Protein AF-0000000066933422 (afdb_homodimer)

Organism: NCBI:txid1442368

Foldseek 3Di:
DDPCPDDCPDDDPDDPDDDDDDDPDDDPPPPPPPPPQAPFAFPVCVVVVHRFPYDDDPTPVCVVVVHDGHTDPVPCCVVVVVCCCVVCVVVVVVVVLVVLLVCQLVPPDVVLNVVLVVCVVVVPDSVVSVVSSVVRVVVVCVVPVPPDPVVPVVVPVLPPLVPCVVHDRDALPLNPPCPPLNPDFQQPAQFAPPPQDPLDRDRRLLSQLLSQCVQFPCLQLNLADVVQARVCRRVVPCPDLRYHSLLSLLSLLLSLLQDLDCSQAPHNRDLLRGSVSSLVRSVVVLVVCVLDQGSSNLNSLVSNLVSCVLQQNNVVSVVSLVSSVVSCVVVPLLEDDDDDPPDDPVCRLVSSLSSLSNNLSSLLVQLLVLLQLLHARPDDHGPDDHSDDPVLQPDWDWRDNPPHPPDTDIDRSSVLSVLSSVVSNLSNQLSVCFADDPPPDLCSLVVSLVVLVVSLVPRDPRLDDDLQDRNSSLLSVLSSLLSNLSSLLRSLQVLPDDPDCPDPPPDPVVSVVSNVVSLVVLVVSLVVSLVSVVSVCVNPNLQDDHPSNLSSLLSSLLSLLLQQLDVVSVDPVSLVSNVSSLSSLLNSLQSGVNSLLSLVLSVVLCVVSVGDHDPVSVVVSVVCVVHRDDPCSLVSRDWSRFRSSPDHRVPDDDSCGGSSNSVVVVVVVVVVPPDPPPPVD/DPPPPDPPPDPDDDDDPDDDDPPPPPPDPPPPDDPPQAPFAFPVCVVVVHRFCYDDDPTPVCVVVVHDGHGDPVPCCVVVVVCCCVVCVVVVVVVVLVVLLVCCLVPPPVVLNVVLVVCVVVVPPSVVSVVSSVVRVVVCCVVPVPPDPVVPVVVVVLPPQVVCPVHDRDDPPLRPPCPPQNPDFQQPAQFAPPPQDPLDRDRRLLSQLLSQCVQFPCLQLNLADVVQARVCRRVVPCPDLRYHSLLSLLSLLLSLLQDLDCSQAPHNSDLLRGSVSSLVRSVVVLVVCVLDQGSSNLNSLVSNLVSCVLQQNNVVSVVSLVSSVVSCVVVPLLEDDDDDPPDDPVCRLVSSLSSLSNNLSSLLVQLLVLLQLLHARPDDHGPDDHSDDPVLQPDWDWRDNPPPPPDTDIDRSSVLSVLSSVVSNLSNQLSVQFDADPPPDLCSLVVSLVVLVVSLVPRDPRLDDDLQDRNSSLLSVLSSLLSNLSSLLRSLQVLPDDPDPPDPPPDPVVSVVSNVVSLVVNVVSLVVSLVSVVSVCVNPNLQRDHPSNLSSLLSSLLSLLLQQLDVVSVDPVSLVSNVSSLSSLLNSLQSGVNSLLSLVLSVVLCVVSVGDHDPVVVVVVVVCVVRRDDPPSLVSRDWSRFRSSPDHRPPDDDSCGGSSNSVVVVVVVVVVPPDPPPPVD

Secondary structure (DSSP, 8-state):
--------------------------------------SS--HHHHHTT-----SSSSPHHHHHTT------STT-THHHHHHHHHHHHHHHHHHHHHHHHHHHHHHS-HHHHHHHHHHHHTT--HHHHHHHHHHHHHHHHHH-S-TTTTTHHHHHHHHHTTTTTSS---------S--HHHHHPPPSS----TTT-SS---HHHHHHHHHHHHHHTTTTT--S-HHHHHHHHHHT-TT-TT--HHHHHHHHHHHGGG--SGGGBSSTT-GGGBTHHHHHHHHHHHHHHTT---HHHHHHHHHHHHHHHHTT-HHHHHHHHHHHHHHHHHTTTTT-----TTS-GGGHHHHHHHHHHHHHHHHHHHHHHHHHHT---S-PPP-SPPSS-TTGGG--EEE--TT--S--EEE-HHHHHHHHHHHHHHHHHHHHHSTTS--S-TTHHHHHHHHHHHHHHT--GGGS--TT--HHHHHHHHHHHHHHHHHHHHHHHTTS--SS---TTS-HHHHHHHHHHHHHHHHHHHHHHHHHHHHHHHHH-SS---HHHHHHHHHHHHHHHHHTTSGGG--HHHHHHHHHHHHHHHHHHHH-HHHHHHHHTHHHHHHHHTPPPPHHHHHHHHHHHHHTPPTTHHHH-----B-TTT--TT-SS-GGGBHHHHHHHHHHHHHHTS----TT-/--------------------------------------S---HHHHHTT-----SSSSPHHHHHTT------STT-HHHHHHHHHHHHHHHHHHHHHHHHHHHHHHHS-HHHHHHHHHHHHTT--HHHHHHHHHHHHHHHHHH-S-SSSTTHHHHHHHHHTTT-SSS---S-----S--HHHHHPPPSS----TTT-SS---HHHHHHHHHHHHHHTTTTT--S-HHHHHHHHHHT-TT-TT--HHHHHHHHHHHGGG--SGGGBSSTT-GGGBTHHHHHHHHHHHHHHTT---HHHHHHHHHHHHHHHHTT-HHHHHHHHHHHHHHHHHTTTTT-----TTS-GGGHHHHHHHHHHHHHHHHHHHHHHHHHHT---S-PPP-SPPSS-TTGGG--EEE--TT--S--EEE-HHHHHHHHHHHHHHHHHHHHHSSSS--S-TTHHHHHHHHHHHHHHT--GGGS--TT--HHHHHHHHHHHHHHHHHHHHHHHTTS--SS---TTS-HHHHHHHHHHHHHHHHHHHHHHHHHHHHHHHHH-SS---HHHHHHHHHHHHHHHHHTTSGGG--HHHHHHHHHHHHHHHHHHHH-HHHHHHHHTHHHHHHHHTPPPPHHHHHHHHHHHHHTPPTTHHHH-----B-TTT--TT-SS-GGGBHHHHHHHHHHHHHHSS----TT-

Solvent-accessible surface area (backbone atoms only — not comparable to full-atom values): 75648 Å² total; per-residue (Å²): 138,80,86,72,87,73,82,82,77,82,80,81,81,77,81,86,76,87,83,84,86,83,83,82,81,86,76,82,72,81,76,74,74,75,80,75,72,50,90,49,59,25,58,51,30,61,76,67,74,44,80,38,67,17,76,72,58,64,20,65,46,27,59,76,64,72,43,77,43,48,65,73,70,84,73,57,49,52,57,60,44,41,50,45,39,52,49,32,47,56,34,37,37,32,36,46,46,37,52,43,49,48,45,38,41,44,70,39,58,69,62,56,19,49,51,51,51,47,42,43,47,65,67,50,54,69,69,55,54,48,51,49,43,53,50,54,50,46,52,52,45,71,77,40,71,59,67,75,64,62,62,59,58,63,62,55,60,67,62,56,66,72,60,28,76,88,67,84,66,83,76,90,68,80,72,81,66,69,48,74,61,65,75,66,48,74,50,83,45,86,40,58,22,67,84,42,43,88,87,52,82,50,29,64,58,47,12,41,29,53,33,40,26,61,55,64,48,38,54,63,57,36,57,65,50,62,72,63,32,52,52,29,52,62,67,56,39,72,79,42,72,68,32,36,39,40,27,49,21,18,47,44,18,44,18,16,60,82,46,85,51,56,86,27,22,65,41,68,89,37,82,86,29,44,15,46,54,35,38,52,50,18,50,54,46,47,60,72,52,51,53,60,77,43,65,30,51,37,50,18,41,51,37,42,20,53,40,30,33,41,51,13,23,35,36,29,15,53,50,38,45,42,52,31,52,46,38,40,57,74,65,35,41,41,69,40,85,81,76,62,86,85,54,53,78,88,45,46,65,57,50,51,38,37,51,30,26,31,38,51,18,54,46,31,50,42,16,51,49,13,49,67,48,69,36,70,50,89,68,70,84,61,72,45,70,72,58,64,57,80,74,49,42,70,45,66,43,80,39,50,63,66,66,51,77,84,53,73,38,81,35,42,60,56,35,52,49,52,51,43,53,55,48,25,58,53,35,37,54,49,21,62,60,36,88,84,48,84,67,88,62,88,58,52,60,60,54,48,52,48,50,50,50,50,53,64,71,64,50,53,79,88,72,52,85,58,86,73,50,46,69,54,61,49,35,56,53,27,45,50,49,32,52,52,43,50,50,32,56,55,55,27,52,70,37,56,88,57,84,67,82,60,68,82,79,74,50,81,66,58,26,53,49,48,30,49,49,22,51,51,48,39,52,50,50,48,62,62,48,48,58,56,55,53,41,46,36,69,68,64,32,73,82,64,71,49,71,57,37,43,51,23,39,49,52,50,44,33,53,50,54,51,46,42,56,41,73,90,48,62,38,74,64,53,51,49,50,48,44,53,38,48,56,56,36,48,44,43,24,70,59,24,48,33,44,37,50,55,59,62,44,44,59,62,48,30,60,74,64,69,37,82,74,55,68,70,50,52,53,52,52,51,50,37,56,68,69,62,53,56,91,65,50,63,76,62,33,43,29,57,43,57,38,74,62,65,68,60,84,85,55,76,82,72,75,66,46,17,47,30,50,42,45,53,54,49,54,53,53,55,59,67,68,50,74,75,78,65,64,89,109,137,79,83,72,83,73,82,80,70,80,78,77,78,78,77,82,77,80,83,75,82,79,77,78,78,82,80,79,80,82,78,78,80,79,80,80,75,62,89,51,61,26,59,50,31,60,75,67,76,42,80,37,69,18,76,72,57,64,19,64,46,26,59,75,65,73,42,78,42,48,64,70,70,83,71,52,45,52,55,58,43,40,49,43,38,51,45,32,45,54,32,40,38,31,36,47,44,37,50,42,47,49,45,38,42,43,71,38,58,68,62,57,20,47,49,52,49,47,41,42,46,64,66,52,53,70,68,56,53,47,53,49,41,52,50,54,50,48,52,50,45,72,75,38,71,60,67,74,66,62,62,59,58,62,59,54,60,60,62,55,59,70,56,34,60,110,52,84,69,81,74,96,66,80,70,83,62,69,46,73,60,69,70,68,44,77,50,84,44,85,41,58,22,66,83,40,44,87,87,53,81,50,29,65,60,47,11,41,28,54,34,39,25,62,56,64,48,38,54,63,57,35,54,64,49,63,71,63,33,51,51,29,52,62,68,56,40,71,78,42,72,64,32,36,41,40,26,49,21,16,48,44,17,45,17,16,62,80,46,86,53,57,86,27,22,64,41,66,87,38,82,86,29,45,13,46,54,33,40,53,51,18,50,55,46,47,60,70,51,50,53,60,78,45,66,30,51,38,50,18,40,50,37,42,21,52,42,30,33,39,52,14,24,34,36,29,16,53,48,38,46,44,52,33,51,46,37,41,57,72,66,35,40,41,68,40,86,82,75,62,87,86,54,52,78,88,45,44,66,59,50,49,37,37,51,31,27,32,36,51,19,54,46,30,50,43,16,50,49,14,49,67,49,55,36,70,50,89,69,70,85,58,72,45,71,72,59,65,56,80,76,47,40,70,44,65,43,81,42,50,62,67,64,53,76,84,53,73,37,81,36,42,60,55,36,51,50,53,51,44,53,56,48,25,58,53,37,38,53,49,18,68,60,46,64,81,62,83,69,85,61,87,59,53,61,60,53,50,51,48,49,52,50,50,52,64,71,64,50,52,80,87,72,52,83,60,85,72,50,49,66,54,61,48,34,54,54,27,44,51,50,33,54,52,42,51,49,32,57,50,55,28,52,70,38,58,86,57,84,66,82,59,67,82,80,74,50,80,66,58,28,54,51,47,29,50,49,22,50,50,48,37,53,50,50,48,62,62,48,49,58,55,54,52,43,44,34,70,68,65,32,70,82,65,73,48,70,56,36,44,50,23,39,49,54,50,41,35,52,50,54,50,45,41,56,39,72,89,49,62,39,73,66,53,52,49,48,49,44,52,38,47,55,56,37,48,46,43,24,70,60,24,48,33,45,36,49,56,59,62,45,46,59,62,50,30,58,74,65,69,35,83,74,56,67,71,50,52,52,52,50,51,49,38,55,70,73,62,53,54,90,66,50,62,76,61,34,43,28,58,43,57,39,75,62,65,67,58,84,84,53,76,82,71,74,67,45,18,46,29,50,41,45,54,52,50,54,53,52,56,60,67,67,51,74,76,78,67,63,91,110

Radius of gyration: 41.12 Å; Cα contacts (8 Å, |Δi|>4): 1715; chains: 2; bounding box: 133×99×138 Å

InterPro domains:
  IPR001138 Zn(2)Cys(6) fungal-type DNA-binding domain [PF00172] (41-74)
  IPR001138 Zn(2)Cys(6) fungal-type DNA-binding domain [PS00463] (41-69)
  IPR001138 Zn(2)Cys(6) fungal-type DNA-binding domain [PS50048] (41-71)
  IPR001138 Zn(2)Cys(6) fungal-type DNA-binding domain [SM00066] (36-80)
  IPR001138 Zn(2)Cys(6) fungal-type DNA-binding domain [cd00067] (41-71)
  IPR007219 Xylanolytic transcriptional activator, regulatory domain [PF04082] (211-339)
  IPR036864 Zn(2)-C6 fungal-type DNA-binding domain superfamily [G3DSA:4.10.240.10] (40-124)
  IPR036864 Zn(2)-C6 fungal-type DNA-binding domain superfamily [SSF57701] (32-78)
  IPR053187 Notoamide biosynthesis regulator [PTHR47256] (3-669)

Sequence (1362 aa):
MSQRLRPITPANPPPDEPGGSSIPTRGRSITRNSRSNATAACLSCKAKRRKCSGPPGPCNACITFETECIFREDLDGRRKEAIKRKMEEGTEHHRDLLTGLLRSIRSSDENDAQRLFRLIRDDAPVATINAFIDESVRKLRDSSPKTDATIDGLLKLRAEAASLAEQVPTSRARRKTMSVEQMTDEPLFQLRARPWTTVTNDDYLVSHLVSLYFTWWNTFMHPLHEPALIEAMVAGDAMSPLCSPFLVNALLALSCSYSDLPGAFSDPDDLDTWGEHFYDEARRLWDREEGRSSMTNLQGLYLLMLYQNMRGKDQLGWSTMSQVVHMYRDMDLGNQVKIPRDCPAESVGRMRTAMLNVSWSVFACNAIFAIFLLKSPALLPPTVPRPFNDEDLHNSVEWKPYPRADRTELLYGEAVVDAYCDLAEIAYEVALSVPFTEQRDRNTPLLLMERLRSWYDTLSATLQTDTATPGPLFELHAIYYACSLTLSEVSARDGSPGRTPVPASFTAQSKSTAAITARSTSLLLIGRMLPLYRQFRSTYGLVRVMAGSCQAAAIAYFILLKALRDPSLQSGENEEALVDLTMYLMVGARRWLVFAGMLRMLRPTAQSMGVQLPPRLVEILDDFDKTVWTTGAHKRIRSVYPNLALVKRDAGDSEDYTMGELLARWEVVLTDDQPENLEDNMSQRLRPITPANPPPDEPGGSSIPTRGRSITRNSRSNATAACLSCKAKRRKCSGPPGPCNACITFETECIFREDLDGRRKEAIKRKMEEGTEHHRDLLTGLLRSIRSSDENDAQRLFRLIRDDAPVATINAFIDESVRKLRDSSPKTDATIDGLLKLRAEAASLAEQVPTSRARRKTMSVEQMTDEPLFQLRARPWTTVTNDDYLVSHLVSLYFTWWNTFMHPLHEPALIEAMVAGDAMSPLCSPFLVNALLALSCSYSDLPGAFSDPDDLDTWGEHFYDEARRLWDREEGRSSMTNLQGLYLLMLYQNMRGKDQLGWSTMSQVVHMYRDMDLGNQVKIPRDCPAESVGRMRTAMLNVSWSVFACNAIFAIFLLKSPALLPPTVPRPFNDEDLHNSVEWKPYPRADRTELLYGEAVVDAYCDLAEIAYEVALSVPFTEQRDRNTPLLLMERLRSWYDTLSATLQTDTATPGPLFELHAIYYACSLTLSEVSARDGSPGRTPVPASFTAQSKSTAAITARSTSLLLIGRMLPLYRQFRSTYGLVRVMAGSCQAAAIAYFILLKALRDPSLQSGENEEALVDLTMYLMVGARRWLVFAGMLRMLRPTAQSMGVQLPPRLVEILDDFDKTVWTTGAHKRIRSVYPNLALVKRDAGDSEDYTMGELLARWEVVLTDDQPENLEDN

Nearest PDB structures (foldseek):
  8qai-assembly2_B  TM=3.081E-01  e=1.760E-01  synthetic construct
  4kxk-assembly1_D  TM=2.957E-01  e=5.788E+00  Homo sapiens
  5yqz-assembly1_R  TM=1.728E-01  e=6.278E+00  Homo sapiens
  7cm3-assembly1_A  TM=1.313E-01  e=5.788E+00  Homo sapiens
  8qai-assembly2_B  TM=3.331E-01  e=1.982E-01  synthetic construct

Structure (mmCIF, N/CA/C/O backbone):
data_AF-0000000066933422-model_v1
#
loop_
_entity.id
_entity.type
_entity.pdbx_description
1 polymer 'Unplaced genomic scaffold supercont1.1, whole genome shotgun sequence'
#
loop_
_atom_site.group_PDB
_atom_site.id
_atom_site.type_symbol
_atom_site.label_atom_id
_atom_site.label_alt_id
_atom_site.label_comp_id
_atom_site.label_asym_id
_atom_site.label_entity_id
_atom_site.label_seq_id
_atom_site.pdbx_PDB_ins_code
_atom_site.Cartn_x
_atom_site.Cartn_y
_atom_site.Cartn_z
_atom_site.occupancy
_atom_site.B_iso_or_equiv
_atom_site.auth_seq_id
_atom_site.auth_comp_id
_atom_site.auth_asym_id
_atom_site.auth_atom_id
_atom_site.pdbx_PDB_model_num
ATOM 1 N N . MET A 1 1 ? 53.781 -39.25 -41.312 1 18.73 1 MET A N 1
ATOM 2 C CA . MET A 1 1 ? 54.156 -38.719 -42.625 1 18.73 1 MET A CA 1
ATOM 3 C C . MET A 1 1 ? 54.188 -37.188 -42.656 1 18.73 1 MET A C 1
ATOM 5 O O . MET A 1 1 ? 53.281 -36.562 -42.094 1 18.73 1 MET A O 1
ATOM 9 N N . SER A 1 2 ? 55.312 -36.438 -42.969 1 19.38 2 SER A N 1
ATOM 10 C CA . SER A 1 2 ? 56.094 -35.25 -42.781 1 19.38 2 SER A CA 1
ATOM 11 C C . SER A 1 2 ? 55.562 -34.062 -43.594 1 19.38 2 SER A C 1
ATOM 13 O O . SER A 1 2 ? 56.219 -33.031 -43.719 1 19.38 2 SER A O 1
ATOM 15 N N . GLN A 1 3 ? 54.344 -34.031 -44.188 1 20.11 3 GLN A N 1
ATOM 16 C CA . GLN A 1 3 ? 54.375 -33.312 -45.438 1 20.11 3 GLN A CA 1
ATOM 17 C C . GLN A 1 3 ? 54.5 -31.797 -45.219 1 20.11 3 GLN A C 1
ATOM 19 O O . GLN A 1 3 ? 53.688 -31.219 -44.469 1 20.11 3 GLN A O 1
ATOM 24 N N . ARG A 1 4 ? 55.562 -30.984 -45.656 1 20.16 4 ARG A N 1
ATOM 25 C CA . ARG A 1 4 ? 56.438 -29.844 -45.562 1 20.16 4 ARG A CA 1
ATOM 26 C C . ARG A 1 4 ? 55.875 -28.625 -46.281 1 20.16 4 ARG A C 1
ATOM 28 O O . ARG A 1 4 ? 56.562 -27.875 -46.938 1 20.16 4 ARG A O 1
ATOM 35 N N . LEU A 1 5 ? 54.5 -28.438 -46.344 1 22.72 5 LEU A N 1
ATOM 36 C CA . LEU A 1 5 ? 54.125 -27.719 -47.562 1 22.72 5 LEU A CA 1
ATOM 37 C C . LEU A 1 5 ? 54.594 -26.266 -47.469 1 22.72 5 LEU A C 1
ATOM 39 O O . LEU A 1 5 ? 54.312 -25.562 -46.531 1 22.72 5 LEU A O 1
ATOM 43 N N . ARG A 1 6 ? 55.594 -25.766 -48.188 1 21.28 6 ARG A N 1
ATOM 44 C CA . ARG A 1 6 ? 56.594 -24.703 -48.219 1 21.28 6 ARG A CA 1
ATOM 45 C C . ARG A 1 6 ? 55.969 -23.375 -48.562 1 21.28 6 ARG A C 1
ATOM 47 O O . ARG A 1 6 ? 55.094 -23.297 -49.438 1 21.28 6 ARG A O 1
ATOM 54 N N . PRO A 1 7 ? 55.969 -22.375 -47.719 1 24.09 7 PRO A N 1
ATOM 55 C CA . PRO A 1 7 ? 55.375 -21.047 -47.656 1 24.09 7 PRO A CA 1
ATOM 56 C C . PRO A 1 7 ? 55.781 -20.141 -48.812 1 24.09 7 PRO A C 1
ATOM 58 O O . PRO A 1 7 ? 56.969 -19.953 -49.031 1 24.09 7 PRO A O 1
ATOM 61 N N . ILE A 1 8 ? 55.094 -20.141 -50 1 22.08 8 ILE A N 1
ATOM 62 C CA . ILE A 1 8 ? 55.469 -19.594 -51.281 1 22.08 8 ILE A CA 1
ATOM 63 C C . ILE A 1 8 ? 55.719 -18.094 -51.156 1 22.08 8 ILE A C 1
ATOM 65 O O . ILE A 1 8 ? 54.812 -17.344 -50.75 1 22.08 8 ILE A O 1
ATOM 69 N N . THR A 1 9 ? 56.938 -17.484 -51.062 1 22.69 9 THR A N 1
ATOM 70 C CA . THR A 1 9 ? 57.656 -16.266 -50.75 1 22.69 9 THR A CA 1
ATOM 71 C C . THR A 1 9 ? 57.375 -15.172 -51.781 1 22.69 9 THR A C 1
ATOM 73 O O . THR A 1 9 ? 57.906 -14.07 -51.688 1 22.69 9 THR A O 1
ATOM 76 N N . PRO A 1 10 ? 56.219 -15.289 -52.719 1 19.81 10 PRO A N 1
ATOM 77 C CA . PRO A 1 10 ? 56.812 -14.828 -53.969 1 19.81 10 PRO A CA 1
ATOM 78 C C . PRO A 1 10 ? 57.312 -13.391 -53.906 1 19.81 10 PRO A C 1
ATOM 80 O O . PRO A 1 10 ? 57.031 -12.68 -52.938 1 19.81 10 PRO A O 1
ATOM 83 N N . ALA A 1 11 ? 57.188 -12.469 -55.094 1 21.27 11 ALA A N 1
ATOM 84 C CA . ALA A 1 11 ? 58.031 -11.859 -56.125 1 21.27 11 ALA A CA 1
ATOM 85 C C . ALA A 1 11 ? 58.062 -10.344 -55.969 1 21.27 11 ALA A C 1
ATOM 87 O O . ALA A 1 11 ? 57.062 -9.719 -55.625 1 21.27 11 ALA A O 1
ATOM 88 N N . ASN A 1 12 ? 59.125 -9.656 -55.781 1 22.27 12 ASN A N 1
ATOM 89 C CA . ASN A 1 12 ? 59.656 -8.328 -55.5 1 22.27 12 ASN A CA 1
ATOM 90 C C . ASN A 1 12 ? 59.156 -7.277 -56.469 1 22.27 12 ASN A C 1
ATOM 92 O O . ASN A 1 12 ? 59.375 -7.383 -57.656 1 22.27 12 ASN A O 1
ATOM 96 N N . PRO A 1 13 ? 57.844 -6.773 -56.281 1 22.16 13 PRO A N 1
ATOM 97 C CA . PRO A 1 13 ? 57.281 -6.039 -57.438 1 22.16 13 PRO A CA 1
ATOM 98 C C . PRO A 1 13 ? 58.219 -4.969 -57.969 1 22.16 13 PRO A C 1
ATOM 100 O O . PRO A 1 13 ? 59.062 -4.449 -57.25 1 22.16 13 PRO A O 1
ATOM 103 N N . PRO A 1 14 ? 58.25 -4.77 -59.312 1 23.31 14 PRO A N 1
ATOM 104 C CA . PRO A 1 14 ? 59.25 -4.168 -60.188 1 23.31 14 PRO A CA 1
ATOM 105 C C . PRO A 1 14 ? 59.344 -2.65 -60.031 1 23.31 14 PRO A C 1
ATOM 107 O O . PRO A 1 14 ? 58.375 -2.014 -59.594 1 23.31 14 PRO A O 1
ATOM 110 N N . PRO A 1 15 ? 60.438 -2.045 -60.094 1 22.83 15 PRO A N 1
ATOM 111 C CA . PRO A 1 15 ? 60.969 -0.713 -59.781 1 22.83 15 PRO A CA 1
ATOM 112 C C . PRO A 1 15 ? 60.344 0.384 -60.625 1 22.83 15 PRO A C 1
ATOM 114 O O . PRO A 1 15 ? 60.344 0.283 -61.875 1 22.83 15 PRO A O 1
ATOM 117 N N . ASP A 1 16 ? 59.156 0.976 -60.188 1 20.89 16 ASP A N 1
ATOM 118 C CA . ASP A 1 16 ? 58.406 2.029 -60.875 1 20.89 16 ASP A CA 1
ATOM 119 C C . ASP A 1 16 ? 59.375 3.061 -61.469 1 20.89 16 ASP A C 1
ATOM 121 O O . ASP A 1 16 ? 60.219 3.607 -60.75 1 20.89 16 ASP A O 1
ATOM 125 N N . GLU A 1 17 ? 59.406 3.098 -62.781 1 19.58 17 GLU A N 1
ATOM 126 C CA . GLU A 1 17 ? 60.25 3.807 -63.75 1 19.58 17 GLU A CA 1
ATOM 127 C C . GLU A 1 17 ? 59.938 5.301 -63.75 1 19.58 17 GLU A C 1
ATOM 129 O O . GLU A 1 17 ? 58.812 5.711 -63.5 1 19.58 17 GLU A O 1
ATOM 134 N N . PRO A 1 18 ? 60.844 6.285 -64.062 1 21.94 18 PRO A N 1
ATOM 135 C CA . PRO A 1 18 ? 61.188 7.688 -63.781 1 21.94 18 PRO A CA 1
ATOM 136 C C . PRO A 1 18 ? 60.406 8.656 -64.688 1 21.94 18 PRO A C 1
ATOM 138 O O . PRO A 1 18 ? 60.625 9.867 -64.625 1 21.94 18 PRO A O 1
ATOM 141 N N . GLY A 1 19 ? 59.312 8.094 -65.625 1 17.33 19 GLY A N 1
ATOM 142 C CA . GLY A 1 19 ? 59.438 8.906 -66.875 1 17.33 19 GLY A CA 1
ATOM 143 C C . GLY A 1 19 ? 59.094 10.367 -66.625 1 17.33 19 GLY A C 1
ATOM 144 O O . GLY A 1 19 ? 58.688 10.742 -65.562 1 17.33 19 GLY A O 1
ATOM 145 N N . GLY A 1 20 ? 58.281 11.094 -67.812 1 18.55 20 GLY A N 1
ATOM 146 C CA . GLY A 1 20 ? 58.406 12.023 -68.938 1 18.55 20 GLY A CA 1
ATOM 147 C C . GLY A 1 20 ? 57.625 13.312 -68.75 1 18.55 20 GLY A C 1
ATOM 148 O O . GLY A 1 20 ? 56.719 13.359 -67.938 1 18.55 20 GLY A O 1
ATOM 149 N N . SER A 1 21 ? 57.969 14.43 -69.438 1 20.03 21 SER A N 1
ATOM 150 C CA . SER A 1 21 ? 57.906 15.883 -69.312 1 20.03 21 SER A CA 1
ATOM 151 C C . SER A 1 21 ? 56.5 16.406 -69.5 1 20.03 21 SER A C 1
ATOM 153 O O . SER A 1 21 ? 55.656 15.688 -70.062 1 20.03 21 SER A O 1
ATOM 155 N N . SER A 1 22 ? 56.219 17.75 -69.875 1 20.95 22 SER A N 1
ATOM 156 C CA . SER A 1 22 ? 55.469 18.922 -69.5 1 20.95 22 SER A CA 1
ATOM 157 C C . SER A 1 22 ? 54.281 19.156 -70.375 1 20.95 22 SER A C 1
ATOM 159 O O . SER A 1 22 ? 53.469 20.047 -70.125 1 20.95 22 SER A O 1
ATOM 161 N N . ILE A 1 23 ? 53.719 18.344 -71.375 1 21.83 23 ILE A N 1
ATOM 162 C CA . ILE A 1 23 ? 53.281 19.141 -72.562 1 21.83 23 ILE A CA 1
ATOM 163 C C . ILE A 1 23 ? 51.969 19.844 -72.188 1 21.83 23 ILE A C 1
ATOM 165 O O . ILE A 1 23 ? 51.031 19.219 -71.688 1 21.83 23 ILE A O 1
ATOM 169 N N . PRO A 1 24 ? 51.656 21.25 -72.625 1 23.73 24 PRO A N 1
ATOM 170 C CA . PRO A 1 24 ? 50.75 22.344 -72.25 1 23.73 24 PRO A CA 1
ATOM 171 C C . PRO A 1 24 ? 49.344 22.203 -72.812 1 23.73 24 PRO A C 1
ATOM 173 O O . PRO A 1 24 ? 48.562 23.125 -72.75 1 23.73 24 PRO A O 1
ATOM 176 N N . THR A 1 25 ? 48.688 21.016 -72.812 1 21.23 25 THR A N 1
ATOM 177 C CA . THR A 1 25 ? 47.656 20.922 -73.812 1 21.23 25 THR A CA 1
ATOM 178 C C . THR A 1 25 ? 46.594 22 -73.625 1 21.23 25 THR A C 1
ATOM 180 O O . THR A 1 25 ? 46.344 22.406 -72.5 1 21.23 25 THR A O 1
ATOM 183 N N . ARG A 1 26 ? 45.906 22.547 -74.812 1 21.31 26 ARG A N 1
ATOM 184 C CA . ARG A 1 26 ? 45.031 23.516 -75.5 1 21.31 26 ARG A CA 1
ATOM 185 C C . ARG A 1 26 ? 43.594 23.406 -74.938 1 21.31 26 ARG A C 1
ATOM 187 O O . ARG A 1 26 ? 43 22.312 -75 1 21.31 26 ARG A O 1
ATOM 194 N N . GLY A 1 27 ? 43.031 24.312 -74.125 1 21.58 27 GLY A N 1
ATOM 195 C CA . GLY A 1 27 ? 41.906 24.578 -73.312 1 21.58 27 GLY A CA 1
ATOM 196 C C . GLY A 1 27 ? 40.594 24.781 -74.062 1 21.58 27 GLY A C 1
ATOM 197 O O . GLY A 1 27 ? 39.625 25.328 -73.5 1 21.58 27 GLY A O 1
ATOM 198 N N . ARG A 1 28 ? 40.375 24.203 -75.312 1 22.25 28 ARG A N 1
ATOM 199 C CA . ARG A 1 28 ? 39.25 24.766 -76.062 1 22.25 28 ARG A CA 1
ATOM 200 C C . ARG A 1 28 ? 37.938 24.594 -75.312 1 22.25 28 ARG A C 1
ATOM 202 O O . ARG A 1 28 ? 37.594 23.484 -74.938 1 22.25 28 ARG A O 1
ATOM 209 N N . SER A 1 29 ? 37.344 25.703 -74.875 1 22.98 29 SER A N 1
ATOM 210 C CA . SER A 1 29 ? 36.188 26 -74.062 1 22.98 29 SER A CA 1
ATOM 211 C C . SER A 1 29 ? 34.875 25.719 -74.812 1 22.98 29 SER A C 1
ATOM 213 O O . SER A 1 29 ? 33.906 26.469 -74.688 1 22.98 29 SER A O 1
ATOM 215 N N . ILE A 1 30 ? 34.719 24.703 -75.75 1 25 30 ILE A N 1
ATOM 216 C CA . ILE A 1 30 ? 33.531 24.688 -76.625 1 25 30 ILE A CA 1
ATOM 217 C C . ILE A 1 30 ? 32.281 24.781 -75.75 1 25 30 ILE A C 1
ATOM 219 O O . ILE A 1 30 ? 32.062 23.953 -74.875 1 25 30 ILE A O 1
ATOM 223 N N . THR A 1 31 ? 31.688 26.047 -75.75 1 23.95 31 THR A N 1
ATOM 224 C CA . THR A 1 31 ? 30.438 26.516 -75.188 1 23.95 31 THR A CA 1
ATOM 225 C C . THR A 1 31 ? 29.266 25.656 -75.688 1 23.95 31 THR A C 1
ATOM 227 O O . THR A 1 31 ? 28.922 25.656 -76.875 1 23.95 31 THR A O 1
ATOM 230 N N . ARG A 1 32 ? 29.125 24.422 -75.312 1 27.48 32 ARG A N 1
ATOM 231 C CA . ARG A 1 32 ? 28.031 23.547 -75.688 1 27.48 32 ARG A CA 1
ATOM 232 C C . ARG A 1 32 ? 26.688 24.25 -75.562 1 27.48 32 ARG A C 1
ATOM 234 O O . ARG A 1 32 ? 26.344 24.75 -74.5 1 27.48 32 ARG A O 1
ATOM 241 N N . ASN A 1 33 ? 26.25 24.969 -76.688 1 25.23 33 ASN A N 1
ATOM 242 C CA . ASN A 1 33 ? 24.938 25.578 -76.938 1 25.23 33 ASN A CA 1
ATOM 243 C C . ASN A 1 33 ? 23.828 24.766 -76.312 1 25.23 33 ASN A C 1
ATOM 245 O O . ASN A 1 33 ? 23.734 23.562 -76.5 1 25.23 33 ASN A O 1
ATOM 249 N N . SER A 1 34 ? 23.297 25.297 -75.312 1 28.11 34 SER A N 1
ATOM 250 C CA . SER A 1 34 ? 22.25 24.734 -74.438 1 28.11 34 SER A CA 1
ATOM 251 C C . SER A 1 34 ? 21 24.375 -75.25 1 28.11 34 SER A C 1
ATOM 253 O O . SER A 1 34 ? 20.453 25.219 -76 1 28.11 34 SER A O 1
ATOM 255 N N . ARG A 1 35 ? 20.938 23.203 -75.938 1 34.78 35 ARG A N 1
ATOM 256 C CA . ARG A 1 35 ? 19.859 22.609 -76.75 1 34.78 35 ARG A CA 1
ATOM 257 C C . ARG A 1 35 ? 18.484 22.953 -76.125 1 34.78 35 ARG A C 1
ATOM 259 O O . ARG A 1 35 ? 18.234 22.688 -74.938 1 34.78 35 ARG A O 1
ATOM 266 N N . SER A 1 36 ? 17.891 24.109 -76.688 1 32.94 36 SER A N 1
ATOM 267 C CA . SER A 1 36 ? 16.562 24.578 -76.375 1 32.94 36 SER A CA 1
ATOM 268 C C . SER A 1 36 ? 15.516 23.5 -76.562 1 32.94 36 SER A C 1
ATOM 270 O O . SER A 1 36 ? 15.359 22.969 -77.625 1 32.94 36 SER A O 1
ATOM 272 N N . ASN A 1 37 ? 15.258 22.609 -75.688 1 39 37 ASN A N 1
ATOM 273 C CA . ASN A 1 37 ? 14.25 21.562 -75.75 1 39 37 ASN A CA 1
ATOM 274 C C . ASN A 1 37 ? 12.875 22.125 -76.125 1 39 37 ASN A C 1
ATOM 276 O O . ASN A 1 37 ? 12.477 23.188 -75.625 1 39 37 ASN A O 1
ATOM 280 N N . ALA A 1 38 ? 12.477 21.922 -77.375 1 47.38 38 ALA A N 1
ATOM 281 C CA . ALA A 1 38 ? 11.203 22.359 -77.938 1 47.38 38 ALA A CA 1
ATOM 282 C C . ALA A 1 38 ? 10.078 22.281 -76.938 1 47.38 38 ALA A C 1
ATOM 284 O O . ALA A 1 38 ? 9.984 21.312 -76.125 1 47.38 38 ALA A O 1
ATOM 285 N N . THR A 1 39 ? 9.406 23.312 -76.688 1 53.59 39 THR A N 1
ATOM 286 C CA . THR A 1 39 ? 8.43 23.547 -75.625 1 53.59 39 THR A CA 1
ATOM 287 C C . THR A 1 39 ? 7.219 22.625 -75.812 1 53.59 39 THR A C 1
ATOM 289 O O . THR A 1 39 ? 6.586 22.234 -74.812 1 53.59 39 THR A O 1
ATOM 292 N N . ALA A 1 40 ? 6.727 22.375 -77.188 1 60.88 40 ALA A N 1
ATOM 293 C CA . ALA A 1 40 ? 5.578 21.484 -77.438 1 60.88 40 ALA A CA 1
ATOM 294 C C . ALA A 1 40 ? 5.793 20.562 -78.625 1 60.88 40 ALA A C 1
ATOM 296 O O . ALA A 1 40 ? 6.16 21.016 -79.688 1 60.88 40 ALA A O 1
ATOM 297 N N . ALA A 1 41 ? 5.844 19.25 -78.5 1 71.75 41 ALA A N 1
ATOM 298 C CA . ALA A 1 41 ? 6.059 18.281 -79.562 1 71.75 41 ALA A CA 1
ATOM 299 C C . ALA A 1 41 ? 4.766 18 -80.312 1 71.75 41 ALA A C 1
ATOM 301 O O . ALA A 1 41 ? 3.674 18.094 -79.75 1 71.75 41 ALA A O 1
ATOM 302 N N . CYS A 1 42 ? 4.66 17.859 -81.562 1 74.44 42 CYS A N 1
ATOM 303 C CA . CYS A 1 42 ? 3.506 17.547 -82.375 1 74.44 42 CYS A CA 1
ATOM 304 C C . CYS A 1 42 ? 2.943 16.172 -82.062 1 74.44 42 CYS A C 1
ATOM 306 O O . CYS A 1 42 ? 3.646 15.32 -81.5 1 74.44 42 CYS A O 1
ATOM 308 N N . LEU A 1 43 ? 1.709 15.75 -82.25 1 74.69 43 LEU A N 1
ATOM 309 C CA . LEU A 1 43 ? 1.008 14.523 -81.875 1 74.69 43 LEU A CA 1
ATOM 310 C C . LEU A 1 43 ? 1.735 13.297 -82.438 1 74.69 43 LEU A C 1
ATOM 312 O O . LEU A 1 43 ? 1.822 12.273 -81.75 1 74.69 43 LEU A O 1
ATOM 316 N N . SER A 1 44 ? 2.395 13.352 -83.562 1 78.06 44 SER A N 1
ATOM 317 C CA . SER A 1 44 ? 3.064 12.203 -84.188 1 78.06 44 SER A CA 1
ATOM 318 C C . SER A 1 44 ? 4.43 11.961 -83.5 1 78.06 44 SER A C 1
ATOM 320 O O . SER A 1 44 ? 4.805 10.82 -83.25 1 78.06 44 SER A O 1
ATOM 322 N N . CYS A 1 45 ? 5.168 13.031 -83.188 1 75.38 45 CYS A N 1
ATOM 323 C CA . CYS A 1 45 ? 6.465 12.898 -82.562 1 75.38 45 CYS A CA 1
ATOM 324 C C . CYS A 1 45 ? 6.301 12.484 -81.062 1 75.38 45 CYS A C 1
ATOM 326 O O . CYS A 1 45 ? 7.105 11.719 -80.562 1 75.38 45 CYS A O 1
ATOM 328 N N . LYS A 1 46 ? 5.148 12.828 -80.375 1 71.94 46 LYS A N 1
ATOM 329 C CA . LYS A 1 46 ? 4.789 12.422 -79.062 1 71.94 46 LYS A CA 1
ATOM 330 C C . LYS A 1 46 ? 4.43 10.938 -79 1 71.94 46 LYS A C 1
ATOM 332 O O . LYS A 1 46 ? 4.848 10.219 -78.062 1 71.94 46 LYS A O 1
ATOM 337 N N . ALA A 1 47 ? 3.768 10.461 -79.938 1 73.75 47 ALA A N 1
ATOM 338 C CA . ALA A 1 47 ? 3.324 9.062 -80 1 73.75 47 ALA A CA 1
ATOM 339 C C . ALA A 1 47 ? 4.488 8.133 -80.312 1 73.75 47 ALA A C 1
ATOM 341 O O . ALA A 1 47 ? 4.543 7.004 -79.812 1 73.75 47 ALA A O 1
ATOM 342 N N . LYS A 1 48 ? 5.504 8.625 -81 1 74.31 48 LYS A N 1
ATOM 343 C CA . LYS A 1 48 ? 6.574 7.746 -81.438 1 74.31 48 LYS A CA 1
ATOM 344 C C . LYS A 1 48 ? 7.898 8.086 -80.75 1 74.31 48 LYS A C 1
ATOM 346 O O . LYS A 1 48 ? 8.953 7.582 -81.188 1 74.31 48 LYS A O 1
ATOM 351 N N . ARG A 1 49 ? 7.824 8.977 -79.625 1 72.12 49 ARG A N 1
ATOM 352 C CA . ARG A 1 49 ? 8.906 9.453 -78.812 1 72.12 49 ARG A CA 1
ATOM 353 C C . ARG A 1 49 ? 10.109 9.883 -79.625 1 72.12 49 ARG A C 1
ATOM 355 O O . ARG A 1 49 ? 11.25 9.508 -79.312 1 72.12 49 ARG A O 1
ATOM 362 N N . ARG A 1 50 ? 9.789 10.586 -80.688 1 75.62 50 ARG A N 1
ATOM 363 C CA . ARG A 1 50 ? 10.852 11.117 -81.562 1 75.62 50 ARG A CA 1
ATOM 364 C C . ARG A 1 50 ? 11.156 12.57 -81.188 1 75.62 50 ARG A C 1
ATOM 366 O O . ARG A 1 50 ? 10.297 13.281 -80.688 1 75.62 50 ARG A O 1
ATOM 373 N N . LYS A 1 51 ? 12.352 12.945 -81.438 1 73.56 51 LYS A N 1
ATOM 374 C CA . LYS A 1 51 ? 12.797 14.312 -81.125 1 73.56 51 LYS A CA 1
ATOM 375 C C . LYS A 1 51 ? 12.125 15.312 -82.062 1 73.56 51 LYS A C 1
ATOM 377 O O . LYS A 1 51 ? 12.414 15.328 -83.25 1 73.56 51 LYS A O 1
ATOM 382 N N . CYS A 1 52 ? 11.016 16 -81.5 1 72.38 52 CYS A N 1
ATOM 383 C CA . CYS A 1 52 ? 10.242 16.969 -82.312 1 72.38 52 CYS A CA 1
ATOM 384 C C . CYS A 1 52 ? 10.922 18.328 -82.312 1 72.38 52 CYS A C 1
ATOM 386 O O . CYS A 1 52 ? 11.484 18.766 -81.312 1 72.38 52 CYS A O 1
ATOM 388 N N . SER A 1 53 ? 11.102 19 -83.312 1 75.88 53 SER A N 1
ATOM 389 C CA . SER A 1 53 ? 11.773 20.281 -83.438 1 75.88 53 SER A CA 1
ATOM 390 C C . SER A 1 53 ? 10.852 21.438 -83 1 75.88 53 SER A C 1
ATOM 392 O O . SER A 1 53 ? 11.258 22.594 -83.062 1 75.88 53 SER A O 1
ATOM 394 N N . GLY A 1 54 ? 9.539 21.172 -82.562 1 72.31 54 GLY A N 1
ATOM 395 C CA . GLY A 1 54 ? 8.633 22.125 -81.938 1 72.31 54 GLY A CA 1
ATOM 396 C C . GLY A 1 54 ? 7.781 22.891 -82.938 1 72.31 54 GLY A C 1
ATOM 397 O O . GLY A 1 54 ? 7.957 22.734 -84.125 1 72.31 54 GLY A O 1
ATOM 398 N N . PRO A 1 55 ? 6.688 23.578 -82.375 1 71.19 55 PRO A N 1
ATOM 399 C CA . PRO A 1 55 ? 5.887 24.391 -83.312 1 71.19 55 PRO A CA 1
ATOM 400 C C . PRO A 1 55 ? 6.672 25.562 -83.875 1 71.19 55 PRO A C 1
ATOM 402 O O . PRO A 1 55 ? 7.672 25.984 -83.312 1 71.19 55 PRO A O 1
ATOM 405 N N . PRO A 1 56 ? 6.059 25.812 -85.062 1 69.44 56 PRO A N 1
ATOM 406 C CA . PRO A 1 56 ? 4.902 25.5 -85.875 1 69.44 56 PRO A CA 1
ATOM 407 C C . PRO A 1 56 ? 5.141 24.297 -86.812 1 69.44 56 PRO A C 1
ATOM 409 O O . PRO A 1 56 ? 6.273 24.047 -87.25 1 69.44 56 PRO A O 1
ATOM 412 N N . GLY A 1 57 ? 4.152 23.25 -86.688 1 66.31 57 GLY A N 1
ATOM 413 C CA . GLY A 1 57 ? 4.277 22.047 -87.562 1 66.31 57 GLY A CA 1
ATOM 414 C C . GLY A 1 57 ? 4.461 22.359 -89 1 66.31 57 GLY A C 1
ATOM 415 O O . GLY A 1 57 ? 4.312 23.5 -89.438 1 66.31 57 GLY A O 1
ATOM 416 N N . PRO A 1 58 ? 5.055 21.625 -89.938 1 73.81 58 PRO A N 1
ATOM 417 C CA . PRO A 1 58 ? 5.457 20.25 -89.688 1 73.81 58 PRO A CA 1
ATOM 418 C C . PRO A 1 58 ? 6.867 20.156 -89.062 1 73.81 58 PRO A C 1
ATOM 420 O O . PRO A 1 58 ? 7.762 20.891 -89.5 1 73.81 58 PRO A O 1
ATOM 423 N N . CYS A 1 59 ? 7.086 19.422 -88 1 74.88 59 CYS A N 1
ATOM 424 C CA . CYS A 1 59 ? 8.398 19.312 -87.375 1 74.88 59 CYS A CA 1
ATOM 425 C C . CYS A 1 59 ? 9.352 18.5 -88.25 1 74.88 59 CYS A C 1
ATOM 427 O O . CYS A 1 59 ? 8.914 17.75 -89.125 1 74.88 59 CYS A O 1
ATOM 429 N N . ASN A 1 60 ? 10.672 18.781 -88.062 1 80.06 60 ASN A N 1
ATOM 430 C CA . ASN A 1 60 ? 11.68 18.172 -88.938 1 80.06 60 ASN A CA 1
ATOM 431 C C . ASN A 1 60 ? 11.539 16.656 -88.938 1 80.06 60 ASN A C 1
ATOM 433 O O . ASN A 1 60 ? 11.766 16.031 -90 1 80.06 60 ASN A O 1
ATOM 437 N N . ALA A 1 61 ? 11.148 16.109 -87.875 1 79.12 61 ALA A N 1
ATOM 438 C CA . ALA A 1 61 ? 10.953 14.672 -87.812 1 79.12 61 ALA A CA 1
ATOM 439 C C . ALA A 1 61 ? 9.758 14.227 -88.625 1 79.12 61 ALA A C 1
ATOM 441 O O . ALA A 1 61 ? 9.844 13.242 -89.375 1 79.12 61 ALA A O 1
ATOM 442 N N . CYS A 1 62 ? 8.797 14.922 -88.5 1 79.12 62 CYS A N 1
ATOM 443 C CA . CYS A 1 62 ? 7.605 14.555 -89.25 1 79.12 62 CYS A CA 1
ATOM 444 C C . CYS A 1 62 ? 7.82 14.758 -90.75 1 79.12 62 CYS A C 1
ATOM 446 O O . CYS A 1 62 ? 7.258 14.031 -91.562 1 79.12 62 CYS A O 1
ATOM 448 N N . ILE A 1 63 ? 8.641 15.742 -91.125 1 82.38 63 ILE A N 1
ATOM 449 C CA . ILE A 1 63 ? 9.016 15.938 -92.5 1 82.38 63 ILE A CA 1
ATOM 450 C C . ILE A 1 63 ? 9.82 14.734 -93 1 82.38 63 ILE A C 1
ATOM 452 O O . ILE A 1 63 ? 9.57 14.211 -94.125 1 82.38 63 ILE A O 1
ATOM 456 N N . THR A 1 64 ? 10.836 14.305 -92.25 1 79.06 64 THR A N 1
ATOM 457 C CA . THR A 1 64 ? 11.727 13.219 -92.625 1 79.06 64 THR A CA 1
ATOM 458 C C . THR A 1 64 ? 10.953 11.906 -92.75 1 79.06 64 THR A C 1
ATOM 460 O O . THR A 1 64 ? 11.203 11.125 -93.688 1 79.06 64 THR A O 1
ATOM 463 N N . PHE A 1 65 ? 10.055 11.805 -91.938 1 78.62 65 PHE A N 1
ATOM 464 C CA . PHE A 1 65 ? 9.359 10.523 -91.938 1 78.62 65 PHE A CA 1
ATOM 465 C C . PHE A 1 65 ? 7.992 10.641 -92.625 1 78.62 65 PHE A C 1
ATOM 467 O O . PHE A 1 65 ? 7.195 9.703 -92.562 1 78.62 65 PHE A O 1
ATOM 474 N N . GLU A 1 66 ? 7.707 11.742 -93.25 1 79 66 GLU A N 1
ATOM 475 C CA . GLU A 1 66 ? 6.52 12.039 -94.062 1 79 66 GLU A CA 1
ATOM 476 C C . GLU A 1 66 ? 5.242 11.727 -93.312 1 79 66 GLU A C 1
ATOM 478 O O . GLU A 1 66 ? 4.363 11.023 -93.812 1 79 66 GLU A O 1
ATOM 483 N N . THR A 1 67 ? 5.289 11.891 -92 1 77.19 67 THR A N 1
ATOM 484 C CA . THR A 1 67 ? 4.105 11.719 -91.188 1 77.19 67 THR A CA 1
ATOM 485 C C . THR A 1 67 ? 3.393 13.055 -91 1 77.19 67 THR A C 1
ATOM 487 O O . THR A 1 67 ? 4.008 14.117 -91.062 1 77.19 67 THR A O 1
ATOM 490 N N . GLU A 1 68 ? 2.111 12.992 -90.75 1 79.06 68 GLU A N 1
ATOM 491 C CA . GLU A 1 68 ? 1.316 14.203 -90.562 1 79.06 68 GLU A CA 1
ATOM 492 C C . GLU A 1 68 ? 1.659 14.898 -89.25 1 79.06 68 GLU A C 1
ATOM 494 O O . GLU A 1 68 ? 1.628 14.281 -88.188 1 79.06 68 GLU A O 1
ATOM 499 N N . CYS A 1 69 ? 2.188 16.203 -89.188 1 71.19 69 CYS A N 1
ATOM 500 C CA . CYS A 1 69 ? 2.643 16.984 -88 1 71.19 69 CYS A CA 1
ATOM 501 C C . CYS A 1 69 ? 1.529 17.875 -87.5 1 71.19 69 CYS A C 1
ATOM 503 O O . CYS A 1 69 ? 1.124 18.828 -88.188 1 71.19 69 CYS A O 1
ATOM 505 N N . ILE A 1 70 ? 0.662 17.422 -86.562 1 76 70 ILE A N 1
ATOM 506 C CA . ILE A 1 70 ? -0.417 18.203 -86 1 76 70 ILE A CA 1
ATOM 507 C C . ILE A 1 70 ? -0 18.688 -84.625 1 76 70 ILE A C 1
ATOM 509 O O . ILE A 1 70 ? 0.333 17.891 -83.75 1 76 70 ILE A O 1
ATOM 513 N N . PHE A 1 71 ? 0.227 20.031 -84.375 1 65.5 71 PHE A N 1
ATOM 514 C CA . PHE A 1 71 ? 0.469 20.641 -83.062 1 65.5 71 PHE A CA 1
ATOM 515 C C . PHE A 1 71 ? -0.844 21.016 -82.375 1 65.5 71 PHE A C 1
ATOM 517 O O . PHE A 1 71 ? -1.679 21.703 -83 1 65.5 71 PHE A O 1
ATOM 524 N N . ARG A 1 72 ? -1.456 20.297 -81.438 1 57.03 72 ARG A N 1
ATOM 525 C CA . ARG A 1 72 ? -2.635 20.719 -80.688 1 57.03 72 ARG A CA 1
ATOM 526 C C . ARG A 1 72 ? -2.246 21.609 -79.5 1 57.03 72 ARG A C 1
ATOM 528 O O . ARG A 1 72 ? -1.524 21.156 -78.625 1 57.03 72 ARG A O 1
ATOM 535 N N . GLU A 1 73 ? -2.371 22.844 -79.562 1 48.66 73 GLU A N 1
ATOM 536 C CA . GLU A 1 73 ? -2.105 23.844 -78.5 1 48.66 73 GLU A CA 1
ATOM 537 C C . GLU A 1 73 ? -2.998 23.625 -77.312 1 48.66 73 GLU A C 1
ATOM 539 O O . GLU A 1 73 ? -2.635 24 -76.188 1 48.66 73 GLU A O 1
ATOM 544 N N . ASP A 1 74 ? -4.352 23.344 -77.438 1 45.25 74 ASP A N 1
ATOM 545 C CA . ASP A 1 74 ? -5.34 23.281 -76.375 1 45.25 74 ASP A CA 1
ATOM 546 C C . ASP A 1 74 ? -4.945 22.266 -75.312 1 45.25 74 ASP A C 1
ATOM 548 O O . ASP A 1 74 ? -5.504 22.234 -74.25 1 45.25 74 ASP A O 1
ATOM 552 N N . LEU A 1 75 ? -4.262 21.328 -75.625 1 38.75 75 LEU A N 1
ATOM 553 C CA . LEU A 1 75 ? -3.908 20.25 -74.75 1 38.75 75 LEU A CA 1
ATOM 554 C C . LEU A 1 75 ? -2.758 20.672 -73.812 1 38.75 75 LEU A C 1
ATOM 556 O O . LEU A 1 75 ? -2.182 19.828 -73.125 1 38.75 75 LEU A O 1
ATOM 560 N N . ASP A 1 76 ? -2.352 21.922 -74.125 1 35.03 76 ASP A N 1
ATOM 561 C CA . ASP A 1 76 ? -1.257 22.344 -73.25 1 35.03 76 ASP A CA 1
ATOM 562 C C . ASP A 1 76 ? -1.753 22.594 -71.812 1 35.03 76 ASP A C 1
ATOM 564 O O . ASP A 1 76 ? -2.156 23.719 -71.5 1 35.03 76 ASP A O 1
ATOM 568 N N . GLY A 1 77 ? -2.572 21.766 -71.438 1 36.09 77 GLY A N 1
ATOM 569 C CA . GLY A 1 77 ? -3.07 21.75 -70.062 1 36.09 77 GLY A CA 1
ATOM 570 C C . GLY A 1 77 ? -1.968 21.828 -69.062 1 36.09 77 GLY A C 1
ATOM 571 O O . GLY A 1 77 ? -2.229 21.719 -67.875 1 36.09 77 GLY A O 1
ATOM 572 N N . ARG A 1 78 ? -0.805 22.109 -69.625 1 40.12 78 ARG A N 1
ATOM 573 C CA . ARG A 1 78 ? 0.315 22.094 -68.688 1 40.12 78 ARG A CA 1
ATOM 574 C C . ARG A 1 78 ? 0.352 23.375 -67.812 1 40.12 78 ARG A C 1
ATOM 576 O O . ARG A 1 78 ? 0.813 23.375 -66.688 1 40.12 78 ARG A O 1
ATOM 583 N N . ARG A 1 79 ? 0.024 24.469 -68.5 1 36.19 79 ARG A N 1
ATOM 584 C CA . ARG A 1 79 ? 0.067 25.688 -67.688 1 36.19 79 ARG A CA 1
ATOM 585 C C . ARG A 1 79 ? -1.026 25.672 -66.625 1 36.19 79 ARG A C 1
ATOM 587 O O . ARG A 1 79 ? -0.813 26.141 -65.5 1 36.19 79 ARG A O 1
ATOM 594 N N . LYS A 1 80 ? -2.246 25.344 -67.062 1 36.22 80 LYS A N 1
ATOM 595 C CA . LYS A 1 80 ? -3.277 25.156 -66.062 1 36.22 80 LYS A CA 1
ATOM 596 C C . LYS A 1 80 ? -2.873 24.062 -65.062 1 36.22 80 LYS A C 1
ATOM 598 O O . LYS A 1 80 ? -3.115 24.188 -63.875 1 36.22 80 LYS A O 1
ATOM 603 N N . GLU A 1 81 ? -2.252 23.047 -65.562 1 38.16 81 GLU A N 1
ATOM 604 C CA . GLU A 1 81 ? -1.692 22.031 -64.688 1 38.16 81 GLU A CA 1
ATOM 605 C C . GLU A 1 81 ? -0.495 22.562 -63.906 1 38.16 81 GLU A C 1
ATOM 607 O O . GLU A 1 81 ? -0.301 22.203 -62.75 1 38.16 81 GLU A O 1
ATOM 612 N N . ALA A 1 82 ? 0.289 23.516 -64.438 1 41.22 82 ALA A N 1
ATOM 613 C CA . ALA A 1 82 ? 1.384 24.141 -63.719 1 41.22 82 ALA A CA 1
ATOM 614 C C . ALA A 1 82 ? 0.854 25.125 -62.688 1 41.22 82 ALA A C 1
ATOM 616 O O . ALA A 1 82 ? 1.379 25.219 -61.562 1 41.22 82 ALA A O 1
ATOM 617 N N . ILE A 1 83 ? -0.057 26.031 -63.031 1 38.25 83 ILE A N 1
ATOM 618 C CA . ILE A 1 83 ? -0.729 26.844 -62.031 1 38.25 83 ILE A CA 1
ATOM 619 C C . ILE A 1 83 ? -1.543 25.953 -61.094 1 38.25 83 ILE A C 1
ATOM 621 O O . ILE A 1 83 ? -1.525 26.156 -59.875 1 38.25 83 ILE A O 1
ATOM 625 N N . LYS A 1 84 ? -2.293 25 -61.594 1 39.44 84 LYS A N 1
ATOM 626 C CA . LYS A 1 84 ? -2.881 23.969 -60.75 1 39.44 84 LYS A CA 1
ATOM 627 C C . LYS A 1 84 ? -1.806 23.234 -59.969 1 39.44 84 LYS A C 1
ATOM 629 O O . LYS A 1 84 ? -1.993 22.938 -58.781 1 39.44 84 LYS A O 1
ATOM 634 N N . ARG A 1 85 ? -0.661 22.938 -60.562 1 41.19 85 ARG A N 1
ATOM 635 C CA . ARG A 1 85 ? 0.459 22.312 -59.875 1 41.19 85 ARG A CA 1
ATOM 636 C C . ARG A 1 85 ? 1.097 23.266 -58.875 1 41.19 85 ARG A C 1
ATOM 638 O O . ARG A 1 85 ? 1.473 22.875 -57.781 1 41.19 85 ARG A O 1
ATOM 645 N N . LYS A 1 86 ? 1.387 24.516 -59.25 1 41 86 LYS A N 1
ATOM 646 C CA . LYS A 1 86 ? 1.936 25.484 -58.312 1 41 86 LYS A CA 1
ATOM 647 C C . LYS A 1 86 ? 0.927 25.812 -57.219 1 41 86 LYS A C 1
ATOM 649 O O . LYS A 1 86 ? 1.299 25.984 -56.062 1 41 86 LYS A O 1
ATOM 654 N N . MET A 1 87 ? -0.249 26.156 -57.594 1 38.22 87 MET A N 1
ATOM 655 C CA . MET A 1 87 ? -1.333 26.328 -56.656 1 38.22 87 MET A CA 1
ATOM 656 C C . MET A 1 87 ? -1.688 25 -55.969 1 38.22 87 MET A C 1
ATOM 658 O O . MET A 1 87 ? -2.008 24.969 -54.781 1 38.22 87 MET A O 1
ATOM 662 N N . GLU A 1 88 ? -1.748 23.953 -56.688 1 40.5 88 GLU A N 1
ATOM 663 C CA . GLU A 1 88 ? -1.795 22.578 -56.188 1 40.5 88 GLU A CA 1
ATOM 664 C C . GLU A 1 88 ? -0.541 22.25 -55.406 1 40.5 88 GLU A C 1
ATOM 666 O O . GLU A 1 88 ? -0.604 21.5 -54.406 1 40.5 88 GLU A O 1
ATOM 671 N N . GLU A 1 89 ? 0.646 22.75 -55.844 1 41.59 89 GLU A N 1
ATOM 672 C CA . GLU A 1 89 ? 1.845 22.578 -55.031 1 41.59 89 GLU A CA 1
ATOM 673 C C . GLU A 1 89 ? 1.7 23.266 -53.688 1 41.59 89 GLU A C 1
ATOM 675 O O . GLU A 1 89 ? 2.162 22.75 -52.656 1 41.59 89 GLU A O 1
ATOM 680 N N . GLY A 1 90 ? 1.274 24.562 -53.719 1 42.09 90 GLY A N 1
ATOM 681 C CA . GLY A 1 90 ? 0.942 25.203 -52.438 1 42.09 90 GLY A CA 1
ATOM 682 C C . GLY A 1 90 ? -0.247 24.562 -51.75 1 42.09 90 GLY A C 1
ATOM 683 O O . GLY A 1 90 ? -0.237 24.375 -50.531 1 42.09 90 GLY A O 1
ATOM 684 N N . THR A 1 91 ? -1.38 24.516 -52.531 1 44.09 91 THR A N 1
ATOM 685 C CA . THR A 1 91 ? -2.619 23.875 -52.094 1 44.09 91 THR A CA 1
ATOM 686 C C . THR A 1 91 ? -2.398 22.375 -51.844 1 44.09 91 THR A C 1
ATOM 688 O O . THR A 1 91 ? -2.953 21.812 -50.906 1 44.09 91 THR A O 1
ATOM 691 N N . GLU A 1 92 ? -1.851 21.734 -52.812 1 47.06 92 GLU A N 1
ATOM 692 C CA . GLU A 1 92 ? -1.424 20.359 -52.656 1 47.06 92 GLU A CA 1
ATOM 693 C C . GLU A 1 92 ? -0.466 20.203 -51.469 1 47.06 92 GLU A C 1
ATOM 695 O O . GLU A 1 92 ? -0.474 19.188 -50.781 1 47.06 92 GLU A O 1
ATOM 700 N N . HIS A 1 93 ? 0.235 21.25 -51.344 1 50.78 93 HIS A N 1
ATOM 701 C CA . HIS A 1 93 ? 1.119 21.219 -50.188 1 50.78 93 HIS A CA 1
ATOM 702 C C . HIS A 1 93 ? 0.322 21.172 -48.875 1 50.78 93 HIS A C 1
ATOM 704 O O . HIS A 1 93 ? 0.63 20.391 -47.969 1 50.78 93 HIS A O 1
ATOM 710 N N . HIS A 1 94 ? -0.703 22.078 -48.812 1 56.41 94 HIS A N 1
ATOM 711 C CA . HIS A 1 94 ? -1.529 22.031 -47.594 1 56.41 94 HIS A CA 1
ATOM 712 C C . HIS A 1 94 ? -2.379 20.766 -47.562 1 56.41 94 HIS A C 1
ATOM 714 O O . HIS A 1 94 ? -2.594 20.188 -46.5 1 56.41 94 HIS A O 1
ATOM 720 N N . ARG A 1 95 ? -2.926 20.422 -48.625 1 59.28 95 ARG A N 1
ATOM 721 C CA . ARG A 1 95 ? -3.594 19.125 -48.688 1 59.28 95 ARG A CA 1
ATOM 722 C C . ARG A 1 95 ? -2.625 17.984 -48.375 1 59.28 95 ARG A C 1
ATOM 724 O O . ARG A 1 95 ? -2.945 17.078 -47.625 1 59.28 95 ARG A O 1
ATOM 731 N N . ASP A 1 96 ? -1.522 17.906 -49.094 1 60 96 ASP A N 1
ATOM 732 C CA . ASP A 1 96 ? -0.508 16.891 -48.812 1 60 96 ASP A CA 1
ATOM 733 C C . ASP A 1 96 ? -0.018 16.969 -47.375 1 60 96 ASP A C 1
ATOM 735 O O . ASP A 1 96 ? 0.191 15.938 -46.719 1 60 96 ASP A O 1
ATOM 739 N N . LEU A 1 97 ? 0.197 18.188 -46.906 1 62.78 97 LEU A N 1
ATOM 740 C CA . LEU A 1 97 ? 0.546 18.344 -45.5 1 62.78 97 LEU A CA 1
ATOM 741 C C . LEU A 1 97 ? -0.604 17.891 -44.594 1 62.78 97 LEU A C 1
ATOM 743 O O . LEU A 1 97 ? -0.382 17.219 -43.594 1 62.78 97 LEU A O 1
ATOM 747 N N . LEU A 1 98 ? -1.823 18.328 -44.969 1 65.75 98 LEU A N 1
ATOM 748 C CA . LEU A 1 98 ? -2.963 17.828 -44.219 1 65.75 98 LEU A CA 1
ATOM 749 C C . LEU A 1 98 ? -3.086 16.312 -44.312 1 65.75 98 LEU A C 1
ATOM 751 O O . LEU A 1 98 ? -3.244 15.625 -43.312 1 65.75 98 LEU A O 1
ATOM 755 N N . THR A 1 99 ? -3.111 15.766 -45.469 1 67.81 99 THR A N 1
ATOM 756 C CA . THR A 1 99 ? -3.146 14.32 -45.625 1 67.81 99 THR A CA 1
ATOM 757 C C . THR A 1 99 ? -1.919 13.664 -45 1 67.81 99 THR A C 1
ATOM 759 O O . THR A 1 99 ? -2.025 12.617 -44.375 1 67.81 99 THR A O 1
ATOM 762 N N . GLY A 1 100 ? -0.67 14.109 -45.188 1 64.94 100 GLY A N 1
ATOM 763 C CA . GLY A 1 100 ? 0.514 13.641 -44.5 1 64.94 100 GLY A CA 1
ATOM 764 C C . GLY A 1 100 ? 0.386 13.719 -43 1 64.94 100 GLY A C 1
ATOM 765 O O . GLY A 1 100 ? 0.776 12.789 -42.281 1 64.94 100 GLY A O 1
ATOM 766 N N . LEU A 1 101 ? -0.126 14.867 -42.531 1 68.38 101 LEU A N 1
ATOM 767 C CA . LEU A 1 101 ? -0.362 15.031 -41.125 1 68.38 101 LEU A CA 1
ATOM 768 C C . LEU A 1 101 ? -1.388 14.016 -40.625 1 68.38 101 LEU A C 1
ATOM 770 O O . LEU A 1 101 ? -1.16 13.344 -39.594 1 68.38 101 LEU A O 1
ATOM 774 N N . LEU A 1 102 ? -2.531 13.914 -41.219 1 69.44 102 LEU A N 1
ATOM 775 C CA . LEU A 1 102 ? -3.545 12.945 -40.812 1 69.44 102 LEU A CA 1
ATOM 776 C C . LEU A 1 102 ? -3.02 11.516 -40.969 1 69.44 102 LEU A C 1
ATOM 778 O O . LEU A 1 102 ? -3.209 10.688 -40.062 1 69.44 102 LEU A O 1
ATOM 782 N N . ARG A 1 103 ? -2.373 11.164 -42 1 69.38 103 ARG A N 1
ATOM 783 C CA . ARG A 1 103 ? -1.759 9.859 -42.188 1 69.38 103 ARG A CA 1
ATOM 784 C C . ARG A 1 103 ? -0.668 9.617 -41.156 1 69.38 103 ARG A C 1
ATOM 786 O O . ARG A 1 103 ? -0.545 8.508 -40.625 1 69.38 103 ARG A O 1
ATOM 793 N N . SER A 1 104 ? 0.235 10.594 -40.875 1 66 104 SER A N 1
ATOM 794 C CA . SER A 1 104 ? 1.265 10.438 -39.844 1 66 104 SER A CA 1
ATOM 795 C C . SER A 1 104 ? 0.647 10.227 -38.469 1 66 104 SER A C 1
ATOM 797 O O . SER A 1 104 ? 1.126 9.398 -37.688 1 66 104 SER A O 1
ATOM 799 N N . ILE A 1 105 ? -0.446 10.914 -38.219 1 67.81 105 ILE A N 1
ATOM 800 C CA . ILE A 1 105 ? -1.103 10.727 -36.938 1 67.81 105 ILE A CA 1
ATOM 801 C C . ILE A 1 105 ? -1.851 9.398 -36.906 1 67.81 105 ILE A C 1
ATOM 803 O O . ILE A 1 105 ? -1.851 8.688 -35.906 1 67.81 105 ILE A O 1
ATOM 807 N N . ARG A 1 106 ? -2.412 8.914 -38 1 67.75 106 ARG A N 1
ATOM 808 C CA . ARG A 1 106 ? -3.184 7.68 -38.125 1 67.75 106 ARG A CA 1
ATOM 809 C C . ARG A 1 106 ? -2.268 6.465 -38.188 1 67.75 106 ARG A C 1
ATOM 811 O O . ARG A 1 106 ? -2.559 5.422 -37.594 1 67.75 106 ARG A O 1
ATOM 818 N N . SER A 1 107 ? -1.204 6.453 -38.938 1 67.31 107 SER A N 1
ATOM 819 C CA . SER A 1 107 ? -0.441 5.27 -39.312 1 67.31 107 SER A CA 1
ATOM 820 C C . SER A 1 107 ? 0.919 5.246 -38.625 1 67.31 107 SER A C 1
ATOM 822 O O . SER A 1 107 ? 1.608 4.223 -38.625 1 67.31 107 SER A O 1
ATOM 824 N N . SER A 1 108 ? 1.436 6.25 -38.031 1 60.75 108 SER A N 1
ATOM 825 C CA . SER A 1 108 ? 2.701 6.23 -37.281 1 60.75 108 SER A CA 1
ATOM 826 C C . SER A 1 108 ? 2.541 5.582 -35.906 1 60.75 108 SER A C 1
ATOM 828 O O . SER A 1 108 ? 1.427 5.48 -35.406 1 60.75 108 SER A O 1
ATOM 830 N N . ASP A 1 109 ? 3.639 4.961 -35.406 1 65.94 109 ASP A N 1
ATOM 831 C CA . ASP A 1 109 ? 3.605 4.469 -34.031 1 65.94 109 ASP A CA 1
ATOM 832 C C . ASP A 1 109 ? 3.131 5.555 -33.062 1 65.94 109 ASP A C 1
ATOM 834 O O . ASP A 1 109 ? 3.229 6.746 -33.375 1 65.94 109 ASP A O 1
ATOM 838 N N . GLU A 1 110 ? 2.4 5.16 -32.062 1 70.69 110 GLU A N 1
ATOM 839 C CA . GLU A 1 110 ? 1.795 6.094 -31.109 1 70.69 110 GLU A CA 1
ATOM 840 C C . GLU A 1 110 ? 2.803 7.141 -30.656 1 70.69 110 GLU A C 1
ATOM 842 O O . GLU A 1 110 ? 2.453 8.305 -30.469 1 70.69 110 GLU A O 1
ATOM 847 N N . ASN A 1 111 ? 3.916 6.816 -30.625 1 72.75 111 ASN A N 1
ATOM 848 C CA . ASN A 1 111 ? 4.922 7.777 -30.188 1 72.75 111 ASN A CA 1
ATOM 849 C C . ASN A 1 111 ? 5.176 8.844 -31.25 1 72.75 111 ASN A C 1
ATOM 851 O O . ASN A 1 111 ? 5.281 10.031 -30.922 1 72.75 111 ASN A O 1
ATOM 855 N N . ASP A 1 112 ? 5.246 8.297 -32.281 1 72.12 112 ASP A N 1
ATOM 856 C CA . ASP A 1 112 ? 5.512 9.266 -33.344 1 72.12 112 ASP A CA 1
ATOM 857 C C . ASP A 1 112 ? 4.293 10.148 -33.594 1 72.12 112 ASP A C 1
ATOM 859 O O . ASP A 1 112 ? 4.434 11.344 -33.875 1 72.12 112 ASP A O 1
ATOM 863 N N . ALA A 1 113 ? 3.242 9.555 -33.375 1 74 113 ALA A N 1
ATOM 864 C CA . ALA A 1 113 ? 2.014 10.328 -33.562 1 74 113 ALA A CA 1
ATOM 865 C C . ALA A 1 113 ? 1.858 11.359 -32.438 1 74 113 ALA A C 1
ATOM 867 O O . ALA A 1 113 ? 1.463 12.5 -32.688 1 74 113 ALA A O 1
ATOM 868 N N . GLN A 1 114 ? 2.199 10.93 -31.297 1 73.88 114 GLN A N 1
ATOM 869 C CA . GLN A 1 114 ? 2.125 11.852 -30.172 1 73.88 114 GLN A CA 1
ATOM 870 C C . GLN A 1 114 ? 3.207 12.93 -30.281 1 73.88 114 GLN A C 1
ATOM 872 O O . GLN A 1 114 ? 2.984 14.078 -29.891 1 73.88 114 GLN A O 1
ATOM 877 N N . ARG A 1 115 ? 4.262 12.609 -30.766 1 75.31 115 ARG A N 1
ATOM 878 C CA . ARG A 1 115 ? 5.305 13.602 -30.984 1 75.31 115 ARG A CA 1
ATOM 879 C C . ARG A 1 115 ? 4.855 14.648 -32 1 75.31 115 ARG A C 1
ATOM 881 O O . ARG A 1 115 ? 5.113 15.844 -31.844 1 75.31 115 ARG A O 1
ATOM 888 N N . LEU A 1 116 ? 4.246 14.219 -32.969 1 77.12 116 LEU A N 1
ATOM 889 C CA . LEU A 1 116 ? 3.699 15.133 -33.969 1 77.12 116 LEU A CA 1
ATOM 890 C C . LEU A 1 116 ? 2.615 16.016 -33.344 1 77.12 116 LEU A C 1
ATOM 892 O O . LEU A 1 116 ? 2.574 17.219 -33.625 1 77.12 116 LEU A O 1
ATOM 896 N N . PHE A 1 117 ? 1.835 15.375 -32.469 1 75.12 117 PHE A N 1
ATOM 897 C CA . PHE A 1 117 ? 0.787 16.094 -31.75 1 75.12 117 PHE A CA 1
ATOM 898 C C . PHE A 1 117 ? 1.384 17.156 -30.844 1 75.12 117 PHE A C 1
ATOM 900 O O . PHE A 1 117 ? 0.897 18.297 -30.797 1 75.12 117 PHE A O 1
ATOM 907 N N . ARG A 1 118 ? 2.412 16.922 -30.312 1 73.38 118 ARG A N 1
ATOM 908 C CA . ARG A 1 118 ? 3.08 17.891 -29.438 1 73.38 118 ARG A CA 1
ATOM 909 C C . ARG A 1 118 ? 3.771 18.984 -30.25 1 73.38 118 ARG A C 1
ATOM 911 O O . ARG A 1 118 ? 3.785 20.141 -29.844 1 73.38 118 ARG A O 1
ATOM 918 N N . LEU A 1 119 ? 4.285 18.656 -31.359 1 75.69 119 LEU A N 1
ATOM 919 C CA . LEU A 1 119 ? 4.93 19.641 -32.219 1 75.69 119 LEU A CA 1
ATOM 920 C C . LEU A 1 119 ? 3.926 20.688 -32.719 1 75.69 119 LEU A C 1
ATOM 922 O O . LEU A 1 119 ? 4.25 21.875 -32.812 1 75.69 119 LEU A O 1
ATOM 926 N N . ILE A 1 120 ? 2.766 20.141 -32.844 1 75.06 120 ILE A N 1
ATOM 927 C CA . ILE A 1 120 ? 1.705 21.031 -33.312 1 75.06 120 ILE A CA 1
ATOM 928 C C . ILE A 1 120 ? 1.215 21.891 -32.156 1 75.06 120 ILE A C 1
ATOM 930 O O . ILE A 1 120 ? 1.034 23.109 -32.281 1 75.06 120 ILE A O 1
ATOM 934 N N . ARG A 1 121 ? 1.058 21.266 -30.969 1 71.5 121 ARG A N 1
ATOM 935 C CA . ARG A 1 121 ? 0.576 21.969 -29.781 1 71.5 121 ARG A CA 1
ATOM 936 C C . ARG A 1 121 ? 1.593 23 -29.312 1 71.5 121 ARG A C 1
ATOM 938 O O . ARG A 1 121 ? 1.221 24.047 -28.75 1 71.5 121 ARG A O 1
ATOM 945 N N . ASP A 1 122 ? 2.809 22.797 -29.703 1 67.56 122 ASP A N 1
ATOM 946 C CA . ASP A 1 122 ? 3.885 23.703 -29.328 1 67.56 122 ASP A CA 1
ATOM 947 C C . ASP A 1 122 ? 4.07 24.797 -30.391 1 67.56 122 ASP A C 1
ATOM 949 O O . ASP A 1 122 ? 5.086 25.484 -30.406 1 67.56 122 ASP A O 1
ATOM 953 N N . ASP A 1 123 ? 3.285 24.984 -31.266 1 69 123 ASP A N 1
ATOM 954 C CA . ASP A 1 123 ? 3.211 25.969 -32.312 1 69 123 ASP A CA 1
ATOM 955 C C . ASP A 1 123 ? 4.469 25.938 -33.188 1 69 123 ASP A C 1
ATOM 957 O O . ASP A 1 123 ? 5.004 26.984 -33.562 1 69 123 ASP A O 1
ATOM 961 N N . ALA A 1 124 ? 5.016 24.719 -33.438 1 68.69 124 ALA A N 1
ATOM 962 C CA . ALA A 1 124 ? 6.145 24.578 -34.375 1 68.69 124 ALA A CA 1
ATOM 963 C C . ALA A 1 124 ? 5.785 25.062 -35.75 1 68.69 124 ALA A C 1
ATOM 965 O O . ALA A 1 124 ? 4.637 24.953 -36.188 1 68.69 124 ALA A O 1
ATOM 966 N N . PRO A 1 125 ? 6.797 25.797 -36.375 1 67.44 125 PRO A N 1
ATOM 967 C CA . PRO A 1 125 ? 6.523 26.266 -37.75 1 67.44 125 PRO A CA 1
ATOM 968 C C . PRO A 1 125 ? 6.113 25.125 -38.688 1 67.44 125 PRO A C 1
ATOM 970 O O . PRO A 1 125 ? 6.57 23.984 -38.531 1 67.44 125 PRO A O 1
ATOM 973 N N . VAL A 1 126 ? 5.254 25.406 -39.562 1 66.12 126 VAL A N 1
ATOM 974 C CA . VAL A 1 126 ? 4.707 24.422 -40.5 1 66.12 126 VAL A CA 1
ATOM 975 C C . VAL A 1 126 ? 5.844 23.734 -41.25 1 66.12 126 VAL A C 1
ATOM 977 O O . VAL A 1 126 ? 5.73 22.562 -41.594 1 66.12 126 VAL A O 1
ATOM 980 N N . ALA A 1 127 ? 6.953 24.438 -41.344 1 67.94 127 ALA A N 1
ATOM 981 C CA . ALA A 1 127 ? 8.117 23.844 -42 1 67.94 127 ALA A CA 1
ATOM 982 C C . ALA A 1 127 ? 8.711 22.719 -41.156 1 67.94 127 ALA A C 1
ATOM 984 O O . ALA A 1 127 ? 9.141 21.688 -41.688 1 67.94 127 ALA A O 1
ATOM 985 N N . THR A 1 128 ? 8.703 22.781 -39.875 1 67.56 128 THR A N 1
ATOM 986 C CA . THR A 1 128 ? 9.18 21.75 -38.969 1 67.56 128 THR A CA 1
ATOM 987 C C . THR A 1 128 ? 8.195 20.578 -38.906 1 67.56 128 THR A C 1
ATOM 989 O O . THR A 1 128 ? 8.602 19.422 -38.844 1 67.56 128 THR A O 1
ATOM 992 N N . ILE A 1 129 ? 7.035 20.828 -38.906 1 65.75 129 ILE A N 1
ATOM 993 C CA . ILE A 1 129 ? 6.004 19.797 -38.969 1 65.75 129 ILE A CA 1
ATOM 994 C C . ILE A 1 129 ? 6.098 19.016 -40.281 1 65.75 129 ILE A C 1
ATOM 996 O O . ILE A 1 129 ? 6.055 17.781 -40.281 1 65.75 129 ILE A O 1
ATOM 1000 N N . ASN A 1 130 ? 6.363 19.703 -41.219 1 68.38 130 ASN A N 1
ATOM 1001 C CA . ASN A 1 130 ? 6.547 19.078 -42.531 1 68.38 130 ASN A CA 1
ATOM 1002 C C . ASN A 1 130 ? 7.809 18.219 -42.562 1 68.38 130 ASN A C 1
ATOM 1004 O O . ASN A 1 130 ? 7.809 17.125 -43.125 1 68.38 130 ASN A O 1
ATOM 1008 N N . ALA A 1 131 ? 8.852 18.641 -41.938 1 69.25 131 ALA A N 1
ATOM 1009 C CA . ALA A 1 131 ? 10.086 17.859 -41.875 1 69.25 131 ALA A CA 1
ATOM 1010 C C . ALA A 1 131 ? 9.883 16.594 -41.031 1 69.25 131 ALA A C 1
ATOM 1012 O O . ALA A 1 131 ? 10.422 15.539 -41.375 1 69.25 131 ALA A O 1
ATOM 1013 N N . PHE A 1 132 ? 9.117 16.641 -40.094 1 66.69 132 PHE A N 1
ATOM 1014 C CA . PHE A 1 132 ? 8.805 15.477 -39.25 1 66.69 132 PHE A CA 1
ATOM 1015 C C . PHE A 1 132 ? 7.926 14.492 -40.031 1 66.69 132 PHE A C 1
ATOM 1017 O O . PHE A 1 132 ? 8.133 13.281 -39.969 1 66.69 132 PHE A O 1
ATOM 1024 N N . ILE A 1 133 ? 7.043 14.945 -40.656 1 63.91 133 ILE A N 1
ATOM 1025 C CA . ILE A 1 133 ? 6.172 14.086 -41.469 1 63.91 133 ILE A CA 1
ATOM 1026 C C . ILE A 1 133 ? 6.984 13.422 -42.594 1 63.91 133 ILE A C 1
ATOM 1028 O O . ILE A 1 133 ? 6.852 12.219 -42.812 1 63.91 133 ILE A O 1
ATOM 1032 N N . ASP A 1 134 ? 7.797 14.172 -43.156 1 66.5 134 ASP A N 1
ATOM 1033 C CA . ASP A 1 134 ? 8.648 13.625 -44.219 1 66.5 134 ASP A CA 1
ATOM 1034 C C . ASP A 1 134 ? 9.609 12.578 -43.656 1 66.5 134 ASP A C 1
ATOM 1036 O O . ASP A 1 134 ? 9.859 11.555 -44.281 1 66.5 134 ASP A O 1
ATOM 1040 N N . GLU A 1 135 ? 10.148 12.758 -42.469 1 65.44 135 GLU A N 1
ATOM 1041 C CA . GLU A 1 135 ? 11 11.773 -41.812 1 65.44 135 GLU A CA 1
ATOM 1042 C C . GLU A 1 135 ? 10.195 10.547 -41.375 1 65.44 135 GLU A C 1
ATOM 1044 O O . GLU A 1 135 ? 10.68 9.422 -41.5 1 65.44 135 GLU A O 1
ATOM 1049 N N . SER A 1 136 ? 9.086 10.68 -40.906 1 57.56 136 SER A N 1
ATOM 1050 C CA . SER A 1 136 ? 8.219 9.57 -40.5 1 57.56 136 SER A CA 1
ATOM 1051 C C . SER A 1 136 ? 7.773 8.766 -41.719 1 57.56 136 SER A C 1
ATOM 1053 O O . SER A 1 136 ? 7.684 7.539 -41.656 1 57.56 136 SER A O 1
ATOM 1055 N N . VAL A 1 137 ? 7.578 9.375 -42.75 1 55.09 137 VAL A N 1
ATOM 1056 C CA . VAL A 1 137 ? 7.223 8.703 -44 1 55.09 137 VAL A CA 1
ATOM 1057 C C . VAL A 1 137 ? 8.453 8.023 -44.594 1 55.09 137 VAL A C 1
ATOM 1059 O O . VAL A 1 137 ? 8.375 6.91 -45.125 1 55.09 137 VAL A O 1
ATOM 1062 N N . ARG A 1 138 ? 9.547 8.547 -44.562 1 57.44 138 ARG A N 1
ATOM 1063 C CA . ARG A 1 138 ? 10.789 7.922 -45 1 57.44 138 ARG A CA 1
ATOM 1064 C C . ARG A 1 138 ? 11.133 6.707 -44.156 1 57.44 138 ARG A C 1
ATOM 1066 O O . ARG A 1 138 ? 11.562 5.676 -44.656 1 57.44 138 ARG A O 1
ATOM 1073 N N . LYS A 1 139 ? 11.039 6.688 -42.875 1 52.22 139 LYS A N 1
ATOM 1074 C CA . LYS A 1 139 ? 11.258 5.562 -41.969 1 52.22 139 LYS A CA 1
ATOM 1075 C C . LYS A 1 139 ? 10.242 4.449 -42.219 1 52.22 139 LYS A C 1
ATOM 1077 O O . LYS A 1 139 ? 10.578 3.266 -42.156 1 52.22 139 LYS A O 1
ATOM 1082 N N . LEU A 1 140 ? 9.156 4.773 -42.406 1 46.22 140 LEU A N 1
ATOM 1083 C CA . LEU A 1 140 ? 8.141 3.805 -42.781 1 46.22 140 LEU A CA 1
ATOM 1084 C C . LEU A 1 140 ? 8.453 3.221 -44.156 1 46.22 140 LEU A C 1
ATOM 1086 O O . LEU A 1 140 ? 8.25 2.027 -44.406 1 46.22 140 LEU A O 1
ATOM 1090 N N . ARG A 1 141 ? 8.891 3.887 -45.094 1 46.66 141 ARG A N 1
ATOM 1091 C CA . ARG A 1 141 ? 9.297 3.404 -46.406 1 46.66 141 ARG A CA 1
ATOM 1092 C C . ARG A 1 141 ? 10.602 2.623 -46.312 1 46.66 141 ARG A C 1
ATOM 1094 O O . ARG A 1 141 ? 10.789 1.635 -47.031 1 46.66 141 ARG A O 1
ATOM 1101 N N . ASP A 1 142 ? 11.664 3.021 -45.75 1 46.91 142 ASP A N 1
ATOM 1102 C CA . ASP A 1 142 ? 12.938 2.312 -45.594 1 46.91 142 ASP A CA 1
ATOM 1103 C C . ASP A 1 142 ? 12.773 1.054 -44.75 1 46.91 142 ASP A C 1
ATOM 1105 O O . ASP A 1 142 ? 13.492 0.074 -44.938 1 46.91 142 ASP A O 1
ATOM 1109 N N . SER A 1 143 ? 12.086 0.92 -43.625 1 37.25 143 SER A N 1
ATOM 1110 C CA . SER A 1 143 ? 11.859 -0.243 -42.781 1 37.25 143 SER A CA 1
ATOM 1111 C C . SER A 1 143 ? 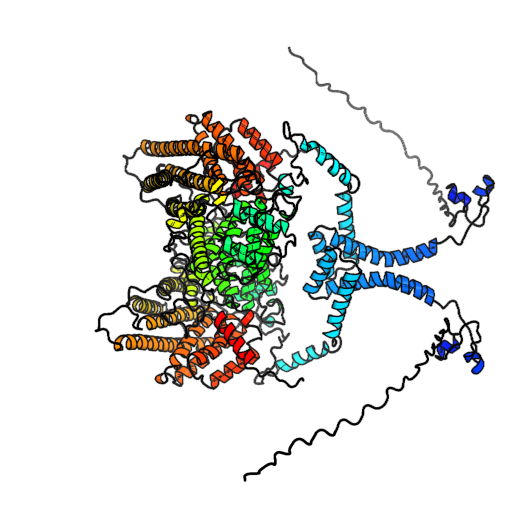10.812 -1.175 -43.406 1 37.25 143 SER A C 1
ATOM 1113 O O . SER A 1 143 ? 10.672 -2.322 -42.969 1 37.25 143 SER A O 1
ATOM 1115 N N . SER A 1 144 ? 9.898 -0.744 -44.094 1 31.22 144 SER A N 1
ATOM 1116 C CA . SER A 1 144 ? 8.984 -1.618 -44.844 1 31.22 144 SER A CA 1
ATOM 1117 C C . SER A 1 144 ? 9.133 -1.45 -46.344 1 31.22 144 SER A C 1
ATOM 1119 O O . SER A 1 144 ? 8.422 -0.653 -46.938 1 31.22 144 SER A O 1
ATOM 1121 N N . PRO A 1 145 ? 10.281 -1.741 -46.812 1 33.59 145 PRO A N 1
ATOM 1122 C CA . PRO A 1 145 ? 10.164 -1.835 -48.281 1 33.59 145 PRO A CA 1
ATOM 1123 C C . PRO A 1 145 ? 8.961 -2.666 -48.719 1 33.59 145 PRO A C 1
ATOM 1125 O O . PRO A 1 145 ? 8.625 -2.691 -49.906 1 33.59 145 PRO A O 1
ATOM 1128 N N . LYS A 1 146 ? 8.992 -3.973 -47.844 1 30.8 146 LYS A N 1
ATOM 1129 C CA . LYS A 1 146 ? 8.125 -5.039 -48.344 1 30.8 146 LYS A CA 1
ATOM 1130 C C . LYS A 1 146 ? 6.652 -4.648 -48.219 1 30.8 146 LYS A C 1
ATOM 1132 O O . LYS A 1 146 ? 5.844 -5.43 -47.688 1 30.8 146 LYS A O 1
ATOM 1137 N N . THR A 1 147 ? 6.215 -3.59 -48.219 1 30.25 147 THR A N 1
ATOM 1138 C CA . THR A 1 147 ? 4.797 -3.357 -48 1 30.25 147 THR A CA 1
ATOM 1139 C C . THR A 1 147 ? 3.941 -4.242 -48.906 1 30.25 147 THR A C 1
ATOM 1141 O O . THR A 1 147 ? 2.848 -4.66 -48.5 1 30.25 147 THR A O 1
ATOM 1144 N N . ASP A 1 148 ? 4.289 -4.434 -50.156 1 30.41 148 ASP A N 1
ATOM 1145 C CA . ASP A 1 148 ? 3.455 -5.062 -51.188 1 30.41 148 ASP A CA 1
ATOM 1146 C C . ASP A 1 148 ? 3.459 -6.582 -51.031 1 30.41 148 ASP A C 1
ATOM 1148 O O . ASP A 1 148 ? 2.418 -7.227 -51.188 1 30.41 148 ASP A O 1
ATOM 1152 N N . ALA A 1 149 ? 4.605 -7.348 -51.156 1 29.42 149 ALA A N 1
ATOM 1153 C CA . ALA A 1 149 ? 4.727 -8.797 -51.281 1 29.42 149 ALA A CA 1
ATOM 1154 C C . ALA A 1 149 ? 4.379 -9.492 -49.969 1 29.42 149 ALA A C 1
ATOM 1156 O O . ALA A 1 149 ? 3.943 -10.641 -49.969 1 29.42 149 ALA A O 1
ATOM 1157 N N . THR A 1 150 ? 4.676 -9.016 -48.844 1 27.89 150 THR A N 1
ATOM 1158 C CA . THR A 1 150 ? 4.648 -9.742 -47.562 1 27.89 150 THR A CA 1
ATOM 1159 C C . THR A 1 150 ? 3.219 -9.875 -47.062 1 27.89 150 THR A C 1
ATOM 1161 O O . THR A 1 150 ? 2.994 -10.406 -45.969 1 27.89 150 THR A O 1
ATOM 1164 N N . ILE A 1 151 ? 2.26 -9.391 -47.625 1 27.3 151 ILE A N 1
ATOM 1165 C CA . ILE A 1 151 ? 0.841 -9.695 -47.469 1 27.3 151 ILE A CA 1
ATOM 1166 C C . ILE A 1 151 ? 0.559 -11.117 -47.938 1 27.3 151 ILE A C 1
ATOM 1168 O O . ILE A 1 151 ? -0.15 -11.867 -47.25 1 27.3 151 ILE A O 1
ATOM 1172 N N . ASP A 1 152 ? 1.142 -11.547 -49.031 1 27.58 152 ASP A N 1
ATOM 1173 C CA . ASP A 1 152 ? 0.844 -12.812 -49.688 1 27.58 152 ASP A CA 1
ATOM 1174 C C . ASP A 1 152 ? 1.425 -13.992 -48.906 1 27.58 152 ASP A C 1
ATOM 1176 O O . ASP A 1 152 ? 0.802 -15.055 -48.812 1 27.58 152 ASP A O 1
ATOM 1180 N N . GLY A 1 153 ? 2.619 -13.891 -48.469 1 26.91 153 GLY A N 1
ATOM 1181 C CA . GLY A 1 153 ? 3.309 -15.008 -47.812 1 26.91 153 GLY A CA 1
ATOM 1182 C C . GLY A 1 153 ? 2.717 -15.383 -46.469 1 26.91 153 GLY A C 1
ATOM 1183 O O . GLY A 1 153 ? 2.887 -16.516 -46.031 1 26.91 153 GLY A O 1
ATOM 1184 N N . LEU A 1 154 ? 2.062 -14.539 -45.781 1 28.62 154 LEU A N 1
ATOM 1185 C CA . LEU A 1 154 ? 1.39 -14.797 -44.5 1 28.62 154 LEU A CA 1
ATOM 1186 C C . LEU A 1 154 ? 0.194 -15.719 -44.688 1 28.62 154 LEU A C 1
ATOM 1188 O O . LEU A 1 154 ? -0.076 -16.578 -43.844 1 28.62 154 LEU A O 1
ATOM 1192 N N . LEU A 1 155 ? -0.318 -15.742 -45.844 1 27.19 155 LEU A N 1
ATOM 1193 C CA . LEU A 1 155 ? -1.438 -16.609 -46.188 1 27.19 155 LEU A CA 1
ATOM 1194 C C . LEU A 1 155 ? -0.973 -18.047 -46.375 1 27.19 155 LEU A C 1
ATOM 1196 O O . LEU A 1 155 ? -1.675 -18.984 -46 1 27.19 155 LEU A O 1
ATOM 1200 N N . LYS A 1 156 ? 0.179 -18.203 -46.938 1 27.59 156 LYS A N 1
ATOM 1201 C CA . LYS A 1 156 ? 0.587 -19.562 -47.281 1 27.59 156 LYS A CA 1
ATOM 1202 C C . LYS A 1 156 ? 1.033 -20.344 -46.031 1 27.59 156 LYS A C 1
ATOM 1204 O O . LYS A 1 156 ? 0.735 -21.531 -45.906 1 27.59 156 LYS A O 1
ATOM 1209 N N . LEU A 1 157 ? 1.801 -19.75 -45.125 1 27.91 157 LEU A N 1
ATOM 1210 C CA . LEU A 1 157 ? 2.404 -20.547 -44.062 1 27.91 157 LEU A CA 1
ATOM 1211 C C . LEU A 1 157 ? 1.354 -21 -43.062 1 27.91 157 LEU A C 1
ATOM 1213 O O . LEU A 1 157 ? 1.55 -21.984 -42.344 1 27.91 157 LEU A O 1
ATOM 1217 N N . ARG A 1 158 ? 0.127 -20.484 -42.938 1 27.41 158 ARG A N 1
ATOM 1218 C CA . ARG A 1 158 ? -1.049 -21 -42.25 1 27.41 158 ARG A CA 1
ATOM 1219 C C . ARG A 1 158 ? -1.367 -22.422 -42.688 1 27.41 158 ARG A C 1
ATOM 1221 O O . ARG A 1 158 ? -1.777 -23.266 -41.875 1 27.41 158 ARG A O 1
ATOM 1228 N N . ALA A 1 159 ? -1.163 -22.656 -43.844 1 26.62 159 ALA A N 1
ATOM 1229 C CA . ALA A 1 159 ? -1.57 -23.938 -44.375 1 26.62 159 ALA A CA 1
ATOM 1230 C C . ALA A 1 159 ? -0.673 -25.062 -43.875 1 26.62 159 ALA A C 1
ATOM 1232 O O . ALA A 1 159 ? -1.154 -26.156 -43.531 1 26.62 159 ALA A O 1
ATOM 1233 N N . GLU A 1 160 ? 0.609 -24.891 -43.812 1 27.75 160 GLU A N 1
ATOM 1234 C CA . GLU A 1 160 ? 1.485 -26.047 -43.656 1 27.75 160 GLU A CA 1
ATOM 1235 C C . GLU A 1 160 ? 1.616 -26.438 -42.188 1 27.75 160 GLU A C 1
ATOM 1237 O O . GLU A 1 160 ? 1.668 -27.625 -41.844 1 27.75 160 GLU A O 1
ATOM 1242 N N . ALA A 1 161 ? 1.699 -25.594 -41.125 1 27.81 161 ALA A N 1
ATOM 1243 C CA . ALA A 1 161 ? 1.975 -26.031 -39.781 1 27.81 161 ALA A CA 1
ATOM 1244 C C . ALA A 1 161 ? 0.797 -26.812 -39.188 1 27.81 161 ALA A C 1
ATOM 1246 O O . ALA A 1 161 ? 0.912 -27.438 -38.125 1 27.81 161 ALA A O 1
ATOM 1247 N N . ALA A 1 162 ? -0.403 -26.906 -39.625 1 27.3 162 ALA A N 1
ATOM 1248 C CA . ALA A 1 162 ? -1.434 -27.922 -39.375 1 27.3 162 ALA A CA 1
ATOM 1249 C C . ALA A 1 162 ? -0.857 -29.328 -39.469 1 27.3 162 ALA A C 1
ATOM 1251 O O . ALA A 1 162 ? -1.263 -30.219 -38.75 1 27.3 162 ALA A O 1
ATOM 1252 N N . SER A 1 163 ? 0.118 -29.5 -40.281 1 26.53 163 SER A N 1
ATOM 1253 C CA . SER A 1 163 ? 0.529 -30.891 -40.469 1 26.53 163 SER A CA 1
ATOM 1254 C C . SER A 1 163 ? 1.523 -31.312 -39.406 1 26.53 163 SER A C 1
ATOM 1256 O O . SER A 1 163 ? 1.677 -32.5 -39.125 1 26.53 163 SER A O 1
ATOM 1258 N N . LEU A 1 164 ? 2.535 -30.516 -38.875 1 25.98 164 LEU A N 1
ATOM 1259 C CA . LEU A 1 164 ? 3.49 -31.156 -38 1 25.98 164 LEU A CA 1
ATOM 1260 C C . LEU A 1 164 ? 2.9 -31.328 -36.594 1 25.98 164 LEU A C 1
ATOM 1262 O O . LEU A 1 164 ? 3.592 -31.766 -35.656 1 25.98 164 LEU A O 1
ATOM 1266 N N . ALA A 1 165 ? 1.641 -31.453 -35.875 1 28.06 165 ALA A N 1
ATOM 1267 C CA . ALA A 1 165 ? 1.034 -32.438 -34.938 1 28.06 165 ALA A CA 1
ATOM 1268 C C . ALA A 1 165 ? 1.581 -33.812 -35.188 1 28.06 165 ALA A C 1
ATOM 1270 O O . ALA A 1 165 ? 1.704 -34.625 -34.25 1 28.06 165 ALA A O 1
ATOM 1271 N N . GLU A 1 166 ? 1.767 -34.688 -35.938 1 30.42 166 GLU A N 1
ATOM 1272 C CA . GLU A 1 166 ? 2.395 -35.938 -35.594 1 30.42 166 GLU A CA 1
ATOM 1273 C C . GLU A 1 166 ? 3.885 -35.75 -35.312 1 30.42 166 GLU A C 1
ATOM 1275 O O . GLU A 1 166 ? 4.449 -36.438 -34.438 1 30.42 166 GLU A O 1
ATOM 1280 N N . GLN A 1 167 ? 4.891 -35.188 -36.25 1 25.47 167 GLN A N 1
ATOM 1281 C CA . GLN A 1 167 ? 6.312 -35 -36.5 1 25.47 167 GLN A CA 1
ATOM 1282 C C . GLN A 1 167 ? 6.793 -33.688 -35.875 1 25.47 167 GLN A C 1
ATOM 1284 O O . GLN A 1 167 ? 5.984 -32.875 -35.406 1 25.47 167 GLN A O 1
ATOM 1289 N N . VAL A 1 168 ? 7.809 -32.781 -36.469 1 27.42 168 VAL A N 1
ATOM 1290 C CA . VAL A 1 168 ? 8.828 -31.75 -36.375 1 27.42 168 VAL A CA 1
ATOM 1291 C C . VAL A 1 168 ? 8.164 -30.391 -36.281 1 27.42 168 VAL A C 1
ATOM 1293 O O . VAL A 1 168 ? 7.941 -29.703 -37.281 1 27.42 168 VAL A O 1
ATOM 1296 N N . PRO A 1 169 ? 7.227 -29.922 -35.562 1 28.44 169 PRO A N 1
ATOM 1297 C CA . PRO A 1 169 ? 6.52 -28.672 -35.844 1 28.44 169 PRO A CA 1
ATOM 1298 C C . PRO A 1 169 ? 7.344 -27.438 -35.531 1 28.44 169 PRO A C 1
ATOM 1300 O O . PRO A 1 169 ? 7.93 -27.344 -34.438 1 28.44 169 PRO A O 1
ATOM 1303 N N . THR A 1 170 ? 7.895 -26.531 -36.438 1 27.8 170 THR A N 1
ATOM 1304 C CA . THR A 1 170 ? 8.75 -25.359 -36.531 1 27.8 170 THR A CA 1
ATOM 1305 C C . THR A 1 170 ? 8.258 -24.25 -35.625 1 27.8 170 THR A C 1
ATOM 1307 O O . THR A 1 170 ? 8.945 -23.891 -34.656 1 27.8 170 THR A O 1
ATOM 1310 N N . SER A 1 171 ? 8.148 -22.812 -36.219 1 30.33 171 SER A N 1
ATOM 1311 C CA . SER A 1 171 ? 8.352 -21.453 -35.75 1 30.33 171 SER A CA 1
ATOM 1312 C C . SER A 1 171 ? 7.188 -21 -34.875 1 30.33 171 SER A C 1
ATOM 1314 O O . SER A 1 171 ? 6.078 -21.516 -35 1 30.33 171 SER A O 1
ATOM 1316 N N . ARG A 1 172 ? 7.266 -20.188 -33.812 1 31.84 172 ARG A N 1
ATOM 1317 C CA . ARG A 1 172 ? 6.375 -19.516 -32.875 1 31.84 172 ARG A CA 1
ATOM 1318 C C . ARG A 1 172 ? 5.234 -18.828 -33.594 1 31.84 172 ARG A C 1
ATOM 1320 O O . ARG A 1 172 ? 5.133 -17.594 -33.594 1 31.84 172 ARG A O 1
ATOM 1327 N N . ALA A 1 173 ? 4.906 -19.078 -34.906 1 31.73 173 ALA A N 1
ATOM 1328 C CA . ALA A 1 173 ? 3.871 -18.359 -35.625 1 31.73 173 ALA A CA 1
ATOM 1329 C C . ALA A 1 173 ? 2.502 -18.562 -35 1 31.73 173 ALA A C 1
ATOM 1331 O O . ALA A 1 173 ? 2.049 -19.688 -34.812 1 31.73 173 ALA A O 1
ATOM 1332 N N . ARG A 1 174 ? 1.939 -17.5 -34.344 1 35.06 174 ARG A N 1
ATOM 1333 C CA . ARG A 1 174 ? 0.598 -17.391 -33.781 1 35.06 174 ARG A CA 1
ATOM 1334 C C . ARG A 1 174 ? -0.446 -17.938 -34.75 1 35.06 174 ARG A C 1
ATOM 1336 O O . ARG A 1 174 ? -0.629 -17.406 -35.844 1 35.06 174 ARG A O 1
ATOM 1343 N N . ARG A 1 175 ? -0.778 -19.109 -34.812 1 34.06 175 ARG A N 1
ATOM 1344 C CA . ARG A 1 175 ? -1.881 -19.656 -35.594 1 34.06 175 ARG A CA 1
ATOM 1345 C C . ARG A 1 175 ? -3.146 -18.828 -35.406 1 34.06 175 ARG A C 1
ATOM 1347 O O . ARG A 1 175 ? -3.615 -18.625 -34.281 1 34.06 175 ARG A O 1
ATOM 1354 N N . LYS A 1 176 ? -3.596 -17.891 -36.25 1 36.81 176 LYS A N 1
ATOM 1355 C CA . LYS A 1 176 ? -4.883 -17.25 -36.469 1 36.81 176 LYS A CA 1
ATOM 1356 C C . LYS A 1 176 ? -6.039 -18.219 -36.219 1 36.81 176 LYS A C 1
ATOM 1358 O O . LYS A 1 176 ? -7.191 -17.891 -36.5 1 36.81 176 LYS A O 1
ATOM 1363 N N . THR A 1 177 ? -5.961 -19.562 -36.594 1 33.56 177 THR A N 1
ATOM 1364 C CA . THR A 1 177 ? -7.133 -20.438 -36.656 1 33.56 177 THR A CA 1
ATOM 1365 C C . THR A 1 177 ? -7.781 -20.562 -35.281 1 33.56 177 THR A C 1
ATOM 1367 O O . THR A 1 177 ? -7.098 -20.828 -34.281 1 33.56 177 THR A O 1
ATOM 1370 N N . MET A 1 178 ? -8.984 -19.891 -35.031 1 39.84 178 MET A N 1
ATOM 1371 C CA . MET A 1 178 ? -9.812 -20.281 -33.906 1 39.84 178 MET A CA 1
ATOM 1372 C C . MET A 1 178 ? -9.648 -21.766 -33.594 1 39.84 178 MET A C 1
ATOM 1374 O O . MET A 1 178 ? -9.883 -22.609 -34.469 1 39.84 178 MET A O 1
ATOM 1378 N N . SER A 1 179 ? -8.781 -22.25 -33.094 1 39.56 179 SER A N 1
ATOM 1379 C CA . SER A 1 179 ? -8.773 -23.688 -32.812 1 39.56 179 SER A CA 1
ATOM 1380 C C . SER A 1 179 ? -10.195 -24.234 -32.656 1 39.56 179 SER A C 1
ATOM 1382 O O . SER A 1 179 ? -11.125 -23.484 -32.375 1 39.56 179 SER A O 1
ATOM 1384 N N . VAL A 1 180 ? -10.562 -25.406 -33.156 1 40.09 180 VAL A N 1
ATOM 1385 C CA . VAL A 1 180 ? -11.812 -26.141 -32.938 1 40.09 180 VAL A CA 1
ATOM 1386 C C . VAL A 1 180 ? -12.336 -25.891 -31.531 1 40.09 180 VAL A C 1
ATOM 1388 O O . VAL A 1 180 ? -13.547 -25.906 -31.312 1 40.09 180 VAL A O 1
ATOM 1391 N N . GLU A 1 181 ? -11.547 -25.766 -30.672 1 43.12 181 GLU A N 1
ATOM 1392 C CA . GLU A 1 181 ? -11.93 -25.516 -29.281 1 43.12 181 GLU A CA 1
ATOM 1393 C C . GLU A 1 181 ? -12.609 -24.172 -29.125 1 43.12 181 GLU A C 1
ATOM 1395 O O . GLU A 1 181 ? -13.516 -24.016 -28.297 1 43.12 181 GLU A O 1
ATOM 1400 N N . GLN A 1 182 ? -12.172 -23.141 -29.828 1 49.31 182 GLN A N 1
ATOM 1401 C CA . GLN A 1 182 ? -12.742 -21.797 -29.844 1 49.31 182 GLN A CA 1
ATOM 1402 C C . GLN A 1 182 ? -14.148 -21.812 -30.438 1 49.31 182 GLN A C 1
ATOM 1404 O O . GLN A 1 182 ? -15 -21 -30.062 1 49.31 182 GLN A O 1
ATOM 1409 N N . MET A 1 183 ? -14.219 -22.531 -31.609 1 43.88 183 MET A N 1
ATOM 1410 C CA . MET A 1 183 ? -15.461 -22.516 -32.375 1 43.88 183 MET A CA 1
ATOM 1411 C C . MET A 1 183 ? -16.609 -23.109 -31.578 1 43.88 183 MET A C 1
ATOM 1413 O O . MET A 1 183 ? -17.781 -22.828 -31.859 1 43.88 183 MET A O 1
ATOM 1417 N N . THR A 1 184 ? -16.297 -24.234 -30.812 1 49.28 184 THR A N 1
ATOM 1418 C CA . THR A 1 184 ? -17.469 -25 -30.406 1 49.28 184 THR A CA 1
ATOM 1419 C C . THR A 1 184 ? -17.891 -24.609 -28.984 1 49.28 184 THR A C 1
ATOM 1421 O O . THR A 1 184 ? -19.016 -24.891 -28.562 1 49.28 184 THR A O 1
ATOM 1424 N N . ASP A 1 185 ? -17 -24.203 -27.953 1 62.81 185 ASP A N 1
ATOM 1425 C CA . ASP A 1 185 ? -17.578 -24.328 -26.625 1 62.81 185 ASP A CA 1
ATOM 1426 C C . ASP A 1 185 ? -18.141 -22.984 -26.141 1 62.81 185 ASP A C 1
ATOM 1428 O O . ASP A 1 185 ? -17.469 -21.953 -26.25 1 62.81 185 ASP A O 1
ATOM 1432 N N . GLU A 1 186 ? -19.453 -23.031 -25.875 1 81.12 186 GLU A N 1
ATOM 1433 C CA . GLU A 1 186 ? -20.25 -21.969 -25.281 1 81.12 186 GLU A CA 1
ATOM 1434 C C . GLU A 1 186 ? -19.719 -21.594 -23.891 1 81.12 186 GLU A C 1
ATOM 1436 O O . GLU A 1 186 ? -19.484 -22.469 -23.062 1 81.12 186 GLU A O 1
ATOM 1441 N N . PRO A 1 187 ? -19.422 -20.359 -23.75 1 90.38 187 PRO A N 1
ATOM 1442 C CA . PRO A 1 187 ? -18.984 -19.938 -22.422 1 90.38 187 PRO A CA 1
ATOM 1443 C C . PRO A 1 187 ? -19.969 -20.359 -21.328 1 90.38 187 PRO A C 1
ATOM 1445 O O . PRO A 1 187 ? -21.141 -20.578 -21.594 1 90.38 187 PRO A O 1
ATOM 1448 N N . LEU A 1 188 ? -19.453 -20.547 -20.172 1 90 188 LEU A N 1
ATOM 1449 C CA . LEU A 1 188 ? -20.266 -20.969 -19.031 1 90 188 LEU A CA 1
ATOM 1450 C C . LEU A 1 188 ? -21.312 -19.922 -18.688 1 90 188 LEU A C 1
ATOM 1452 O O . LEU A 1 188 ? -22.391 -20.25 -18.219 1 90 188 LEU A O 1
ATOM 1456 N N . PHE A 1 189 ? -20.922 -18.641 -18.875 1 93.62 189 PHE A N 1
ATOM 1457 C CA . PHE A 1 189 ? -21.797 -17.516 -18.547 1 93.62 189 PHE A CA 1
ATOM 1458 C C . PHE A 1 189 ? -22.031 -16.641 -19.766 1 93.62 189 PHE A C 1
ATOM 1460 O O . PHE A 1 189 ? -21.188 -16.562 -20.656 1 93.62 189 PHE A O 1
ATOM 1467 N N . GLN A 1 190 ? -23.234 -16.109 -19.828 1 94 190 GLN A N 1
ATOM 1468 C CA . GLN A 1 190 ? -23.562 -15.125 -20.844 1 94 190 GLN A CA 1
ATOM 1469 C C . GLN A 1 190 ? -23.609 -13.719 -20.25 1 94 190 GLN A C 1
ATOM 1471 O O . GLN A 1 190 ? -24.578 -13.344 -19.594 1 94 190 GLN A O 1
ATOM 1476 N N . LEU A 1 191 ? -22.562 -12.984 -20.562 1 96.94 191 LEU A N 1
ATOM 1477 C CA . LEU A 1 191 ? -22.391 -11.68 -19.938 1 96.94 191 LEU A CA 1
ATOM 1478 C C . LEU A 1 191 ? -22.219 -10.586 -20.984 1 96.94 191 LEU A C 1
ATOM 1480 O O . LEU A 1 191 ? -21.938 -10.883 -22.156 1 96.94 191 LEU A O 1
ATOM 1484 N N . ARG A 1 192 ? -22.422 -9.391 -20.531 1 94.75 192 ARG A N 1
ATOM 1485 C CA . ARG A 1 192 ? -22.25 -8.227 -21.391 1 94.75 192 ARG A CA 1
ATOM 1486 C C . ARG A 1 192 ? -20.969 -7.469 -21.031 1 94.75 192 ARG A C 1
ATOM 1488 O O . ARG A 1 192 ? -20.547 -7.48 -19.875 1 94.75 192 ARG A O 1
ATOM 1495 N N . ALA A 1 193 ? -20.391 -6.805 -22.016 1 96.5 193 ALA A N 1
ATOM 1496 C CA . ALA A 1 193 ? -19.188 -6.008 -21.781 1 96.5 193 ALA A CA 1
ATOM 1497 C C . ALA A 1 193 ? -19.531 -4.695 -21.078 1 96.5 193 ALA A C 1
ATOM 1499 O O . ALA A 1 193 ? -18.844 -4.301 -20.141 1 96.5 193 ALA A O 1
ATOM 1500 N N . ARG A 1 194 ? -20.531 -4.051 -21.578 1 92.88 194 ARG A N 1
ATOM 1501 C CA . ARG A 1 194 ? -20.984 -2.826 -20.922 1 92.88 194 ARG A CA 1
ATOM 1502 C C . ARG A 1 194 ? -21.984 -3.139 -19.812 1 92.88 194 ARG A C 1
ATOM 1504 O O . ARG A 1 194 ? -22.781 -4.074 -19.922 1 92.88 194 ARG A O 1
ATOM 1511 N N . PRO A 1 195 ? -21.859 -2.475 -18.75 1 94.62 195 PRO A N 1
ATOM 1512 C CA . PRO A 1 195 ? -21.078 -1.271 -18.438 1 94.62 195 PRO A CA 1
ATOM 1513 C C . PRO A 1 195 ? -19.766 -1.581 -17.734 1 94.62 195 PRO A C 1
ATOM 1515 O O . PRO A 1 195 ? -19.172 -0.697 -17.109 1 94.62 195 PRO A O 1
ATOM 1518 N N . TRP A 1 196 ? -19.266 -2.684 -17.828 1 96.44 196 TRP A N 1
ATOM 1519 C CA . TRP A 1 196 ? -18.203 -3.135 -16.938 1 96.44 196 TRP A CA 1
ATOM 1520 C C . TRP A 1 196 ? -16.844 -2.717 -17.469 1 96.44 196 TRP A C 1
ATOM 1522 O O . TRP A 1 196 ? -15.922 -2.434 -16.688 1 96.44 196 TRP A O 1
ATOM 1532 N N . THR A 1 197 ? -16.688 -2.68 -18.719 1 97.19 197 THR A N 1
ATOM 1533 C CA . THR A 1 197 ? -15.383 -2.328 -19.281 1 97.19 197 THR A CA 1
ATOM 1534 C C . THR A 1 197 ? -15.539 -1.421 -20.5 1 97.19 197 THR A C 1
ATOM 1536 O O . THR A 1 197 ? -16.578 -1.452 -21.172 1 97.19 197 THR A O 1
ATOM 1539 N N . THR A 1 198 ? -14.578 -0.611 -20.656 1 95.5 198 THR A N 1
ATOM 1540 C CA . THR A 1 198 ? -14.547 0.278 -21.812 1 95.5 198 THR A CA 1
ATOM 1541 C C . THR A 1 198 ? -13.531 -0.201 -22.844 1 95.5 198 THR A C 1
ATOM 1543 O O . THR A 1 198 ? -13.383 0.398 -23.906 1 95.5 198 THR A O 1
ATOM 1546 N N . VAL A 1 199 ? -12.836 -1.288 -22.609 1 97.19 199 VAL A N 1
ATOM 1547 C CA . VAL A 1 199 ? -11.742 -1.787 -23.438 1 97.19 199 VAL A CA 1
ATOM 1548 C C . VAL A 1 199 ? -12.297 -2.451 -24.688 1 97.19 199 VAL A C 1
ATOM 1550 O O . VAL A 1 199 ? -11.703 -2.361 -25.766 1 97.19 199 VAL A O 1
ATOM 1553 N N . THR A 1 200 ? -13.414 -3.139 -24.516 1 96.06 200 THR A N 1
ATOM 1554 C CA . THR A 1 200 ? -14.016 -3.877 -25.609 1 96.06 200 THR A CA 1
ATOM 1555 C C . THR A 1 200 ? -15.539 -3.832 -25.531 1 96.06 200 THR A C 1
ATOM 1557 O O . THR A 1 200 ? -16.094 -3.502 -24.469 1 96.06 200 THR A O 1
ATOM 1560 N N . ASN A 1 201 ? -16.188 -4.031 -26.672 1 94.38 201 ASN A N 1
ATOM 1561 C CA . ASN A 1 201 ? -17.641 -4.176 -26.719 1 94.38 201 ASN A CA 1
ATOM 1562 C C . ASN A 1 201 ? -18.047 -5.598 -27.078 1 94.38 201 ASN A C 1
ATOM 1564 O O . ASN A 1 201 ? -19.203 -5.848 -27.438 1 94.38 201 ASN A O 1
ATOM 1568 N N . ASP A 1 202 ? -17.094 -6.527 -27.031 1 94.25 202 ASP A N 1
ATOM 1569 C CA . ASP A 1 202 ? -17.312 -7.914 -27.406 1 94.25 202 ASP A CA 1
ATOM 1570 C C . ASP A 1 202 ? -17.859 -8.727 -26.234 1 94.25 202 ASP A C 1
ATOM 1572 O O . ASP A 1 202 ? -17.109 -9.203 -25.391 1 94.25 202 ASP A O 1
ATOM 1576 N N . ASP A 1 203 ? -19.125 -9.047 -26.281 1 95.19 203 ASP A N 1
ATOM 1577 C CA . ASP A 1 203 ? -19.766 -9.781 -25.203 1 95.19 203 ASP A CA 1
ATOM 1578 C C . ASP A 1 203 ? -19.234 -11.203 -25.109 1 95.19 203 ASP A C 1
ATOM 1580 O O . ASP A 1 203 ? -19.156 -11.773 -24.016 1 95.19 203 ASP A O 1
ATOM 1584 N N . TYR A 1 204 ? -18.938 -11.734 -26.203 1 93.38 204 TYR A N 1
ATOM 1585 C CA . TYR A 1 204 ? -18.422 -13.094 -26.203 1 93.38 204 TYR A CA 1
ATOM 1586 C C . TYR A 1 204 ? -17.078 -13.164 -25.484 1 93.38 204 TYR A C 1
ATOM 1588 O O . TYR A 1 204 ? -16.828 -14.078 -24.703 1 93.38 204 TYR A O 1
ATOM 1596 N N . LEU A 1 205 ? -16.219 -12.211 -25.812 1 95.44 205 LEU A N 1
ATOM 1597 C CA . LEU A 1 205 ? -14.906 -12.195 -25.188 1 95.44 205 LEU A CA 1
ATOM 1598 C C . LEU A 1 205 ? -15.023 -12.102 -23.672 1 95.44 205 LEU A C 1
ATOM 1600 O O . LEU A 1 205 ? -14.336 -12.828 -22.953 1 95.44 205 LEU A O 1
ATOM 1604 N N . VAL A 1 206 ? -15.859 -11.219 -23.203 1 97.5 206 VAL A N 1
ATOM 1605 C CA . VAL A 1 206 ? -16.047 -11.023 -21.781 1 97.5 206 VAL A CA 1
ATOM 1606 C C . VAL A 1 206 ? -16.594 -12.305 -21.141 1 97.5 206 VAL A C 1
ATOM 1608 O O . VAL A 1 206 ? -16.125 -12.742 -20.094 1 97.5 206 VAL A O 1
ATOM 1611 N N . SER A 1 207 ? -17.562 -12.906 -21.781 1 96.62 207 SER A N 1
ATOM 1612 C CA . SER A 1 207 ? -18.141 -14.148 -21.297 1 96.62 207 SER A CA 1
ATOM 1613 C C . SER A 1 207 ? -17.109 -15.266 -21.234 1 96.62 207 SER A C 1
ATOM 1615 O O . SER A 1 207 ? -17.047 -16.031 -20.281 1 96.62 207 SER A O 1
ATOM 1617 N N . HIS A 1 208 ? -16.328 -15.32 -22.297 1 95.25 208 HIS A N 1
ATOM 1618 C CA . HIS A 1 208 ? -15.273 -16.312 -22.406 1 95.25 208 HIS A CA 1
ATOM 1619 C C . HIS A 1 208 ? -14.242 -16.141 -21.281 1 95.25 208 HIS A C 1
ATOM 1621 O O . HIS A 1 208 ? -13.898 -17.109 -20.594 1 95.25 208 HIS A O 1
ATOM 1627 N N . LEU A 1 209 ? -13.805 -14.938 -21.047 1 97.12 209 LEU A N 1
ATOM 1628 C CA . LEU A 1 209 ? -12.766 -14.648 -20.062 1 97.12 209 LEU A CA 1
ATOM 1629 C C . LEU A 1 209 ? -13.273 -14.891 -18.656 1 97.12 209 LEU A C 1
ATOM 1631 O O . LEU A 1 209 ? -12.547 -15.43 -17.812 1 97.12 209 LEU A O 1
ATOM 1635 N N . VAL A 1 210 ? -14.469 -14.477 -18.375 1 97.62 210 VAL A N 1
ATOM 1636 C CA . VAL A 1 210 ? -15.023 -14.695 -17.047 1 97.62 210 VAL A CA 1
ATOM 1637 C C . VAL A 1 210 ? -15.172 -16.188 -16.797 1 97.62 210 VAL A C 1
ATOM 1639 O O . VAL A 1 210 ? -14.938 -16.656 -15.672 1 97.62 210 VAL A O 1
ATOM 1642 N N . SER A 1 211 ? -15.531 -16.953 -17.797 1 95 211 SER A N 1
ATOM 1643 C CA . SER A 1 211 ? -15.641 -18.391 -17.672 1 95 211 SER A CA 1
ATOM 1644 C C . SER A 1 211 ? -14.281 -19.031 -17.359 1 95 211 SER A C 1
ATOM 1646 O O . SER A 1 211 ? -14.18 -19.938 -16.531 1 95 211 SER A O 1
ATOM 1648 N N . LEU A 1 212 ? -13.289 -18.5 -18.016 1 93.75 212 LEU A N 1
ATOM 1649 C CA . LEU A 1 212 ? -11.938 -18.984 -17.766 1 93.75 212 LEU A CA 1
ATOM 1650 C C . LEU A 1 212 ? -11.5 -18.672 -16.344 1 93.75 212 LEU A C 1
ATOM 1652 O O . LEU A 1 212 ? -10.852 -19.5 -15.695 1 93.75 212 LEU A O 1
ATOM 1656 N N . TYR A 1 213 ? -11.836 -17.531 -15.891 1 96.25 213 TYR A N 1
ATOM 1657 C CA . TYR A 1 213 ? -11.445 -17.141 -14.547 1 96.25 213 TYR A CA 1
ATOM 1658 C C . TYR A 1 213 ? -12.008 -18.094 -13.5 1 96.25 213 TYR A C 1
ATOM 1660 O O . TYR A 1 213 ? -11.273 -18.594 -12.648 1 96.25 213 TYR A O 1
ATOM 1668 N N . PHE A 1 214 ? -13.258 -18.297 -13.539 1 94.44 214 PHE A N 1
ATOM 1669 C CA . PHE A 1 214 ? -13.906 -19.094 -12.5 1 94.44 214 PHE A CA 1
ATOM 1670 C C . PHE A 1 214 ? -13.547 -20.562 -12.641 1 94.44 214 PHE A C 1
ATOM 1672 O O . PHE A 1 214 ? -13.664 -21.328 -11.68 1 94.44 214 PHE A O 1
ATOM 1679 N N . THR A 1 215 ? -13.016 -20.953 -13.789 1 90.75 215 THR A N 1
ATOM 1680 C CA . THR A 1 215 ? -12.609 -22.344 -13.984 1 90.75 215 THR A CA 1
ATOM 1681 C C . THR A 1 215 ? -11.195 -22.562 -13.445 1 90.75 215 THR A C 1
ATOM 1683 O O . THR A 1 215 ? -10.922 -23.609 -12.836 1 90.75 215 THR A O 1
ATOM 1686 N N . TRP A 1 216 ? -10.367 -21.5 -13.625 1 90.81 216 TRP A N 1
ATOM 1687 C CA . TRP A 1 216 ? -8.961 -21.844 -13.438 1 90.81 216 TRP A CA 1
ATOM 1688 C C . TRP A 1 216 ? -8.328 -20.953 -12.359 1 90.81 216 TRP A C 1
ATOM 1690 O O . TRP A 1 216 ? -7.305 -21.328 -11.773 1 90.81 216 TRP A O 1
ATOM 1700 N N . TRP A 1 217 ? -8.867 -19.75 -12.094 1 92.81 217 TRP A N 1
ATOM 1701 C CA . TRP A 1 217 ? -8.219 -18.844 -11.156 1 92.81 217 TRP A CA 1
ATOM 1702 C C . TRP A 1 217 ? -8.945 -18.828 -9.812 1 92.81 217 TRP A C 1
ATOM 1704 O O . TRP A 1 217 ? -8.312 -18.938 -8.758 1 92.81 217 TRP A O 1
ATOM 1714 N N . ASN A 1 218 ? -10.258 -18.688 -9.891 1 92.81 218 ASN A N 1
ATOM 1715 C CA . ASN A 1 218 ? -11.016 -18.5 -8.656 1 92.81 218 ASN A CA 1
ATOM 1716 C C . ASN A 1 218 ? -10.938 -19.734 -7.762 1 92.81 218 ASN A C 1
ATOM 1718 O O . ASN A 1 218 ? -11.25 -19.656 -6.57 1 92.81 218 ASN A O 1
ATOM 1722 N N . THR A 1 219 ? -10.492 -20.766 -8.359 1 81 219 THR A N 1
ATOM 1723 C CA . THR A 1 219 ? -10.375 -22.016 -7.617 1 81 219 THR A CA 1
ATOM 1724 C C . THR A 1 219 ? -9.234 -21.938 -6.609 1 81 219 THR A C 1
ATOM 1726 O O . THR A 1 219 ? -9.18 -22.719 -5.66 1 81 219 THR A O 1
ATOM 1729 N N . PHE A 1 220 ? -8.375 -20.938 -7 1 77.94 220 PHE A N 1
ATOM 1730 C CA . PHE A 1 220 ? -7.301 -20.672 -6.055 1 77.94 220 PHE A CA 1
ATOM 1731 C C . PHE A 1 220 ? -7.797 -19.781 -4.914 1 77.94 220 PHE A C 1
ATOM 1733 O O . PHE A 1 220 ? -7.945 -18.578 -5.074 1 77.94 220 PHE A O 1
ATOM 1740 N N . MET A 1 221 ? -8.219 -20.188 -3.82 1 77.31 221 MET A N 1
ATOM 1741 C CA . MET A 1 221 ? -8.547 -19.562 -2.545 1 77.31 221 MET A CA 1
ATOM 1742 C C . MET A 1 221 ? -9.914 -18.891 -2.602 1 77.31 221 MET A C 1
ATOM 1744 O O . MET A 1 221 ? -10.352 -18.281 -1.627 1 77.31 221 MET A O 1
ATOM 1748 N N . HIS A 1 222 ? -10.516 -18.828 -3.711 1 85.81 222 HIS A N 1
ATOM 1749 C CA . HIS A 1 222 ? -11.914 -18.453 -3.871 1 85.81 222 HIS A CA 1
ATOM 1750 C C . HIS A 1 222 ? -12.164 -17.031 -3.348 1 85.81 222 HIS A C 1
ATOM 1752 O O . HIS A 1 222 ? -13.078 -16.812 -2.549 1 85.81 222 HIS A O 1
ATOM 1758 N N . PRO A 1 223 ? -11.477 -16.078 -3.869 1 92.06 223 PRO A N 1
ATOM 1759 C CA . PRO A 1 223 ? -11.672 -14.711 -3.369 1 92.06 223 PRO A CA 1
ATOM 1760 C C . PRO A 1 223 ? -13.016 -14.117 -3.799 1 92.06 223 PRO A C 1
ATOM 1762 O O . PRO A 1 223 ? -13.523 -13.195 -3.15 1 92.06 223 PRO A O 1
ATOM 1765 N N . LEU A 1 224 ? -13.578 -14.617 -4.906 1 95.56 224 LEU A N 1
ATOM 1766 C CA . LEU A 1 224 ? -14.82 -14.039 -5.41 1 95.56 224 LEU A CA 1
ATOM 1767 C C . LEU A 1 224 ? -15.992 -14.992 -5.207 1 95.56 224 LEU A C 1
ATOM 1769 O O . LEU A 1 224 ? -15.844 -16.203 -5.383 1 95.56 224 LEU A O 1
ATOM 1773 N N . HIS A 1 225 ? -17.078 -14.445 -4.75 1 93.12 225 HIS A N 1
ATOM 1774 C CA . HIS A 1 225 ? -18.328 -15.195 -4.699 1 93.12 225 HIS A CA 1
ATOM 1775 C C . HIS A 1 225 ? -19.016 -15.227 -6.062 1 93.12 225 HIS A C 1
ATOM 1777 O O . HIS A 1 225 ? -19.75 -14.297 -6.418 1 93.12 225 HIS A O 1
ATOM 1783 N N . GLU A 1 226 ? -18.984 -16.344 -6.734 1 93.44 226 GLU A N 1
ATOM 1784 C CA . GLU A 1 226 ? -19.328 -16.484 -8.141 1 93.44 226 GLU A CA 1
ATOM 1785 C C . GLU A 1 226 ? -20.797 -16.141 -8.383 1 93.44 226 GLU A C 1
ATOM 1787 O O . GLU A 1 226 ? -21.125 -15.297 -9.227 1 93.44 226 GLU A O 1
ATOM 1792 N N . PRO A 1 227 ? -21.781 -16.656 -7.613 1 90.94 227 PRO A N 1
ATOM 1793 C CA . PRO A 1 227 ? -23.188 -16.375 -7.926 1 90.94 227 PRO A CA 1
ATOM 1794 C C . PRO A 1 227 ? -23.531 -14.891 -7.797 1 90.94 227 PRO A C 1
ATOM 1796 O O . PRO A 1 227 ? -24.234 -14.336 -8.641 1 90.94 227 PRO A O 1
ATOM 1799 N N . ALA A 1 228 ? -22.969 -14.281 -6.777 1 91.12 228 ALA A N 1
ATOM 1800 C CA . ALA A 1 228 ? -23.297 -12.875 -6.539 1 91.12 228 ALA A CA 1
ATOM 1801 C C . ALA A 1 228 ? -22.688 -11.984 -7.625 1 91.12 228 ALA A C 1
ATOM 1803 O O . ALA A 1 228 ? -23.328 -11.031 -8.078 1 91.12 228 ALA A O 1
ATOM 1804 N N . LEU A 1 229 ? -21.484 -12.25 -8.008 1 94.94 229 LEU A N 1
ATOM 1805 C CA . LEU A 1 229 ? -20.828 -11.445 -9.023 1 94.94 229 LEU A CA 1
ATOM 1806 C C . LEU A 1 229 ? -21.5 -11.609 -10.375 1 94.94 229 LEU A C 1
ATOM 1808 O O . LEU A 1 229 ? -21.75 -10.625 -11.078 1 94.94 229 LEU A O 1
ATOM 1812 N N . ILE A 1 230 ? -21.844 -12.859 -10.766 1 95.94 230 ILE A N 1
ATOM 1813 C CA . ILE A 1 230 ? -22.453 -13.141 -12.062 1 95.94 230 ILE A CA 1
ATOM 1814 C C . ILE A 1 230 ? -23.844 -12.516 -12.125 1 95.94 230 ILE A C 1
ATOM 1816 O O . ILE A 1 230 ? -24.234 -11.93 -13.141 1 95.94 230 ILE A O 1
ATOM 1820 N N . GLU A 1 231 ? -24.562 -12.656 -11.047 1 93.81 231 GLU A N 1
ATOM 1821 C CA . GLU A 1 231 ? -25.891 -12.055 -11 1 93.81 231 GLU A CA 1
ATOM 1822 C C . GLU A 1 231 ? -25.828 -10.539 -11.18 1 93.81 231 GLU A C 1
ATOM 1824 O O . GLU A 1 231 ? -26.625 -9.953 -11.906 1 93.81 231 GLU A O 1
ATOM 1829 N N . ALA A 1 232 ? -24.875 -9.938 -10.5 1 93.5 232 ALA A N 1
ATOM 1830 C CA . ALA A 1 232 ? -24.703 -8.492 -10.609 1 93.5 232 ALA A CA 1
ATOM 1831 C C . ALA A 1 232 ? -24.281 -8.102 -12.023 1 93.5 232 ALA A C 1
ATOM 1833 O O . ALA A 1 232 ? -24.75 -7.094 -12.562 1 93.5 232 ALA A O 1
ATOM 1834 N N . MET A 1 233 ? -23.406 -8.859 -12.672 1 96.5 233 MET A N 1
ATOM 1835 C CA . MET A 1 233 ? -22.938 -8.555 -14.016 1 96.5 233 MET A CA 1
ATOM 1836 C C . MET A 1 233 ? -24.062 -8.703 -15.039 1 96.5 233 MET A C 1
ATOM 1838 O O . MET A 1 233 ? -24.188 -7.879 -15.945 1 96.5 233 MET A O 1
ATOM 1842 N N . VAL A 1 234 ? -24.875 -9.742 -14.844 1 96 234 VAL A N 1
ATOM 1843 C CA . VAL A 1 234 ? -26 -9.961 -15.758 1 96 234 VAL A CA 1
ATOM 1844 C C . VAL A 1 234 ? -27 -8.828 -15.633 1 96 234 VAL A C 1
ATOM 1846 O O . VAL A 1 234 ? -27.547 -8.352 -16.625 1 96 234 VAL A O 1
ATOM 1849 N N . ALA A 1 235 ? -27.219 -8.398 -14.383 1 93.69 235 ALA A N 1
ATOM 1850 C CA . ALA A 1 235 ? -28.188 -7.34 -14.109 1 93.69 235 ALA A CA 1
ATOM 1851 C C . ALA A 1 235 ? -27.641 -5.973 -14.5 1 93.69 235 ALA A C 1
ATOM 1853 O O . ALA A 1 235 ? -28.391 -5.008 -14.633 1 93.69 235 ALA A O 1
ATOM 1854 N N . GLY A 1 236 ? -26.375 -5.898 -14.727 1 92.81 236 GLY A N 1
ATOM 1855 C CA . GLY A 1 236 ? -25.75 -4.605 -14.977 1 92.81 236 GLY A CA 1
ATOM 1856 C C . GLY A 1 236 ? -25.797 -3.676 -13.781 1 92.81 236 GLY A C 1
ATOM 1857 O O . GLY A 1 236 ? -25.938 -2.461 -13.93 1 92.81 236 GLY A O 1
ATOM 1858 N N . ASP A 1 237 ? -25.75 -4.234 -12.578 1 90.81 237 ASP A N 1
ATOM 1859 C CA . ASP A 1 237 ? -25.859 -3.465 -11.344 1 90.81 237 ASP A CA 1
ATOM 1860 C C . ASP A 1 237 ? -24.5 -2.924 -10.906 1 90.81 237 ASP A C 1
ATOM 1862 O O . ASP A 1 237 ? -23.812 -3.561 -10.109 1 90.81 237 ASP A O 1
ATOM 1866 N N . ALA A 1 238 ? -24.312 -1.698 -11.266 1 85.69 238 ALA A N 1
ATOM 1867 C CA . ALA A 1 238 ? -23.016 -1.089 -10.961 1 85.69 238 ALA A CA 1
ATOM 1868 C C . ALA A 1 238 ? -22.953 -0.645 -9.5 1 85.69 238 ALA A C 1
ATOM 1870 O O . ALA A 1 238 ? -21.875 -0.283 -9.008 1 85.69 238 ALA A O 1
ATOM 1871 N N . MET A 1 239 ? -24 -0.768 -8.766 1 84.38 239 MET A N 1
ATOM 1872 C CA . MET A 1 239 ? -24.031 -0.345 -7.367 1 84.38 239 MET A CA 1
ATOM 1873 C C . MET A 1 239 ? -23.891 -1.544 -6.434 1 84.38 239 MET A C 1
ATOM 1875 O O . MET A 1 239 ? -23.891 -1.387 -5.211 1 84.38 239 MET A O 1
ATOM 1879 N N . SER A 1 240 ? -23.734 -2.678 -7.039 1 88.5 240 SER A N 1
ATOM 1880 C CA . SER A 1 240 ? -23.562 -3.877 -6.227 1 88.5 240 SER A CA 1
ATOM 1881 C C . SER A 1 240 ? -22.312 -3.777 -5.355 1 88.5 240 SER A C 1
ATOM 1883 O O . SER A 1 240 ? -21.281 -3.271 -5.801 1 88.5 240 SER A O 1
ATOM 1885 N N . PRO A 1 241 ? -22.375 -4.191 -4.137 1 89.38 241 PRO A N 1
ATOM 1886 C CA . PRO A 1 241 ? -21.188 -4.195 -3.275 1 89.38 241 PRO A CA 1
ATOM 1887 C C . PRO A 1 241 ? -20.188 -5.285 -3.658 1 89.38 241 PRO A C 1
ATOM 1889 O O . PRO A 1 241 ? -19.062 -5.312 -3.135 1 89.38 241 PRO A O 1
ATOM 1892 N N . LEU A 1 242 ? -20.609 -6.125 -4.574 1 92.69 242 LEU A N 1
ATOM 1893 C CA . LEU A 1 242 ? -19.734 -7.262 -4.875 1 92.69 242 LEU A CA 1
ATOM 1894 C C . LEU A 1 242 ? -19.344 -7.262 -6.344 1 92.69 242 LEU A C 1
ATOM 1896 O O . LEU A 1 242 ? -18.781 -8.25 -6.84 1 92.69 242 LEU A O 1
ATOM 1900 N N . CYS A 1 243 ? -19.656 -6.219 -7.031 1 95.38 243 CYS A N 1
ATOM 1901 C CA . CYS A 1 243 ? -19.281 -6.094 -8.438 1 95.38 243 CYS A CA 1
ATOM 1902 C C . CYS A 1 243 ? -19 -4.641 -8.805 1 95.38 243 CYS A C 1
ATOM 1904 O O . CYS A 1 243 ? -19.781 -3.75 -8.43 1 95.38 243 CYS A O 1
ATOM 1906 N N . SER A 1 244 ? -17.953 -4.352 -9.375 1 96.5 244 SER A N 1
ATOM 1907 C CA . SER A 1 244 ? -17.594 -3.02 -9.844 1 96.5 244 SER A CA 1
ATOM 1908 C C . SER A 1 244 ? -16.797 -3.092 -11.148 1 96.5 244 SER A C 1
ATOM 1910 O O . SER A 1 244 ? -16.188 -4.117 -11.453 1 96.5 244 SER A O 1
ATOM 1912 N N . PRO A 1 245 ? -16.828 -2.082 -11.953 1 97.44 245 PRO A N 1
ATOM 1913 C CA . PRO A 1 245 ? -16 -2.08 -13.164 1 97.44 245 PRO A CA 1
ATOM 1914 C C . PRO A 1 245 ? -14.523 -2.326 -12.875 1 97.44 245 PRO A C 1
ATOM 1916 O O . PRO A 1 245 ? -13.852 -3.016 -13.648 1 97.44 245 PRO A O 1
ATOM 1919 N N . PHE A 1 246 ? -14.055 -1.703 -11.781 1 97.88 246 PHE A N 1
ATOM 1920 C CA . PHE A 1 246 ? -12.664 -1.943 -11.414 1 97.88 246 PHE A CA 1
ATOM 1921 C C . PHE A 1 246 ? -12.406 -3.434 -11.227 1 97.88 246 PHE A C 1
ATOM 1923 O O . PHE A 1 246 ? -11.461 -3.982 -11.797 1 97.88 246 PHE A O 1
ATOM 1930 N N . LEU A 1 247 ? -13.195 -4.109 -10.445 1 98.31 247 LEU A N 1
ATOM 1931 C CA . LEU A 1 247 ? -13.031 -5.531 -10.156 1 98.31 247 LEU A CA 1
ATOM 1932 C C . LEU A 1 247 ? -13.125 -6.359 -11.438 1 98.31 247 LEU A C 1
ATOM 1934 O O . LEU A 1 247 ? -12.32 -7.27 -11.656 1 98.31 247 LEU A O 1
ATOM 1938 N N . VAL A 1 248 ? -14.086 -6.035 -12.258 1 98.5 248 VAL A N 1
ATOM 1939 C CA . VAL A 1 248 ? -14.312 -6.801 -13.484 1 98.5 248 VAL A CA 1
ATOM 1940 C C . VAL A 1 248 ? -13.094 -6.664 -14.398 1 98.5 248 VAL A C 1
ATOM 1942 O O . VAL A 1 248 ? -12.648 -7.648 -14.992 1 98.5 248 VAL A O 1
ATOM 1945 N N . ASN A 1 249 ? -12.555 -5.496 -14.508 1 98.69 249 ASN A N 1
ATOM 1946 C CA . ASN A 1 249 ? -11.398 -5.324 -15.383 1 98.69 249 ASN A CA 1
ATOM 1947 C C . ASN A 1 249 ? -10.164 -6.02 -14.82 1 98.69 249 ASN A C 1
ATOM 1949 O O . ASN A 1 249 ? -9.328 -6.52 -15.578 1 98.69 249 ASN A O 1
ATOM 1953 N N . ALA A 1 250 ? -10.023 -6.008 -13.523 1 98.69 250 ALA A N 1
ATOM 1954 C CA . ALA A 1 250 ? -8.945 -6.781 -12.914 1 98.69 250 ALA A CA 1
ATOM 1955 C C . ALA A 1 250 ? -9.102 -8.266 -13.211 1 98.69 250 ALA A C 1
ATOM 1957 O O . ALA A 1 250 ? -8.117 -8.953 -13.531 1 98.69 250 ALA A O 1
ATOM 1958 N N . LEU A 1 251 ? -10.32 -8.734 -13.117 1 98.69 251 LEU A N 1
ATOM 1959 C CA . LEU A 1 251 ? -10.633 -10.125 -13.414 1 98.69 251 LEU A CA 1
ATOM 1960 C C . LEU A 1 251 ? -10.32 -10.461 -14.867 1 98.69 251 LEU A C 1
ATOM 1962 O O . LEU A 1 251 ? -9.703 -11.484 -15.156 1 98.69 251 LEU A O 1
ATOM 1966 N N . LEU A 1 252 ? -10.742 -9.586 -15.727 1 98.69 252 LEU A N 1
ATOM 1967 C CA . LEU A 1 252 ? -10.516 -9.797 -17.141 1 98.69 252 LEU A CA 1
ATOM 1968 C C . LEU A 1 252 ? -9.023 -9.797 -17.469 1 98.69 252 LEU A C 1
ATOM 1970 O O . LEU A 1 252 ? -8.555 -10.602 -18.281 1 98.69 252 LEU A O 1
ATOM 1974 N N . ALA A 1 253 ? -8.289 -8.906 -16.844 1 98.62 253 ALA A N 1
ATOM 1975 C CA . ALA A 1 253 ? -6.848 -8.852 -17.062 1 98.62 253 ALA A CA 1
ATOM 1976 C C . ALA A 1 253 ? -6.191 -10.18 -16.688 1 98.62 253 ALA A C 1
ATOM 1978 O O . ALA A 1 253 ? -5.41 -10.734 -17.469 1 98.62 253 ALA A O 1
ATOM 1979 N N . LEU A 1 254 ? -6.52 -10.742 -15.625 1 97.62 254 LEU A N 1
ATOM 1980 C CA . LEU A 1 254 ? -5.926 -11.977 -15.125 1 97.62 254 LEU A CA 1
ATOM 1981 C C . LEU A 1 254 ? -6.352 -13.164 -15.977 1 97.62 254 LEU A C 1
ATOM 1983 O O . LEU A 1 254 ? -5.543 -14.047 -16.266 1 97.62 254 LEU A O 1
ATOM 1987 N N . SER A 1 255 ? -7.586 -13.117 -16.438 1 96.62 255 SER A N 1
ATOM 1988 C CA . SER A 1 255 ? -8.141 -14.242 -17.172 1 96.62 255 SER A CA 1
ATOM 1989 C C . SER A 1 255 ? -7.516 -14.352 -18.562 1 96.62 255 SER A C 1
ATOM 1991 O O . SER A 1 255 ? -7.504 -15.43 -19.156 1 96.62 255 SER A O 1
ATOM 1993 N N . CYS A 1 256 ? -7.031 -13.312 -19.031 1 96.5 256 CYS A N 1
ATOM 1994 C CA . CYS A 1 256 ? -6.41 -13.312 -20.344 1 96.5 256 CYS A CA 1
ATOM 1995 C C . CYS A 1 256 ? -5.223 -14.266 -20.391 1 96.5 256 CYS A C 1
ATOM 1997 O O . CYS A 1 256 ? -4.836 -14.734 -21.469 1 96.5 256 CYS A O 1
ATOM 1999 N N . SER A 1 257 ? -4.684 -14.602 -19.297 1 93.62 257 SER A N 1
ATOM 2000 C CA . SER A 1 257 ? -3.529 -15.492 -19.219 1 93.62 257 SER A CA 1
ATOM 2001 C C . SER A 1 257 ? -3.875 -16.891 -19.734 1 93.62 257 SER A C 1
ATOM 2003 O O . SER A 1 257 ? -2.99 -17.625 -20.172 1 93.62 257 SER A O 1
ATOM 2005 N N . TYR A 1 258 ? -5.16 -17.25 -19.75 1 91.19 258 TYR A N 1
ATOM 2006 C CA . TYR A 1 258 ? -5.578 -18.594 -20.172 1 91.19 258 TYR A CA 1
ATOM 2007 C C . TYR A 1 258 ? -6.246 -18.547 -21.547 1 91.19 258 TYR A C 1
ATOM 2009 O O . TYR A 1 258 ? -6.824 -19.547 -21.984 1 91.19 258 TYR A O 1
ATOM 2017 N N . SER A 1 259 ? -6.203 -17.406 -22.141 1 92.12 259 SER A N 1
ATOM 2018 C CA . SER A 1 259 ? -6.902 -17.281 -23.422 1 92.12 259 SER A CA 1
ATOM 2019 C C . SER A 1 259 ? -5.922 -17.062 -24.578 1 92.12 259 SER A C 1
ATOM 2021 O O . SER A 1 259 ? -4.918 -16.359 -24.406 1 92.12 259 SER A O 1
ATOM 2023 N N . ASP A 1 260 ? -6.285 -17.641 -25.703 1 87.62 260 ASP A N 1
ATOM 2024 C CA . ASP A 1 260 ? -5.484 -17.438 -26.906 1 87.62 260 ASP A CA 1
ATOM 2025 C C . ASP A 1 260 ? -6.238 -16.594 -27.922 1 87.62 260 ASP A C 1
ATOM 2027 O O . ASP A 1 260 ? -5.777 -16.422 -29.062 1 87.62 260 ASP A O 1
ATOM 2031 N N . LEU A 1 261 ? -7.359 -16.062 -27.469 1 90.31 261 LEU A N 1
ATOM 2032 C CA . LEU A 1 261 ? -8.109 -15.195 -28.359 1 90.31 261 LEU A CA 1
ATOM 2033 C C . LEU A 1 261 ? -7.383 -13.867 -28.578 1 90.31 261 LEU A C 1
ATOM 2035 O O . LEU A 1 261 ? -6.773 -13.336 -27.641 1 90.31 261 LEU A O 1
ATOM 2039 N N . PRO A 1 262 ? -7.465 -13.352 -29.75 1 90.31 262 PRO A N 1
ATOM 2040 C CA . PRO A 1 262 ? -6.762 -12.102 -30.031 1 90.31 262 PRO A CA 1
ATOM 2041 C C . PRO A 1 262 ? -7.172 -10.969 -29.094 1 90.31 262 PRO A C 1
ATOM 2043 O O . PRO A 1 262 ? -6.344 -10.125 -28.734 1 90.31 262 PRO A O 1
ATOM 2046 N N . GLY A 1 263 ? -8.383 -11.023 -28.672 1 94.12 263 GLY A N 1
ATOM 2047 C CA . GLY A 1 263 ? -8.867 -9.969 -27.797 1 94.12 263 GLY A CA 1
ATOM 2048 C C . GLY A 1 263 ? -8.25 -10.023 -26.406 1 94.12 263 GLY A C 1
ATOM 2049 O O . GLY A 1 263 ? -8.367 -9.07 -25.641 1 94.12 263 GLY A O 1
ATOM 2050 N N . ALA A 1 264 ? -7.602 -11.078 -26.156 1 96 264 ALA A N 1
ATOM 2051 C CA . ALA A 1 264 ? -6.98 -11.242 -24.844 1 96 264 ALA A CA 1
ATOM 2052 C C . ALA A 1 264 ? -5.621 -10.547 -24.797 1 96 264 ALA A C 1
ATOM 2054 O O . ALA A 1 264 ? -5.023 -10.422 -23.719 1 96 264 ALA A O 1
ATOM 2055 N N . PHE A 1 265 ? -5.184 -10.047 -25.906 1 95.5 265 PHE A N 1
ATOM 2056 C CA . PHE A 1 265 ? -3.887 -9.391 -26.016 1 95.5 265 PHE A CA 1
ATOM 2057 C C . PHE A 1 265 ? -4.047 -7.93 -26.422 1 95.5 265 PHE A C 1
ATOM 2059 O O . PHE A 1 265 ? -4.906 -7.594 -27.234 1 95.5 265 PHE A O 1
ATOM 2066 N N . SER A 1 266 ? -3.287 -7.059 -25.688 1 95.31 266 SER A N 1
ATOM 2067 C CA . SER A 1 266 ? -3.287 -5.66 -26.109 1 95.31 266 SER A CA 1
ATOM 2068 C C . SER A 1 266 ? -2.775 -5.52 -27.547 1 95.31 266 SER A C 1
ATOM 2070 O O . SER A 1 266 ? -3.311 -4.73 -28.328 1 95.31 266 SER A O 1
ATOM 2072 N N . ASP A 1 267 ? -1.659 -6.246 -27.781 1 91.31 267 ASP A N 1
ATOM 2073 C CA . ASP A 1 267 ? -1.128 -6.453 -29.125 1 91.31 267 ASP A CA 1
ATOM 2074 C C . ASP A 1 267 ? -1.208 -7.926 -29.531 1 91.31 267 ASP A C 1
ATOM 2076 O O . ASP A 1 267 ? -0.408 -8.742 -29.062 1 91.31 267 ASP A O 1
ATOM 2080 N N . PRO A 1 268 ? -2.137 -8.281 -30.391 1 88.56 268 PRO A N 1
ATOM 2081 C CA . PRO A 1 268 ? -2.35 -9.695 -30.734 1 88.56 268 PRO A CA 1
ATOM 2082 C C . PRO A 1 268 ? -1.102 -10.359 -31.297 1 88.56 268 PRO A C 1
ATOM 2084 O O . PRO A 1 268 ? -0.998 -11.586 -31.312 1 88.56 268 PRO A O 1
ATOM 2087 N N . ASP A 1 269 ? -0.13 -9.555 -31.719 1 84.94 269 ASP A N 1
ATOM 2088 C CA . ASP A 1 269 ? 1.078 -10.117 -32.312 1 84.94 269 ASP A CA 1
ATOM 2089 C C . ASP A 1 269 ? 2.178 -10.289 -31.281 1 84.94 269 ASP A C 1
ATOM 2091 O O . ASP A 1 269 ? 3.248 -10.82 -31.578 1 84.94 269 ASP A O 1
ATOM 2095 N N . ASP A 1 270 ? 1.909 -9.82 -30.188 1 86.19 270 ASP A N 1
ATOM 2096 C CA . A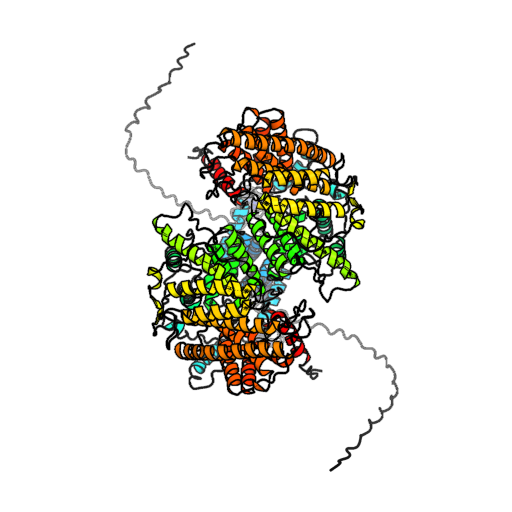SP A 1 270 ? 2.859 -9.953 -29.094 1 86.19 270 ASP A CA 1
ATOM 2097 C C . ASP A 1 270 ? 2.24 -10.711 -27.922 1 86.19 270 ASP A C 1
ATOM 2099 O O . ASP A 1 270 ? 1.476 -10.133 -27.141 1 86.19 270 ASP A O 1
ATOM 2103 N N . LEU A 1 271 ? 2.678 -11.875 -27.719 1 83.44 271 LEU A N 1
ATOM 2104 C CA . LEU A 1 271 ? 2.098 -12.758 -26.703 1 83.44 271 LEU A CA 1
ATOM 2105 C C . LEU A 1 271 ? 2.406 -12.25 -25.312 1 83.44 271 LEU A C 1
ATOM 2107 O O . LEU A 1 271 ? 1.761 -12.664 -24.344 1 83.44 271 LEU A O 1
ATOM 2111 N N . ASP A 1 272 ? 3.307 -11.359 -25.203 1 85.88 272 ASP A N 1
ATOM 2112 C CA . ASP A 1 272 ? 3.699 -10.844 -23.891 1 85.88 272 ASP A CA 1
ATOM 2113 C C . ASP A 1 272 ? 2.762 -9.734 -23.422 1 85.88 272 ASP A C 1
ATOM 2115 O O . ASP A 1 272 ? 2.83 -9.289 -22.281 1 85.88 272 ASP A O 1
ATOM 2119 N N . THR A 1 273 ? 1.818 -9.43 -24.188 1 92.31 273 THR A N 1
ATOM 2120 C CA . THR A 1 273 ? 0.961 -8.297 -23.859 1 92.31 273 THR A CA 1
ATOM 2121 C C . THR A 1 273 ? -0.406 -8.781 -23.375 1 92.31 273 THR A C 1
ATOM 2123 O O . THR A 1 273 ? -1.375 -8.016 -23.391 1 92.31 273 THR A O 1
ATOM 2126 N N . TRP A 1 274 ? -0.454 -10.039 -23 1 95.31 274 TRP A N 1
ATOM 2127 C CA . TRP A 1 274 ? -1.75 -10.547 -22.578 1 95.31 274 TRP A CA 1
ATOM 2128 C C . TRP A 1 274 ? -2.287 -9.742 -21.391 1 95.31 274 TRP A C 1
ATOM 2130 O O . TRP A 1 274 ? -1.532 -9.375 -20.484 1 95.31 274 TRP A O 1
ATOM 2140 N N . GLY A 1 275 ? -3.553 -9.312 -21.469 1 97.75 275 GLY A N 1
ATOM 2141 C CA . GLY A 1 275 ? -4.293 -8.688 -20.375 1 97.75 275 GLY A CA 1
ATOM 2142 C C . GLY A 1 275 ? -3.869 -7.258 -20.109 1 97.75 275 GLY A C 1
ATOM 2143 O O . GLY A 1 275 ? -4.469 -6.574 -19.281 1 97.75 275 GLY A O 1
ATOM 2144 N N . GLU A 1 276 ? -2.885 -6.742 -20.797 1 96.94 276 GLU A N 1
ATOM 2145 C CA . GLU A 1 276 ? -2.309 -5.434 -20.5 1 96.94 276 GLU A CA 1
ATOM 2146 C C . GLU A 1 276 ? -3.35 -4.328 -20.656 1 96.94 276 GLU A C 1
ATOM 2148 O O . GLU A 1 276 ? -3.375 -3.381 -19.859 1 96.94 276 GLU A O 1
ATOM 2153 N N . HIS A 1 277 ? -4.141 -4.422 -21.641 1 97.5 277 HIS A N 1
ATOM 2154 C CA . HIS A 1 277 ? -5.148 -3.391 -21.875 1 97.5 277 HIS A CA 1
ATOM 2155 C C . HIS A 1 277 ? -6.191 -3.375 -20.766 1 97.5 277 HIS A C 1
ATOM 2157 O O . HIS A 1 277 ? -6.602 -2.305 -20.297 1 97.5 277 HIS A O 1
ATOM 2163 N N . PHE A 1 278 ? -6.625 -4.531 -20.328 1 98.62 278 PHE A N 1
ATOM 2164 C CA . PHE A 1 278 ? -7.551 -4.602 -19.203 1 98.62 278 PHE A CA 1
ATOM 2165 C C . PHE A 1 278 ? -6.875 -4.156 -17.906 1 98.62 278 PHE A C 1
ATOM 2167 O O . PHE A 1 278 ? -7.508 -3.551 -17.047 1 98.62 278 PHE A O 1
ATOM 2174 N N . TYR A 1 279 ? -5.625 -4.488 -17.797 1 98.19 279 TYR A N 1
ATOM 2175 C CA . TYR A 1 279 ? -4.852 -4.059 -16.641 1 98.19 279 TYR A CA 1
ATOM 2176 C C . TYR A 1 279 ? -4.777 -2.539 -16.562 1 98.19 279 TYR A C 1
ATOM 2178 O O . TYR A 1 279 ? -4.965 -1.956 -15.492 1 98.19 279 TYR A O 1
ATOM 2186 N N . ASP A 1 280 ? -4.492 -1.916 -17.625 1 97 280 ASP A N 1
ATOM 2187 C CA . ASP A 1 280 ? -4.406 -0.46 -17.672 1 97 280 ASP A CA 1
ATOM 2188 C C . ASP A 1 280 ? -5.75 0.182 -17.344 1 97 280 ASP A C 1
ATOM 2190 O O . ASP A 1 280 ? -5.801 1.196 -16.641 1 97 280 ASP A O 1
ATOM 2194 N N . GLU A 1 281 ? -6.781 -0.432 -17.828 1 97.88 281 GLU A N 1
ATOM 2195 C CA . GLU A 1 281 ? -8.117 0.062 -17.5 1 97.88 281 GLU A CA 1
ATOM 2196 C C . GLU A 1 281 ? -8.414 -0.115 -16.016 1 97.88 281 GLU A C 1
ATOM 2198 O O . GLU A 1 281 ? -9.008 0.766 -15.391 1 97.88 281 GLU A O 1
ATOM 2203 N N . ALA A 1 282 ? -8.062 -1.228 -15.492 1 98.38 282 ALA A N 1
ATOM 2204 C CA . ALA A 1 282 ? -8.258 -1.468 -14.07 1 98.38 282 ALA A CA 1
ATOM 2205 C C . ALA A 1 282 ? -7.488 -0.45 -13.227 1 98.38 282 ALA A C 1
ATOM 2207 O O . ALA A 1 282 ? -8.008 0.065 -12.234 1 98.38 282 ALA A O 1
ATOM 2208 N N . ARG A 1 283 ? -6.289 -0.172 -13.609 1 96.06 283 ARG A N 1
ATOM 2209 C CA . ARG A 1 283 ? -5.469 0.801 -12.898 1 96.06 283 ARG A CA 1
ATOM 2210 C C . ARG A 1 283 ? -6.09 2.191 -12.953 1 96.06 283 ARG A C 1
ATOM 2212 O O . ARG A 1 283 ? -6.09 2.922 -11.961 1 96.06 283 ARG A O 1
ATOM 2219 N N . ARG A 1 284 ? -6.527 2.531 -14.078 1 95.25 284 ARG A N 1
ATOM 2220 C CA . ARG A 1 284 ? -7.195 3.816 -14.25 1 95.25 284 ARG A CA 1
ATOM 2221 C C . ARG A 1 284 ? -8.398 3.93 -13.32 1 95.25 284 ARG A C 1
ATOM 2223 O O . ARG A 1 284 ? -8.586 4.953 -12.656 1 95.25 284 ARG A O 1
ATOM 2230 N N . LEU A 1 285 ? -9.211 2.896 -13.32 1 96.38 285 LEU A N 1
ATOM 2231 C CA . LEU A 1 285 ? -10.398 2.879 -12.477 1 96.38 285 LEU A CA 1
ATOM 2232 C C . LEU A 1 285 ? -10.016 2.883 -11 1 96.38 285 LEU A C 1
ATOM 2234 O O . LEU A 1 285 ? -10.68 3.523 -10.18 1 96.38 285 LEU A O 1
ATOM 2238 N N . TRP A 1 286 ? -8.938 2.223 -10.672 1 95.25 286 TRP A N 1
ATOM 2239 C CA . TRP A 1 286 ? -8.461 2.188 -9.289 1 95.25 286 TRP A CA 1
ATOM 2240 C C . TRP A 1 286 ? -8.031 3.574 -8.828 1 95.25 286 TRP A C 1
ATOM 2242 O O . TRP A 1 286 ? -8.289 3.963 -7.684 1 95.25 286 TRP A O 1
ATOM 2252 N N . ASP A 1 287 ? -7.395 4.27 -9.664 1 89.5 287 ASP A N 1
ATOM 2253 C CA . ASP A 1 287 ? -6.949 5.621 -9.344 1 89.5 287 ASP A CA 1
ATOM 2254 C C . ASP A 1 287 ? -8.133 6.527 -9.008 1 89.5 287 ASP A C 1
ATOM 2256 O O . ASP A 1 287 ? -8.039 7.395 -8.141 1 89.5 287 ASP A O 1
ATOM 2260 N N . ARG A 1 288 ? -9.195 6.215 -9.594 1 89.25 288 ARG A N 1
ATOM 2261 C CA . ARG A 1 288 ? -10.383 7.027 -9.375 1 89.25 288 ARG A CA 1
ATOM 2262 C C . ARG A 1 288 ? -11.008 6.727 -8.016 1 89.25 288 ARG A C 1
ATOM 2264 O O . ARG A 1 288 ? -11.711 7.562 -7.449 1 89.25 288 ARG A O 1
ATOM 2271 N N . GLU A 1 289 ? -10.766 5.543 -7.512 1 90.5 289 GLU A N 1
ATOM 2272 C CA . GLU A 1 289 ? -11.297 5.152 -6.211 1 90.5 289 GLU A CA 1
ATOM 2273 C C . GLU A 1 289 ? -10.586 5.891 -5.078 1 90.5 289 GLU A C 1
ATOM 2275 O O . GLU A 1 289 ? -11.109 5.984 -3.967 1 90.5 289 GLU A O 1
ATOM 2280 N N . GLU A 1 290 ? -9.375 6.402 -5.324 1 88.06 290 GLU A N 1
ATOM 2281 C CA . GLU A 1 290 ? -8.602 7.223 -4.398 1 88.06 290 GLU A CA 1
ATOM 2282 C C . GLU A 1 290 ? -8.453 6.535 -3.043 1 88.06 290 GLU A C 1
ATOM 2284 O O . GLU A 1 290 ? -8.703 7.148 -2.002 1 88.06 290 GLU A O 1
ATOM 2289 N N . GLY A 1 291 ? -8.32 5.254 -3.025 1 87 291 GLY A N 1
ATOM 2290 C CA . GLY A 1 291 ? -7.945 4.527 -1.824 1 87 291 GLY A CA 1
ATOM 2291 C C . GLY A 1 291 ? -9.133 4.094 -0.989 1 87 291 GLY A C 1
ATOM 2292 O O . GLY A 1 291 ? -8.969 3.605 0.131 1 87 291 GLY A O 1
ATOM 2293 N N . ARG A 1 292 ? -10.289 4.148 -1.511 1 89.31 292 ARG A N 1
ATOM 2294 C CA . ARG A 1 292 ? -11.484 3.783 -0.761 1 89.31 292 ARG A CA 1
ATOM 2295 C C . ARG A 1 292 ? -11.484 2.299 -0.414 1 89.31 292 ARG A C 1
ATOM 2297 O O . ARG A 1 292 ? -11.258 1.454 -1.281 1 89.31 292 ARG A O 1
ATOM 2304 N N . SER A 1 293 ? -11.727 2.027 0.883 1 90 293 SER A N 1
ATOM 2305 C CA . SER A 1 293 ? -11.805 0.633 1.31 1 90 293 SER A CA 1
ATOM 2306 C C . SER A 1 293 ? -13.188 0.047 1.036 1 90 293 SER A C 1
ATOM 2308 O O . SER A 1 293 ? -14.203 0.594 1.479 1 90 293 SER A O 1
ATOM 2310 N N . SER A 1 294 ? -13.242 -0.915 0.226 1 92.25 294 SER A N 1
ATOM 2311 C CA . SER A 1 294 ? -14.461 -1.645 -0.095 1 92.25 294 SER A CA 1
ATOM 2312 C C . SER A 1 294 ? -14.156 -3.082 -0.5 1 92.25 294 SER A C 1
ATOM 2314 O O . SER A 1 294 ? -13.008 -3.42 -0.794 1 92.25 294 SER A O 1
ATOM 2316 N N . MET A 1 295 ? -15.203 -3.918 -0.495 1 93.69 295 MET A N 1
ATOM 2317 C CA . MET A 1 295 ? -15.047 -5.32 -0.868 1 93.69 295 MET A CA 1
ATOM 2318 C C . MET A 1 295 ? -14.539 -5.445 -2.301 1 93.69 295 MET A C 1
ATOM 2320 O O . MET A 1 295 ? -13.625 -6.23 -2.574 1 93.69 295 MET A O 1
ATOM 2324 N N . THR A 1 296 ? -15.047 -4.703 -3.188 1 96.25 296 THR A N 1
ATOM 2325 C CA . THR A 1 296 ? -14.695 -4.809 -4.602 1 96.25 296 THR A CA 1
ATOM 2326 C C . THR A 1 296 ? -13.281 -4.285 -4.848 1 96.25 296 THR A C 1
ATOM 2328 O O . THR A 1 296 ? -12.547 -4.828 -5.676 1 96.25 296 THR A O 1
ATOM 2331 N N . ASN A 1 297 ? -12.914 -3.201 -4.145 1 96.88 297 ASN A N 1
ATOM 2332 C CA . ASN A 1 297 ? -11.555 -2.68 -4.301 1 96.88 297 ASN A CA 1
ATOM 2333 C C . ASN A 1 297 ? -10.516 -3.646 -3.74 1 96.88 297 ASN A C 1
ATOM 2335 O O . ASN A 1 297 ? -9.453 -3.834 -4.332 1 96.88 297 ASN A O 1
ATOM 2339 N N . LEU A 1 298 ? -10.852 -4.219 -2.596 1 97.38 298 LEU A N 1
ATOM 2340 C CA . LEU A 1 298 ? -9.961 -5.215 -2.018 1 97.38 298 LEU A CA 1
ATOM 2341 C C . LEU A 1 298 ? -9.781 -6.398 -2.961 1 97.38 298 LEU A C 1
ATOM 2343 O O . LEU A 1 298 ? -8.656 -6.816 -3.238 1 97.38 298 LEU A O 1
ATOM 2347 N N . GLN A 1 299 ? -10.852 -6.91 -3.455 1 97.88 299 GLN A N 1
ATOM 2348 C CA . GLN A 1 299 ? -10.812 -8.047 -4.371 1 97.88 299 GLN A CA 1
ATOM 2349 C C . GLN A 1 299 ? -10.117 -7.684 -5.676 1 97.88 299 GLN A C 1
ATOM 2351 O O . GLN A 1 299 ? -9.391 -8.5 -6.246 1 97.88 299 GLN A O 1
ATOM 2356 N N . GLY A 1 300 ? -10.406 -6.508 -6.164 1 98.25 300 GLY A N 1
ATOM 2357 C CA . GLY A 1 300 ? -9.734 -6.059 -7.371 1 98.25 300 GLY A CA 1
ATOM 2358 C C . GLY A 1 300 ? -8.219 -5.992 -7.227 1 98.25 300 GLY A C 1
ATOM 2359 O O . GLY A 1 300 ? -7.488 -6.453 -8.102 1 98.25 300 GLY A O 1
ATOM 2360 N N . LEU A 1 301 ? -7.762 -5.387 -6.121 1 97.88 301 LEU A N 1
ATOM 2361 C CA . LEU A 1 301 ? -6.328 -5.324 -5.855 1 97.88 301 LEU A CA 1
ATOM 2362 C C . LEU A 1 301 ? -5.742 -6.723 -5.703 1 97.88 301 LEU A C 1
ATOM 2364 O O . LEU A 1 301 ? -4.617 -6.977 -6.137 1 97.88 301 LEU A O 1
ATOM 2368 N N . TYR A 1 302 ? -6.496 -7.582 -5.086 1 97.69 302 TYR A N 1
ATOM 2369 C CA . TYR A 1 302 ? -6.094 -8.977 -4.949 1 97.69 302 TYR A CA 1
ATOM 2370 C C . TYR A 1 302 ? -5.816 -9.602 -6.312 1 97.69 302 TYR A C 1
ATOM 2372 O O . TYR A 1 302 ? -4.781 -10.25 -6.504 1 97.69 302 TYR A O 1
ATOM 2380 N N . LEU A 1 303 ? -6.668 -9.391 -7.207 1 98.12 303 LEU A N 1
ATOM 2381 C CA . LEU A 1 303 ? -6.516 -9.953 -8.547 1 98.12 303 LEU A CA 1
ATOM 2382 C C . LEU A 1 303 ? -5.387 -9.258 -9.305 1 98.12 303 LEU A C 1
ATOM 2384 O O . LEU A 1 303 ? -4.66 -9.898 -10.062 1 98.12 303 LEU A O 1
ATOM 2388 N N . LEU A 1 304 ? -5.234 -7.957 -9.133 1 97.81 304 LEU A N 1
ATOM 2389 C CA . LEU A 1 304 ? -4.125 -7.246 -9.758 1 97.81 304 LEU A CA 1
ATOM 2390 C C . LEU A 1 304 ? -2.785 -7.77 -9.25 1 97.81 304 LEU A C 1
ATOM 2392 O O . LEU A 1 304 ? -1.819 -7.852 -10.008 1 97.81 304 LEU A O 1
ATOM 2396 N N . MET A 1 305 ? -2.762 -8.062 -8 1 96.88 305 MET A N 1
ATOM 2397 C CA . MET A 1 305 ? -1.548 -8.625 -7.414 1 96.88 305 MET A CA 1
ATOM 2398 C C . MET A 1 305 ? -1.173 -9.938 -8.094 1 96.88 305 MET A C 1
ATOM 2400 O O . MET A 1 305 ? -0.006 -10.164 -8.414 1 96.88 305 MET A O 1
ATOM 2404 N N . LEU A 1 306 ? -2.135 -10.766 -8.336 1 96.69 306 LEU A N 1
ATOM 2405 C CA . LEU A 1 306 ? -1.88 -12.023 -9.023 1 96.69 306 LEU A CA 1
ATOM 2406 C C . LEU A 1 306 ? -1.387 -11.773 -10.445 1 96.69 306 LEU A C 1
ATOM 2408 O O . LEU A 1 306 ? -0.436 -12.414 -10.898 1 96.69 306 LEU A O 1
ATOM 2412 N N . TYR A 1 307 ? -2.082 -10.859 -11.141 1 97.25 307 TYR A N 1
ATOM 2413 C CA . TYR A 1 307 ? -1.665 -10.492 -12.492 1 97.25 307 TYR A CA 1
ATOM 2414 C C . TYR A 1 307 ? -0.211 -10.039 -12.508 1 97.25 307 TYR A C 1
ATOM 2416 O O . TYR A 1 307 ? 0.57 -10.461 -13.359 1 97.25 307 TYR A O 1
ATOM 2424 N N . GLN A 1 308 ? 0.175 -9.188 -11.531 1 97 308 GLN A N 1
ATOM 2425 C CA . GLN A 1 308 ? 1.521 -8.641 -11.445 1 97 308 GLN A CA 1
ATOM 2426 C C . GLN A 1 308 ? 2.551 -9.734 -11.188 1 97 308 GLN A C 1
ATOM 2428 O O . GLN A 1 308 ? 3.615 -9.75 -11.805 1 97 308 GLN A O 1
ATOM 2433 N N . ASN A 1 309 ? 2.254 -10.641 -10.352 1 95.44 309 ASN A N 1
ATOM 2434 C CA . ASN A 1 309 ? 3.162 -11.742 -10.055 1 95.44 309 ASN A CA 1
ATOM 2435 C C . ASN A 1 309 ? 3.402 -12.617 -11.281 1 95.44 309 ASN A C 1
ATOM 2437 O O . ASN A 1 309 ? 4.539 -13.008 -11.562 1 95.44 309 ASN A O 1
ATOM 2441 N N . MET A 1 310 ? 2.332 -12.852 -12.016 1 95.5 310 MET A N 1
ATOM 2442 C CA . MET A 1 310 ? 2.453 -13.734 -13.172 1 95.5 310 MET A CA 1
ATOM 2443 C C . MET A 1 310 ? 3.242 -13.062 -14.289 1 95.5 310 MET A C 1
ATOM 2445 O O . MET A 1 310 ? 3.844 -13.734 -15.125 1 95.5 310 MET A O 1
ATOM 2449 N N . ARG A 1 311 ? 3.291 -11.781 -14.227 1 94.31 311 ARG A N 1
ATOM 2450 C CA . ARG A 1 311 ? 4.023 -11.031 -15.242 1 94.31 311 ARG A CA 1
ATOM 2451 C C . ARG A 1 311 ? 5.477 -10.836 -14.836 1 94.31 311 ARG A C 1
ATOM 2453 O O . ARG A 1 311 ? 6.223 -10.117 -15.5 1 94.31 311 ARG A O 1
ATOM 2460 N N . GLY A 1 312 ? 5.871 -11.414 -13.789 1 93.12 312 GLY A N 1
ATOM 2461 C CA . GLY A 1 312 ? 7.25 -11.336 -13.328 1 93.12 312 GLY A CA 1
ATOM 2462 C C . GLY A 1 312 ? 7.527 -10.102 -12.492 1 93.12 312 GLY A C 1
ATOM 2463 O O . GLY A 1 312 ? 8.688 -9.727 -12.297 1 93.12 312 GLY A O 1
ATOM 2464 N N . LYS A 1 313 ? 6.508 -9.445 -12.094 1 94.38 313 LYS A N 1
ATOM 2465 C CA . LYS A 1 313 ? 6.641 -8.25 -11.266 1 94.38 313 LYS A CA 1
ATOM 2466 C C . LYS A 1 313 ? 6.16 -8.516 -9.836 1 94.38 313 LYS A C 1
ATOM 2468 O O . LYS A 1 313 ? 5.305 -7.793 -9.32 1 94.38 313 LYS A O 1
ATOM 2473 N N . ASP A 1 314 ? 6.805 -9.469 -9.211 1 92.56 314 ASP A N 1
ATOM 2474 C CA . ASP A 1 314 ? 6.352 -9.906 -7.895 1 92.56 314 ASP A CA 1
ATOM 2475 C C . ASP A 1 314 ? 6.707 -8.875 -6.82 1 92.56 314 ASP A C 1
ATOM 2477 O O . ASP A 1 314 ? 6.09 -8.844 -5.754 1 92.56 314 ASP A O 1
ATOM 2481 N N . GLN A 1 315 ? 7.719 -8.047 -7.082 1 90.88 315 GLN A N 1
ATOM 2482 C CA . GLN A 1 315 ? 7.957 -6.953 -6.148 1 90.88 315 GLN A CA 1
ATOM 2483 C C . GLN A 1 315 ? 6.754 -6.02 -6.074 1 90.88 315 GLN A C 1
ATOM 2485 O O . GLN A 1 315 ? 6.34 -5.617 -4.984 1 90.88 315 GLN A O 1
ATOM 2490 N N . LEU A 1 316 ? 6.328 -5.645 -7.215 1 93.56 316 LEU A N 1
ATOM 2491 C CA . LEU A 1 316 ? 5.109 -4.848 -7.281 1 93.56 316 LEU A CA 1
ATOM 2492 C C . LEU A 1 316 ? 3.928 -5.605 -6.688 1 93.56 316 LEU A C 1
ATOM 2494 O O . LEU A 1 316 ? 3.084 -5.016 -6.012 1 93.56 316 LEU A O 1
ATOM 2498 N N . GLY A 1 317 ? 3.879 -6.895 -7.016 1 94.94 317 GLY A N 1
ATOM 2499 C CA . GLY A 1 317 ? 2.83 -7.727 -6.445 1 94.94 317 GLY A CA 1
ATOM 2500 C C . GLY A 1 317 ? 2.826 -7.727 -4.93 1 94.94 317 GLY A C 1
ATOM 2501 O O . GLY A 1 317 ? 1.767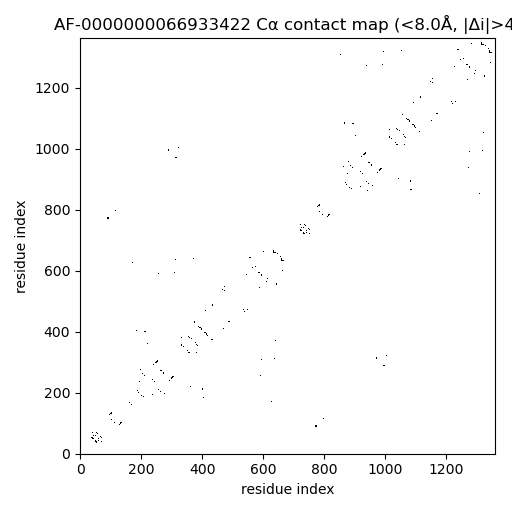 -7.617 -4.309 1 94.94 317 GLY A O 1
ATOM 2502 N N . TRP A 1 318 ? 3.996 -7.844 -4.379 1 92.56 318 TRP A N 1
ATOM 2503 C CA . TRP A 1 318 ? 4.113 -7.852 -2.922 1 92.56 318 TRP A CA 1
ATOM 2504 C C . TRP A 1 318 ? 3.707 -6.504 -2.336 1 92.56 318 TRP A C 1
ATOM 2506 O O . TRP A 1 318 ? 3.1 -6.441 -1.265 1 92.56 318 TRP A O 1
ATOM 2516 N N . SER A 1 319 ? 4.035 -5.422 -3.01 1 92.56 319 SER A N 1
ATOM 2517 C CA . SER A 1 319 ? 3.588 -4.094 -2.609 1 92.56 319 SER A CA 1
ATOM 2518 C C . SER A 1 319 ? 2.07 -3.971 -2.695 1 92.56 319 SER A C 1
ATOM 2520 O O . SER A 1 319 ? 1.438 -3.398 -1.805 1 92.56 319 SER A O 1
ATOM 2522 N N . THR A 1 320 ? 1.483 -4.469 -3.762 1 95.75 320 THR A N 1
ATOM 2523 C CA . THR A 1 320 ? 0.033 -4.453 -3.916 1 95.75 320 THR A CA 1
ATOM 2524 C C . THR A 1 320 ? -0.635 -5.297 -2.832 1 95.75 320 THR A C 1
ATOM 2526 O O . THR A 1 320 ? -1.703 -4.938 -2.332 1 95.75 320 THR A O 1
ATOM 2529 N N . MET A 1 321 ? 0.005 -6.43 -2.48 1 95.19 321 MET A N 1
ATOM 2530 C CA . MET A 1 321 ? -0.5 -7.246 -1.381 1 95.19 321 MET A CA 1
ATOM 2531 C C . MET A 1 321 ? -0.574 -6.441 -0.09 1 95.19 321 MET A C 1
ATOM 2533 O O . MET A 1 321 ? -1.498 -6.617 0.706 1 95.19 321 MET A O 1
ATOM 2537 N N . SER A 1 322 ? 0.343 -5.609 0.151 1 93.38 322 SER A N 1
ATOM 2538 C CA . SER A 1 322 ? 0.328 -4.781 1.353 1 93.38 322 SER A CA 1
ATOM 2539 C C . SER A 1 322 ? -0.878 -3.848 1.366 1 93.38 322 SER A C 1
ATOM 2541 O O . SER A 1 322 ? -1.42 -3.539 2.43 1 93.38 322 SER A O 1
ATOM 2543 N N . GLN A 1 323 ? -1.245 -3.365 0.194 1 94.19 323 GLN A N 1
ATOM 2544 C CA . GLN A 1 323 ? -2.453 -2.553 0.099 1 94.19 323 GLN A CA 1
ATOM 2545 C C . GLN A 1 323 ? -3.699 -3.381 0.403 1 94.19 323 GLN A C 1
ATOM 2547 O O . GLN A 1 323 ? -4.637 -2.891 1.035 1 94.19 323 GLN A O 1
ATOM 2552 N N . VAL A 1 324 ? -3.686 -4.602 -0.1 1 96.75 324 VAL A N 1
ATOM 2553 C CA . VAL A 1 324 ? -4.785 -5.512 0.206 1 96.75 324 VAL A CA 1
ATOM 2554 C C . VAL A 1 324 ? -4.875 -5.723 1.716 1 96.75 324 VAL A C 1
ATOM 2556 O O . VAL A 1 324 ? -5.965 -5.664 2.293 1 96.75 324 VAL A O 1
ATOM 2559 N N . VAL A 1 325 ? -3.762 -5.949 2.346 1 95.44 325 VAL A N 1
ATOM 2560 C CA . VAL A 1 325 ? -3.701 -6.172 3.785 1 95.44 325 VAL A CA 1
ATOM 2561 C C . VAL A 1 325 ? -4.191 -4.93 4.523 1 95.44 325 VAL A C 1
ATOM 2563 O O . VAL A 1 325 ? -4.898 -5.031 5.527 1 95.44 325 VAL A O 1
ATOM 2566 N N . HIS A 1 326 ? -3.807 -3.779 3.99 1 93.38 326 HIS A N 1
ATOM 2567 C CA . HIS A 1 326 ? -4.258 -2.521 4.574 1 93.38 326 HIS A CA 1
ATOM 2568 C C . HIS A 1 326 ? -5.781 -2.428 4.562 1 93.38 326 HIS A C 1
ATOM 2570 O O . HIS A 1 326 ? -6.395 -2.113 5.586 1 93.38 326 HIS A O 1
ATOM 2576 N N . MET A 1 327 ? -6.387 -2.676 3.455 1 94.44 327 MET A N 1
ATOM 2577 C CA . MET A 1 327 ? -7.844 -2.611 3.35 1 94.44 327 MET A CA 1
ATOM 2578 C C . MET A 1 327 ? -8.5 -3.684 4.211 1 94.44 327 MET A C 1
ATOM 2580 O O . MET A 1 327 ? -9.547 -3.449 4.809 1 94.44 327 MET A O 1
ATOM 2584 N N . TYR A 1 328 ? -7.871 -4.863 4.23 1 95.5 328 TYR A N 1
ATOM 2585 C CA . TYR A 1 328 ? -8.328 -5.969 5.066 1 95.5 328 TYR A CA 1
ATOM 2586 C C . TYR A 1 328 ? -8.422 -5.547 6.527 1 95.5 328 TYR A C 1
ATOM 2588 O O . TYR A 1 328 ? -9.406 -5.848 7.207 1 95.5 328 TYR A O 1
ATOM 2596 N N . ARG A 1 329 ? -7.469 -4.789 7.008 1 90.69 329 ARG A N 1
ATOM 2597 C CA . ARG A 1 329 ? -7.422 -4.316 8.391 1 90.69 329 ARG A CA 1
ATOM 2598 C C . ARG A 1 329 ? -8.383 -3.152 8.602 1 90.69 329 ARG A C 1
ATOM 2600 O O . ARG A 1 329 ? -9.055 -3.076 9.633 1 90.69 329 ARG A O 1
ATOM 2607 N N . ASP A 1 330 ? -8.367 -2.277 7.586 1 87.94 330 ASP A N 1
ATOM 2608 C CA . ASP A 1 330 ? -9.234 -1.107 7.68 1 87.94 330 ASP A CA 1
ATOM 2609 C C . ASP A 1 330 ? -10.703 -1.521 7.793 1 87.94 330 ASP A C 1
ATOM 2611 O O . ASP A 1 330 ? -11.484 -0.86 8.477 1 87.94 330 ASP A O 1
ATOM 2615 N N . MET A 1 331 ? -11.07 -2.566 7.141 1 90 331 MET A N 1
ATOM 2616 C CA . MET A 1 331 ? -12.445 -3.053 7.164 1 90 331 MET A CA 1
ATOM 2617 C C . MET A 1 331 ? -12.648 -4.043 8.305 1 90 331 MET A C 1
ATOM 2619 O O . MET A 1 331 ? -13.75 -4.562 8.492 1 90 331 MET A O 1
ATOM 2623 N N . ASP A 1 332 ? -11.602 -4.43 9.016 1 91.25 332 ASP A N 1
ATOM 2624 C CA . ASP A 1 332 ? -11.602 -5.332 10.164 1 91.25 332 ASP A CA 1
ATOM 2625 C C . ASP A 1 332 ? -12.172 -6.699 9.789 1 91.25 332 ASP A C 1
ATOM 2627 O O . ASP A 1 332 ? -12.953 -7.285 10.539 1 91.25 332 ASP A O 1
ATOM 2631 N N . LEU A 1 333 ? -11.805 -7.199 8.633 1 94.62 333 LEU A N 1
ATOM 2632 C CA . LEU A 1 333 ? -12.359 -8.43 8.078 1 94.62 333 LEU A CA 1
ATOM 2633 C C . LEU A 1 333 ? -11.859 -9.648 8.859 1 94.62 333 LEU A C 1
ATOM 2635 O O . LEU A 1 333 ? -12.484 -10.711 8.812 1 94.62 333 LEU A O 1
ATOM 2639 N N . GLY A 1 334 ? -10.781 -9.547 9.508 1 94.19 334 GLY A N 1
ATOM 2640 C CA . GLY A 1 334 ? -10.234 -10.672 10.25 1 94.19 334 GLY A CA 1
ATOM 2641 C C . GLY A 1 334 ? -10.969 -10.938 11.547 1 94.19 334 GLY A C 1
ATOM 2642 O O . GLY A 1 334 ? -10.914 -12.055 12.078 1 94.19 334 GLY A O 1
ATOM 2643 N N . ASN A 1 335 ? -11.648 -9.938 12.031 1 91.38 335 ASN A N 1
ATOM 2644 C CA . ASN A 1 335 ? -12.211 -10.062 13.375 1 91.38 335 ASN A CA 1
ATOM 2645 C C . ASN A 1 335 ? -13.734 -10.008 13.352 1 91.38 335 ASN A C 1
ATOM 2647 O O . ASN A 1 335 ? -14.391 -10.5 14.281 1 91.38 335 ASN A O 1
ATOM 2651 N N . GLN A 1 336 ? -14.234 -9.336 12.305 1 90.38 336 GLN A N 1
ATOM 2652 C CA . GLN A 1 336 ? -15.688 -9.219 12.281 1 90.38 336 GLN A CA 1
ATOM 2653 C C . GLN A 1 336 ? -16.219 -9.117 10.859 1 90.38 336 GLN A C 1
ATOM 2655 O O . GLN A 1 336 ? -15.469 -8.758 9.938 1 90.38 336 GLN A O 1
ATOM 2660 N N . VAL A 1 337 ? -17.453 -9.562 10.797 1 89.31 337 VAL A N 1
ATOM 2661 C CA . VAL A 1 337 ? -18.203 -9.391 9.547 1 89.31 337 VAL A CA 1
ATOM 2662 C C . VAL A 1 337 ? -19.281 -8.336 9.734 1 89.31 337 VAL A C 1
ATOM 2664 O O . VAL A 1 337 ? -20.344 -8.609 10.305 1 89.31 337 VAL A O 1
ATOM 2667 N N . LYS A 1 338 ? -18.984 -7.141 9.25 1 85.88 338 LYS A N 1
ATOM 2668 C CA . LYS A 1 338 ? -19.953 -6.055 9.352 1 85.88 338 LYS A CA 1
ATOM 2669 C C . LYS A 1 338 ? -20.719 -5.887 8.047 1 85.88 338 LYS A C 1
ATOM 2671 O O . LYS A 1 338 ? -20.219 -5.305 7.09 1 85.88 338 LYS A O 1
ATOM 2676 N N . ILE A 1 339 ? -21.938 -6.301 8.117 1 87.44 339 ILE A N 1
ATOM 2677 C CA . ILE A 1 339 ? -22.797 -6.176 6.941 1 87.44 339 ILE A CA 1
ATOM 2678 C C . ILE A 1 339 ? -23.25 -4.727 6.793 1 87.44 339 ILE A C 1
ATOM 2680 O O . ILE A 1 339 ? -23.703 -4.109 7.766 1 87.44 339 ILE A O 1
ATOM 2684 N N . PRO A 1 340 ? -23.062 -4.195 5.633 1 76.44 340 PRO A N 1
ATOM 2685 C CA . PRO A 1 340 ? -23.547 -2.828 5.441 1 76.44 340 PRO A CA 1
ATOM 2686 C C . PRO A 1 340 ? -25.031 -2.682 5.738 1 76.44 340 PRO A C 1
ATOM 2688 O O . PRO A 1 340 ? -25.812 -3.58 5.426 1 76.44 340 PRO A O 1
ATOM 2691 N N . ARG A 1 341 ? -25.453 -1.529 6.211 1 75.38 341 ARG A N 1
ATOM 2692 C CA . ARG A 1 341 ? -26.828 -1.271 6.641 1 75.38 341 ARG A CA 1
ATOM 2693 C C . ARG A 1 341 ? -27.781 -1.288 5.457 1 75.38 341 ARG A C 1
ATOM 2695 O O . ARG A 1 341 ? -28.938 -1.714 5.586 1 75.38 341 ARG A O 1
ATOM 2702 N N . ASP A 1 342 ? -27.25 -0.911 4.297 1 75.31 342 ASP A N 1
ATOM 2703 C CA . ASP A 1 342 ? -28.109 -0.79 3.127 1 75.31 342 ASP A CA 1
ATOM 2704 C C . ASP A 1 342 ? -28.203 -2.115 2.377 1 75.31 342 ASP A C 1
ATOM 2706 O O . ASP A 1 342 ? -28.812 -2.184 1.304 1 75.31 342 ASP A O 1
ATOM 2710 N N . CYS A 1 343 ? -27.734 -3.15 3.025 1 80 343 CYS A N 1
ATOM 2711 C CA . CYS A 1 343 ? -27.797 -4.465 2.396 1 80 343 CYS A CA 1
ATOM 2712 C C . CYS A 1 343 ? -29.203 -5.059 2.533 1 80 343 CYS A C 1
ATOM 2714 O O . CYS A 1 343 ? -29.719 -5.191 3.645 1 80 343 CYS A O 1
ATOM 2716 N N . PRO A 1 344 ? -29.797 -5.344 1.406 1 80.62 344 PRO A N 1
ATOM 2717 C CA . PRO A 1 344 ? -31.125 -5.961 1.483 1 80.62 344 PRO A CA 1
ATOM 2718 C C . PRO A 1 344 ? -31.125 -7.254 2.299 1 80.62 344 PRO A C 1
ATOM 2720 O O . PRO A 1 344 ? -30.172 -8.023 2.24 1 80.62 344 PRO A O 1
ATOM 2723 N N . ALA A 1 345 ? -32.188 -7.488 2.986 1 83.06 345 ALA A N 1
ATOM 2724 C CA . ALA A 1 345 ? -32.312 -8.633 3.891 1 83.06 345 ALA A CA 1
ATOM 2725 C C . ALA A 1 345 ? -32.062 -9.945 3.152 1 83.06 345 ALA A C 1
ATOM 2727 O O . ALA A 1 345 ? -31.484 -10.875 3.703 1 83.06 345 ALA A O 1
ATOM 2728 N N . GLU A 1 346 ? -32.5 -9.984 1.892 1 82.38 346 GLU A N 1
ATOM 2729 C CA . GLU A 1 346 ? -32.406 -11.219 1.112 1 82.38 346 GLU A CA 1
ATOM 2730 C C . GLU A 1 346 ? -30.938 -11.5 0.734 1 82.38 346 GLU A C 1
ATOM 2732 O O . GLU A 1 346 ? -30.578 -12.648 0.451 1 82.38 346 GLU A O 1
ATOM 2737 N N . SER A 1 347 ? -30.141 -10.508 0.835 1 85.5 347 SER A N 1
ATOM 2738 C CA . SER A 1 347 ? -28.766 -10.633 0.356 1 85.5 347 SER A CA 1
ATOM 2739 C C . SER A 1 347 ? -27.781 -10.719 1.517 1 85.5 347 SER A C 1
ATOM 2741 O O . SER A 1 347 ? -26.578 -10.875 1.306 1 85.5 347 SER A O 1
ATOM 2743 N N . VAL A 1 348 ? -28.312 -10.68 2.725 1 87.62 348 VAL A N 1
ATOM 2744 C CA . VAL A 1 348 ? -27.469 -10.648 3.908 1 87.62 348 VAL A CA 1
ATOM 2745 C C . VAL A 1 348 ? -26.641 -11.938 3.986 1 87.62 348 VAL A C 1
ATOM 2747 O O . VAL A 1 348 ? -25.453 -11.906 4.27 1 87.62 348 VAL A O 1
ATOM 2750 N N . GLY A 1 349 ? -27.328 -13.086 3.764 1 86.56 349 GLY A N 1
ATOM 2751 C CA . GLY A 1 349 ? -26.625 -14.352 3.805 1 86.56 349 GLY A CA 1
ATOM 2752 C C . GLY A 1 349 ? -25.516 -14.453 2.783 1 86.56 349 GLY A C 1
ATOM 2753 O O . GLY A 1 349 ? -24.406 -14.914 3.098 1 86.56 349 GLY A O 1
ATOM 2754 N N . ARG A 1 350 ? -25.734 -14.039 1.634 1 87 350 ARG A N 1
ATOM 2755 C CA . ARG A 1 350 ? -24.75 -14.07 0.56 1 87 350 ARG A CA 1
ATOM 2756 C C . ARG A 1 350 ? -23.594 -13.125 0.853 1 87 350 ARG A C 1
ATOM 2758 O O . ARG A 1 350 ? -22.438 -13.453 0.595 1 87 350 ARG A O 1
ATOM 2765 N N . MET A 1 351 ? -24 -11.977 1.38 1 91.12 351 MET A N 1
ATOM 2766 C CA . MET A 1 351 ? -22.984 -10.992 1.732 1 91.12 351 MET A CA 1
ATOM 2767 C C . MET A 1 351 ? -22.062 -11.523 2.832 1 91.12 351 MET A C 1
ATOM 2769 O O . MET A 1 351 ? -20.859 -11.336 2.779 1 91.12 351 MET A O 1
ATOM 2773 N N . ARG A 1 352 ? -22.641 -12.141 3.734 1 92.31 352 ARG A N 1
ATOM 2774 C CA . ARG A 1 352 ? -21.875 -12.727 4.828 1 92.31 352 ARG A CA 1
ATOM 2775 C C . ARG A 1 352 ? -20.906 -13.781 4.305 1 92.31 352 ARG A C 1
ATOM 2777 O O . ARG A 1 352 ? -19.734 -13.789 4.672 1 92.31 352 ARG A O 1
ATOM 2784 N N . THR A 1 353 ? -21.375 -14.641 3.463 1 90.62 353 THR A N 1
ATOM 2785 C CA . THR A 1 353 ? -20.531 -15.688 2.893 1 90.62 353 THR A CA 1
ATOM 2786 C C . THR A 1 353 ? -19.406 -15.078 2.064 1 90.62 353 THR A C 1
ATOM 2788 O O . THR A 1 353 ? -18.25 -15.531 2.139 1 90.62 353 THR A O 1
ATOM 2791 N N . ALA A 1 354 ? -19.766 -14.125 1.286 1 92.88 354 ALA A N 1
ATOM 2792 C CA . ALA A 1 354 ? -18.766 -13.461 0.456 1 92.88 354 ALA A CA 1
ATOM 2793 C C . ALA A 1 354 ? -17.656 -12.836 1.313 1 92.88 354 ALA A C 1
ATOM 2795 O O . ALA A 1 354 ? -16.484 -12.938 0.986 1 92.88 354 ALA A O 1
ATOM 2796 N N . MET A 1 355 ? -18.031 -12.195 2.402 1 94.94 355 MET A N 1
ATOM 2797 C CA . MET A 1 355 ? -17.062 -11.531 3.279 1 94.94 355 MET A CA 1
ATOM 2798 C C . MET A 1 355 ? -16.188 -12.547 3.99 1 94.94 355 MET A C 1
ATOM 2800 O O . MET A 1 355 ? -14.977 -12.344 4.129 1 94.94 355 MET A O 1
ATOM 2804 N N . LEU A 1 356 ? -16.797 -13.633 4.406 1 95.12 356 LEU A N 1
ATOM 2805 C CA . LEU A 1 356 ? -16.016 -14.688 5.051 1 95.12 356 LEU A CA 1
ATOM 2806 C C . LEU A 1 356 ? -15.039 -15.32 4.066 1 95.12 356 LEU A C 1
ATOM 2808 O O . LEU A 1 356 ? -13.891 -15.594 4.418 1 95.12 356 LEU A O 1
ATOM 2812 N N . ASN A 1 357 ? -15.492 -15.516 2.85 1 93.56 357 ASN A N 1
ATOM 2813 C CA . ASN A 1 357 ? -14.625 -16.047 1.807 1 93.56 357 ASN A CA 1
ATOM 2814 C C . ASN A 1 357 ? -13.414 -15.156 1.571 1 93.56 357 ASN A C 1
ATOM 2816 O O . ASN A 1 357 ? -12.289 -15.648 1.454 1 93.56 357 ASN A O 1
ATOM 2820 N N . VAL A 1 358 ? -13.688 -13.914 1.519 1 96.06 358 VAL A N 1
ATOM 2821 C CA . VAL A 1 358 ? -12.602 -12.977 1.258 1 96.06 358 VAL A CA 1
ATOM 2822 C C . VAL A 1 358 ? -11.641 -12.953 2.445 1 96.06 358 VAL A C 1
ATOM 2824 O O . VAL A 1 358 ? -10.422 -12.898 2.264 1 96.06 358 VAL A O 1
ATOM 2827 N N . SER A 1 359 ? -12.172 -12.938 3.656 1 96.88 359 SER A N 1
ATOM 2828 C CA . SER A 1 359 ? -11.336 -12.914 4.852 1 96.88 359 SER A CA 1
ATOM 2829 C C . SER A 1 359 ? -10.336 -14.07 4.852 1 96.88 359 SER A C 1
ATOM 2831 O O . SER A 1 359 ? -9.125 -13.852 4.949 1 96.88 359 SER A O 1
ATOM 2833 N N . TRP A 1 360 ? -10.789 -15.211 4.613 1 96.5 360 TRP A N 1
ATOM 2834 C CA . TRP A 1 360 ? -9.93 -16.391 4.668 1 96.5 360 TRP A CA 1
ATOM 2835 C C . TRP A 1 360 ? -9.055 -16.484 3.422 1 96.5 360 TRP A C 1
ATOM 2837 O O . TRP A 1 360 ? -7.91 -16.938 3.494 1 96.5 360 TRP A O 1
ATOM 2847 N N . SER A 1 361 ? -9.602 -16.094 2.291 1 96.5 361 SER A N 1
ATOM 2848 C CA . SER A 1 361 ? -8.836 -16.141 1.049 1 96.5 361 SER A CA 1
ATOM 2849 C C . SER A 1 361 ? -7.621 -15.227 1.118 1 96.5 361 SER A C 1
ATOM 2851 O O . SER A 1 361 ? -6.523 -15.617 0.715 1 96.5 361 SER A O 1
ATOM 2853 N N . VAL A 1 362 ? -7.828 -14.008 1.611 1 97.06 362 VAL A N 1
ATOM 2854 C CA . VAL A 1 362 ? -6.734 -13.047 1.701 1 97.06 362 VAL A CA 1
ATOM 2855 C C . VAL A 1 362 ? -5.684 -13.555 2.686 1 97.06 362 VAL A C 1
ATOM 2857 O O . VAL A 1 362 ? -4.48 -13.445 2.43 1 97.06 362 VAL A O 1
ATOM 2860 N N . PHE A 1 363 ? -6.117 -14.117 3.801 1 97.19 363 PHE A N 1
ATOM 2861 C CA . PHE A 1 363 ? -5.195 -14.688 4.773 1 97.19 363 PHE A CA 1
ATOM 2862 C C . PHE A 1 363 ? -4.395 -15.828 4.152 1 97.19 363 PHE A C 1
ATOM 2864 O O . PHE A 1 363 ? -3.168 -15.875 4.289 1 97.19 363 PHE A O 1
ATOM 2871 N N . ALA A 1 364 ? -5.078 -16.703 3.473 1 95.75 364 ALA A N 1
ATOM 2872 C CA . ALA A 1 364 ? -4.418 -17.844 2.842 1 95.75 364 ALA A CA 1
ATOM 2873 C C . ALA A 1 364 ? -3.408 -17.391 1.796 1 95.75 364 ALA A C 1
ATOM 2875 O O . ALA A 1 364 ? -2.279 -17.891 1.753 1 95.75 364 ALA A O 1
ATOM 2876 N N . CYS A 1 365 ? -3.84 -16.516 1.011 1 95.12 365 CYS A N 1
ATOM 2877 C CA . CYS A 1 365 ? -2.971 -16 -0.042 1 95.12 365 CYS A CA 1
ATOM 2878 C C . CYS A 1 365 ? -1.72 -15.359 0.547 1 95.12 365 CYS A C 1
ATOM 2880 O O . CYS A 1 365 ? -0.611 -15.586 0.059 1 95.12 365 CYS A O 1
ATOM 2882 N N . ASN A 1 366 ? -1.911 -14.555 1.575 1 95.06 366 ASN A N 1
ATOM 2883 C CA . ASN A 1 366 ? -0.78 -13.898 2.221 1 95.06 366 ASN A CA 1
ATOM 2884 C C . ASN A 1 366 ? 0.205 -14.906 2.797 1 95.06 366 ASN A C 1
ATOM 2886 O O . ASN A 1 366 ? 1.418 -14.758 2.641 1 95.06 366 ASN A O 1
ATOM 2890 N N . ALA A 1 367 ? -0.264 -15.914 3.434 1 94.19 367 ALA A N 1
ATOM 2891 C CA . ALA A 1 367 ? 0.584 -16.938 4.047 1 94.19 367 ALA A CA 1
ATOM 2892 C C . ALA A 1 367 ? 1.352 -17.719 2.984 1 94.19 367 ALA A C 1
ATOM 2894 O O . ALA A 1 367 ? 2.555 -17.953 3.123 1 94.19 367 ALA A O 1
ATOM 2895 N N . ILE A 1 368 ? 0.677 -18.078 1.967 1 91.69 368 ILE A N 1
ATOM 2896 C CA . ILE A 1 368 ? 1.275 -18.922 0.931 1 91.69 368 ILE A CA 1
ATOM 2897 C C . ILE A 1 368 ? 2.318 -18.109 0.159 1 91.69 368 ILE A C 1
ATOM 2899 O O . ILE A 1 368 ? 3.416 -18.609 -0.113 1 91.69 368 ILE A O 1
ATOM 2903 N N . PHE A 1 369 ? 1.996 -16.891 -0.171 1 92.38 369 PHE A N 1
ATOM 2904 C CA . PHE A 1 369 ? 2.947 -16.062 -0.904 1 92.38 369 PHE A CA 1
ATOM 2905 C C . PHE A 1 369 ? 4.152 -15.719 -0.035 1 92.38 369 PHE A C 1
ATOM 2907 O O . PHE A 1 369 ? 5.266 -15.578 -0.54 1 92.38 369 PHE A O 1
ATOM 2914 N N . ALA A 1 370 ? 3.902 -15.594 1.259 1 91 370 ALA A N 1
ATOM 2915 C CA . ALA A 1 370 ? 5.027 -15.383 2.168 1 91 370 ALA A CA 1
ATOM 2916 C C . ALA A 1 370 ? 6.016 -16.547 2.098 1 91 370 ALA A C 1
ATOM 2918 O O . ALA A 1 370 ? 7.23 -16.328 2.125 1 91 370 ALA A O 1
ATOM 2919 N N . ILE A 1 371 ? 5.527 -17.703 1.942 1 88.88 371 ILE A N 1
ATOM 2920 C CA . ILE A 1 371 ? 6.375 -18.891 1.812 1 88.88 371 ILE A CA 1
ATOM 2921 C C . ILE A 1 371 ? 7.113 -18.844 0.476 1 88.88 371 ILE A C 1
ATOM 2923 O O . ILE A 1 371 ? 8.32 -19.109 0.419 1 88.88 371 ILE A O 1
ATOM 2927 N N . PHE A 1 372 ? 6.367 -18.469 -0.572 1 87.88 372 PHE A N 1
ATOM 2928 C CA . PHE A 1 372 ? 6.941 -18.453 -1.912 1 87.88 372 PHE A CA 1
ATOM 2929 C C . PHE A 1 372 ? 8.086 -17.453 -2 1 87.88 372 PHE A C 1
ATOM 2931 O O . PHE A 1 372 ? 9.078 -17.703 -2.686 1 87.88 372 PHE A O 1
ATOM 2938 N N . LEU A 1 373 ? 7.949 -16.359 -1.34 1 87 373 LEU A N 1
ATOM 2939 C CA . LEU A 1 373 ? 8.93 -15.281 -1.451 1 87 373 LEU A CA 1
ATOM 2940 C C . LEU A 1 373 ? 9.867 -15.281 -0.252 1 87 373 LEU A C 1
ATOM 2942 O O . LEU A 1 373 ? 10.758 -14.43 -0.161 1 87 373 LEU A O 1
ATOM 2946 N N . LEU A 1 374 ? 9.68 -16.234 0.683 1 84.12 374 LEU A N 1
ATOM 2947 C CA . LEU A 1 374 ? 10.469 -16.344 1.909 1 84.12 374 LEU A CA 1
ATOM 2948 C C . LEU A 1 374 ? 10.414 -15.047 2.707 1 84.12 374 LEU A C 1
ATOM 2950 O O . LEU A 1 374 ? 11.453 -14.5 3.076 1 84.12 374 LEU A O 1
ATOM 2954 N N . LYS A 1 375 ? 9.219 -14.547 2.863 1 85.19 375 LYS A N 1
ATOM 2955 C CA . LYS A 1 375 ? 8.953 -13.336 3.646 1 85.19 375 LYS A CA 1
ATOM 2956 C C . LYS A 1 375 ? 8.047 -13.648 4.832 1 85.19 375 LYS A C 1
ATOM 2958 O O . LYS A 1 375 ? 7.484 -14.742 4.926 1 85.19 375 LYS A O 1
ATOM 2963 N N . SER A 1 376 ? 7.961 -12.719 5.723 1 85.19 376 SER A N 1
ATOM 2964 C CA . SER A 1 376 ? 7.059 -12.891 6.855 1 85.19 376 SER A CA 1
ATOM 2965 C C . SER A 1 376 ? 5.625 -12.523 6.48 1 85.19 376 SER A C 1
ATOM 2967 O O . SER A 1 376 ? 5.395 -11.562 5.746 1 85.19 376 SER A O 1
ATOM 2969 N N . PRO A 1 377 ? 4.758 -13.375 6.949 1 90.56 377 PRO A N 1
ATOM 2970 C CA . PRO A 1 377 ? 3.363 -13.023 6.672 1 90.56 377 PRO A CA 1
ATOM 2971 C C . PRO A 1 377 ? 2.928 -11.734 7.359 1 90.56 377 PRO A C 1
ATOM 2973 O O . PRO A 1 377 ? 3.428 -11.406 8.445 1 90.56 377 PRO A O 1
ATOM 2976 N N . ALA A 1 378 ? 2.033 -11.055 6.789 1 89.69 378 ALA A N 1
ATOM 2977 C CA . ALA A 1 378 ? 1.599 -9.758 7.301 1 89.69 378 ALA A CA 1
ATOM 2978 C C . ALA A 1 378 ? 0.297 -9.883 8.086 1 89.69 378 ALA A C 1
ATOM 2980 O O . ALA A 1 378 ? -0.093 -8.969 8.805 1 89.69 378 ALA A O 1
ATOM 2981 N N . LEU A 1 379 ? -0.359 -11.031 7.977 1 94.06 379 LEU A N 1
ATOM 2982 C CA . LEU A 1 379 ? -1.667 -11.188 8.602 1 94.06 379 LEU A CA 1
ATOM 2983 C C . LEU A 1 379 ? -1.652 -12.328 9.617 1 94.06 379 LEU A C 1
ATOM 2985 O O . LEU A 1 379 ? -0.993 -13.344 9.406 1 94.06 379 LEU A O 1
ATOM 2989 N N . LEU A 1 380 ? -2.406 -12.156 10.648 1 93.56 380 LEU A N 1
ATOM 2990 C CA . LEU A 1 380 ? -2.689 -13.219 11.609 1 93.56 380 LEU A CA 1
ATOM 2991 C C . LEU A 1 380 ? -3.902 -14.031 11.172 1 93.56 380 LEU A C 1
ATOM 2993 O O . LEU A 1 380 ? -4.719 -13.562 10.375 1 93.56 380 LEU A O 1
ATOM 2997 N N . PRO A 1 381 ? -3.926 -15.281 11.625 1 95.94 381 PRO A N 1
ATOM 2998 C CA . PRO A 1 381 ? -5.125 -16.062 11.289 1 95.94 381 PRO A CA 1
ATOM 2999 C C . PRO A 1 381 ? -6.414 -15.352 11.703 1 95.94 381 PRO A C 1
ATOM 3001 O O . PRO A 1 381 ? -6.492 -14.789 12.797 1 95.94 381 PRO A O 1
ATOM 3004 N N . PRO A 1 382 ? -7.379 -15.359 10.781 1 96.56 382 PRO A N 1
ATOM 3005 C CA . PRO A 1 382 ? -8.648 -14.711 11.117 1 96.56 382 PRO A CA 1
ATOM 3006 C C . PRO A 1 382 ? -9.344 -15.359 12.312 1 96.56 382 PRO A C 1
ATOM 3008 O O . PRO A 1 382 ? -9.211 -16.562 12.531 1 96.56 382 PRO A O 1
ATOM 3011 N N . THR A 1 383 ? -10.102 -14.57 13.031 1 95.75 383 THR A N 1
ATOM 3012 C CA . THR A 1 383 ? -10.859 -15.078 14.172 1 95.75 383 THR A CA 1
ATOM 3013 C C . THR A 1 383 ? -12.328 -15.281 13.797 1 95.75 383 THR A C 1
ATOM 3015 O O . THR A 1 383 ? -13.102 -15.828 14.586 1 95.75 383 THR A O 1
ATOM 3018 N N . VAL A 1 384 ? -12.68 -14.875 12.656 1 95.81 384 VAL A N 1
ATOM 3019 C CA . VAL A 1 384 ? -14.047 -15.055 12.172 1 95.81 384 VAL A CA 1
ATOM 3020 C C . VAL A 1 384 ? -14.289 -16.516 11.828 1 95.81 384 VAL A C 1
ATOM 3022 O O . VAL A 1 384 ? -13.336 -17.266 11.586 1 95.81 384 VAL A O 1
ATOM 3025 N N . PRO A 1 385 ? -15.516 -16.891 11.742 1 94.38 385 PRO A N 1
ATOM 3026 C CA . PRO A 1 385 ? -15.805 -18.281 11.414 1 94.38 385 PRO A CA 1
ATOM 3027 C C . PRO A 1 385 ? -15.453 -18.625 9.969 1 94.38 385 PRO A C 1
ATOM 3029 O O . PRO A 1 385 ? -15.242 -17.734 9.148 1 94.38 385 PRO A O 1
ATOM 3032 N N . ARG A 1 386 ? -15.461 -19.938 9.773 1 93.38 386 ARG A N 1
ATOM 3033 C CA . ARG A 1 386 ? -15.258 -20.453 8.422 1 93.38 386 ARG A CA 1
ATOM 3034 C C . ARG A 1 386 ? -16.438 -20.094 7.52 1 93.38 386 ARG A C 1
ATOM 3036 O O . ARG A 1 386 ? -17.562 -19.938 7.992 1 93.38 386 ARG A O 1
ATOM 3043 N N . PRO A 1 387 ? -16.109 -19.906 6.262 1 89.44 387 PRO A N 1
ATOM 3044 C CA . PRO A 1 387 ? -17.172 -19.5 5.352 1 89.44 387 PRO A CA 1
ATOM 3045 C C . PRO A 1 387 ? -18.281 -20.547 5.215 1 89.44 387 PRO A C 1
ATOM 3047 O O . PRO A 1 387 ? -19.438 -20.203 4.945 1 89.44 387 PRO A O 1
ATOM 3050 N N . PHE A 1 388 ? -17.922 -21.844 5.418 1 91.31 388 PHE A N 1
ATOM 3051 C CA . PHE A 1 388 ? -18.891 -22.891 5.152 1 91.31 388 PHE A CA 1
ATOM 3052 C C . PHE A 1 388 ? -19.062 -23.797 6.367 1 91.31 388 PHE A C 1
ATOM 3054 O O . PHE A 1 388 ? -18.109 -24.047 7.098 1 91.31 388 PHE A O 1
ATOM 3061 N N . ASN A 1 389 ? -20.344 -24.203 6.492 1 91.19 389 ASN A N 1
ATOM 3062 C CA . ASN A 1 389 ? -20.641 -25.125 7.586 1 91.19 389 ASN A CA 1
ATOM 3063 C C . ASN A 1 389 ? -20.469 -26.578 7.156 1 91.19 389 ASN A C 1
ATOM 3065 O O . ASN A 1 389 ? -20.172 -26.859 5.996 1 91.19 389 ASN A O 1
ATOM 3069 N N . ASP A 1 390 ? -20.703 -27.547 8.031 1 91.62 390 ASP A N 1
ATOM 3070 C CA . ASP A 1 390 ? -20.453 -28.969 7.793 1 91.62 390 ASP A CA 1
ATOM 3071 C C . ASP A 1 390 ? -21.359 -29.5 6.684 1 91.62 390 ASP A C 1
ATOM 3073 O O . ASP A 1 390 ? -20.938 -30.328 5.879 1 91.62 390 ASP A O 1
ATOM 3077 N N . GLU A 1 391 ? -22.516 -29.031 6.617 1 92.06 391 GLU A N 1
ATOM 3078 C CA . GLU A 1 391 ? -23.453 -29.469 5.59 1 92.06 391 GLU A CA 1
ATOM 3079 C C . GLU A 1 391 ? -23.016 -29 4.203 1 92.06 391 GLU A C 1
ATOM 3081 O O . GLU A 1 391 ? -23.172 -29.734 3.219 1 92.06 391 GLU A O 1
ATOM 3086 N N . ASP A 1 392 ? -22.422 -27.859 4.195 1 90.69 392 ASP A N 1
ATOM 3087 C CA . ASP A 1 392 ? -21.969 -27.266 2.938 1 90.69 392 ASP A CA 1
ATOM 3088 C C . ASP A 1 392 ? -20.828 -28.078 2.324 1 90.69 392 ASP A C 1
ATOM 3090 O O . ASP A 1 392 ? -20.688 -28.125 1.102 1 90.69 392 ASP A O 1
ATOM 3094 N N . LEU A 1 393 ? -20.094 -28.75 3.102 1 92.06 393 LEU A N 1
ATOM 3095 C CA . LEU A 1 393 ? -18.875 -29.422 2.672 1 92.06 393 LEU A CA 1
ATOM 3096 C C . LEU A 1 393 ? -19.203 -30.656 1.841 1 92.06 393 LEU A C 1
ATOM 3098 O O . LEU A 1 393 ? -18.344 -31.203 1.155 1 92.06 393 LEU A O 1
ATOM 3102 N N . HIS A 1 394 ? -20.453 -31 1.848 1 92.19 394 HIS A N 1
ATOM 3103 C CA . HIS A 1 394 ? -20.859 -32.188 1.103 1 92.19 394 HIS A CA 1
ATOM 3104 C C . HIS A 1 394 ? -21.469 -31.812 -0.243 1 92.19 394 HIS A C 1
ATOM 3106 O O . HIS A 1 394 ? -21.766 -32.688 -1.062 1 92.19 394 HIS A O 1
ATOM 3112 N N . ASN A 1 395 ? -21.531 -30.562 -0.439 1 90.62 395 ASN A N 1
ATOM 3113 C CA . ASN A 1 395 ? -22.062 -30.094 -1.719 1 90.62 395 ASN A CA 1
ATOM 3114 C C . ASN A 1 395 ? -21.047 -30.25 -2.84 1 90.62 395 ASN A C 1
ATOM 3116 O O . ASN A 1 395 ? -19.859 -29.938 -2.654 1 90.62 395 ASN A O 1
ATOM 3120 N N . SER A 1 396 ? -21.484 -30.953 -3.955 1 89.5 396 SER A N 1
ATOM 3121 C CA . SER A 1 396 ? -20.625 -31.109 -5.117 1 89.5 396 SER A CA 1
ATOM 3122 C C . SER A 1 396 ? -21.234 -30.469 -6.359 1 89.5 396 SER A C 1
ATOM 3124 O O . SER A 1 396 ? -22.453 -30.281 -6.422 1 89.5 396 SER A O 1
ATOM 3126 N N . VAL A 1 397 ? -20.375 -30.016 -7.188 1 86.62 397 VAL A N 1
ATOM 3127 C CA . VAL A 1 397 ? -20.797 -29.484 -8.477 1 86.62 397 VAL A CA 1
ATOM 3128 C C . VAL A 1 397 ? -20.078 -30.219 -9.602 1 86.62 397 VAL A C 1
ATOM 3130 O O . VAL A 1 397 ? -19 -30.797 -9.383 1 86.62 397 VAL A O 1
ATOM 3133 N N . GLU A 1 398 ? -20.719 -30.219 -10.727 1 87.81 398 GLU A N 1
ATOM 3134 C CA . GLU A 1 398 ? -20.047 -30.75 -11.914 1 87.81 398 GLU A CA 1
ATOM 3135 C C . GLU A 1 398 ? -19.062 -29.719 -12.477 1 87.81 398 GLU A C 1
ATOM 3137 O O . GLU A 1 398 ? -19.469 -28.672 -12.961 1 87.81 398 GLU A O 1
ATOM 3142 N N . TRP A 1 399 ? -17.844 -30.031 -12.367 1 89 399 TRP A N 1
ATOM 3143 C CA . TRP A 1 399 ? -16.781 -29.156 -12.852 1 89 399 TRP A CA 1
ATOM 3144 C C . TRP A 1 399 ? -16.344 -29.562 -14.258 1 89 399 TRP A C 1
ATOM 3146 O O . TRP A 1 399 ? -16.109 -30.734 -14.523 1 89 399 TRP A O 1
ATOM 3156 N N . LYS A 1 400 ? -16.281 -28.594 -15.133 1 84.69 400 LYS A N 1
ATOM 3157 C CA . LYS A 1 400 ? -15.812 -28.781 -16.5 1 84.69 400 LYS A CA 1
ATOM 3158 C C . LYS A 1 400 ? -14.555 -27.969 -16.766 1 84.69 400 LYS A C 1
ATOM 3160 O O . LYS A 1 400 ? -14.484 -26.797 -16.422 1 84.69 400 LYS A O 1
ATOM 3165 N N . PRO A 1 401 ? -13.539 -28.609 -17.281 1 87.62 401 PRO A N 1
ATOM 3166 C CA . PRO A 1 401 ? -12.336 -27.859 -17.672 1 87.62 401 PRO A CA 1
ATOM 3167 C C . PRO A 1 401 ? -12.555 -26.984 -18.906 1 87.62 401 PRO A C 1
ATOM 3169 O O . PRO A 1 401 ? -12.133 -27.344 -20 1 87.62 401 PRO A O 1
ATOM 3172 N N . TYR A 1 402 ? -13.266 -25.891 -18.609 1 86.94 402 TYR A N 1
ATOM 3173 C CA . TYR A 1 402 ? -13.539 -24.969 -19.703 1 86.94 402 TYR A CA 1
ATOM 3174 C C . TYR A 1 402 ? -12.25 -24.484 -20.344 1 86.94 402 TYR A C 1
ATOM 3176 O O . TYR A 1 402 ? -11.305 -24.094 -19.656 1 86.94 402 TYR A O 1
ATOM 3184 N N . PRO A 1 403 ? -12.102 -24.375 -21.688 1 82.5 403 PRO A N 1
ATOM 3185 C CA . PRO A 1 403 ? -13.156 -24.484 -22.688 1 82.5 403 PRO A CA 1
ATOM 3186 C C . PRO A 1 403 ? -13.367 -25.922 -23.156 1 82.5 403 PRO A C 1
ATOM 3188 O O . PRO A 1 403 ? -14.281 -26.188 -23.953 1 82.5 403 PRO A O 1
ATOM 3191 N N . ARG A 1 404 ? -12.727 -27 -22.719 1 66.38 404 ARG A N 1
ATOM 3192 C CA . ARG A 1 404 ? -12.844 -28.375 -23.219 1 66.38 404 ARG A CA 1
ATOM 3193 C C . ARG A 1 404 ? -14.039 -29.078 -22.594 1 66.38 404 ARG A C 1
ATOM 3195 O O . ARG A 1 404 ? -14.117 -29.203 -21.375 1 66.38 404 ARG A O 1
ATOM 3202 N N . ALA A 1 405 ? -15.195 -29.266 -23.422 1 61.25 405 ALA A N 1
ATOM 3203 C CA . ALA A 1 405 ? -16.516 -29.594 -22.875 1 61.25 405 ALA A CA 1
ATOM 3204 C C . ALA A 1 405 ? -16.688 -31.094 -22.703 1 61.25 405 ALA A C 1
ATOM 3206 O O . ALA A 1 405 ? -17.641 -31.547 -22.062 1 61.25 405 ALA A O 1
ATOM 3207 N N . ASP A 1 406 ? -15.789 -31.906 -22.922 1 67.25 406 ASP A N 1
ATOM 3208 C CA . ASP A 1 406 ? -16.328 -33.25 -22.984 1 67.25 406 ASP A CA 1
ATOM 3209 C C . ASP A 1 406 ? -16.172 -33.969 -21.656 1 67.25 406 ASP A C 1
ATOM 3211 O O . ASP A 1 406 ? -16.891 -34.906 -21.359 1 67.25 406 ASP A O 1
ATOM 3215 N N . ARG A 1 407 ? -15.352 -33.438 -20.781 1 75.62 407 ARG A N 1
ATOM 3216 C CA . ARG A 1 407 ? -15.141 -34.125 -19.531 1 75.62 407 ARG A CA 1
ATOM 3217 C C . ARG A 1 407 ? -15.734 -33.375 -18.359 1 75.62 407 ARG A C 1
ATOM 3219 O O . ARG A 1 407 ? -15.664 -32.125 -18.312 1 75.62 407 ARG A O 1
ATOM 3226 N N . THR A 1 408 ? -16.531 -34.125 -17.562 1 84.31 408 THR A N 1
ATOM 3227 C CA . THR A 1 408 ? -17.109 -33.531 -16.344 1 84.31 408 THR A CA 1
ATOM 3228 C C . THR A 1 408 ? -16.672 -34.312 -15.117 1 84.31 408 THR A C 1
ATOM 3230 O O . THR A 1 408 ? -16.641 -35.531 -15.133 1 84.31 408 THR A O 1
ATOM 3233 N N . GLU A 1 409 ? -16.141 -33.656 -14.188 1 87.12 409 GLU A N 1
ATOM 3234 C CA . GLU A 1 409 ? -15.727 -34.25 -12.93 1 87.12 409 GLU A CA 1
ATOM 3235 C C . GLU A 1 409 ? -16.453 -33.625 -11.742 1 87.12 409 GLU A C 1
ATOM 3237 O O . GLU A 1 409 ? -16.859 -32.469 -11.797 1 87.12 409 GLU A O 1
ATOM 3242 N N . LEU A 1 410 ? -16.625 -34.438 -10.734 1 88.94 410 LEU A N 1
ATOM 3243 C CA . LEU A 1 410 ? -17.266 -33.906 -9.523 1 88.94 410 LEU A CA 1
ATOM 3244 C C . LEU A 1 41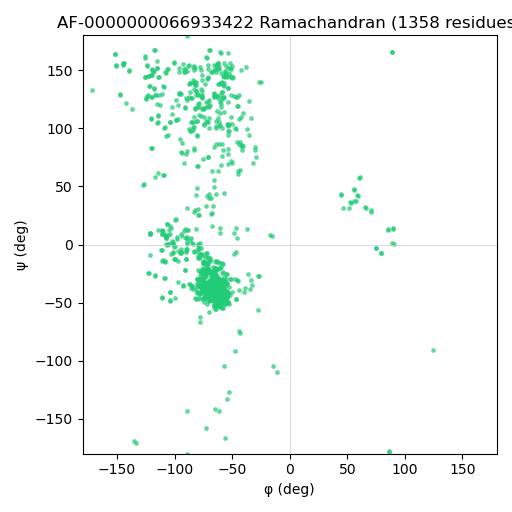0 ? -16.266 -33.125 -8.688 1 88.94 410 LEU A C 1
ATOM 3246 O O . LEU A 1 410 ? -15.133 -33.562 -8.477 1 88.94 410 LEU A O 1
ATOM 3250 N N . LEU A 1 411 ? -16.656 -31.938 -8.32 1 91.31 411 LEU A N 1
ATOM 3251 C CA . LEU A 1 411 ? -15.805 -31.078 -7.488 1 91.31 411 LEU A CA 1
ATOM 3252 C C . LEU A 1 411 ? -16.547 -30.641 -6.238 1 91.31 411 LEU A C 1
ATOM 3254 O O . LEU A 1 411 ? -17.672 -30.125 -6.324 1 91.31 411 LEU A O 1
ATOM 3258 N N . TYR A 1 412 ? -15.953 -30.891 -5.121 1 91.94 412 TYR A N 1
ATOM 3259 C CA . TYR A 1 412 ? -16.469 -30.391 -3.848 1 91.94 412 TYR A CA 1
ATOM 3260 C C . TYR A 1 412 ? -15.805 -29.078 -3.469 1 91.94 412 TYR A C 1
ATOM 3262 O O . TYR A 1 412 ? -14.945 -29.031 -2.59 1 91.94 412 TYR A O 1
ATOM 3270 N N . GLY A 1 413 ? -16.281 -28.016 -4.09 1 90.44 413 GLY A N 1
ATOM 3271 C CA . GLY A 1 413 ? -15.648 -26.719 -4.008 1 90.44 413 GLY A CA 1
ATOM 3272 C C . GLY A 1 413 ? -15.57 -26.172 -2.596 1 90.44 413 GLY A C 1
ATOM 3273 O O . GLY A 1 413 ? -14.539 -25.641 -2.184 1 90.44 413 GLY A O 1
ATOM 3274 N N . GLU A 1 414 ? -16.609 -26.25 -1.826 1 92 414 GLU A N 1
ATOM 3275 C CA . GLU A 1 414 ? -16.641 -25.719 -0.466 1 92 414 GLU A CA 1
ATOM 3276 C C . GLU A 1 414 ? -15.711 -26.5 0.457 1 92 414 GLU A C 1
ATOM 3278 O O . GLU A 1 414 ? -15.094 -25.922 1.353 1 92 414 GLU A O 1
ATOM 3283 N N . ALA A 1 415 ? -15.641 -27.766 0.197 1 93.75 415 ALA A N 1
ATOM 3284 C CA . ALA A 1 415 ? -14.711 -28.594 0.972 1 93.75 415 ALA A CA 1
ATOM 3285 C C . ALA A 1 415 ? -13.266 -28.234 0.66 1 93.75 415 ALA A C 1
ATOM 3287 O O . ALA A 1 415 ? -12.406 -28.25 1.545 1 93.75 415 ALA A O 1
ATOM 3288 N N . VAL A 1 416 ? -13.016 -28 -0.623 1 93.88 416 VAL A N 1
ATOM 3289 C CA . VAL A 1 416 ? -11.672 -27.609 -1.027 1 93.88 416 VAL A CA 1
ATOM 3290 C C . VAL A 1 416 ? -11.289 -26.297 -0.324 1 93.88 416 VAL A C 1
ATOM 3292 O O . VAL A 1 416 ? -10.172 -26.172 0.188 1 93.88 416 VAL A O 1
ATOM 3295 N N . VAL A 1 417 ? -12.219 -25.328 -0.238 1 93.12 417 VAL A N 1
ATOM 3296 C CA . VAL A 1 417 ? -11.961 -24.047 0.412 1 93.12 417 VAL A CA 1
ATOM 3297 C C . VAL A 1 417 ? -11.672 -24.266 1.895 1 93.12 417 VAL A C 1
ATOM 3299 O O . VAL A 1 417 ? -10.766 -23.656 2.455 1 93.12 417 VAL A O 1
ATOM 3302 N N . ASP A 1 418 ? -12.422 -25.078 2.461 1 94.25 418 ASP A N 1
ATOM 3303 C CA . ASP A 1 418 ? -12.219 -25.375 3.877 1 94.25 418 ASP A CA 1
ATOM 3304 C C . ASP A 1 418 ? -10.852 -26 4.121 1 94.25 418 ASP A C 1
ATOM 3306 O O . ASP A 1 418 ? -10.188 -25.688 5.113 1 94.25 418 ASP A O 1
ATOM 3310 N N . ALA A 1 419 ? -10.5 -26.906 3.264 1 94.88 419 ALA A N 1
ATOM 3311 C CA . ALA A 1 419 ? -9.188 -27.547 3.365 1 94.88 419 ALA A CA 1
ATOM 3312 C C . ALA A 1 419 ? -8.07 -26.516 3.197 1 94.88 419 ALA A C 1
ATOM 3314 O O . ALA A 1 419 ? -7.031 -26.609 3.854 1 94.88 419 ALA A O 1
ATOM 3315 N N . TYR A 1 420 ? -8.281 -25.547 2.316 1 94.56 420 TYR A N 1
ATOM 3316 C CA . TYR A 1 420 ? -7.32 -24.469 2.146 1 94.56 420 TYR A CA 1
ATOM 3317 C C . TYR A 1 420 ? -7.176 -23.656 3.428 1 94.56 420 TYR A C 1
ATOM 3319 O O . TYR A 1 420 ? -6.074 -23.219 3.777 1 94.56 420 TYR A O 1
ATOM 3327 N N . CYS A 1 421 ? -8.242 -23.391 4.055 1 94.19 421 CYS A N 1
ATOM 3328 C CA . CYS A 1 421 ? -8.203 -22.625 5.301 1 94.19 421 CYS A CA 1
ATOM 3329 C C . CYS A 1 421 ? -7.355 -23.344 6.348 1 94.19 421 CYS A C 1
ATOM 3331 O O . CYS A 1 421 ? -6.539 -22.703 7.023 1 94.19 421 CYS A O 1
ATOM 3333 N N . ASP A 1 422 ? -7.512 -24.656 6.43 1 95.19 422 ASP A N 1
ATOM 3334 C CA . ASP A 1 422 ? -6.699 -25.438 7.355 1 95.19 422 ASP A CA 1
ATOM 3335 C C . ASP A 1 422 ? -5.219 -25.359 6.992 1 95.19 422 ASP A C 1
ATOM 3337 O O . ASP A 1 422 ? -4.371 -25.156 7.863 1 95.19 422 ASP A O 1
ATOM 3341 N N . LEU A 1 423 ? -5.039 -25.578 5.762 1 95.69 423 LEU A N 1
ATOM 3342 C CA . LEU A 1 423 ? -3.656 -25.562 5.293 1 95.69 423 LEU A CA 1
ATOM 3343 C C . LEU A 1 423 ? -3.021 -24.188 5.512 1 95.69 423 LEU A C 1
ATOM 3345 O O . LEU A 1 423 ? -1.832 -24.094 5.82 1 95.69 423 LEU A O 1
ATOM 3349 N N . ALA A 1 424 ? -3.791 -23.172 5.32 1 94.94 424 ALA A N 1
ATOM 3350 C CA . ALA A 1 424 ? -3.299 -21.797 5.461 1 94.94 424 ALA A CA 1
ATOM 3351 C C . ALA A 1 424 ? -2.824 -21.531 6.887 1 94.94 424 ALA A C 1
ATOM 3353 O O . ALA A 1 424 ? -1.846 -20.812 7.098 1 94.94 424 ALA A O 1
ATOM 3354 N N . GLU A 1 425 ? -3.459 -22.016 7.867 1 95.31 425 GLU A N 1
ATOM 3355 C CA . GLU A 1 425 ? -3.047 -21.844 9.258 1 95.31 425 GLU A CA 1
ATOM 3356 C C . GLU A 1 425 ? -1.692 -22.5 9.516 1 95.31 425 GLU A C 1
ATOM 3358 O O . GLU A 1 425 ? -0.862 -21.953 10.242 1 95.31 425 GLU A O 1
ATOM 3363 N N . ILE A 1 426 ? -1.493 -23.656 8.922 1 94.62 426 ILE A N 1
ATOM 3364 C CA . ILE A 1 426 ? -0.202 -24.312 9.055 1 94.62 426 ILE A CA 1
ATOM 3365 C C . ILE A 1 426 ? 0.859 -23.547 8.273 1 94.62 426 ILE A C 1
ATOM 3367 O O . ILE A 1 426 ? 1.975 -23.344 8.758 1 94.62 426 ILE A O 1
ATOM 3371 N N . ALA A 1 427 ? 0.423 -23.188 7.078 1 93.31 427 ALA A N 1
ATOM 3372 C CA . ALA A 1 427 ? 1.335 -22.422 6.223 1 93.31 427 ALA A CA 1
ATOM 3373 C C . ALA A 1 427 ? 1.796 -21.141 6.914 1 93.31 427 ALA A C 1
ATOM 3375 O O . ALA A 1 427 ? 2.938 -20.719 6.734 1 93.31 427 ALA A O 1
ATOM 3376 N N . TYR A 1 428 ? 0.886 -20.547 7.625 1 94 428 TYR A N 1
ATOM 3377 C CA . TYR A 1 428 ? 1.224 -19.344 8.383 1 94 428 TYR A CA 1
ATOM 3378 C C . TYR A 1 428 ? 2.369 -19.625 9.352 1 94 428 TYR A C 1
ATOM 3380 O O . TYR A 1 428 ? 3.326 -18.844 9.422 1 94 428 TYR A O 1
ATOM 3388 N N . GLU A 1 429 ? 2.307 -20.641 9.992 1 89.81 429 GLU A N 1
ATOM 3389 C CA . GLU A 1 429 ? 3.354 -21 10.945 1 89.81 429 GLU A CA 1
ATOM 3390 C C . GLU A 1 429 ? 4.648 -21.375 10.227 1 89.81 429 GLU A C 1
ATOM 3392 O O . GLU A 1 429 ? 5.742 -21.094 10.727 1 89.81 429 GLU A O 1
ATOM 3397 N N . VAL A 1 430 ? 4.488 -22.016 9.141 1 87.88 430 VAL A N 1
ATOM 3398 C CA . VAL A 1 430 ? 5.66 -22.344 8.336 1 87.88 430 VAL A CA 1
ATOM 3399 C C . VAL A 1 430 ? 6.359 -21.062 7.898 1 87.88 430 VAL A C 1
ATOM 3401 O O . VAL A 1 430 ? 7.586 -20.953 7.973 1 87.88 430 VAL A O 1
ATOM 3404 N N . ALA A 1 431 ? 5.586 -20.141 7.48 1 88.12 431 ALA A N 1
ATOM 3405 C CA . ALA A 1 431 ? 6.121 -18.859 7.004 1 88.12 431 ALA A CA 1
ATOM 3406 C C . ALA A 1 431 ? 6.852 -18.125 8.117 1 88.12 431 ALA A C 1
ATOM 3408 O O . ALA A 1 431 ? 7.84 -17.422 7.871 1 88.12 431 ALA A O 1
ATOM 3409 N N . LEU A 1 432 ? 6.355 -18.234 9.297 1 83.19 432 LEU A N 1
ATOM 3410 C CA . LEU A 1 432 ? 6.984 -17.578 10.438 1 83.19 432 LEU A CA 1
ATOM 3411 C C . LEU A 1 432 ? 8.328 -18.234 10.758 1 83.19 432 LEU A C 1
ATOM 3413 O O . LEU A 1 432 ? 9.211 -17.578 11.328 1 83.19 432 LEU A O 1
ATOM 3417 N N . SER A 1 433 ? 8.461 -19.531 10.57 1 72.56 433 SER A N 1
ATOM 3418 C CA . SER A 1 433 ? 9.656 -20.297 10.914 1 72.56 433 SER A CA 1
ATOM 3419 C C . SER A 1 433 ? 10.766 -20.078 9.891 1 72.56 433 SER A C 1
ATOM 3421 O O . SER A 1 433 ? 11.93 -20.375 10.148 1 72.56 433 SER A O 1
ATOM 3423 N N . VAL A 1 434 ? 10.391 -19.844 8.859 1 59.47 434 VAL A N 1
ATOM 3424 C CA . VAL A 1 434 ? 11.344 -19.75 7.762 1 59.47 434 VAL A CA 1
ATOM 3425 C C . VAL A 1 434 ? 12.414 -18.703 8.086 1 59.47 434 VAL A C 1
ATOM 3427 O O . VAL A 1 434 ? 12.25 -17.922 9.016 1 59.47 434 VAL A O 1
ATOM 3430 N N . PRO A 1 435 ? 13.219 -18.25 7.168 1 53.25 435 PRO A N 1
ATOM 3431 C CA . PRO A 1 435 ? 14.633 -17.875 7.117 1 53.25 435 PRO A CA 1
ATOM 3432 C C . PRO A 1 435 ? 15.016 -16.859 8.203 1 53.25 435 PRO A C 1
ATOM 3434 O O . PRO A 1 435 ? 16.188 -16.766 8.578 1 53.25 435 PRO A O 1
ATOM 3437 N N . PHE A 1 436 ? 14.266 -15.797 8.562 1 49.16 436 PHE A N 1
ATOM 3438 C CA . PHE A 1 436 ? 15.078 -14.648 8.945 1 49.16 436 PHE A CA 1
ATOM 3439 C C . PHE A 1 436 ? 15.125 -14.492 10.461 1 49.16 436 PHE A C 1
ATOM 3441 O O . PHE A 1 436 ? 15.781 -13.594 10.977 1 49.16 436 PHE A O 1
ATOM 3448 N N . THR A 1 437 ? 14.258 -15.359 11.07 1 47.25 437 THR A N 1
ATOM 3449 C CA . THR A 1 437 ? 14.406 -15.086 12.492 1 47.25 437 THR A CA 1
ATOM 3450 C C . THR A 1 437 ? 15.047 -16.266 13.211 1 47.25 437 THR A C 1
ATOM 3452 O O . THR A 1 437 ? 14.883 -17.422 12.805 1 47.25 437 THR A O 1
ATOM 3455 N N . GLU A 1 438 ? 16.156 -16.047 13.82 1 47.03 438 GLU A N 1
ATOM 3456 C CA . GLU A 1 438 ? 16.859 -17 14.695 1 47.03 438 GLU A CA 1
ATOM 3457 C C . GLU A 1 438 ? 15.867 -17.938 15.383 1 47.03 438 GLU A C 1
ATOM 3459 O O . GLU A 1 438 ? 15.008 -17.484 16.141 1 47.03 438 GLU A O 1
ATOM 3464 N N . GLN A 1 439 ? 15.516 -18.875 14.664 1 50 439 GLN A N 1
ATOM 3465 C CA . GLN A 1 439 ? 14.578 -19.781 15.289 1 50 439 GLN A CA 1
ATOM 3466 C C . GLN A 1 439 ? 15.117 -20.297 16.625 1 50 439 GLN A C 1
ATOM 3468 O O . GLN A 1 439 ? 16.141 -20.969 16.656 1 50 439 GLN A O 1
ATOM 3473 N N . ARG A 1 440 ? 14.711 -19.859 17.688 1 51.75 440 ARG A N 1
ATOM 3474 C CA . ARG A 1 440 ? 15.117 -20.188 19.047 1 51.75 440 ARG A CA 1
ATOM 3475 C C . ARG A 1 440 ? 14.883 -21.672 19.344 1 51.75 440 ARG A C 1
ATOM 3477 O O . ARG A 1 440 ? 15.664 -22.297 20.047 1 51.75 440 ARG A O 1
ATOM 3484 N N . ASP A 1 441 ? 13.719 -22.328 18.672 1 60.34 441 ASP A N 1
ATOM 3485 C CA . ASP A 1 441 ? 13.414 -23.688 19.078 1 60.34 441 ASP A CA 1
ATOM 3486 C C . ASP A 1 441 ? 13.633 -24.672 17.922 1 60.34 441 ASP A C 1
ATOM 3488 O O . ASP A 1 441 ? 12.93 -24.609 16.906 1 60.34 441 ASP A O 1
ATOM 3492 N N . ARG A 1 442 ? 14.609 -25.594 17.875 1 60.62 442 ARG A N 1
ATOM 3493 C CA . ARG A 1 442 ? 15.086 -26.562 16.891 1 60.62 442 ARG A CA 1
ATOM 3494 C C . ARG A 1 442 ? 13.992 -27.562 16.531 1 60.62 442 ARG A C 1
ATOM 3496 O O . ARG A 1 442 ? 14.008 -28.141 15.445 1 60.62 442 ARG A O 1
ATOM 3503 N N . ASN A 1 443 ? 12.961 -27.641 17.328 1 73.31 443 ASN A N 1
ATOM 3504 C CA . ASN A 1 443 ? 11.961 -28.672 17.109 1 73.31 443 ASN A CA 1
ATOM 3505 C C . ASN A 1 443 ? 10.766 -28.156 16.328 1 73.31 443 ASN A C 1
ATOM 3507 O O . ASN A 1 443 ? 9.93 -28.922 15.852 1 73.31 443 ASN A O 1
ATOM 3511 N N . THR A 1 444 ? 10.703 -26.953 16.062 1 80.38 444 THR A N 1
ATOM 3512 C CA . THR A 1 444 ? 9.523 -26.344 15.477 1 80.38 444 THR A CA 1
ATOM 3513 C C . THR A 1 444 ? 9.344 -26.797 14.031 1 80.38 444 THR A C 1
ATOM 3515 O O . THR A 1 444 ? 8.234 -27.156 13.625 1 80.38 444 THR A O 1
ATOM 3518 N N . PRO A 1 445 ? 10.375 -26.953 13.258 1 80 445 PRO A N 1
ATOM 3519 C CA . PRO A 1 445 ? 10.188 -27.406 11.875 1 80 445 PRO A CA 1
ATOM 3520 C C . PRO A 1 445 ? 9.727 -28.859 11.789 1 80 445 PRO A C 1
ATOM 3522 O O . PRO A 1 445 ? 8.93 -29.203 10.914 1 80 445 PRO A O 1
ATOM 3525 N N . LEU A 1 446 ? 10.195 -29.656 12.648 1 80.75 446 LEU A N 1
ATOM 3526 C CA . LEU A 1 446 ? 9.797 -31.062 12.656 1 80.75 446 LEU A CA 1
ATOM 3527 C C . LEU A 1 446 ? 8.328 -31.219 13.031 1 80.75 446 LEU A C 1
ATOM 3529 O O . LEU A 1 446 ? 7.613 -32.031 12.453 1 80.75 446 LEU A O 1
ATOM 3533 N N . LEU A 1 447 ? 7.953 -30.422 14.023 1 86.56 447 LEU A N 1
ATOM 3534 C CA . LEU A 1 447 ? 6.555 -30.453 14.445 1 86.56 447 LEU A CA 1
ATOM 3535 C C . LEU A 1 447 ? 5.637 -29.969 13.32 1 86.56 447 LEU A C 1
ATOM 3537 O O . LEU A 1 447 ? 4.543 -30.5 13.133 1 86.56 447 LEU A O 1
ATOM 3541 N N . LEU A 1 448 ? 6.094 -29.016 12.633 1 90.19 448 LEU A N 1
ATOM 3542 C CA . LEU A 1 448 ? 5.297 -28.484 11.531 1 90.19 448 LEU A CA 1
ATOM 3543 C C . LEU A 1 448 ? 5.203 -29.484 10.391 1 90.19 448 LEU A C 1
ATOM 3545 O O . LEU A 1 448 ? 4.164 -29.594 9.734 1 90.19 448 LEU A O 1
ATOM 3549 N N . MET A 1 449 ? 6.285 -30.203 10.141 1 89.19 449 MET A N 1
ATOM 3550 C CA . MET A 1 449 ? 6.273 -31.25 9.109 1 89.19 449 MET A CA 1
ATOM 3551 C C . MET A 1 449 ? 5.273 -32.344 9.461 1 89.19 449 MET A C 1
ATOM 3553 O O . MET A 1 449 ? 4.562 -32.844 8.586 1 89.19 449 MET A O 1
ATOM 3557 N N . GLU A 1 450 ? 5.266 -32.594 10.68 1 91.69 450 GLU A N 1
ATOM 3558 C CA . GLU A 1 450 ? 4.316 -33.594 11.141 1 91.69 450 GLU A CA 1
ATOM 3559 C C . GLU A 1 450 ? 2.879 -33.094 11 1 91.69 450 GLU A C 1
ATOM 3561 O O . GLU A 1 450 ? 1.983 -33.875 10.656 1 91.69 450 GLU A O 1
ATOM 3566 N N . ARG A 1 451 ? 2.672 -31.938 11.32 1 94.06 451 ARG A N 1
ATOM 3567 C CA . ARG A 1 451 ? 1.338 -31.359 11.188 1 94.06 451 ARG A CA 1
ATOM 3568 C C . ARG A 1 451 ? 0.894 -31.344 9.727 1 94.06 451 ARG A C 1
ATOM 3570 O O . ARG A 1 451 ? -0.273 -31.609 9.422 1 94.06 451 ARG A O 1
ATOM 3577 N N . LEU A 1 452 ? 1.783 -31 8.836 1 94.75 452 LEU A N 1
ATOM 3578 C CA . LEU A 1 452 ? 1.48 -31.031 7.414 1 94.75 452 LEU A CA 1
ATOM 3579 C C . LEU A 1 452 ? 1.136 -32.438 6.949 1 94.75 452 LEU A C 1
ATOM 3581 O O . LEU A 1 452 ? 0.158 -32.625 6.223 1 94.75 452 LEU A O 1
ATOM 3585 N N . ARG A 1 453 ? 1.915 -33.344 7.398 1 93.44 453 ARG A N 1
ATOM 3586 C CA . ARG A 1 453 ? 1.666 -34.719 7.023 1 93.44 453 ARG A CA 1
ATOM 3587 C C . ARG A 1 453 ? 0.326 -35.219 7.57 1 93.44 453 ARG A C 1
ATOM 3589 O O . ARG A 1 453 ? -0.433 -35.875 6.867 1 93.44 453 ARG A O 1
ATOM 3596 N N . SER A 1 454 ? 0.115 -34.844 8.812 1 95 454 SER A N 1
ATOM 3597 C CA . SER A 1 454 ? -1.146 -35.25 9.43 1 95 454 SER A CA 1
ATOM 3598 C C . SER A 1 454 ? -2.336 -34.625 8.695 1 95 454 SER A C 1
ATOM 3600 O O . SER A 1 454 ? -3.359 -35.281 8.5 1 95 454 SER A O 1
ATOM 3602 N N . TRP A 1 455 ? -2.209 -33.406 8.359 1 96.62 455 TRP A N 1
ATOM 3603 C CA . TRP A 1 455 ? -3.256 -32.75 7.59 1 96.62 455 TRP A CA 1
ATOM 3604 C C . TRP A 1 455 ? -3.506 -33.469 6.266 1 96.62 455 TRP A C 1
ATOM 3606 O O . TRP A 1 455 ? -4.656 -33.688 5.887 1 96.62 455 TRP A O 1
ATOM 3616 N N . TYR A 1 456 ? -2.482 -33.844 5.562 1 95.75 456 TYR A N 1
ATOM 3617 C CA . TYR A 1 456 ? -2.588 -34.5 4.258 1 95.75 456 TYR A CA 1
ATOM 3618 C C . TYR A 1 456 ? -3.217 -35.875 4.387 1 95.75 456 TYR A C 1
ATOM 3620 O O . TYR A 1 456 ? -4.062 -36.25 3.572 1 95.75 456 TYR A O 1
ATOM 3628 N N . ASP A 1 457 ? -2.873 -36.531 5.457 1 93.44 457 ASP A N 1
ATOM 3629 C CA . ASP A 1 457 ? -3.334 -37.906 5.66 1 93.44 457 ASP A CA 1
ATOM 3630 C C . ASP A 1 457 ? -4.789 -37.938 6.125 1 93.44 457 ASP A C 1
ATOM 3632 O O . ASP A 1 457 ? -5.492 -38.938 5.926 1 93.44 457 ASP A O 1
ATOM 3636 N N . THR A 1 458 ? -5.23 -36.844 6.723 1 93.5 458 THR A N 1
ATOM 3637 C CA . THR A 1 458 ? -6.574 -36.844 7.289 1 93.5 458 THR A CA 1
ATOM 3638 C C . THR A 1 458 ? -7.562 -36.188 6.324 1 93.5 458 THR A C 1
ATOM 3640 O O . THR A 1 458 ? -8.719 -35.938 6.676 1 93.5 458 THR A O 1
ATOM 3643 N N . LEU A 1 459 ? -7.086 -35.875 5.133 1 94.75 459 LEU A N 1
ATOM 3644 C CA . LEU A 1 459 ? -8 -35.312 4.141 1 94.75 459 LEU A CA 1
ATOM 3645 C C . LEU A 1 459 ? -9.141 -36.281 3.857 1 94.75 459 LEU A C 1
ATOM 3647 O O . LEU A 1 459 ? -8.93 -37.5 3.777 1 94.75 459 LEU A O 1
ATOM 3651 N N . SER A 1 460 ? -10.344 -35.75 3.73 1 92.12 460 SER A N 1
ATOM 3652 C CA . SER A 1 460 ? -11.508 -36.594 3.453 1 92.12 460 SER A CA 1
ATOM 3653 C C . SER A 1 460 ? -11.359 -37.344 2.131 1 92.12 460 SER A C 1
ATOM 3655 O O . SER A 1 460 ? -10.578 -36.938 1.271 1 92.12 460 SER A O 1
ATOM 3657 N N . ALA A 1 461 ? -12.133 -38.312 1.863 1 89.31 461 ALA A N 1
ATOM 3658 C CA . ALA A 1 461 ? -12.078 -39.156 0.667 1 89.31 461 ALA A CA 1
ATOM 3659 C C . ALA A 1 461 ? -12.406 -38.344 -0.584 1 89.31 461 ALA A C 1
ATOM 3661 O O . ALA A 1 461 ? -11.852 -38.594 -1.657 1 89.31 461 ALA A O 1
ATOM 3662 N N . THR A 1 462 ? -13.195 -37.375 -0.337 1 89.75 462 THR A N 1
ATOM 3663 C CA . THR A 1 462 ? -13.633 -36.562 -1.47 1 89.75 462 THR A CA 1
ATOM 3664 C C . THR A 1 462 ? -12.5 -35.625 -1.938 1 89.75 462 THR A C 1
ATOM 3666 O O . THR A 1 462 ? -12.531 -35.125 -3.062 1 89.75 462 THR A O 1
ATOM 3669 N N . LEU A 1 463 ? -11.5 -35.469 -1.063 1 93.56 463 LEU A N 1
ATOM 3670 C CA . LEU A 1 463 ? -10.422 -34.531 -1.38 1 93.56 463 LEU A CA 1
ATOM 3671 C C . LEU A 1 463 ? -9.141 -35.312 -1.713 1 93.56 463 LEU A C 1
ATOM 3673 O O . LEU A 1 463 ? -8.07 -34.688 -1.861 1 93.56 463 LEU A O 1
ATOM 3677 N N . GLN A 1 464 ? -9.234 -36.531 -1.816 1 90 464 GLN A N 1
ATOM 3678 C CA . GLN A 1 464 ? -8.07 -37.344 -2.205 1 90 464 GLN A CA 1
ATOM 3679 C C . GLN A 1 464 ? -7.914 -37.375 -3.723 1 90 464 GLN A C 1
ATOM 3681 O O . GLN A 1 464 ? -8.883 -37.188 -4.461 1 90 464 GLN A O 1
ATOM 3686 N N . THR A 1 465 ? -6.703 -37.562 -4.133 1 87.19 465 THR A N 1
ATOM 3687 C CA . THR A 1 465 ? -6.418 -37.562 -5.562 1 87.19 465 THR A CA 1
ATOM 3688 C C . THR A 1 465 ? -6.691 -38.906 -6.188 1 87.19 465 THR A C 1
ATOM 3690 O O . THR A 1 465 ? -6.531 -39.938 -5.527 1 87.19 465 THR A O 1
ATOM 3693 N N . ASP A 1 466 ? -7.25 -38.812 -7.371 1 79 466 ASP A N 1
ATOM 3694 C CA . ASP A 1 466 ? -7.484 -40 -8.18 1 79 466 ASP A CA 1
ATOM 3695 C C . ASP A 1 466 ? -7.043 -39.781 -9.625 1 79 466 ASP A C 1
ATOM 3697 O O . ASP A 1 466 ? -6.332 -38.812 -9.922 1 79 466 ASP A O 1
ATOM 3701 N N . THR A 1 467 ? -7.371 -40.719 -10.492 1 75.19 467 THR A N 1
ATOM 3702 C CA . THR A 1 467 ? -6.953 -40.688 -11.891 1 75.19 467 THR A CA 1
ATOM 3703 C C . THR A 1 467 ? -7.582 -39.5 -12.617 1 75.19 467 THR A C 1
ATOM 3705 O O . THR A 1 467 ? -7.059 -39.031 -13.625 1 75.19 467 THR A O 1
ATOM 3708 N N . ALA A 1 468 ? -8.617 -38.969 -12.094 1 81.19 468 ALA A N 1
ATOM 3709 C CA . ALA A 1 468 ? -9.289 -37.844 -12.75 1 81.19 468 ALA A CA 1
ATOM 3710 C C . ALA A 1 468 ? -9.461 -36.688 -11.789 1 81.19 468 ALA A C 1
ATOM 3712 O O . ALA A 1 468 ? -10.531 -36.094 -11.711 1 81.19 468 ALA A O 1
ATOM 3713 N N . THR A 1 469 ? -8.43 -36.375 -11.234 1 87 469 THR A N 1
ATOM 3714 C CA . THR A 1 469 ? -8.484 -35.281 -10.25 1 87 469 THR A CA 1
ATOM 3715 C C . THR A 1 469 ? -8.703 -33.938 -10.922 1 87 469 THR A C 1
ATOM 3717 O O . THR A 1 469 ? -7.922 -33.531 -11.789 1 87 469 THR A O 1
ATOM 3720 N N . PRO A 1 470 ? -9.789 -33.25 -10.516 1 88.8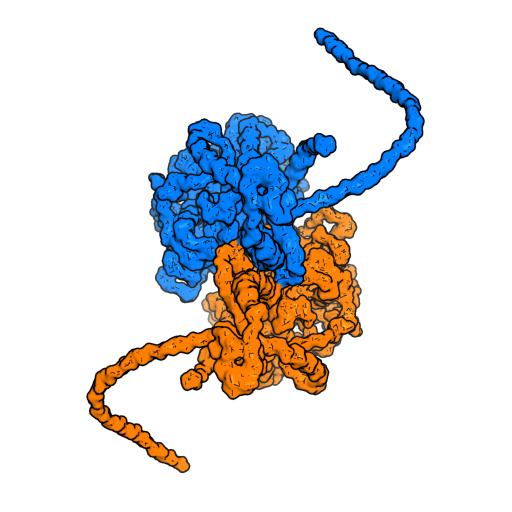1 470 PRO A N 1
ATOM 3721 C CA . PRO A 1 470 ? -10.039 -31.922 -11.102 1 88.81 470 PRO A CA 1
ATOM 3722 C C . PRO A 1 470 ? -8.93 -30.922 -10.789 1 88.81 470 PRO A C 1
ATOM 3724 O O . PRO A 1 470 ? -8.219 -31.062 -9.797 1 88.81 470 PRO A O 1
ATOM 3727 N N . GLY A 1 471 ? -8.805 -29.906 -11.625 1 87.94 471 GLY A N 1
ATOM 3728 C CA . GLY A 1 471 ? -7.754 -28.891 -11.531 1 87.94 471 GLY A CA 1
ATOM 3729 C C . GLY A 1 471 ? -7.676 -28.25 -10.156 1 87.94 471 GLY A C 1
ATOM 3730 O O . GLY A 1 471 ? -6.609 -28.219 -9.539 1 87.94 471 GLY A O 1
ATOM 3731 N N . PRO A 1 472 ? -8.766 -27.781 -9.625 1 90.25 472 PRO A N 1
ATOM 3732 C CA . PRO A 1 472 ? -8.734 -27.109 -8.328 1 90.25 472 PRO A CA 1
ATOM 3733 C C . PRO A 1 472 ? -8.258 -28.016 -7.199 1 90.25 472 PRO A C 1
ATOM 3735 O O . PRO A 1 472 ? -7.57 -27.562 -6.281 1 90.25 472 PRO A O 1
ATOM 3738 N N . LEU A 1 473 ? -8.656 -29.281 -7.266 1 92.5 473 LEU A N 1
ATOM 3739 C CA . LEU A 1 473 ? -8.203 -30.234 -6.258 1 92.5 473 LEU A CA 1
ATOM 3740 C C . LEU A 1 473 ? -6.719 -30.531 -6.422 1 92.5 473 LEU A C 1
ATOM 3742 O O . LEU A 1 473 ? -5.992 -30.656 -5.434 1 92.5 473 LEU A O 1
ATOM 3746 N N . PHE A 1 474 ? -6.32 -30.719 -7.676 1 93.06 474 PHE A N 1
ATOM 3747 C CA . PHE A 1 474 ? -4.902 -30.906 -7.965 1 93.06 474 PHE A CA 1
ATOM 3748 C C . PHE A 1 474 ? -4.07 -29.781 -7.379 1 93.06 474 PHE A C 1
ATOM 3750 O O . PHE A 1 474 ? -3.016 -30.016 -6.793 1 93.06 474 PHE A O 1
ATOM 3757 N N . GLU A 1 475 ? -4.566 -28.547 -7.504 1 93.12 475 GLU A N 1
ATOM 3758 C CA . GLU A 1 475 ? -3.861 -27.359 -7.02 1 93.12 475 GLU A CA 1
ATOM 3759 C C . GLU A 1 475 ? -3.707 -27.391 -5.504 1 93.12 475 GLU A C 1
ATOM 3761 O O . GLU A 1 475 ? -2.689 -26.953 -4.969 1 93.12 475 GLU A O 1
ATOM 3766 N N . LEU A 1 476 ? -4.695 -27.797 -4.773 1 94.25 476 LEU A N 1
ATOM 3767 C CA . LEU A 1 476 ? -4.621 -27.906 -3.324 1 94.25 476 LEU A CA 1
ATOM 3768 C C . LEU A 1 476 ? -3.465 -28.828 -2.914 1 94.25 476 LEU A C 1
ATOM 3770 O O . LEU A 1 476 ? -2.688 -28.484 -2.02 1 94.25 476 LEU A O 1
ATOM 3774 N N . HIS A 1 477 ? -3.342 -29.953 -3.609 1 95.19 477 HIS A N 1
ATOM 3775 C CA . HIS A 1 477 ? -2.268 -30.906 -3.312 1 95.19 477 HIS A CA 1
ATOM 3776 C C . HIS A 1 477 ? -0.906 -30.312 -3.67 1 95.19 477 HIS A C 1
ATOM 3778 O O . HIS A 1 477 ? 0.069 -30.516 -2.941 1 95.19 477 HIS A O 1
ATOM 3784 N N . ALA A 1 478 ? -0.901 -29.641 -4.797 1 94.56 478 ALA A N 1
ATOM 3785 C CA . ALA A 1 478 ? 0.351 -29.016 -5.207 1 94.56 478 ALA A CA 1
ATOM 3786 C C . ALA A 1 478 ? 0.831 -28.016 -4.164 1 94.56 478 ALA A C 1
ATOM 3788 O O . ALA A 1 478 ? 2.025 -27.938 -3.867 1 94.56 478 ALA A O 1
ATOM 3789 N N . ILE A 1 479 ? -0.081 -27.25 -3.58 1 94.06 479 ILE A N 1
ATOM 3790 C CA . ILE A 1 479 ? 0.273 -26.234 -2.598 1 94.06 479 ILE A CA 1
ATOM 3791 C C . ILE A 1 479 ? 0.754 -26.891 -1.312 1 94.06 479 ILE A C 1
ATOM 3793 O O . ILE A 1 479 ? 1.664 -26.391 -0.647 1 94.06 479 ILE A O 1
ATOM 3797 N N . TYR A 1 480 ? 0.121 -28 -0.987 1 95.94 480 TYR A N 1
ATOM 3798 C CA . TYR A 1 480 ? 0.616 -28.781 0.144 1 95.94 480 TYR A CA 1
ATOM 3799 C C . TYR A 1 480 ? 2.082 -29.156 -0.047 1 95.94 480 TYR A C 1
ATOM 3801 O O . TYR A 1 480 ? 2.896 -28.969 0.864 1 95.94 480 TYR A O 1
ATOM 3809 N N . TYR A 1 481 ? 2.449 -29.688 -1.188 1 95.38 481 TYR A N 1
ATOM 3810 C CA . TYR A 1 481 ? 3.826 -30.094 -1.444 1 95.38 481 TYR A CA 1
ATOM 3811 C C . TYR A 1 481 ? 4.758 -28.891 -1.467 1 95.38 481 TYR A C 1
ATOM 3813 O O . TYR A 1 481 ? 5.914 -28.984 -1.037 1 95.38 481 TYR A O 1
ATOM 3821 N N . ALA A 1 482 ? 4.227 -27.781 -2.002 1 93.81 48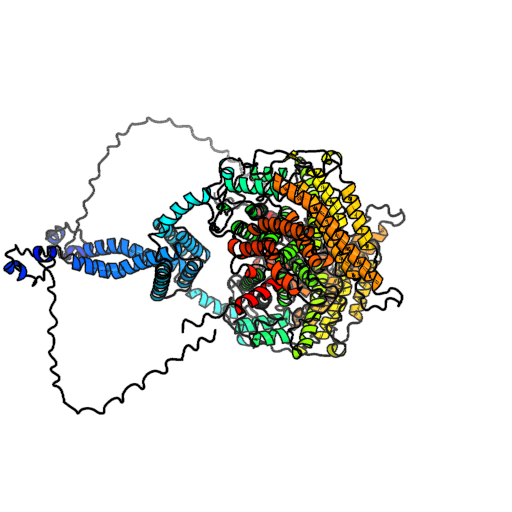2 ALA A N 1
ATOM 3822 C CA . ALA A 1 482 ? 5.039 -26.578 -1.985 1 93.81 482 ALA A CA 1
ATOM 3823 C C . ALA A 1 482 ? 5.41 -26.172 -0.559 1 93.81 482 ALA A C 1
ATOM 3825 O O . ALA A 1 482 ? 6.566 -25.859 -0.278 1 93.81 482 ALA A O 1
ATOM 3826 N N . CYS A 1 483 ? 4.461 -26.203 0.317 1 92.5 483 CYS A N 1
ATOM 3827 C CA . CYS A 1 483 ? 4.691 -25.859 1.715 1 92.5 483 CYS A CA 1
ATOM 3828 C C . CYS A 1 483 ? 5.652 -26.844 2.371 1 92.5 483 CYS A C 1
ATOM 3830 O O . CYS A 1 483 ? 6.594 -26.438 3.055 1 92.5 483 CYS A O 1
ATOM 3832 N N . SER A 1 484 ? 5.457 -28.109 2.131 1 93 484 SER A N 1
ATOM 3833 C CA . SER A 1 484 ? 6.266 -29.156 2.744 1 93 484 SER A CA 1
ATOM 3834 C C . SER A 1 484 ? 7.707 -29.109 2.252 1 93 484 SER A C 1
ATOM 3836 O O . SER A 1 484 ? 8.641 -29.25 3.041 1 93 484 SER A O 1
ATOM 3838 N N . LEU A 1 485 ? 7.832 -28.891 1 1 92.44 485 LEU A N 1
ATOM 3839 C CA . LEU A 1 485 ? 9.164 -28.828 0.415 1 92.44 485 LEU A CA 1
ATOM 3840 C C . LEU A 1 485 ? 9.922 -27.609 0.906 1 92.44 485 LEU A C 1
ATOM 3842 O O . LEU A 1 485 ? 11.109 -27.688 1.231 1 92.44 485 LEU A O 1
ATOM 3846 N N . THR A 1 486 ? 9.25 -26.5 0.939 1 88.25 486 THR A N 1
ATOM 3847 C CA . THR A 1 486 ? 9.891 -25.281 1.418 1 88.25 486 THR A CA 1
ATOM 3848 C C . THR A 1 486 ? 10.328 -25.438 2.873 1 88.25 486 THR A C 1
ATOM 3850 O O . THR A 1 486 ? 11.43 -25.031 3.242 1 88.25 486 THR A O 1
ATOM 3853 N N . LEU A 1 487 ? 9.445 -26 3.643 1 87.44 487 LEU A N 1
ATOM 3854 C CA . LEU A 1 487 ? 9.766 -26.203 5.051 1 87.44 487 LEU A CA 1
ATOM 3855 C C . LEU A 1 487 ? 10.961 -27.141 5.203 1 87.44 487 LEU A C 1
ATOM 3857 O O . LEU A 1 487 ? 11.844 -26.891 6.027 1 87.44 487 LEU A O 1
ATOM 3861 N N . SER A 1 488 ? 11.008 -28.172 4.461 1 85.38 488 SER A N 1
ATOM 3862 C CA . SER A 1 488 ? 12.102 -29.141 4.52 1 85.38 488 SER A CA 1
ATOM 3863 C C . SER A 1 488 ? 13.43 -28.484 4.137 1 85.38 488 SER A C 1
ATOM 3865 O O . SER A 1 488 ? 14.461 -28.766 4.754 1 85.38 488 SER A O 1
ATOM 3867 N N . GLU A 1 489 ? 13.406 -27.656 3.182 1 80.75 489 GLU A N 1
ATOM 3868 C CA . GLU A 1 489 ? 14.617 -27 2.691 1 80.75 489 GLU A CA 1
ATOM 3869 C C . GLU A 1 489 ? 15.133 -25.969 3.693 1 80.75 489 GLU A C 1
ATOM 3871 O O . GLU A 1 489 ? 16.344 -25.828 3.873 1 80.75 489 GLU A O 1
ATOM 3876 N N . VAL A 1 490 ? 14.289 -25.266 4.246 1 75.88 490 VAL A N 1
ATOM 3877 C CA . VAL A 1 490 ? 14.688 -24.203 5.168 1 75.88 490 VAL A CA 1
ATOM 3878 C C . VAL A 1 490 ? 15.164 -24.828 6.484 1 75.88 490 VAL A C 1
ATOM 3880 O O . VAL A 1 490 ? 16.062 -24.281 7.133 1 75.88 490 VAL A O 1
ATOM 3883 N N . SER A 1 491 ? 14.602 -25.922 6.891 1 72.06 491 SER A N 1
ATOM 3884 C CA . SER A 1 491 ? 15.016 -26.609 8.109 1 72.06 491 SER A CA 1
ATOM 3885 C C . SER A 1 491 ? 16.391 -27.234 7.953 1 72.06 491 SER A C 1
ATOM 3887 O O . SER A 1 491 ? 17.109 -27.453 8.938 1 72.06 491 SER A O 1
ATOM 3889 N N . ALA A 1 492 ? 16.703 -27.703 6.816 1 63.66 492 ALA A N 1
ATOM 3890 C CA . ALA A 1 492 ? 18 -28.312 6.547 1 63.66 492 ALA A CA 1
ATOM 3891 C C . ALA A 1 492 ? 19.125 -27.281 6.707 1 63.66 492 ALA A C 1
ATOM 3893 O O . ALA A 1 492 ? 20.25 -27.641 7.07 1 63.66 492 ALA A O 1
ATOM 3894 N N . ARG A 1 493 ? 18.906 -26.062 6.645 1 56.59 493 ARG A N 1
ATOM 3895 C CA . ARG A 1 493 ? 19.875 -24.969 6.699 1 56.59 493 ARG A CA 1
ATOM 3896 C C . ARG A 1 493 ? 20.375 -24.75 8.125 1 56.59 493 ARG A C 1
ATOM 3898 O O . ARG A 1 493 ? 21.516 -24.328 8.328 1 56.59 493 ARG A O 1
ATOM 3905 N N . ASP A 1 494 ? 19.547 -24.859 9.234 1 48.44 494 ASP A N 1
ATOM 3906 C CA . ASP A 1 494 ? 19.938 -24.609 10.617 1 48.44 494 ASP A CA 1
ATOM 3907 C C . ASP A 1 494 ? 21.031 -25.594 11.07 1 48.44 494 ASP A C 1
ATOM 3909 O O . ASP A 1 494 ? 21.656 -25.391 12.109 1 48.44 494 ASP A O 1
ATOM 3913 N N . GLY A 1 495 ? 21.344 -26.625 10.5 1 42.44 495 GLY A N 1
ATOM 3914 C CA . GLY A 1 495 ? 22.406 -27.5 10.961 1 42.44 495 GLY A CA 1
ATOM 3915 C C . GLY A 1 495 ? 23.797 -26.984 10.633 1 42.44 495 GLY A C 1
ATOM 3916 O O . GLY A 1 495 ? 24.797 -27.656 10.898 1 42.44 495 GLY A O 1
ATOM 3917 N N . SER A 1 496 ? 23.891 -25.938 9.852 1 37.59 496 SER A N 1
ATOM 3918 C CA . SER A 1 496 ? 25.281 -25.5 9.734 1 37.59 496 SER A CA 1
ATOM 3919 C C . SER A 1 496 ? 25.719 -24.734 10.969 1 37.59 496 SER A C 1
ATOM 3921 O O . SER A 1 496 ? 24.922 -24.016 11.586 1 37.59 496 SER A O 1
ATOM 3923 N N . PRO A 1 497 ? 26.984 -25.016 11.602 1 34.22 497 PRO A N 1
ATOM 3924 C CA . PRO A 1 497 ? 27.531 -24.469 12.852 1 34.22 497 PRO A CA 1
ATOM 3925 C C . PRO A 1 497 ? 27.469 -22.953 12.914 1 34.22 497 PRO A C 1
ATOM 3927 O O . PRO A 1 497 ? 28.125 -22.281 12.109 1 34.22 497 PRO A O 1
ATOM 3930 N N . GLY A 1 498 ? 26.5 -22.344 13.023 1 32.91 498 GLY A N 1
ATOM 3931 C CA . GLY A 1 498 ? 26.656 -20.938 13.352 1 32.91 498 GLY A CA 1
ATOM 3932 C C . GLY A 1 498 ? 27.438 -20.703 14.633 1 32.91 498 GLY A C 1
ATOM 3933 O O . GLY A 1 498 ? 27.688 -21.641 15.398 1 32.91 498 GLY A O 1
ATOM 3934 N N . ARG A 1 499 ? 28.047 -19.453 14.703 1 36.41 499 ARG A N 1
ATOM 3935 C CA . ARG A 1 499 ? 29.047 -19 15.656 1 36.41 499 ARG A CA 1
ATOM 3936 C C . ARG A 1 499 ? 28.594 -19.25 17.094 1 36.41 499 ARG A C 1
ATOM 3938 O O . ARG A 1 499 ? 29.266 -18.828 18.047 1 36.41 499 ARG A O 1
ATOM 3945 N N . THR A 1 500 ? 27.359 -19.25 17.422 1 33.47 500 THR A N 1
ATOM 3946 C CA . THR A 1 500 ? 27.344 -19.344 18.875 1 33.47 500 THR A CA 1
ATOM 3947 C C . THR A 1 500 ? 27.969 -20.656 19.344 1 33.47 500 THR A C 1
ATOM 3949 O O . THR A 1 500 ? 27.703 -21.719 18.766 1 33.47 500 THR A O 1
ATOM 3952 N N . PRO A 1 501 ? 28.969 -20.547 20.297 1 32.62 501 PRO A N 1
ATOM 3953 C CA . PRO A 1 501 ? 29.609 -21.703 20.922 1 32.62 501 PRO A CA 1
ATOM 3954 C C . PRO A 1 501 ? 28.594 -22.766 21.344 1 32.62 501 PRO A C 1
ATOM 3956 O O . PRO A 1 501 ? 27.797 -22.531 22.25 1 32.62 501 PRO A O 1
ATOM 3959 N N . VAL A 1 502 ? 27.969 -23.266 20.438 1 34.06 502 VAL A N 1
ATOM 3960 C CA . VAL A 1 502 ? 27.344 -24.5 20.953 1 34.06 502 VAL A CA 1
ATOM 3961 C C . VAL A 1 502 ? 28.391 -25.297 21.734 1 34.06 502 VAL A C 1
ATOM 3963 O O . VAL A 1 502 ? 29.562 -25.328 21.375 1 34.06 502 VAL A O 1
ATOM 3966 N N . PRO A 1 503 ? 28.062 -25.641 22.969 1 30.98 503 PRO A N 1
ATOM 3967 C CA . PRO A 1 503 ? 29.062 -26.484 23.609 1 30.98 503 PRO A CA 1
ATOM 3968 C C . PRO A 1 503 ? 29.625 -27.562 22.672 1 30.98 503 PRO A C 1
ATOM 3970 O O . PRO A 1 503 ? 28.969 -27.953 21.703 1 30.98 503 PRO A O 1
ATOM 3973 N N . ALA A 1 504 ? 30.953 -27.984 22.891 1 33.53 504 ALA A N 1
ATOM 3974 C CA . ALA A 1 504 ? 31.922 -28.875 22.266 1 33.53 504 ALA A CA 1
ATOM 3975 C C . ALA A 1 504 ? 31.234 -30.141 21.75 1 33.53 504 ALA A C 1
ATOM 3977 O O . ALA A 1 504 ? 31.703 -30.766 20.797 1 33.53 504 ALA A O 1
ATOM 3978 N N . SER A 1 505 ? 30.281 -30.609 22.484 1 31.52 505 SER A N 1
ATOM 3979 C CA . SER A 1 505 ? 29.922 -32 22.25 1 31.52 505 SER A CA 1
ATOM 3980 C C . SER A 1 505 ? 29.031 -32.156 21.031 1 31.52 505 SER A C 1
ATOM 3982 O O . SER A 1 505 ? 28.594 -33.25 20.703 1 31.52 505 SER A O 1
ATOM 3984 N N . PHE A 1 506 ? 28.359 -31.109 20.625 1 33.06 506 PHE A N 1
ATOM 3985 C CA . PHE A 1 506 ? 27.516 -31.391 19.469 1 33.06 506 PHE A CA 1
ATOM 3986 C C . PHE A 1 506 ? 28.328 -31.297 18.172 1 33.06 506 PHE A C 1
ATOM 3988 O O . PHE A 1 506 ? 28.75 -30.219 17.781 1 33.06 506 PHE A O 1
ATOM 3995 N N . THR A 1 507 ? 29.078 -32.344 17.812 1 36.38 507 THR A N 1
ATOM 3996 C CA . THR A 1 507 ? 30.078 -32.625 16.766 1 36.38 507 THR A CA 1
ATOM 3997 C C . THR A 1 507 ? 29.516 -32.281 15.391 1 36.38 507 THR A C 1
ATOM 3999 O O . THR A 1 507 ? 28.297 -32.312 15.188 1 36.38 507 THR A O 1
ATOM 4002 N N . ALA A 1 508 ? 30.25 -31.828 14.367 1 41.97 508 ALA A N 1
ATOM 4003 C CA . ALA A 1 508 ? 30.141 -31.734 12.914 1 41.97 508 ALA A CA 1
ATOM 4004 C C . ALA A 1 508 ? 29.234 -32.812 12.352 1 41.97 508 ALA A C 1
ATOM 4006 O O . ALA A 1 508 ? 28.656 -32.656 11.281 1 41.97 508 ALA A O 1
ATOM 4007 N N . GLN A 1 509 ? 29.109 -33.906 12.992 1 36.06 509 GLN A N 1
ATOM 4008 C CA . GLN A 1 509 ? 28.422 -35.125 12.555 1 36.06 509 GLN A CA 1
ATOM 4009 C C . GLN A 1 509 ? 26.906 -34.969 12.664 1 36.06 509 GLN A C 1
ATOM 4011 O O . GLN A 1 509 ? 26.156 -35.438 11.805 1 36.06 509 GLN A O 1
ATOM 4016 N N . SER A 1 510 ? 26.281 -34.156 13.594 1 39.69 510 SER A N 1
ATOM 4017 C CA . SER A 1 510 ? 24.844 -34 13.828 1 39.69 510 SER A CA 1
ATOM 4018 C C . SER A 1 510 ? 24.219 -33.062 12.82 1 39.69 510 SER A C 1
ATOM 4020 O O . SER A 1 510 ? 23.109 -33.281 12.344 1 39.69 510 SER A O 1
ATOM 4022 N N . LYS A 1 511 ? 24.922 -32.094 12.406 1 49.03 511 LYS A N 1
ATOM 4023 C CA . LYS A 1 511 ? 24.469 -31.141 11.391 1 49.03 511 LYS A CA 1
ATOM 4024 C C . LYS A 1 511 ? 24.375 -31.812 10.023 1 49.03 511 LYS A C 1
ATOM 4026 O O . LYS A 1 511 ? 23.422 -31.562 9.281 1 49.03 511 LYS A O 1
ATOM 4031 N N . SER A 1 512 ? 25.312 -32.594 9.766 1 44.69 512 SER A N 1
ATOM 4032 C CA . SER A 1 512 ? 25.344 -33.375 8.523 1 44.69 512 SER A CA 1
ATOM 4033 C C . SER A 1 512 ? 24.188 -34.344 8.445 1 44.69 512 SER A C 1
ATOM 4035 O O . SER A 1 512 ? 23.562 -34.5 7.395 1 44.69 512 SER A O 1
ATOM 4037 N N . THR A 1 513 ? 23.703 -34.875 9.57 1 42.38 513 THR A N 1
ATOM 4038 C CA . THR A 1 513 ? 22.625 -35.844 9.578 1 42.38 513 THR A CA 1
ATOM 4039 C C . THR A 1 513 ? 21.266 -35.188 9.383 1 42.38 513 THR A C 1
ATOM 4041 O O . THR A 1 513 ? 20.406 -35.688 8.664 1 42.38 513 THR A O 1
ATOM 4044 N N . ALA A 1 514 ? 21.203 -33.969 9.961 1 51.56 514 ALA A N 1
ATOM 4045 C CA . ALA A 1 514 ? 19.938 -33.25 9.836 1 51.56 514 ALA A CA 1
ATOM 4046 C C . ALA A 1 514 ? 19.719 -32.75 8.406 1 51.56 514 ALA A C 1
ATOM 4048 O O . ALA A 1 514 ? 18.609 -32.812 7.887 1 51.56 514 ALA A O 1
ATOM 4049 N N . ALA A 1 515 ? 20.75 -32.438 7.824 1 53.91 515 ALA A N 1
ATOM 4050 C CA . ALA A 1 515 ? 20.688 -31.984 6.434 1 53.91 515 ALA A CA 1
ATOM 4051 C C . ALA A 1 515 ? 20.406 -33.156 5.496 1 53.91 515 ALA A C 1
ATOM 4053 O O . ALA A 1 515 ? 19.641 -33.031 4.535 1 53.91 515 ALA A O 1
ATOM 4054 N N . ILE A 1 516 ? 21 -34.219 5.82 1 49.66 516 ILE A N 1
ATOM 4055 C CA . ILE A 1 516 ? 20.797 -35.438 5.023 1 49.66 516 ILE A CA 1
ATOM 4056 C C . ILE A 1 516 ? 19.328 -35.875 5.145 1 49.66 516 ILE A C 1
ATOM 4058 O O . ILE A 1 516 ? 18.703 -36.25 4.148 1 49.66 516 ILE A O 1
ATOM 4062 N N . THR A 1 517 ? 18.859 -35.656 6.254 1 64.88 517 THR A N 1
ATOM 4063 C CA . THR A 1 517 ? 17.484 -36.062 6.488 1 64.88 517 THR A CA 1
ATOM 4064 C C . THR A 1 517 ? 16.5 -35.125 5.789 1 64.88 517 THR A C 1
ATOM 4066 O O . THR A 1 517 ? 15.508 -35.562 5.219 1 64.88 517 THR A O 1
ATOM 4069 N N . ALA A 1 518 ? 16.953 -33.938 5.738 1 75.94 518 ALA A N 1
ATOM 4070 C CA . ALA A 1 518 ? 16.078 -32.969 5.074 1 75.94 518 ALA A CA 1
ATOM 4071 C C . ALA A 1 518 ? 16.078 -33.188 3.562 1 75.94 518 ALA A C 1
ATOM 4073 O O . ALA A 1 518 ? 15.016 -33.156 2.93 1 75.94 518 ALA A O 1
ATOM 4074 N N . ARG A 1 519 ? 17.203 -33.562 3.107 1 80.12 519 ARG A N 1
ATOM 4075 C CA . ARG A 1 519 ? 17.312 -33.812 1.674 1 80.12 519 ARG A CA 1
ATOM 4076 C C . ARG A 1 519 ? 16.578 -35.094 1.277 1 80.12 519 ARG A C 1
ATOM 4078 O O . ARG A 1 519 ? 15.906 -35.125 0.245 1 80.12 519 ARG A O 1
ATOM 4085 N N . SER A 1 520 ? 16.766 -35.969 2.113 1 83.31 520 SER A N 1
ATOM 4086 C CA . SER A 1 520 ? 16.078 -37.219 1.838 1 83.31 520 SER A CA 1
ATOM 4087 C C . SER A 1 520 ? 14.555 -37.031 1.887 1 83.31 520 SER A C 1
ATOM 4089 O O . SER A 1 520 ? 13.836 -37.594 1.068 1 83.31 520 SER A O 1
ATOM 4091 N N . THR A 1 521 ? 14.156 -36.25 2.812 1 87.25 521 THR A N 1
ATOM 4092 C CA . THR A 1 521 ? 12.727 -35.969 2.928 1 87.25 521 THR A CA 1
ATOM 4093 C C . THR A 1 521 ? 12.227 -35.219 1.702 1 87.25 521 THR A C 1
ATOM 4095 O O . THR A 1 521 ? 11.148 -35.531 1.181 1 87.25 521 THR A O 1
ATOM 4098 N N . SER A 1 522 ? 12.977 -34.281 1.289 1 91.19 522 SER A N 1
ATOM 4099 C CA . SER A 1 522 ? 12.594 -33.5 0.119 1 91.19 522 SER A CA 1
ATOM 4100 C C . SER A 1 522 ? 12.492 -34.375 -1.124 1 91.19 522 SER A C 1
ATOM 4102 O O . SER A 1 522 ? 11.555 -34.25 -1.915 1 91.19 522 SER A O 1
ATOM 4104 N N . LEU A 1 523 ? 13.43 -35.25 -1.289 1 91.62 523 LEU A N 1
ATOM 4105 C CA . LEU A 1 523 ? 13.43 -36.125 -2.451 1 91.62 523 LEU A CA 1
ATOM 4106 C C . LEU A 1 523 ? 12.25 -37.094 -2.395 1 91.62 523 LEU A C 1
ATOM 4108 O O . LEU A 1 523 ? 11.656 -37.406 -3.424 1 91.62 523 LEU A O 1
ATOM 4112 N N . LEU A 1 524 ? 11.961 -37.5 -1.192 1 91.06 524 LEU A N 1
ATOM 4113 C CA . LEU A 1 524 ? 10.797 -38.375 -1.022 1 91.06 524 LEU A CA 1
ATOM 4114 C C . LEU A 1 524 ? 9.516 -37.625 -1.391 1 91.06 524 LEU A C 1
ATOM 4116 O O . LEU A 1 524 ? 8.641 -38.188 -2.049 1 91.06 524 LEU A O 1
ATOM 4120 N N . LEU A 1 525 ? 9.406 -36.438 -0.957 1 94.06 525 LEU A N 1
ATOM 4121 C CA . LEU A 1 525 ? 8.234 -35.625 -1.258 1 94.06 525 LEU A CA 1
ATOM 4122 C C . LEU A 1 525 ? 8.117 -35.375 -2.758 1 94.06 525 LEU A C 1
ATOM 4124 O O . LEU A 1 525 ? 7.02 -35.438 -3.314 1 94.06 525 LEU A O 1
ATOM 4128 N N . ILE A 1 526 ? 9.242 -35.094 -3.398 1 95.62 526 ILE A N 1
ATOM 4129 C CA . ILE A 1 526 ? 9.242 -34.875 -4.84 1 95.62 526 ILE A CA 1
ATOM 4130 C C . ILE A 1 526 ? 8.805 -36.156 -5.562 1 95.62 526 ILE A C 1
ATOM 4132 O O . ILE A 1 526 ? 8.039 -36.094 -6.527 1 95.62 526 ILE A O 1
ATOM 4136 N N . GLY A 1 527 ? 9.258 -37.25 -5.043 1 93.06 527 GLY A N 1
ATOM 4137 C CA . GLY A 1 527 ? 8.852 -38.531 -5.609 1 93.06 527 GLY A CA 1
ATOM 4138 C C . GLY A 1 527 ? 7.359 -38.781 -5.523 1 93.06 527 GLY A C 1
ATOM 4139 O O . GLY A 1 527 ? 6.773 -39.375 -6.422 1 93.06 527 GLY A O 1
ATOM 4140 N N . ARG A 1 528 ? 6.785 -38.312 -4.508 1 92.06 528 ARG A N 1
ATOM 4141 C CA . ARG A 1 528 ? 5.348 -38.469 -4.316 1 92.06 528 ARG A CA 1
ATOM 4142 C C . ARG A 1 528 ? 4.559 -37.438 -5.117 1 92.06 528 ARG A C 1
ATOM 4144 O O . ARG A 1 528 ? 3.43 -37.719 -5.535 1 92.06 528 ARG A O 1
ATOM 4151 N N . MET A 1 529 ? 5.066 -36.344 -5.336 1 94.69 529 MET A N 1
ATOM 4152 C CA . MET A 1 529 ? 4.43 -35.25 -6.031 1 94.69 529 MET A CA 1
ATOM 4153 C C . MET A 1 529 ? 4.363 -35.5 -7.531 1 94.69 529 MET A C 1
ATOM 4155 O O . MET A 1 529 ? 3.352 -35.219 -8.172 1 94.69 529 MET A O 1
ATOM 4159 N N . LEU A 1 530 ? 5.359 -36.094 -8.156 1 94.25 530 LEU A N 1
ATOM 4160 C CA . LEU A 1 530 ? 5.555 -36.188 -9.602 1 94.25 530 LEU A CA 1
ATOM 4161 C C . LEU A 1 530 ? 4.457 -37.031 -10.242 1 94.25 530 LEU A C 1
ATOM 4163 O O . LEU A 1 530 ? 3.961 -36.719 -11.32 1 94.25 530 LEU A O 1
ATOM 4167 N N . PRO A 1 531 ? 4.059 -38.125 -9.562 1 92.06 531 PRO A N 1
ATOM 4168 C CA . PRO A 1 531 ? 2.971 -38.906 -10.172 1 92.06 531 PRO A CA 1
ATOM 4169 C C . PRO A 1 531 ? 1.694 -38.062 -10.344 1 92.06 531 PRO A C 1
ATOM 4171 O O . PRO A 1 531 ? 0.954 -38.281 -11.305 1 92.06 531 PRO A O 1
ATOM 4174 N N . LEU A 1 532 ? 1.413 -37.188 -9.445 1 92.62 532 LEU A N 1
ATOM 4175 C CA . LEU A 1 532 ? 0.234 -36.312 -9.555 1 92.62 532 LEU A CA 1
ATOM 4176 C C . LEU A 1 532 ? 0.337 -35.406 -10.758 1 92.62 532 LEU A C 1
ATOM 4178 O O . LEU A 1 532 ? -0.65 -35.188 -11.469 1 92.62 532 LEU A O 1
ATOM 4182 N N . TYR A 1 533 ? 1.475 -34.875 -11.016 1 92.56 533 TYR A N 1
ATOM 4183 C CA . TYR A 1 533 ? 1.718 -34 -12.148 1 92.56 533 TYR A CA 1
ATOM 4184 C C . TYR A 1 533 ? 1.593 -34.75 -13.461 1 92.56 533 TYR A C 1
ATOM 4186 O O . TYR A 1 533 ? 1.009 -34.25 -14.422 1 92.56 533 TYR A O 1
ATOM 4194 N N . ARG A 1 534 ? 2.117 -35.969 -13.492 1 89.5 534 ARG A N 1
ATOM 4195 C CA . ARG A 1 534 ? 2.014 -36.812 -14.695 1 89.5 534 ARG A CA 1
ATOM 4196 C C . ARG A 1 534 ? 0.559 -37.156 -14.992 1 89.5 534 ARG A C 1
ATOM 4198 O O . ARG A 1 534 ? 0.132 -37.125 -16.141 1 89.5 534 ARG A O 1
ATOM 4205 N N . GLN A 1 535 ? -0.067 -37.469 -13.93 1 88.25 535 GLN A N 1
ATOM 4206 C CA . GLN A 1 535 ? -1.476 -37.812 -14.094 1 88.25 535 GLN A CA 1
ATOM 4207 C C . GLN A 1 535 ? -2.277 -36.594 -14.594 1 88.25 535 GLN A C 1
ATOM 4209 O O . GLN A 1 535 ? -3.135 -36.75 -15.469 1 88.25 535 GLN A O 1
ATOM 4214 N N . PHE A 1 536 ? -2.098 -35.469 -14.023 1 89.12 536 PHE A N 1
ATOM 4215 C CA . PHE A 1 536 ? -2.811 -34.281 -14.438 1 89.12 536 PHE A CA 1
ATOM 4216 C C . PHE A 1 536 ? -2.523 -33.969 -15.898 1 89.12 536 PHE A C 1
ATOM 4218 O O . PHE A 1 536 ? -3.434 -33.625 -16.656 1 89.12 536 PHE A O 1
ATOM 4225 N N . ARG A 1 537 ? -1.301 -34.062 -16.297 1 84.5 537 ARG A N 1
ATOM 4226 C CA . ARG A 1 537 ? -0.896 -33.844 -17.688 1 84.5 537 ARG A CA 1
ATOM 4227 C C . ARG A 1 537 ? -1.562 -34.812 -18.625 1 84.5 537 ARG A C 1
ATOM 4229 O O . ARG A 1 537 ? -1.971 -34.469 -19.734 1 84.5 537 ARG A O 1
ATOM 4236 N N . SER A 1 538 ? -1.597 -35.969 -18.203 1 83.06 538 SER A N 1
ATOM 4237 C CA . SER A 1 538 ? -2.209 -37 -19.031 1 83.06 538 SER A CA 1
ATOM 4238 C C . SER A 1 538 ? -3.707 -36.75 -19.188 1 83.06 538 SER A C 1
ATOM 4240 O O . SER A 1 538 ? -4.273 -37.031 -20.25 1 83.06 538 SER A O 1
ATOM 4242 N N . THR A 1 539 ? -4.312 -36.25 -18.156 1 80.75 539 THR A N 1
ATOM 4243 C CA . THR A 1 539 ? -5.762 -36.062 -18.156 1 80.75 539 THR A CA 1
ATOM 4244 C C . THR A 1 539 ? -6.164 -34.781 -18.875 1 80.75 539 THR A C 1
ATOM 4246 O O . THR A 1 539 ? -7.133 -34.781 -19.625 1 80.75 539 THR A O 1
ATOM 4249 N N . TYR A 1 540 ? -5.508 -33.688 -18.578 1 78.62 540 TYR A N 1
ATOM 4250 C CA . TYR A 1 540 ? -5.973 -32.406 -19.062 1 78.62 540 TYR A CA 1
ATOM 4251 C C . TYR A 1 540 ? -5.012 -31.844 -20.094 1 78.62 540 TYR A C 1
ATOM 4253 O O . TYR A 1 540 ? -5.305 -30.812 -20.734 1 78.62 540 TYR A O 1
ATOM 4261 N N . GLY A 1 541 ? -3.984 -32.438 -20.328 1 73.06 541 GLY A N 1
ATOM 4262 C CA . GLY A 1 541 ? -3.035 -32 -21.328 1 73.06 541 GLY A CA 1
ATOM 4263 C C . GLY A 1 541 ? -2.039 -30.984 -20.797 1 73.06 541 GLY A C 1
ATOM 4264 O O . GLY A 1 541 ? -2.076 -30.625 -19.625 1 73.06 541 GLY A O 1
ATOM 4265 N N . LEU A 1 542 ? -1.23 -30.562 -21.719 1 66.75 542 LEU A N 1
ATOM 4266 C CA . LEU A 1 542 ? -0.109 -29.703 -21.344 1 66.75 542 LEU A CA 1
ATOM 4267 C C . LEU A 1 542 ? -0.507 -28.234 -21.391 1 66.75 542 LEU A C 1
ATOM 4269 O O . LEU A 1 542 ? 0.24 -27.375 -20.922 1 66.75 542 LEU A O 1
ATOM 4273 N N . VAL A 1 543 ? -1.695 -28.031 -21.812 1 68.44 543 VAL A N 1
ATOM 4274 C CA . VAL A 1 543 ? -2.037 -26.625 -22.062 1 68.44 543 VAL A CA 1
ATOM 4275 C C . VAL A 1 543 ? -2.646 -26.016 -20.797 1 68.44 543 VAL A C 1
ATOM 4277 O O . VAL A 1 543 ? -2.564 -24.812 -20.594 1 68.44 543 VAL A O 1
ATOM 4280 N N . ARG A 1 544 ? -3.102 -26.891 -20.062 1 77.75 544 ARG A N 1
ATOM 4281 C CA . ARG A 1 544 ? -3.799 -26.359 -18.906 1 77.75 544 ARG A CA 1
ATOM 4282 C C . ARG A 1 544 ? -2.973 -26.531 -17.625 1 77.75 544 ARG A C 1
ATOM 4284 O O . ARG A 1 544 ? -2.709 -27.672 -17.219 1 77.75 544 ARG A O 1
ATOM 4291 N N . VAL A 1 545 ? -2.244 -25.562 -17.281 1 84.38 545 VAL A N 1
ATOM 4292 C CA . VAL A 1 545 ? -1.479 -25.594 -16.031 1 84.38 545 VAL A CA 1
ATOM 4293 C C . VAL A 1 545 ? -1.988 -24.516 -15.094 1 84.38 545 VAL A C 1
ATOM 4295 O O . VAL A 1 545 ? -2.613 -23.547 -15.531 1 84.38 545 VAL A O 1
ATOM 4298 N N . MET A 1 546 ? -1.844 -24.75 -13.906 1 89.06 546 MET A N 1
ATOM 4299 C CA . MET A 1 546 ? -2.285 -23.797 -12.898 1 89.06 546 MET A CA 1
ATOM 4300 C C . MET A 1 546 ? -1.091 -23.109 -12.234 1 89.06 546 MET A C 1
ATOM 4302 O O . MET A 1 546 ? -0.027 -23.719 -12.094 1 89.06 546 MET A O 1
ATOM 4306 N N . ALA A 1 547 ? -1.266 -21.938 -11.875 1 89.31 547 ALA A N 1
ATOM 4307 C CA . ALA A 1 547 ? -0.169 -21.125 -11.375 1 89.31 547 ALA A CA 1
ATOM 4308 C C . ALA A 1 547 ? 0.401 -21.703 -10.078 1 89.31 547 ALA A C 1
ATOM 4310 O O . ALA A 1 547 ? 1.619 -21.734 -9.891 1 89.31 547 ALA A O 1
ATOM 4311 N N . GLY A 1 548 ? -0.447 -22.141 -9.227 1 89.62 548 GLY A N 1
ATOM 4312 C CA . GLY A 1 548 ? 0.008 -22.703 -7.965 1 89.62 548 GLY A CA 1
ATOM 4313 C C . GLY A 1 548 ? 0.836 -23.969 -8.133 1 89.62 548 GLY A C 1
ATOM 4314 O O . GLY A 1 548 ? 1.845 -24.141 -7.449 1 89.62 548 GLY A O 1
ATOM 4315 N N . SER A 1 549 ? 0.442 -24.828 -9.031 1 92.94 549 SER A N 1
ATOM 4316 C CA . SER A 1 549 ? 1.187 -26.062 -9.289 1 92.94 549 SER A CA 1
ATOM 4317 C C . SER A 1 549 ? 2.527 -25.766 -9.953 1 92.94 549 SER A C 1
ATOM 4319 O O . SER A 1 549 ? 3.51 -26.469 -9.727 1 92.94 549 SER A O 1
ATOM 4321 N N . CYS A 1 550 ? 2.518 -24.734 -10.758 1 93.12 550 CYS A N 1
ATOM 4322 C CA . CYS A 1 550 ? 3.783 -24.328 -11.359 1 93.12 550 CYS A CA 1
ATOM 4323 C C . CYS A 1 550 ? 4.762 -23.844 -10.297 1 93.12 550 CYS A C 1
ATOM 4325 O O . CYS A 1 550 ? 5.957 -24.141 -10.359 1 93.12 550 CYS A O 1
ATOM 4327 N N . GLN A 1 551 ? 4.234 -23.156 -9.359 1 92.62 551 GLN A N 1
ATOM 4328 C CA . GLN A 1 551 ? 5.082 -22.703 -8.266 1 92.62 551 GLN A CA 1
ATOM 4329 C C . GLN A 1 551 ? 5.645 -23.875 -7.469 1 92.62 551 GLN A C 1
ATOM 4331 O O . GLN A 1 551 ? 6.82 -23.875 -7.098 1 92.62 551 GLN A O 1
ATOM 4336 N N . ALA A 1 552 ? 4.84 -24.797 -7.188 1 94.06 552 ALA A N 1
ATOM 4337 C CA . ALA A 1 552 ? 5.293 -26 -6.488 1 94.06 552 ALA A CA 1
ATOM 4338 C C . ALA A 1 552 ? 6.359 -26.734 -7.297 1 94.06 552 ALA A C 1
ATOM 4340 O O . ALA A 1 552 ? 7.352 -27.219 -6.738 1 94.06 552 ALA A O 1
ATOM 4341 N N . ALA A 1 553 ? 6.117 -26.812 -8.555 1 94.69 553 ALA A N 1
ATOM 4342 C CA . ALA A 1 553 ? 7.086 -27.453 -9.445 1 94.69 553 ALA A CA 1
ATOM 4343 C C . ALA A 1 553 ? 8.414 -26.703 -9.43 1 94.69 553 ALA A C 1
ATOM 4345 O O . ALA A 1 553 ? 9.484 -27.312 -9.492 1 94.69 553 ALA A O 1
ATOM 4346 N N . ALA A 1 554 ? 8.305 -25.422 -9.383 1 93.75 554 ALA A N 1
ATOM 4347 C CA . ALA A 1 554 ? 9.523 -24.609 -9.352 1 93.75 554 ALA A CA 1
ATOM 4348 C C . ALA A 1 554 ? 10.32 -24.875 -8.078 1 93.75 554 ALA A C 1
ATOM 4350 O O . ALA A 1 554 ? 11.555 -24.969 -8.125 1 93.75 554 ALA A O 1
ATOM 4351 N N . ILE A 1 555 ? 9.672 -24.984 -7.004 1 92.06 555 ILE A N 1
ATOM 4352 C CA . ILE A 1 555 ? 10.328 -25.266 -5.734 1 92.06 555 ILE A CA 1
ATOM 4353 C C . ILE A 1 555 ? 11.023 -26.625 -5.801 1 92.06 555 ILE A C 1
ATOM 4355 O O . ILE A 1 555 ? 12.195 -26.75 -5.453 1 92.06 555 ILE A O 1
ATOM 4359 N N . ALA A 1 556 ? 10.312 -27.578 -6.254 1 94.44 556 ALA A N 1
ATOM 4360 C CA . ALA A 1 556 ? 10.875 -28.922 -6.41 1 94.44 556 ALA A CA 1
ATOM 4361 C C . ALA A 1 556 ? 12.062 -28.906 -7.375 1 94.44 556 ALA A C 1
ATOM 4363 O O . ALA A 1 556 ? 13.055 -29.609 -7.156 1 94.44 556 ALA A O 1
ATOM 4364 N N . TYR A 1 557 ? 11.852 -28.109 -8.359 1 92.19 557 TYR A N 1
ATOM 4365 C CA . TYR A 1 557 ? 12.836 -27.969 -9.422 1 92.19 557 TYR A CA 1
ATOM 4366 C C . TYR A 1 557 ? 14.18 -27.516 -8.867 1 92.19 557 TYR A C 1
ATOM 4368 O O . TYR A 1 557 ? 15.211 -28.141 -9.125 1 92.19 557 TYR A O 1
ATOM 4376 N N . PHE A 1 558 ? 14.297 -26.547 -8.055 1 90.88 558 PHE A N 1
ATOM 4377 C CA . PHE A 1 558 ? 15.539 -25.984 -7.535 1 90.88 558 PHE A CA 1
ATOM 4378 C C . PHE A 1 558 ? 16.078 -26.844 -6.402 1 90.88 558 PHE A C 1
ATOM 4380 O O . PHE A 1 558 ? 17.297 -26.938 -6.215 1 90.88 558 PHE A O 1
ATOM 4387 N N . ILE A 1 559 ? 15.18 -27.5 -5.691 1 89.38 559 ILE A N 1
ATOM 4388 C CA . ILE A 1 559 ? 15.625 -28.438 -4.668 1 89.38 559 ILE A CA 1
ATOM 4389 C C . ILE A 1 559 ? 16.328 -29.625 -5.324 1 89.38 559 ILE A C 1
ATOM 4391 O O . ILE A 1 559 ? 17.375 -30.062 -4.848 1 89.38 559 ILE A O 1
ATOM 4395 N N . LEU A 1 560 ? 15.773 -30.094 -6.367 1 91 560 LEU A N 1
ATOM 4396 C CA . LEU A 1 560 ? 16.375 -31.203 -7.102 1 91 560 LEU A CA 1
ATOM 4397 C C . LEU A 1 560 ? 17.719 -30.812 -7.699 1 91 560 LEU A C 1
ATOM 4399 O O . LEU A 1 560 ? 18.656 -31.609 -7.715 1 91 560 LEU A O 1
ATOM 4403 N N . LEU A 1 561 ? 17.766 -29.594 -8.188 1 90.31 561 LEU A N 1
ATOM 4404 C CA . LEU A 1 561 ? 19.031 -29.094 -8.719 1 90.31 561 LEU A CA 1
ATOM 4405 C C . LEU A 1 561 ? 20.109 -29.078 -7.637 1 90.31 561 LEU A C 1
ATOM 4407 O O . LEU A 1 561 ? 21.25 -29.453 -7.887 1 90.31 561 LEU A O 1
ATOM 4411 N N . LYS A 1 562 ? 19.703 -28.641 -6.551 1 86.38 562 LYS A N 1
ATOM 4412 C CA . LYS A 1 562 ? 20.625 -28.609 -5.418 1 86.38 562 LYS A CA 1
ATOM 4413 C C . LYS A 1 562 ? 21.078 -30.016 -5.035 1 86.38 562 LYS A C 1
ATOM 4415 O O . LYS A 1 562 ? 22.25 -30.234 -4.691 1 86.38 562 LYS A O 1
ATOM 4420 N N . ALA A 1 563 ? 20.172 -30.922 -5.102 1 86.25 563 ALA A N 1
ATOM 4421 C CA . ALA A 1 563 ? 20.484 -32.312 -4.75 1 86.25 563 ALA A CA 1
ATOM 4422 C C . ALA A 1 563 ? 21.484 -32.906 -5.73 1 86.25 563 ALA A C 1
ATOM 4424 O O . ALA A 1 563 ? 22.312 -33.75 -5.348 1 86.25 563 ALA A O 1
ATOM 4425 N N . LEU A 1 564 ? 21.5 -32.5 -6.93 1 87.5 564 LEU A N 1
ATOM 4426 C CA . LEU A 1 564 ? 22.359 -33.031 -7.969 1 87.5 564 LEU A CA 1
ATOM 4427 C C . LEU A 1 564 ? 23.797 -32.562 -7.801 1 87.5 564 LEU A C 1
ATOM 4429 O O . LEU A 1 564 ? 24.703 -33.094 -8.469 1 87.5 564 LEU A O 1
ATOM 4433 N N . ARG A 1 565 ? 23.984 -31.656 -6.922 1 85.88 565 ARG A N 1
ATOM 4434 C CA . ARG A 1 565 ? 25.344 -31.266 -6.605 1 85.88 565 ARG A CA 1
ATOM 4435 C C . ARG A 1 565 ? 26.125 -32.406 -5.992 1 85.88 565 ARG A C 1
ATOM 4437 O O . ARG A 1 565 ? 27.344 -32.5 -6.176 1 85.88 565 ARG A O 1
ATOM 4444 N N . ASP A 1 566 ? 25.375 -33.188 -5.254 1 83.44 566 ASP A N 1
ATOM 4445 C CA . ASP A 1 566 ? 25.969 -34.375 -4.664 1 83.44 566 ASP A CA 1
ATOM 4446 C C . ASP A 1 566 ? 26.047 -35.531 -5.684 1 83.44 566 ASP A C 1
ATOM 4448 O O . ASP A 1 566 ? 25.016 -36 -6.168 1 83.44 566 ASP A O 1
ATOM 4452 N N . PRO A 1 567 ? 27.203 -35.938 -5.949 1 84.25 567 PRO A N 1
ATOM 4453 C CA . PRO A 1 567 ? 27.375 -37 -6.949 1 84.25 567 PRO A CA 1
ATOM 4454 C C . PRO A 1 567 ? 26.609 -38.281 -6.594 1 84.25 567 PRO A C 1
ATOM 4456 O O . PRO A 1 567 ? 26.172 -39 -7.484 1 84.25 567 PRO A O 1
ATOM 4459 N N . SER A 1 568 ? 26.312 -38.5 -5.305 1 82.31 568 SER A N 1
ATOM 4460 C CA . SER A 1 568 ? 25.594 -39.719 -4.875 1 82.31 568 SER A CA 1
ATOM 4461 C C . SER A 1 568 ? 24.125 -39.625 -5.242 1 82.31 568 SER A C 1
ATOM 4463 O O . SER A 1 568 ? 23.438 -40.656 -5.309 1 82.31 568 SER A O 1
ATOM 4465 N N . LEU A 1 569 ? 23.75 -38.469 -5.523 1 85.56 569 LEU A N 1
ATOM 4466 C CA . LEU A 1 569 ? 22.328 -38.25 -5.816 1 85.56 569 LEU A CA 1
ATOM 4467 C C . LEU A 1 569 ? 22.125 -38 -7.305 1 85.56 569 LEU A C 1
ATOM 4469 O O . LEU A 1 569 ? 21 -37.719 -7.734 1 85.56 569 LEU A O 1
ATOM 4473 N N . GLN A 1 570 ? 23.172 -38.125 -8.039 1 86.62 570 GLN A N 1
ATOM 4474 C CA . GLN A 1 570 ? 23.062 -38.031 -9.492 1 86.62 570 GLN A CA 1
ATOM 4475 C C . GLN A 1 570 ? 22.578 -39.344 -10.086 1 86.62 570 GLN A C 1
ATOM 4477 O O . GLN A 1 570 ? 23.328 -40.031 -10.805 1 86.62 570 GLN A O 1
ATOM 4482 N N . SER A 1 571 ? 21.375 -39.656 -9.789 1 86.44 571 SER A N 1
ATOM 4483 C CA . SER A 1 571 ? 20.734 -40.906 -10.25 1 86.44 571 SER A CA 1
ATOM 4484 C C . SER A 1 571 ? 19.828 -40.625 -11.445 1 86.44 571 SER A C 1
ATOM 4486 O O . SER A 1 571 ? 19.406 -39.5 -11.68 1 86.44 571 SER A O 1
ATOM 4488 N N . GLY A 1 572 ? 19.594 -41.688 -12.227 1 87.12 572 GLY A N 1
ATOM 4489 C CA . GLY A 1 572 ? 18.688 -41.594 -13.359 1 87.12 572 GLY A CA 1
ATOM 4490 C C . GLY A 1 572 ? 17.297 -41.125 -12.969 1 87.12 572 GLY A C 1
ATOM 4491 O O . GLY A 1 572 ? 16.656 -40.375 -13.719 1 87.12 572 GLY A O 1
ATOM 4492 N N . GLU A 1 573 ? 16.938 -41.5 -11.812 1 88.5 573 GLU A N 1
ATOM 4493 C CA . GLU A 1 573 ? 15.609 -41.125 -11.32 1 88.5 573 GLU A CA 1
ATOM 4494 C C . GLU A 1 573 ? 15.508 -39.625 -11.062 1 88.5 573 GLU A C 1
ATOM 4496 O O . GLU A 1 573 ? 14.516 -39 -11.422 1 88.5 573 GLU A O 1
ATOM 4501 N N . ASN A 1 574 ? 16.5 -39.125 -10.414 1 91.62 574 ASN A N 1
ATOM 4502 C CA . ASN A 1 574 ? 16.5 -37.688 -10.102 1 91.62 574 ASN A CA 1
ATOM 4503 C C . ASN A 1 574 ? 16.641 -36.844 -11.367 1 91.62 574 ASN A C 1
ATOM 4505 O O . ASN A 1 574 ? 16.062 -35.75 -11.469 1 91.62 574 ASN A O 1
ATOM 4509 N N . GLU A 1 575 ? 17.359 -37.281 -12.305 1 90.69 575 GLU A N 1
ATOM 4510 C CA . GLU A 1 575 ? 17.516 -36.594 -13.57 1 90.69 575 GLU A CA 1
ATOM 4511 C C . GLU A 1 575 ? 16.219 -36.562 -14.367 1 90.69 575 GLU A C 1
ATOM 4513 O O . GLU A 1 575 ? 15.852 -35.562 -14.961 1 90.69 575 GLU A O 1
ATOM 4518 N N . GLU A 1 576 ? 15.578 -37.719 -14.336 1 90.81 576 GLU A N 1
ATOM 4519 C CA . GLU A 1 576 ? 14.289 -37.781 -15.016 1 90.81 576 GLU A CA 1
ATOM 4520 C C . GLU A 1 576 ? 13.266 -36.875 -14.352 1 90.81 576 GLU A C 1
ATOM 4522 O O . GLU A 1 576 ? 12.43 -36.281 -15.023 1 90.81 576 GLU A O 1
ATOM 4527 N N . ALA A 1 577 ? 13.32 -36.875 -13.039 1 93.5 577 ALA A N 1
ATOM 4528 C CA . ALA A 1 577 ? 12.43 -35.969 -12.297 1 93.5 577 ALA A CA 1
ATOM 4529 C C . ALA A 1 577 ? 12.672 -34.531 -12.68 1 93.5 577 ALA A C 1
ATOM 4531 O O . ALA A 1 577 ? 11.719 -33.75 -12.828 1 93.5 577 ALA A O 1
ATOM 4532 N N . LEU A 1 578 ? 13.883 -34.156 -12.781 1 93.12 578 LEU A N 1
ATOM 4533 C CA . LEU A 1 578 ? 14.242 -32.812 -13.164 1 93.12 578 LEU A CA 1
ATOM 4534 C C . LEU A 1 578 ? 13.727 -32.469 -14.555 1 93.12 578 LEU A C 1
ATOM 4536 O O . LEU A 1 578 ? 13.242 -31.359 -14.797 1 93.12 578 LEU A O 1
ATOM 4540 N N . VAL A 1 579 ? 13.82 -33.406 -15.445 1 91.06 579 VAL A N 1
ATOM 4541 C CA . VAL A 1 579 ? 13.328 -33.219 -16.812 1 91.06 579 VAL A CA 1
ATOM 4542 C C . VAL A 1 579 ? 11.812 -33.062 -16.797 1 91.06 579 VAL A C 1
ATOM 4544 O O . VAL A 1 579 ? 11.266 -32.188 -17.469 1 91.06 579 VAL A O 1
ATOM 4547 N N . ASP A 1 580 ? 11.125 -33.875 -16.016 1 90.25 580 ASP A N 1
ATOM 4548 C CA . ASP A 1 580 ? 9.672 -33.812 -15.914 1 90.25 580 ASP A CA 1
ATOM 4549 C C . ASP A 1 580 ? 9.211 -32.438 -15.406 1 90.25 580 ASP A C 1
ATOM 4551 O O . ASP A 1 580 ? 8.266 -31.875 -15.938 1 90.25 580 ASP A O 1
ATOM 4555 N N . LEU A 1 581 ? 9.867 -32.031 -14.422 1 93.31 581 LEU A N 1
ATOM 4556 C CA . LEU A 1 581 ? 9.516 -30.75 -13.844 1 93.31 581 LEU A CA 1
ATOM 4557 C C . LEU A 1 581 ? 9.789 -29.625 -14.828 1 93.31 581 LEU A C 1
ATOM 4559 O O . LEU A 1 581 ? 9.016 -28.656 -14.898 1 93.31 581 LEU A O 1
ATOM 4563 N N . THR A 1 582 ? 10.844 -29.719 -15.555 1 92.56 582 THR A N 1
ATOM 4564 C CA . THR A 1 582 ? 11.172 -28.703 -16.562 1 92.56 582 THR A CA 1
ATOM 4565 C C . THR A 1 582 ? 10.086 -28.641 -17.625 1 92.56 582 THR A C 1
ATOM 4567 O O . THR A 1 582 ? 9.695 -27.547 -18.047 1 92.56 582 THR A O 1
ATOM 4570 N N . MET A 1 583 ? 9.609 -29.766 -18.031 1 88.38 583 MET A N 1
ATOM 4571 C CA . MET A 1 583 ? 8.57 -29.812 -19.062 1 88.38 583 MET A CA 1
ATOM 4572 C C . MET A 1 583 ? 7.281 -29.172 -18.562 1 88.38 583 MET A C 1
ATOM 4574 O O . MET A 1 583 ? 6.605 -28.469 -19.297 1 88.38 583 MET A O 1
ATOM 4578 N N . TYR A 1 584 ? 6.973 -29.438 -17.359 1 90.19 584 TYR A N 1
ATOM 4579 C CA . TYR A 1 584 ? 5.781 -28.828 -16.781 1 90.19 584 TYR A CA 1
ATOM 4580 C C . TYR A 1 584 ? 5.926 -27.312 -16.688 1 90.19 584 TYR A C 1
ATOM 4582 O O . TYR A 1 584 ? 5.004 -26.578 -17.047 1 90.19 584 TYR A O 1
ATOM 4590 N N . LEU A 1 585 ? 7.082 -26.859 -16.219 1 92.38 585 LEU A N 1
ATOM 4591 C CA . LEU A 1 585 ? 7.336 -25.438 -16.078 1 92.38 585 LEU A CA 1
ATOM 4592 C C . LEU A 1 585 ? 7.41 -24.75 -17.438 1 92.38 585 LEU A C 1
ATOM 4594 O O . LEU A 1 585 ? 7.082 -23.562 -17.562 1 92.38 585 LEU A O 1
ATOM 4598 N N . MET A 1 586 ? 7.797 -25.5 -18.422 1 90.44 586 MET A N 1
ATOM 4599 C CA . MET A 1 586 ? 7.871 -24.969 -19.781 1 90.44 586 MET A CA 1
ATOM 4600 C C . MET A 1 586 ? 6.492 -24.547 -20.281 1 90.44 586 MET A C 1
ATOM 4602 O O . MET A 1 586 ? 6.355 -23.516 -20.938 1 90.44 586 MET A O 1
ATOM 4606 N N . VAL A 1 587 ? 5.543 -25.312 -19.891 1 88 587 VAL A N 1
ATOM 4607 C CA . VAL A 1 587 ? 4.184 -24.969 -20.281 1 88 587 VAL A CA 1
ATOM 4608 C C . VAL A 1 587 ? 3.76 -23.688 -19.578 1 88 587 VAL A C 1
ATOM 4610 O O . VAL A 1 587 ? 3.16 -22.797 -20.188 1 88 587 VAL A O 1
ATOM 4613 N N . GLY A 1 588 ? 4.035 -23.594 -18.344 1 90.38 588 GLY A N 1
ATOM 4614 C CA . GLY A 1 588 ? 3.77 -22.375 -17.609 1 90.38 588 GLY A CA 1
ATOM 4615 C C . GLY A 1 588 ? 4.543 -21.172 -18.141 1 90.38 588 GLY A C 1
ATOM 4616 O O . GLY A 1 588 ? 4.012 -20.062 -18.203 1 90.38 588 GLY A O 1
ATOM 4617 N N . ALA A 1 589 ? 5.758 -21.438 -18.547 1 92.06 589 ALA A N 1
ATOM 4618 C CA . ALA A 1 589 ? 6.641 -20.375 -19.031 1 92.06 589 ALA A CA 1
ATOM 4619 C C . ALA A 1 589 ? 6.117 -19.781 -20.328 1 92.06 589 ALA A C 1
ATOM 4621 O O . ALA A 1 589 ? 6.367 -18.609 -20.625 1 92.06 589 ALA A O 1
ATOM 4622 N N . ARG A 1 590 ? 5.418 -20.531 -21.062 1 87.06 590 ARG A N 1
ATOM 4623 C CA . ARG A 1 590 ? 4.852 -20.047 -22.312 1 87.06 590 ARG A CA 1
ATOM 4624 C C . ARG A 1 590 ? 3.719 -19.062 -22.047 1 87.06 590 ARG A C 1
ATOM 4626 O O . ARG A 1 590 ? 3.449 -18.188 -22.875 1 87.06 590 ARG A O 1
ATOM 4633 N N . ARG A 1 591 ? 3.209 -19.203 -20.875 1 87.38 591 ARG A N 1
ATOM 4634 C CA . ARG A 1 591 ? 2.062 -18.359 -20.547 1 87.38 591 ARG A CA 1
ATOM 4635 C C . ARG A 1 591 ? 2.467 -17.219 -19.625 1 87.38 591 ARG A C 1
ATOM 4637 O O . ARG A 1 591 ? 1.977 -16.094 -19.766 1 87.38 591 ARG A O 1
ATOM 4644 N N . TRP A 1 592 ? 3.268 -17.5 -18.719 1 93.81 592 TRP A N 1
ATOM 4645 C CA . TRP A 1 592 ? 3.564 -16.547 -17.656 1 93.81 592 TRP A CA 1
ATOM 4646 C C . TRP A 1 592 ? 5.062 -16.266 -17.578 1 93.81 592 TRP A C 1
ATOM 4648 O O . TRP A 1 592 ? 5.867 -17.188 -17.453 1 93.81 592 TRP A O 1
ATOM 4658 N N . LEU A 1 593 ? 5.402 -15.008 -17.594 1 94 593 LEU A N 1
ATOM 4659 C CA . LEU A 1 593 ? 6.789 -14.562 -17.641 1 94 593 LEU A CA 1
ATOM 4660 C C . LEU A 1 593 ? 7.539 -14.969 -16.375 1 94 593 LEU A C 1
ATOM 4662 O O . LEU A 1 593 ? 8.742 -15.242 -16.422 1 94 593 LEU A O 1
ATOM 4666 N N . VAL A 1 594 ? 6.883 -15.07 -15.266 1 94.5 594 VAL A N 1
ATOM 4667 C CA . VAL A 1 594 ? 7.527 -15.406 -14 1 94.5 594 VAL A CA 1
ATOM 4668 C C . VAL A 1 594 ? 8.148 -16.797 -14.086 1 94.5 594 VAL A C 1
ATOM 4670 O O . VAL A 1 594 ? 9.273 -17.016 -13.625 1 94.5 594 VAL A O 1
ATOM 4673 N N . PHE A 1 595 ? 7.473 -17.703 -14.672 1 94.56 595 PHE A N 1
ATOM 4674 C CA . PHE A 1 595 ? 7.996 -19.062 -14.766 1 94.56 595 PHE A CA 1
ATOM 4675 C C . PHE A 1 595 ? 9.047 -19.156 -15.859 1 94.56 595 PHE A C 1
ATOM 4677 O O . PHE A 1 595 ? 9.984 -19.953 -15.766 1 94.56 595 PHE A O 1
ATOM 4684 N N . ALA A 1 596 ? 8.891 -18.297 -16.891 1 94.38 596 ALA A N 1
ATOM 4685 C CA . ALA A 1 596 ? 9.984 -18.188 -17.859 1 94.38 596 ALA A CA 1
ATOM 4686 C C . ALA A 1 596 ? 11.266 -17.703 -17.188 1 94.38 596 ALA A C 1
ATOM 4688 O O . ALA A 1 596 ? 12.359 -18.188 -17.5 1 94.38 596 ALA A O 1
ATOM 4689 N N . GLY A 1 597 ? 11.07 -16.781 -16.328 1 94.5 597 GLY A N 1
ATOM 4690 C CA . GLY A 1 597 ? 12.219 -16.297 -15.578 1 94.5 597 GLY A CA 1
ATOM 4691 C C . GLY A 1 597 ? 12.844 -17.375 -14.703 1 94.5 597 GLY A C 1
ATOM 4692 O O . GLY A 1 597 ? 14.07 -17.453 -14.602 1 94.5 597 GLY A O 1
ATOM 4693 N N . MET A 1 598 ? 12.078 -18.203 -14.125 1 93.38 598 MET A N 1
ATOM 4694 C CA . MET A 1 598 ? 12.578 -19.266 -13.258 1 93.38 598 MET A CA 1
ATOM 4695 C C . MET A 1 598 ? 13.375 -20.297 -14.055 1 93.38 598 MET A C 1
ATOM 4697 O O . MET A 1 598 ? 14.406 -20.766 -13.594 1 93.38 598 MET A O 1
ATOM 4701 N N . LEU A 1 599 ? 12.852 -20.578 -15.203 1 93.56 599 LEU A N 1
ATOM 4702 C CA . LEU A 1 599 ? 13.578 -21.516 -16.062 1 93.56 599 LEU A CA 1
ATOM 4703 C C . LEU A 1 599 ? 14.891 -20.906 -16.547 1 93.56 599 LEU A C 1
ATOM 4705 O O . LEU A 1 599 ? 15.898 -21.609 -16.641 1 93.56 599 LEU A O 1
ATOM 4709 N N . ARG A 1 600 ? 14.812 -19.656 -16.812 1 92.88 600 ARG A N 1
ATOM 4710 C CA . ARG A 1 600 ? 15.992 -18.969 -17.312 1 92.88 600 ARG A CA 1
ATOM 4711 C C . ARG A 1 600 ? 17.094 -18.938 -16.266 1 92.88 600 ARG A C 1
ATOM 4713 O O . ARG A 1 600 ? 18.281 -18.922 -16.594 1 92.88 600 ARG A O 1
ATOM 4720 N N . MET A 1 601 ? 16.734 -19.016 -15.055 1 91.88 601 MET A N 1
ATOM 4721 C CA . MET A 1 601 ? 17.703 -18.953 -13.961 1 91.88 601 MET A CA 1
ATOM 4722 C C . MET A 1 601 ? 18.422 -20.281 -13.789 1 91.88 601 MET A C 1
ATOM 4724 O O . MET A 1 601 ? 19.469 -20.328 -13.133 1 91.88 601 MET A O 1
ATOM 4728 N N . LEU A 1 602 ? 18.031 -21.266 -14.383 1 91.25 602 LEU A N 1
ATOM 4729 C CA . LEU A 1 602 ? 18.562 -22.594 -14.117 1 91.25 602 LEU A CA 1
ATOM 4730 C C . LEU A 1 602 ? 20.031 -22.688 -14.523 1 91.25 602 LEU A C 1
ATOM 4732 O O . LEU A 1 602 ? 20.859 -23.156 -13.75 1 91.25 602 LEU A O 1
ATOM 4736 N N . ARG A 1 603 ? 20.328 -22.172 -15.672 1 89.62 603 ARG A N 1
ATOM 4737 C CA . ARG A 1 603 ? 21.688 -22.297 -16.188 1 89.62 603 ARG A CA 1
ATOM 4738 C C . ARG A 1 603 ? 22.688 -21.531 -15.32 1 89.62 603 ARG A C 1
ATOM 4740 O O . ARG A 1 603 ? 23.688 -22.094 -14.875 1 89.62 603 ARG A O 1
ATOM 4747 N N . PRO A 1 604 ? 22.359 -20.266 -15.109 1 89.38 604 PRO A N 1
ATOM 4748 C CA . PRO A 1 604 ? 23.297 -19.562 -14.25 1 89.38 604 PRO A CA 1
ATOM 4749 C C . PRO A 1 604 ? 23.391 -20.156 -12.844 1 89.38 604 PRO A C 1
ATOM 4751 O O . PRO A 1 604 ? 24.438 -20.125 -12.219 1 89.38 604 PRO A O 1
ATOM 4754 N N . THR A 1 605 ? 22.375 -20.734 -12.391 1 90.31 605 THR A N 1
ATOM 4755 C CA . THR A 1 605 ? 22.391 -21.359 -11.07 1 90.31 605 THR A CA 1
ATOM 4756 C C . THR A 1 605 ? 23.234 -22.625 -11.078 1 90.31 605 THR A C 1
ATOM 4758 O O . THR A 1 605 ? 24.031 -22.844 -10.164 1 90.31 605 THR A O 1
ATOM 4761 N N . ALA A 1 606 ? 23.047 -23.438 -12.031 1 90.75 606 ALA A N 1
ATOM 4762 C CA . ALA A 1 606 ? 23.828 -24.656 -12.164 1 90.75 606 ALA A CA 1
ATOM 4763 C C . ALA A 1 606 ? 25.328 -24.359 -12.281 1 90.75 606 ALA A C 1
ATOM 4765 O O . ALA A 1 606 ? 26.156 -25.031 -11.688 1 90.75 606 ALA A O 1
ATOM 4766 N N . GLN A 1 607 ? 25.578 -23.297 -13.008 1 88.44 607 GLN A N 1
ATOM 4767 C CA . GLN A 1 607 ? 26.953 -22.875 -13.195 1 88.44 607 GLN A CA 1
ATOM 4768 C C . GLN A 1 607 ? 27.562 -22.391 -11.875 1 88.44 607 GLN A C 1
ATOM 4770 O O . GLN A 1 607 ? 28.703 -22.75 -11.547 1 88.44 607 GLN A O 1
ATOM 4775 N N . SER A 1 608 ? 26.828 -21.672 -11.219 1 85.56 608 SER A N 1
ATOM 4776 C CA . SER A 1 608 ? 27.312 -21.156 -9.945 1 85.56 608 SER A CA 1
ATOM 4777 C C . SER A 1 608 ? 27.531 -22.266 -8.93 1 85.56 608 SER A C 1
ATOM 4779 O O . SER A 1 608 ? 28.406 -22.172 -8.07 1 85.56 608 SER A O 1
ATOM 4781 N N . MET A 1 609 ? 26.766 -23.359 -9.078 1 88.38 609 MET A N 1
ATOM 4782 C CA . MET A 1 609 ? 26.844 -24.469 -8.125 1 88.38 609 MET A CA 1
ATOM 4783 C C . MET A 1 609 ? 27.797 -25.547 -8.609 1 88.38 609 MET A C 1
ATOM 4785 O O . MET A 1 609 ? 28.125 -26.469 -7.863 1 88.38 609 MET A O 1
ATOM 4789 N N . GLY A 1 610 ? 28.219 -25.359 -9.766 1 87.31 610 GLY A N 1
ATOM 4790 C CA . GLY A 1 610 ? 29.109 -26.359 -10.336 1 87.31 610 GLY A CA 1
ATOM 4791 C C . GLY A 1 610 ? 28.422 -27.672 -10.664 1 87.31 610 GLY A C 1
ATOM 4792 O O . GLY A 1 610 ? 29 -28.734 -10.516 1 87.31 610 GLY A O 1
ATOM 4793 N N . VAL A 1 611 ? 27.141 -27.625 -10.961 1 89.81 611 VAL A N 1
ATOM 4794 C CA . VAL A 1 611 ? 26.375 -28.828 -11.305 1 89.81 611 VAL A CA 1
ATOM 4795 C C . VAL A 1 611 ? 26.312 -28.984 -12.82 1 89.81 611 VAL A C 1
ATOM 4797 O O . VAL A 1 611 ? 26.047 -28.031 -13.547 1 89.81 611 VAL A O 1
ATOM 4800 N N . GLN A 1 612 ? 26.625 -30.141 -13.234 1 88.06 612 GLN A N 1
ATOM 4801 C CA . GLN A 1 612 ? 26.484 -30.438 -14.656 1 88.06 612 GLN A CA 1
ATOM 4802 C C . GLN A 1 612 ? 25.078 -30.891 -14.992 1 88.06 612 GLN A C 1
ATOM 4804 O O . GLN A 1 612 ? 24.578 -31.859 -14.422 1 88.06 612 GLN A O 1
ATOM 4809 N N . LEU A 1 613 ? 24.469 -30.281 -15.898 1 91.62 613 LEU A N 1
ATOM 4810 C CA . LEU A 1 613 ? 23.094 -30.578 -16.266 1 91.62 613 LEU A CA 1
ATOM 4811 C C . LEU A 1 613 ? 23.031 -31.781 -17.219 1 91.62 613 LEU A C 1
ATOM 4813 O O . LEU A 1 613 ? 23.891 -31.938 -18.078 1 91.62 613 LEU A O 1
ATOM 4817 N N . PRO A 1 614 ? 22.125 -32.594 -17.031 1 88.94 614 PRO A N 1
ATOM 4818 C CA . PRO A 1 614 ? 21.953 -33.719 -17.953 1 88.94 614 PRO A CA 1
ATOM 4819 C C . PRO A 1 614 ? 21.734 -33.25 -19.391 1 88.94 614 PRO A C 1
ATOM 4821 O O . PRO A 1 614 ? 21.078 -32.25 -19.641 1 88.94 614 PRO A O 1
ATOM 4824 N N . PRO A 1 615 ? 22.234 -33.969 -20.359 1 89.81 615 PRO A N 1
ATOM 4825 C CA . PRO A 1 615 ? 22.188 -33.562 -21.766 1 89.81 615 PRO A CA 1
ATOM 4826 C C . PRO A 1 615 ? 20.75 -33.312 -22.266 1 89.81 615 PRO A C 1
ATOM 4828 O O . PRO A 1 615 ? 20.5 -32.375 -23.016 1 89.81 615 PRO A O 1
ATOM 4831 N N . ARG A 1 616 ? 19.875 -34.156 -21.875 1 90.12 616 ARG A N 1
ATOM 4832 C CA . ARG A 1 616 ? 18.484 -34 -22.281 1 90.12 616 ARG A CA 1
ATOM 4833 C C . ARG A 1 616 ? 17.922 -32.656 -21.812 1 90.12 616 ARG A C 1
ATOM 4835 O O . ARG A 1 616 ? 17.156 -32 -22.516 1 90.12 616 ARG A O 1
ATOM 4842 N N . LEU A 1 617 ? 18.281 -32.312 -20.609 1 92.81 617 LEU A N 1
ATOM 4843 C CA . LEU A 1 617 ? 17.828 -31.047 -20.062 1 92.81 617 LEU A CA 1
ATOM 4844 C C . LEU A 1 617 ? 18.438 -29.859 -20.828 1 92.81 617 LEU A C 1
ATOM 4846 O O . LEU A 1 617 ? 17.75 -28.859 -21.062 1 92.81 617 LEU A O 1
ATOM 4850 N N . VAL A 1 618 ? 19.641 -29.969 -21.188 1 92.5 618 VAL A N 1
ATOM 4851 C CA . VAL A 1 618 ? 20.312 -28.922 -21.938 1 92.5 618 VAL A CA 1
ATOM 4852 C C . VAL A 1 618 ? 19.609 -28.703 -23.281 1 92.5 618 VAL A C 1
ATOM 4854 O O . VAL A 1 618 ? 19.438 -27.562 -23.719 1 92.5 618 VAL A O 1
ATOM 4857 N N . GLU A 1 619 ? 19.156 -29.766 -23.844 1 91.62 619 GLU A N 1
ATOM 4858 C CA . GLU A 1 619 ? 18.422 -29.672 -25.109 1 91.62 619 GLU A CA 1
ATOM 4859 C C . GLU A 1 619 ? 17.109 -28.922 -24.938 1 91.62 619 GLU A C 1
ATOM 4861 O O . GLU A 1 619 ? 16.75 -28.094 -25.766 1 91.62 619 GLU A O 1
ATOM 4866 N N . ILE A 1 620 ? 16.438 -29.266 -23.906 1 90.88 620 ILE A N 1
ATOM 4867 C CA . ILE A 1 620 ? 15.156 -28.625 -23.625 1 90.88 620 ILE A CA 1
ATOM 4868 C C . ILE A 1 620 ? 15.367 -27.141 -23.359 1 90.88 620 ILE A C 1
ATOM 4870 O O . ILE A 1 620 ? 14.602 -26.297 -23.828 1 90.88 620 ILE A O 1
ATOM 4874 N N . LEU A 1 621 ? 16.375 -26.828 -22.625 1 92.94 621 LEU A N 1
ATOM 4875 C CA . LEU A 1 621 ? 16.672 -25.438 -22.297 1 92.94 621 LEU A CA 1
ATOM 4876 C C . LEU A 1 621 ? 17.094 -24.656 -23.547 1 92.94 621 LEU A C 1
ATOM 4878 O O . LEU A 1 621 ? 16.812 -23.469 -23.672 1 92.94 621 LEU A O 1
ATOM 4882 N N . ASP A 1 622 ? 17.781 -25.297 -24.438 1 91.31 622 ASP A N 1
ATOM 4883 C CA . ASP A 1 622 ? 18.125 -24.672 -25.703 1 91.31 622 ASP A CA 1
ATOM 4884 C C . ASP A 1 622 ? 16.875 -24.312 -26.516 1 91.31 622 ASP A C 1
ATOM 4886 O O . ASP A 1 622 ? 16.812 -23.25 -27.125 1 91.31 622 ASP A O 1
ATOM 4890 N N . ASP A 1 623 ? 16.031 -25.219 -26.531 1 89.31 623 ASP A N 1
ATOM 4891 C CA . ASP A 1 623 ? 14.758 -24.969 -27.188 1 89.31 623 ASP A CA 1
ATOM 4892 C C . ASP A 1 623 ? 14.023 -23.812 -26.516 1 89.31 623 ASP A C 1
ATOM 4894 O O . ASP A 1 623 ? 13.43 -22.969 -27.188 1 89.31 623 ASP A O 1
ATOM 4898 N N . PHE A 1 624 ? 14.039 -23.797 -25.25 1 91.75 624 PHE A N 1
ATOM 4899 C CA . PHE A 1 624 ? 13.445 -22.719 -24.469 1 91.75 624 PHE A CA 1
ATOM 4900 C C . PHE A 1 624 ? 14.055 -21.375 -24.844 1 91.75 624 PHE A C 1
ATOM 4902 O O . PHE A 1 624 ? 13.328 -20.406 -25.047 1 91.75 624 PHE A O 1
ATOM 4909 N N . ASP A 1 625 ? 15.273 -21.281 -24.938 1 88.75 625 ASP A N 1
ATOM 4910 C CA . ASP A 1 625 ? 15.977 -20.047 -25.234 1 88.75 625 ASP A CA 1
ATOM 4911 C C . ASP A 1 625 ? 15.625 -19.547 -26.625 1 88.75 625 ASP A C 1
ATOM 4913 O O . ASP A 1 625 ? 15.602 -18.328 -26.875 1 88.75 625 ASP A O 1
ATOM 4917 N N . LYS A 1 626 ? 15.242 -20.484 -27.469 1 85.5 626 LYS A N 1
ATOM 4918 C CA . LYS A 1 626 ? 14.984 -20.125 -28.859 1 85.5 626 LYS A CA 1
ATOM 4919 C C . LYS A 1 626 ? 13.508 -19.781 -29.062 1 85.5 626 LYS A C 1
ATOM 4921 O O . LYS A 1 626 ? 13.18 -18.891 -29.844 1 85.5 626 LYS A O 1
ATOM 4926 N N . THR A 1 627 ? 12.68 -20.469 -28.344 1 85.12 627 THR A N 1
ATOM 4927 C CA . THR A 1 627 ? 11.273 -20.406 -28.719 1 85.12 627 THR A CA 1
ATOM 4928 C C . THR A 1 627 ? 10.469 -19.625 -27.688 1 85.12 627 THR A C 1
ATOM 4930 O O . THR A 1 627 ? 9.438 -19.031 -28.016 1 85.12 627 THR A O 1
ATOM 4933 N N . VAL A 1 628 ? 10.875 -19.625 -26.453 1 87.38 628 VAL A N 1
ATOM 4934 C CA . VAL A 1 628 ? 10.031 -19.094 -25.391 1 87.38 628 VAL A CA 1
ATOM 4935 C C . VAL A 1 628 ? 10.648 -17.797 -24.844 1 87.38 628 VAL A C 1
ATOM 4937 O O . VAL A 1 628 ? 9.961 -16.797 -24.688 1 87.38 628 VAL A O 1
ATOM 4940 N N . TRP A 1 629 ? 11.961 -17.828 -24.594 1 89.62 629 TRP A N 1
ATOM 4941 C CA . TRP A 1 629 ? 12.617 -16.672 -24 1 89.62 629 TRP A CA 1
ATOM 4942 C C . TRP A 1 629 ? 12.805 -15.562 -25.047 1 89.62 629 TRP A C 1
ATOM 4944 O O . TRP A 1 629 ? 13.391 -15.797 -26.094 1 89.62 629 TRP A O 1
ATOM 4954 N N . THR A 1 630 ? 12.195 -14.477 -24.812 1 83 630 THR A N 1
ATOM 4955 C CA . THR A 1 630 ? 12.32 -13.352 -25.734 1 83 630 THR A CA 1
ATOM 4956 C C . THR A 1 630 ? 13.469 -12.438 -25.328 1 83 630 THR A C 1
ATOM 4958 O O . THR A 1 630 ? 13.758 -12.297 -24.125 1 83 630 THR A O 1
ATOM 4961 N N . THR A 1 631 ? 14.047 -11.781 -26.359 1 80.69 631 THR A N 1
ATOM 4962 C CA . THR A 1 631 ? 15.141 -10.859 -26.094 1 80.69 631 THR A CA 1
ATOM 4963 C C . THR A 1 631 ? 14.656 -9.664 -25.281 1 80.69 631 THR A C 1
ATOM 4965 O O . THR A 1 631 ? 13.648 -9.039 -25.641 1 80.69 631 THR A O 1
ATOM 4968 N N . GLY A 1 632 ? 15.305 -9.43 -24.234 1 83.31 632 GLY A N 1
ATOM 4969 C CA . GLY A 1 632 ? 14.969 -8.289 -23.406 1 83.31 632 GLY A CA 1
ATOM 4970 C C . GLY A 1 632 ? 13.945 -8.609 -22.328 1 83.31 632 GLY A C 1
ATOM 4971 O O . GLY A 1 632 ? 13.547 -7.73 -21.562 1 83.31 632 GLY A O 1
ATOM 4972 N N . ALA A 1 633 ? 13.516 -9.883 -22.297 1 88 633 ALA A N 1
ATOM 4973 C CA . ALA A 1 633 ? 12.508 -10.281 -21.328 1 88 633 ALA A CA 1
ATOM 4974 C C . ALA A 1 633 ? 12.977 -10.016 -19.906 1 88 633 ALA A C 1
ATOM 4976 O O . ALA A 1 633 ? 12.172 -9.703 -19.016 1 88 633 ALA A O 1
ATOM 4977 N N . HIS A 1 634 ? 14.305 -10.102 -19.656 1 89.25 634 HIS A N 1
ATOM 4978 C CA . HIS A 1 634 ? 14.852 -9.891 -18.328 1 89.25 634 HIS A CA 1
ATOM 4979 C C . HIS A 1 634 ? 14.633 -8.461 -17.859 1 89.25 634 HIS A C 1
ATOM 4981 O O . HIS A 1 634 ? 14.531 -8.211 -16.656 1 89.25 634 HIS A O 1
ATOM 4987 N N . LYS A 1 635 ? 14.484 -7.539 -18.812 1 87.44 635 LYS A N 1
ATOM 4988 C CA . LYS A 1 635 ? 14.273 -6.137 -18.469 1 87.44 635 LYS A CA 1
ATOM 4989 C C . LYS A 1 635 ? 12.859 -5.91 -17.938 1 87.44 635 LYS A C 1
ATOM 4991 O O . LYS A 1 635 ? 12.609 -4.945 -17.219 1 87.44 635 LYS A O 1
ATOM 4996 N N . ARG A 1 636 ? 11.977 -6.797 -18.281 1 88.69 636 ARG A N 1
ATOM 4997 C CA . ARG A 1 636 ? 10.586 -6.664 -17.859 1 88.69 636 ARG A CA 1
ATOM 4998 C C . ARG A 1 636 ? 10.344 -7.355 -16.531 1 88.69 636 ARG A C 1
ATOM 5000 O O . ARG A 1 636 ? 9.32 -7.121 -15.875 1 88.69 636 ARG A O 1
ATOM 5007 N N . ILE A 1 637 ? 11.32 -8.156 -16.125 1 91.5 637 ILE A N 1
ATOM 5008 C CA . ILE A 1 637 ? 11.172 -8.93 -14.898 1 91.5 637 ILE A CA 1
ATOM 5009 C C . ILE A 1 637 ? 11.719 -8.117 -13.719 1 91.5 637 ILE A C 1
ATOM 5011 O O . ILE A 1 637 ? 12.867 -7.668 -13.75 1 91.5 637 ILE A O 1
ATOM 5015 N N . ARG A 1 638 ? 10.914 -7.805 -12.812 1 90.12 638 ARG A N 1
ATOM 5016 C CA . ARG A 1 638 ? 11.273 -7.219 -11.523 1 90.12 638 ARG A CA 1
ATOM 5017 C C . ARG A 1 638 ? 10.836 -8.125 -10.375 1 90.12 638 ARG A C 1
ATOM 5019 O O . ARG A 1 638 ? 9.82 -7.859 -9.727 1 90.12 638 ARG A O 1
ATOM 5026 N N . SER A 1 639 ? 11.711 -9.094 -10.141 1 91.31 639 SER A N 1
ATOM 5027 C CA . SER A 1 639 ? 11.297 -10.172 -9.242 1 91.31 639 SER A CA 1
ATOM 5028 C C . SER A 1 639 ? 12.242 -10.289 -8.055 1 91.31 639 SER A C 1
ATOM 5030 O O . SER A 1 639 ? 13.461 -10.195 -8.211 1 91.31 639 SER A O 1
ATOM 5032 N N . VAL A 1 640 ? 11.664 -10.453 -6.906 1 87.75 640 VAL A N 1
ATOM 5033 C CA . VAL A 1 640 ? 12.422 -10.719 -5.688 1 87.75 640 VAL A CA 1
ATOM 5034 C C . VAL A 1 640 ? 12.312 -12.195 -5.316 1 87.75 640 VAL A C 1
ATOM 5036 O O . VAL A 1 640 ? 12.594 -12.578 -4.18 1 87.75 640 VAL A O 1
ATOM 5039 N N . TYR A 1 641 ? 11.867 -12.984 -6.289 1 89.12 641 TYR A N 1
ATOM 5040 C CA . TYR A 1 641 ? 11.781 -14.422 -6.066 1 89.12 641 TYR A CA 1
ATOM 5041 C C . TYR A 1 641 ? 13.148 -14.992 -5.695 1 89.12 641 TYR A C 1
ATOM 5043 O O . TYR A 1 641 ? 14.125 -14.805 -6.426 1 89.12 641 TYR A O 1
ATOM 5051 N N . PRO A 1 642 ? 13.133 -15.688 -4.578 1 85.75 642 PRO A N 1
ATOM 5052 C CA . PRO A 1 642 ? 14.422 -16.219 -4.137 1 85.75 642 PRO A CA 1
ATOM 5053 C C . PRO A 1 642 ? 14.805 -17.516 -4.855 1 85.75 642 PRO A C 1
ATOM 5055 O O . PRO A 1 642 ? 13.953 -18.375 -5.082 1 85.75 642 PRO A O 1
ATOM 5058 N N . ASN A 1 643 ? 16.031 -17.516 -5.312 1 84.5 643 ASN A N 1
ATOM 5059 C CA . ASN A 1 643 ? 16.562 -18.766 -5.812 1 84.5 643 ASN A CA 1
ATOM 5060 C C . ASN A 1 643 ? 16.906 -19.734 -4.672 1 84.5 643 ASN A C 1
ATOM 5062 O O . ASN A 1 643 ? 17.969 -19.609 -4.059 1 84.5 643 ASN A O 1
ATOM 5066 N N . LEU A 1 644 ? 16.094 -20.688 -4.457 1 79 644 LEU A N 1
ATOM 5067 C CA . LEU A 1 644 ? 16.188 -21.578 -3.309 1 79 644 LEU A CA 1
ATOM 5068 C C . LEU A 1 644 ? 17.469 -22.406 -3.361 1 79 644 LEU A C 1
ATOM 5070 O O . LEU A 1 644 ? 17.953 -22.906 -2.334 1 79 644 LEU A O 1
ATOM 5074 N N . ALA A 1 645 ? 18.031 -22.516 -4.492 1 81.38 645 ALA A N 1
ATOM 5075 C CA . ALA A 1 645 ? 19.266 -23.281 -4.617 1 81.38 645 ALA A CA 1
ATOM 5076 C C . ALA A 1 645 ? 20.453 -22.469 -4.098 1 81.38 645 ALA A C 1
ATOM 5078 O O . ALA A 1 645 ? 21.469 -23.047 -3.672 1 81.38 645 ALA A O 1
ATOM 5079 N N . LEU A 1 646 ? 20.312 -21.141 -4.105 1 78.31 646 LEU A N 1
ATOM 5080 C CA . LEU A 1 646 ? 21.438 -20.281 -3.77 1 78.31 646 LEU A CA 1
ATOM 5081 C C . LEU A 1 646 ? 21.234 -19.625 -2.404 1 78.31 646 LEU A C 1
ATOM 5083 O O . LEU A 1 646 ? 22.172 -19.031 -1.855 1 78.31 646 LEU A O 1
ATOM 5087 N N . VAL A 1 647 ? 20.125 -19.656 -1.921 1 71 647 VAL A N 1
ATOM 5088 C CA . VAL A 1 647 ? 19.828 -19 -0.657 1 71 647 VAL A CA 1
ATOM 5089 C C . VAL A 1 647 ? 20.688 -19.609 0.458 1 71 647 VAL A C 1
ATOM 5091 O O . VAL A 1 647 ? 20.734 -20.828 0.615 1 71 647 VAL A O 1
ATOM 5094 N N . LYS A 1 648 ? 21.812 -18.812 0.859 1 58.84 648 LYS A N 1
ATOM 5095 C CA . LYS A 1 648 ? 22.656 -19.25 1.972 1 58.84 648 LYS A CA 1
ATOM 5096 C C . LYS A 1 648 ? 22.156 -18.672 3.295 1 58.84 648 LYS A C 1
ATOM 5098 O O . LYS A 1 648 ? 21.469 -17.656 3.312 1 58.84 648 LYS A O 1
ATOM 5103 N N . ARG A 1 649 ? 22.328 -19.422 4.508 1 48.84 649 ARG A N 1
ATOM 5104 C CA . ARG A 1 649 ? 21.938 -19.062 5.867 1 48.84 649 ARG A CA 1
ATOM 5105 C C . ARG A 1 649 ? 22.297 -17.609 6.176 1 48.84 649 ARG A C 1
ATOM 5107 O O . ARG A 1 649 ? 21.531 -16.906 6.824 1 48.84 649 ARG A O 1
ATOM 5114 N N . ASP A 1 650 ? 23.688 -17.484 6.371 1 41.16 650 ASP A N 1
ATOM 5115 C CA . ASP A 1 650 ? 24.219 -16.25 6.922 1 41.16 650 ASP A CA 1
ATOM 5116 C C . ASP A 1 650 ? 23.891 -15.062 6.02 1 41.16 650 ASP A C 1
ATOM 5118 O O . ASP A 1 650 ? 24.688 -14.125 5.898 1 41.16 650 ASP A O 1
ATOM 5122 N N . ALA A 1 651 ? 23.094 -15.32 5.246 1 40.94 651 ALA A N 1
ATOM 5123 C CA . ALA A 1 651 ? 22.922 -14.297 4.219 1 40.94 651 ALA A CA 1
ATOM 5124 C C . ALA A 1 651 ? 22.406 -12.992 4.82 1 40.94 651 ALA A C 1
ATOM 5126 O O . ALA A 1 651 ? 21.203 -12.82 5 1 40.94 651 ALA A O 1
ATOM 5127 N N . GLY A 1 652 ? 22.781 -12.578 5.719 1 38.12 652 GLY A N 1
ATOM 5128 C CA . GLY A 1 652 ? 22.625 -11.133 5.871 1 38.12 652 GLY A CA 1
ATOM 5129 C C . GLY A 1 652 ? 22.266 -10.43 4.578 1 38.12 652 GLY A C 1
ATOM 5130 O O . GLY A 1 652 ? 21.219 -9.766 4.504 1 38.12 652 GLY A O 1
ATOM 5131 N N . ASP A 1 653 ? 23.266 -9.68 3.873 1 41.44 653 ASP A N 1
ATOM 5132 C CA . ASP A 1 653 ? 23.391 -8.562 2.945 1 41.44 653 ASP A CA 1
ATOM 5133 C C . ASP A 1 653 ? 22.844 -8.93 1.566 1 41.44 653 ASP A C 1
ATOM 5135 O O . ASP A 1 653 ? 22.859 -8.109 0.647 1 41.44 653 ASP A O 1
ATOM 5139 N N . SER A 1 654 ? 23.156 -10.273 0.729 1 44.06 654 SER A N 1
ATOM 5140 C CA . SER A 1 654 ? 23.469 -10.172 -0.693 1 44.06 654 SER A CA 1
ATOM 5141 C C . SER A 1 654 ? 22.203 -10.266 -1.542 1 44.06 654 SER A C 1
ATOM 5143 O O . SER A 1 654 ? 21.484 -11.273 -1.496 1 44.06 654 SER A O 1
ATOM 5145 N N . GLU A 1 655 ? 21.375 -9.297 -1.71 1 52.97 655 GLU A N 1
ATOM 5146 C CA . GLU A 1 655 ? 20.484 -9.031 -2.824 1 52.97 655 GLU A CA 1
ATOM 5147 C C . GLU A 1 655 ? 20.859 -9.844 -4.055 1 52.97 655 GLU A C 1
ATOM 5149 O O . GLU A 1 655 ? 20.109 -9.875 -5.039 1 52.97 655 GLU A O 1
ATOM 5154 N N . ASP A 1 656 ? 21.859 -10.82 -3.926 1 60 656 ASP A N 1
ATOM 5155 C CA . ASP A 1 656 ? 22.438 -11.367 -5.145 1 60 656 ASP A CA 1
ATOM 5156 C C . ASP A 1 656 ? 21.719 -12.648 -5.57 1 60 656 ASP A C 1
ATOM 5158 O O . ASP A 1 656 ? 22.062 -13.242 -6.594 1 60 656 ASP A O 1
ATOM 5162 N N . TYR A 1 657 ? 20.547 -12.93 -4.797 1 75.06 657 TYR A N 1
ATOM 5163 C CA . TYR A 1 657 ? 20.031 -14.234 -5.184 1 75.06 657 TYR A CA 1
ATOM 5164 C C . TYR A 1 657 ? 18.594 -14.125 -5.703 1 75.06 657 TYR A C 1
ATOM 5166 O O . TYR A 1 657 ? 17.953 -15.141 -5.969 1 75.06 657 TYR A O 1
ATOM 5174 N N . THR A 1 658 ? 18.203 -12.906 -5.887 1 85.81 658 THR A N 1
ATOM 5175 C CA . THR A 1 658 ? 16.844 -12.789 -6.402 1 85.81 658 THR A CA 1
ATOM 5176 C C . THR A 1 658 ? 16.828 -12.977 -7.918 1 85.81 658 THR A C 1
ATOM 5178 O O . THR A 1 658 ? 17.828 -12.75 -8.594 1 85.81 658 THR A O 1
ATOM 5181 N N . MET A 1 659 ? 15.789 -13.43 -8.367 1 89.94 659 MET A N 1
ATOM 5182 C CA . MET A 1 659 ? 15.648 -13.734 -9.789 1 89.94 659 MET A CA 1
ATOM 5183 C C . MET A 1 659 ? 15.969 -12.508 -10.633 1 89.94 659 MET A C 1
ATOM 5185 O O . MET A 1 659 ? 16.688 -12.602 -11.625 1 89.94 659 MET A O 1
ATOM 5189 N N . GLY A 1 660 ? 15.445 -11.367 -10.266 1 87.75 660 GLY A N 1
ATOM 5190 C CA . GLY A 1 660 ? 15.703 -10.164 -11.039 1 87.75 660 GLY A CA 1
ATOM 5191 C C . GLY A 1 660 ? 17.172 -9.82 -11.141 1 87.75 660 GLY A C 1
ATOM 5192 O O . GLY A 1 660 ? 17.688 -9.547 -12.227 1 87.75 660 GLY A O 1
ATOM 5193 N N . GLU A 1 661 ? 17.844 -9.906 -10.086 1 84.44 661 GLU A N 1
ATOM 5194 C CA . GLU A 1 661 ? 19.266 -9.562 -10.047 1 84.44 661 GLU A CA 1
ATOM 5195 C C . GLU A 1 661 ? 20.109 -10.609 -10.766 1 84.44 661 GLU A C 1
ATOM 5197 O O . GLU A 1 661 ? 21.062 -10.273 -11.477 1 84.44 661 GLU A O 1
ATOM 5202 N N . LEU A 1 662 ? 19.797 -11.805 -10.547 1 87.06 662 LEU A N 1
ATOM 5203 C CA . LEU A 1 662 ? 20.531 -12.898 -11.172 1 87.06 662 LEU A CA 1
ATOM 5204 C C . LEU A 1 662 ? 20.422 -12.828 -12.688 1 87.06 662 LEU A C 1
ATOM 5206 O O . LEU A 1 662 ? 21.406 -13.008 -13.398 1 87.06 662 LEU A O 1
ATOM 5210 N N . LEU A 1 663 ? 19.219 -12.609 -13.125 1 90.56 663 LEU A N 1
ATOM 5211 C CA . LEU A 1 663 ? 19 -12.555 -14.57 1 90.56 663 LEU A CA 1
ATOM 5212 C C . LEU A 1 663 ? 19.672 -11.328 -15.172 1 90.56 663 LEU A C 1
ATOM 5214 O O . LEU A 1 663 ? 20.219 -11.391 -16.281 1 90.56 663 LEU A O 1
ATOM 5218 N N . ALA A 1 664 ? 19.609 -10.211 -14.461 1 86.94 664 ALA A N 1
ATOM 5219 C CA . ALA A 1 664 ? 20.281 -9 -14.945 1 86.94 664 ALA A CA 1
ATOM 5220 C C . ALA A 1 664 ? 21.781 -9.211 -15.078 1 86.94 664 ALA A C 1
ATOM 5222 O O . ALA A 1 664 ? 22.391 -8.805 -16.078 1 86.94 664 ALA A O 1
ATOM 5223 N N . ARG A 1 665 ? 22.391 -9.875 -14.188 1 85.19 665 ARG A N 1
ATOM 5224 C CA . ARG A 1 665 ? 23.812 -10.156 -14.203 1 85.19 665 ARG A CA 1
ATOM 5225 C C . ARG A 1 665 ? 24.156 -11.164 -15.297 1 85.19 665 ARG A C 1
ATOM 5227 O O . ARG A 1 665 ? 25.172 -11.016 -15.992 1 85.19 665 ARG A O 1
ATOM 5234 N N . TRP A 1 666 ? 23.375 -12.133 -15.359 1 85.19 666 TRP A N 1
ATOM 5235 C CA . TRP A 1 666 ? 23.609 -13.211 -16.312 1 85.19 666 TRP A CA 1
ATOM 5236 C C . TRP A 1 666 ? 23.516 -12.703 -17.75 1 85.19 666 TRP A C 1
ATOM 5238 O O . TRP A 1 666 ? 24.328 -13.086 -18.594 1 85.19 666 TRP A O 1
ATOM 5248 N N . GLU A 1 667 ? 22.547 -11.867 -18.016 1 87.12 667 GLU A N 1
ATOM 5249 C CA . GLU A 1 667 ? 22.344 -11.367 -19.359 1 87.12 667 GLU A CA 1
ATOM 5250 C C . GLU A 1 667 ? 23.484 -10.445 -19.781 1 87.12 667 GLU A C 1
ATOM 5252 O O . GLU A 1 667 ? 23.828 -10.367 -20.969 1 87.12 667 GLU A O 1
ATOM 5257 N N . VAL A 1 668 ? 24.078 -9.766 -18.844 1 81.06 668 VAL A N 1
ATOM 5258 C CA . VAL A 1 668 ? 25.234 -8.914 -19.125 1 81.06 668 VAL A CA 1
ATOM 5259 C C . VAL A 1 668 ? 26.438 -9.789 -19.5 1 81.06 668 VAL A C 1
ATOM 5261 O O . VAL A 1 668 ? 27.172 -9.469 -20.438 1 81.06 668 VAL A O 1
ATOM 5264 N N . VAL A 1 669 ? 26.641 -10.898 -18.859 1 78.5 669 VAL A N 1
ATOM 5265 C CA . VAL A 1 669 ? 27.75 -11.812 -19.094 1 78.5 669 VAL A CA 1
ATOM 5266 C C . VAL A 1 669 ? 27.578 -12.484 -20.453 1 78.5 669 VAL A C 1
ATOM 5268 O O . VAL A 1 669 ? 28.562 -12.672 -21.188 1 78.5 669 VAL A O 1
ATOM 5271 N N . LEU A 1 670 ? 26.422 -12.828 -20.797 1 77 670 LEU A N 1
ATOM 5272 C CA . LEU A 1 670 ? 26.156 -13.5 -22.062 1 77 670 LEU A CA 1
ATOM 5273 C C . LEU A 1 670 ? 26.391 -12.547 -23.25 1 77 670 LEU A C 1
ATOM 5275 O O . LEU A 1 670 ? 26.797 -12.977 -24.312 1 77 670 LEU A O 1
ATOM 5279 N N . THR A 1 671 ? 26.047 -11.266 -23.078 1 72.44 671 THR A N 1
ATOM 5280 C CA . THR A 1 671 ? 26.25 -10.281 -24.141 1 72.44 671 THR A CA 1
ATOM 5281 C C . THR A 1 671 ? 27.734 -9.969 -24.312 1 72.44 671 THR A C 1
ATOM 5283 O O . THR A 1 671 ? 28.188 -9.711 -25.422 1 72.44 671 THR A O 1
ATOM 5286 N N . ASP A 1 672 ? 28.547 -9.977 -23.281 1 64.38 672 ASP A N 1
ATOM 5287 C CA . ASP A 1 672 ? 29.984 -9.727 -23.344 1 64.38 672 ASP A CA 1
ATOM 5288 C C . ASP A 1 672 ? 30.703 -10.898 -24 1 64.38 672 ASP A C 1
ATOM 5290 O O . ASP A 1 672 ? 31.719 -10.703 -24.672 1 64.38 672 ASP A O 1
ATOM 5294 N N . ASP A 1 673 ? 30.281 -12.133 -23.844 1 55.94 673 ASP A N 1
ATOM 5295 C CA . ASP A 1 673 ? 30.922 -13.312 -24.406 1 55.94 673 ASP A CA 1
ATOM 5296 C C . ASP A 1 673 ? 30.562 -13.469 -25.891 1 55.94 673 ASP A C 1
ATOM 5298 O O . ASP A 1 673 ? 31.094 -14.352 -26.562 1 55.94 673 ASP A O 1
ATOM 5302 N N . GLN A 1 674 ? 29.641 -12.789 -26.422 1 49.03 674 GLN A N 1
ATOM 5303 C CA . GLN A 1 674 ? 29.469 -12.836 -27.875 1 49.03 674 GLN A CA 1
ATOM 5304 C C . GLN A 1 674 ? 30.594 -12.086 -28.578 1 49.03 674 GLN A C 1
ATOM 5306 O O . GLN A 1 674 ? 30.844 -10.914 -28.297 1 49.03 674 GLN A O 1
ATOM 5311 N N . PRO A 1 675 ? 31.578 -12.789 -29.219 1 38.94 675 PRO A N 1
ATOM 5312 C CA . PRO A 1 675 ? 32.656 -12.156 -29.984 1 38.94 675 PRO A CA 1
ATOM 5313 C C . PRO A 1 675 ? 32.156 -11.039 -30.906 1 38.94 675 PRO A C 1
ATOM 5315 O O . PRO A 1 675 ? 31.062 -11.141 -31.469 1 38.94 675 PRO A O 1
ATOM 5318 N N . GLU A 1 676 ? 32.625 -9.852 -30.688 1 39.66 676 GLU A N 1
ATOM 5319 C CA . GLU A 1 676 ? 32.562 -8.828 -31.719 1 39.66 676 GLU A CA 1
ATOM 5320 C C . GLU A 1 676 ? 32.938 -9.406 -33.094 1 39.66 676 GLU A C 1
ATOM 5322 O O . GLU A 1 676 ? 34 -9.961 -33.281 1 39.66 676 GLU A O 1
ATOM 5327 N N . ASN A 1 677 ? 32.156 -9.969 -33.844 1 34.88 677 ASN A N 1
ATOM 5328 C CA . ASN A 1 677 ? 32.5 -10 -35.25 1 34.88 677 ASN A CA 1
ATOM 5329 C C . ASN A 1 677 ? 33.094 -8.664 -35.719 1 34.88 677 ASN A C 1
ATOM 5331 O O . ASN A 1 677 ? 32.375 -7.652 -35.75 1 34.88 677 ASN A O 1
ATOM 5335 N N . LEU A 1 678 ? 34.375 -8.438 -35.562 1 32.75 678 LEU A N 1
ATOM 5336 C CA . LEU A 1 678 ? 35.281 -7.484 -36.219 1 32.75 678 LEU A CA 1
ATOM 5337 C C . LEU A 1 678 ? 35.094 -7.492 -37.719 1 32.75 678 LEU A C 1
ATOM 5339 O O . LEU A 1 678 ? 35.906 -6.898 -38.469 1 32.75 678 LEU A O 1
ATOM 5343 N N . GLU A 1 679 ? 34.375 -8.266 -38.469 1 30.28 679 GLU A N 1
ATOM 5344 C CA . GLU A 1 679 ? 34.625 -8.047 -39.906 1 30.28 679 GLU A CA 1
ATOM 5345 C C . GLU A 1 679 ? 34.25 -6.633 -40.312 1 30.28 679 GLU A C 1
ATOM 5347 O O . GLU A 1 679 ? 34.625 -6.176 -41.406 1 30.28 679 GLU A O 1
ATOM 5352 N N . ASP A 1 680 ? 33.188 -6.016 -39.812 1 26.2 680 ASP A N 1
ATOM 5353 C CA . ASP A 1 680 ? 32.906 -4.93 -40.75 1 26.2 680 ASP A CA 1
ATOM 5354 C C . ASP A 1 680 ? 33.781 -3.727 -40.469 1 26.2 680 ASP A C 1
ATOM 5356 O O . ASP A 1 680 ? 33.5 -2.609 -40.906 1 26.2 680 ASP A O 1
ATOM 5360 N N . ASN A 1 681 ? 35.125 -3.967 -39.875 1 21.55 681 ASN A N 1
ATOM 5361 C CA . ASN A 1 681 ? 36 -3.051 -40.625 1 21.55 681 ASN A CA 1
ATOM 5362 C C . ASN A 1 681 ? 36.438 -3.668 -41.969 1 21.55 681 ASN A C 1
ATOM 5364 O O . ASN A 1 681 ? 36.875 -4.828 -42 1 21.55 681 ASN A O 1
ATOM 5368 N N . MET B 1 1 ? -58.375 47.594 12.906 1 18.81 1 MET B N 1
ATOM 5369 C CA . MET B 1 1 ? -59.25 47.844 11.758 1 18.81 1 MET B CA 1
ATOM 5370 C C . MET B 1 1 ? -59.219 46.656 10.789 1 18.81 1 MET B C 1
ATOM 5372 O O . MET B 1 1 ? -58.156 46.219 10.383 1 18.81 1 MET B O 1
ATOM 5376 N N . SER B 1 2 ? -60.344 45.875 10.633 1 21.2 2 SER B N 1
ATOM 5377 C CA . SER B 1 2 ? -60.812 44.531 10.195 1 21.2 2 SER B CA 1
ATOM 5378 C C . SER B 1 2 ? -60.875 44.469 8.672 1 21.2 2 SER B C 1
ATOM 5380 O O . SER B 1 2 ? -61.406 43.5 8.117 1 21.2 2 SER B O 1
ATOM 5382 N N . GLN B 1 3 ? -60.094 45.281 7.879 1 20.56 3 GLN B N 1
ATOM 5383 C CA . GLN B 1 3 ? -60.812 45.469 6.613 1 20.56 3 GLN B CA 1
ATOM 5384 C C . GLN B 1 3 ? -60.969 44.156 5.863 1 20.56 3 GLN B C 1
ATOM 5386 O O . GLN B 1 3 ? -60.031 43.344 5.816 1 20.56 3 GLN B O 1
ATOM 5391 N N . ARG B 1 4 ? -62.219 43.75 5.418 1 21 4 ARG B N 1
ATOM 5392 C CA . ARG B 1 4 ? -63.125 42.688 5.051 1 21 4 ARG B CA 1
ATOM 5393 C C . ARG B 1 4 ? -62.906 42.25 3.617 1 21 4 ARG B C 1
ATOM 5395 O O . ARG B 1 4 ? -63.844 41.938 2.896 1 21 4 ARG B O 1
ATOM 5402 N N . LEU B 1 5 ? -61.625 42.406 3.096 1 23.41 5 LEU B N 1
ATOM 5403 C CA . LEU B 1 5 ? -61.625 42.656 1.657 1 23.41 5 LEU B CA 1
ATOM 5404 C C . LEU B 1 5 ? -62.281 41.469 0.915 1 23.41 5 LEU B C 1
ATOM 5406 O O . LEU B 1 5 ? -62 40.312 1.229 1 23.41 5 LEU B O 1
ATOM 5410 N N . ARG B 1 6 ? -63.375 41.719 0.104 1 21.86 6 ARG B N 1
ATOM 5411 C CA . ARG B 1 6 ? -64.5 41.031 -0.457 1 21.86 6 ARG B CA 1
ATOM 5412 C C . ARG B 1 6 ? -64.125 40.062 -1.557 1 21.86 6 ARG B C 1
ATOM 5414 O O . ARG B 1 6 ? -63.219 40.375 -2.359 1 21.86 6 ARG B O 1
ATOM 5421 N N . PRO B 1 7 ? -64.375 38.75 -1.453 1 23.05 7 PRO B N 1
ATOM 5422 C CA . PRO B 1 7 ? -63.938 37.562 -2.146 1 23.05 7 PRO B CA 1
ATOM 5423 C C . PRO B 1 7 ? -64.438 37.5 -3.602 1 23.05 7 PRO B C 1
ATOM 5425 O O . PRO B 1 7 ? -65.625 37.438 -3.871 1 23.05 7 PRO B O 1
ATOM 5428 N N . ILE B 1 8 ? -63.938 38.562 -4.434 1 23.95 8 ILE B N 1
ATOM 5429 C CA . ILE B 1 8 ? -64.562 38.844 -5.723 1 23.95 8 ILE B CA 1
ATOM 5430 C C . ILE B 1 8 ? -64.625 37.562 -6.559 1 23.95 8 ILE B C 1
ATOM 5432 O O . ILE B 1 8 ? -63.562 36.938 -6.801 1 23.95 8 ILE B O 1
ATOM 5436 N N . THR B 1 9 ? -65.75 36.875 -6.578 1 22.41 9 THR B N 1
ATOM 5437 C CA . THR B 1 9 ? -66.188 35.594 -7.094 1 22.41 9 THR B CA 1
ATOM 5438 C C . THR B 1 9 ? -66 35.5 -8.609 1 22.41 9 THR B C 1
ATOM 5440 O O . THR B 1 9 ? -66.312 36.469 -9.32 1 22.41 9 THR B O 1
ATOM 5443 N N . PRO B 1 10 ? -65.188 34.562 -9.055 1 20.91 10 PRO B N 1
ATOM 5444 C CA . PRO B 1 10 ? -64.625 34.375 -10.383 1 20.91 10 PRO B CA 1
ATOM 5445 C C . PRO B 1 10 ? -65.625 34.344 -11.492 1 20.91 10 PRO B C 1
ATOM 5447 O O . PRO B 1 10 ? -66.688 33.719 -11.344 1 20.91 10 PRO B O 1
ATOM 5450 N N . ALA B 1 11 ? -65.812 35.5 -12.188 1 22.59 11 ALA B N 1
ATOM 5451 C CA . ALA B 1 11 ? -66.812 35.781 -13.18 1 22.59 11 ALA B CA 1
ATOM 5452 C C . ALA B 1 11 ? -66.938 34.656 -14.188 1 22.59 11 ALA B C 1
ATOM 5454 O O . ALA B 1 11 ? -65.938 34 -14.531 1 22.59 11 ALA B O 1
ATOM 5455 N N . ASN B 1 12 ? -68.125 34.188 -14.367 1 21.38 12 ASN B N 1
ATOM 5456 C CA . ASN B 1 12 ? -68.75 33.031 -15.047 1 21.38 12 ASN B CA 1
ATOM 5457 C C . ASN B 1 12 ? -68.375 33.031 -16.531 1 21.38 12 ASN B C 1
ATOM 5459 O O . ASN B 1 12 ? -68.438 34.062 -17.203 1 21.38 12 ASN B O 1
ATOM 5463 N N . PRO B 1 13 ? -67.625 32.062 -17 1 22.97 13 PRO B N 1
ATOM 5464 C CA . PRO B 1 13 ? -66.938 31.812 -18.281 1 22.97 13 PRO B CA 1
ATOM 5465 C C . PRO B 1 13 ? -67.875 31.922 -19.484 1 22.97 13 PRO B C 1
ATOM 5467 O O . PRO B 1 13 ? -69 31.406 -19.438 1 22.97 13 PRO B O 1
ATOM 5470 N N . PRO B 1 14 ? -67.875 33.188 -20.094 1 23.5 14 PRO B N 1
ATOM 5471 C CA . PRO B 1 14 ? -68.938 33.438 -21.062 1 23.5 14 PRO B CA 1
ATOM 5472 C C . PRO B 1 14 ? -69.062 32.312 -22.094 1 23.5 14 PRO B C 1
ATOM 5474 O O . PRO B 1 14 ? -68.125 31.578 -22.344 1 23.5 14 PRO B O 1
ATOM 5477 N N . PRO B 1 15 ? -70.25 32.062 -22.469 1 21.69 15 PRO B N 1
ATOM 5478 C CA . PRO B 1 15 ? -70.812 30.906 -23.156 1 21.69 15 PRO B CA 1
ATOM 5479 C C . PRO B 1 15 ? -70.25 30.719 -24.562 1 21.69 15 PRO B C 1
ATOM 5481 O O . PRO B 1 15 ? -69.75 31.672 -25.156 1 21.69 15 PRO B O 1
ATOM 5484 N N . ASP B 1 16 ? -70.125 29.562 -25.078 1 21.06 16 ASP B N 1
ATOM 5485 C CA . ASP B 1 16 ? -69.5 28.734 -26.109 1 21.06 16 ASP B CA 1
ATOM 5486 C C . ASP B 1 16 ? -70 29.172 -27.5 1 21.06 16 ASP B C 1
ATOM 5488 O O . ASP B 1 16 ? -71.125 28.984 -27.859 1 21.06 16 ASP B O 1
ATOM 5492 N N . GLU B 1 17 ? -69.812 30.578 -27.812 1 22.03 17 GLU B N 1
ATOM 5493 C CA . GLU B 1 17 ? -70.562 30.844 -29.016 1 22.03 17 GLU B CA 1
ATOM 5494 C C . GLU B 1 17 ? -70.188 29.891 -30.141 1 22.03 17 GLU B C 1
ATOM 5496 O O . GLU B 1 17 ? -69.062 29.406 -30.203 1 22.03 17 GLU B O 1
ATOM 5501 N N . PRO B 1 18 ? -71.188 29.656 -31.047 1 22.25 18 PRO B N 1
ATOM 5502 C CA . PRO B 1 18 ? -71.5 28.609 -32.031 1 22.25 18 PRO B CA 1
ATOM 5503 C C . PRO B 1 18 ? -70.562 28.609 -33.188 1 22.25 18 PRO B C 1
ATOM 5505 O O . PRO B 1 18 ? -69.938 29.641 -33.531 1 22.25 18 PRO B O 1
ATOM 5508 N N . GLY B 1 19 ? -69.812 27.5 -33.469 1 19.69 19 GLY B N 1
ATOM 5509 C CA . GLY B 1 19 ? -68.812 26.875 -34.312 1 19.69 19 GLY B CA 1
ATOM 5510 C C . GLY B 1 19 ? -69 27.094 -35.781 1 19.69 19 GLY B C 1
ATOM 5511 O O . GLY B 1 19 ? -69.875 26.469 -36.375 1 19.69 19 GLY B O 1
ATOM 5512 N N . GLY B 1 20 ? -68.938 28.531 -36.125 1 19.52 20 GLY B N 1
ATOM 5513 C CA . GLY B 1 20 ? -69.375 28.781 -37.5 1 19.52 20 GLY B CA 1
ATOM 5514 C C . GLY B 1 20 ? -68.625 27.938 -38.5 1 19.52 20 GLY B C 1
ATOM 5515 O O . GLY B 1 20 ? -67.562 27.328 -38.156 1 19.52 20 GLY B O 1
ATOM 5516 N N . SER B 1 21 ? -69.188 27.875 -39.75 1 20.95 21 SER B N 1
ATOM 5517 C CA . SER B 1 21 ? -69.125 27.031 -40.938 1 20.95 21 SER B CA 1
ATOM 5518 C C . SER B 1 21 ? -67.812 27.156 -41.656 1 20.95 21 SER B C 1
ATOM 5520 O O . SER B 1 21 ? -67.188 28.234 -41.656 1 20.95 21 SER B O 1
ATOM 5522 N N . SER B 1 22 ? -67.062 26.062 -41.906 1 21.14 22 SER B N 1
ATOM 5523 C CA . SER B 1 22 ? -65.812 25.5 -42.375 1 21.14 22 SER B CA 1
ATOM 5524 C C . SER B 1 22 ? -65.5 25.953 -43.812 1 21.14 22 SER B C 1
ATOM 5526 O O . SER B 1 22 ? -64.812 25.266 -44.562 1 21.14 22 SER B O 1
ATOM 5528 N N . ILE B 1 23 ? -65.688 27.344 -44.156 1 22.34 23 ILE B N 1
ATOM 5529 C CA . ILE B 1 23 ? -65.688 27.531 -45.594 1 22.34 23 ILE B CA 1
ATOM 5530 C C . ILE B 1 23 ? -64.375 27.094 -46.188 1 22.34 23 ILE B C 1
ATOM 5532 O O . ILE B 1 23 ? -63.312 27.438 -45.688 1 22.34 23 ILE B O 1
ATOM 5536 N N . PRO B 1 24 ? -64.312 26.188 -47.281 1 23.27 24 PRO B N 1
ATOM 5537 C CA . PRO B 1 24 ? -63.281 25.375 -48 1 23.27 24 PRO B CA 1
ATOM 5538 C C . PRO B 1 24 ? -62.281 26.219 -48.781 1 23.27 24 PRO B C 1
ATOM 5540 O O . PRO B 1 24 ? -61.469 25.688 -49.531 1 23.27 24 PRO B O 1
ATOM 5543 N N . THR B 1 25 ? -61.781 27.422 -48.25 1 22.42 25 THR B N 1
ATOM 5544 C CA . THR B 1 25 ? -61.219 28.328 -49.25 1 22.42 25 THR B CA 1
ATOM 5545 C C . THR B 1 25 ? -60.094 27.672 -50.031 1 22.42 25 THR B C 1
ATOM 5547 O O . THR B 1 25 ? -59.281 26.953 -49.438 1 22.42 25 THR B O 1
ATOM 5550 N N . ARG B 1 26 ? -60.156 27.656 -51.469 1 22.08 26 ARG B N 1
ATOM 5551 C CA . ARG B 1 26 ? -59.469 27.188 -52.688 1 22.08 26 ARG B CA 1
ATOM 5552 C C . ARG B 1 26 ? -58.094 27.812 -52.812 1 22.08 26 ARG B C 1
ATOM 5554 O O . ARG B 1 26 ? -57.938 29 -53.094 1 22.08 26 ARG B O 1
ATOM 5561 N N . GLY B 1 27 ? -57.062 27.625 -51.938 1 21.33 27 GLY B N 1
ATOM 5562 C CA . GLY B 1 27 ? -55.75 28.234 -51.844 1 21.33 27 GLY B CA 1
ATOM 5563 C C . GLY B 1 27 ? -54.906 28.031 -53.094 1 21.33 27 GLY B C 1
ATOM 5564 O O . GLY B 1 27 ? -54.531 26.891 -53.375 1 21.33 27 GLY B O 1
ATOM 5565 N N . ARG B 1 28 ? -55.219 28.828 -54.25 1 22.25 28 ARG B N 1
ATOM 5566 C CA . ARG B 1 28 ? -54.5 28.797 -55.531 1 22.25 28 ARG B CA 1
ATOM 5567 C C . ARG B 1 28 ? -53 28.953 -55.344 1 22.25 28 ARG B C 1
ATOM 5569 O O . ARG B 1 28 ? -52.562 29.75 -54.5 1 22.25 28 ARG B O 1
ATOM 5576 N N . SER B 1 29 ? -52.188 28.031 -55.938 1 22.91 29 SER B N 1
ATOM 5577 C CA . SER B 1 29 ? -50.781 27.641 -56 1 22.91 29 SER B CA 1
ATOM 5578 C C . SER B 1 29 ? -49.938 28.656 -56.781 1 22.91 29 SER B C 1
ATOM 5580 O O . SER B 1 29 ? -49.656 28.453 -57.969 1 22.91 29 SER B O 1
ATOM 5582 N N . ILE B 1 30 ? -50.062 30.062 -56.688 1 24.31 30 ILE B N 1
ATOM 5583 C CA . ILE B 1 30 ? -49.312 30.953 -57.594 1 24.31 30 ILE B CA 1
ATOM 5584 C C . ILE B 1 30 ? -47.844 30.641 -57.531 1 24.31 30 ILE B C 1
ATOM 5586 O O . ILE B 1 30 ? -47.219 30.734 -56.438 1 24.31 30 ILE B O 1
ATOM 5590 N N . THR B 1 31 ? -47.281 29.922 -58.594 1 23.28 31 THR B N 1
ATOM 5591 C CA . THR B 1 31 ? -45.906 29.516 -58.938 1 23.28 31 THR B CA 1
ATOM 5592 C C . THR B 1 31 ? -45 30.734 -59.094 1 23.28 31 THR B C 1
ATOM 5594 O O . THR B 1 31 ? -45.156 31.516 -60.031 1 23.28 31 THR B O 1
ATOM 5597 N N . ARG B 1 32 ? -44.625 31.516 -58.125 1 27.89 32 ARG B N 1
ATOM 5598 C CA . ARG B 1 32 ? -43.75 32.688 -58.188 1 27.89 32 ARG B CA 1
ATOM 5599 C C . ARG B 1 32 ? -42.5 32.375 -58.969 1 27.89 32 ARG B C 1
ATOM 5601 O O . ARG B 1 32 ? -41.781 31.406 -58.688 1 27.89 32 ARG B O 1
ATOM 5608 N N . ASN B 1 33 ? -42.438 32.812 -60.344 1 24.5 33 ASN B N 1
ATOM 5609 C CA . ASN B 1 33 ? -41.375 32.812 -61.344 1 24.5 33 ASN B CA 1
ATOM 5610 C C . ASN B 1 33 ? -40.031 33.25 -60.75 1 24.5 33 ASN B C 1
ATOM 5612 O O . ASN B 1 33 ? -39.969 34.312 -60.125 1 24.5 33 ASN B O 1
ATOM 5616 N N . SER B 1 34 ? -39.094 32.438 -60.594 1 28.36 34 SER B N 1
ATOM 5617 C CA . SER B 1 34 ? -37.75 32.531 -60 1 28.36 34 SER B CA 1
ATOM 5618 C C . SER B 1 34 ? -36.875 33.531 -60.719 1 28.36 34 SER B C 1
ATOM 5620 O O . SER B 1 34 ? -36.719 33.469 -61.938 1 28.36 34 SER B O 1
ATOM 5622 N N . ARG B 1 35 ? -36.844 34.906 -60.438 1 34.81 35 ARG B N 1
ATOM 5623 C CA . ARG B 1 35 ? -36.094 36.062 -60.875 1 34.81 35 ARG B CA 1
ATOM 5624 C C . ARG B 1 35 ? -34.625 35.688 -61.125 1 34.81 35 ARG B C 1
ATOM 5626 O O . ARG B 1 35 ? -33.938 35.156 -60.25 1 34.81 35 ARG B O 1
ATOM 5633 N N . SER B 1 36 ? -34.281 35.469 -62.5 1 33.44 36 SER B N 1
ATOM 5634 C CA . SER B 1 36 ? -32.969 35.125 -63 1 33.44 36 SER B CA 1
ATOM 5635 C C . SER B 1 36 ? -31.969 36.25 -62.781 1 33.44 36 SER B C 1
ATOM 5637 O O . SER B 1 36 ? -32.156 37.375 -63.281 1 33.44 36 SER B O 1
ATOM 5639 N N . ASN B 1 37 ? -31.281 36.5 -61.719 1 40.31 37 ASN B N 1
ATOM 5640 C CA . ASN B 1 37 ? -30.266 37.469 -61.375 1 40.31 37 ASN B CA 1
ATOM 5641 C C . ASN B 1 37 ? -29.125 37.5 -62.406 1 40.31 37 ASN B C 1
ATOM 5643 O O . ASN B 1 37 ? -28.688 36.438 -62.844 1 40.31 37 ASN B O 1
ATOM 5647 N N . ALA B 1 38 ? -29.047 38.594 -63.188 1 48.69 38 ALA B N 1
ATOM 5648 C CA . ALA B 1 38 ? -28.078 38.812 -64.25 1 48.69 38 ALA B CA 1
ATOM 5649 C C . ALA B 1 38 ? -26.672 38.406 -63.844 1 48.69 38 ALA B C 1
ATOM 5651 O O . ALA B 1 38 ? -26.25 38.688 -62.688 1 48.69 38 ALA B O 1
ATOM 5652 N N . THR B 1 39 ? -25.969 37.625 -64.562 1 55.38 39 THR B N 1
ATOM 5653 C CA . THR B 1 39 ? -24.734 36.906 -64.312 1 55.38 39 THR B CA 1
ATOM 5654 C C . THR B 1 39 ? -23.562 37.906 -64.188 1 55.38 39 THR B C 1
ATOM 5656 O O . THR B 1 39 ? -22.609 37.656 -63.438 1 55.38 39 THR B O 1
ATOM 5659 N N . ALA B 1 40 ? -23.453 39.125 -65.125 1 61.97 40 ALA B N 1
ATOM 5660 C CA . ALA B 1 40 ? -22.344 40.062 -65 1 61.97 40 ALA B CA 1
ATOM 5661 C C . ALA B 1 40 ? -22.797 41.5 -65.25 1 61.97 40 ALA B C 1
ATOM 5663 O O . ALA B 1 40 ? -23.5 41.812 -66.188 1 61.97 40 ALA B O 1
ATOM 5664 N N . ALA B 1 41 ? -22.641 42.531 -64.312 1 72.62 41 ALA B N 1
ATOM 5665 C CA . ALA B 1 41 ? -23.078 43.906 -64.375 1 72.62 41 ALA B CA 1
ATOM 5666 C C . ALA B 1 41 ? -22.031 44.781 -65.062 1 72.62 41 ALA B C 1
ATOM 5668 O O . ALA B 1 41 ? -20.828 44.469 -65 1 72.62 41 ALA B O 1
ATOM 5669 N N . CYS B 1 42 ? -22.281 45.719 -65.938 1 75.44 42 CYS B N 1
ATOM 5670 C CA . CYS B 1 42 ? -21.406 46.656 -66.688 1 75.44 42 CYS B CA 1
ATOM 5671 C C . CYS B 1 42 ? -20.656 47.562 -65.688 1 75.44 42 CYS B C 1
ATOM 5673 O O . CYS B 1 42 ? -21.094 47.75 -64.562 1 75.44 42 CYS B O 1
ATOM 5675 N N . LEU B 1 43 ? -19.422 48.188 -65.875 1 75.44 43 LEU B N 1
ATOM 5676 C CA . LEU B 1 43 ? -18.531 48.969 -65.062 1 75.44 43 LEU B CA 1
ATOM 5677 C C . LEU B 1 43 ? -19.281 50.188 -64.438 1 75.44 43 LEU B C 1
ATOM 5679 O O . LEU B 1 43 ? -19.078 50.531 -63.281 1 75.44 43 LEU B O 1
ATOM 5683 N N . SER B 1 44 ? -20.25 50.781 -65.125 1 78.19 44 SER B N 1
ATOM 5684 C CA . SER B 1 44 ? -20.969 51.969 -64.625 1 78.19 44 SER B CA 1
ATOM 5685 C C . SER B 1 44 ? -22.062 51.562 -63.656 1 78.19 44 SER B C 1
ATOM 5687 O O . SER B 1 44 ? -22.25 52.25 -62.656 1 78.19 44 SER B O 1
ATOM 5689 N N . CYS B 1 45 ? -22.812 50.406 -63.906 1 75.56 45 CYS B N 1
ATOM 5690 C CA . CYS B 1 45 ? -23.844 49.938 -63 1 75.56 45 CYS B CA 1
ATOM 5691 C C . CYS B 1 45 ? -23.219 49.344 -61.719 1 75.56 45 CYS B C 1
ATOM 5693 O O . CYS B 1 45 ? -23.781 49.5 -60.625 1 75.56 45 CYS B O 1
ATOM 5695 N N . LYS B 1 46 ? -21.922 48.781 -61.75 1 72.31 46 LYS B N 1
ATOM 5696 C CA . LYS B 1 46 ? -21.141 48.312 -60.625 1 72.31 46 LYS B CA 1
ATOM 5697 C C . LYS B 1 46 ? -20.672 49.469 -59.75 1 72.31 46 LYS B C 1
ATOM 5699 O O . LYS B 1 46 ? -20.75 49.375 -58.5 1 72.31 46 LYS B O 1
ATOM 5704 N N . ALA B 1 47 ? -20.281 50.5 -60.281 1 74.06 47 ALA B N 1
ATOM 5705 C CA . ALA B 1 47 ? -19.75 51.656 -59.562 1 74.06 47 ALA B CA 1
ATOM 5706 C C . ALA B 1 47 ? -20.875 52.438 -58.875 1 74.06 47 ALA B C 1
ATOM 5708 O O . ALA B 1 47 ? -20.703 52.969 -57.781 1 74.06 47 ALA B O 1
ATOM 5709 N N . LYS B 1 48 ? -22.109 52.406 -59.438 1 74.75 48 LYS B N 1
ATOM 5710 C CA . LYS B 1 48 ? -23.203 53.219 -58.906 1 74.75 48 LYS B CA 1
ATOM 5711 C C . LYS B 1 48 ? -24.281 52.375 -58.25 1 74.75 48 LYS B C 1
ATOM 5713 O O . LYS B 1 48 ? -25.359 52.844 -57.938 1 74.75 48 LYS B O 1
ATOM 5718 N N . ARG B 1 49 ? -23.969 50.906 -58 1 72.44 49 ARG B N 1
ATOM 5719 C CA . ARG B 1 49 ? -24.781 49.875 -57.406 1 72.44 49 ARG B CA 1
ATOM 5720 C C . ARG B 1 49 ? -26.203 49.906 -57.938 1 72.44 49 ARG B C 1
ATOM 5722 O O . ARG B 1 49 ? -27.172 49.844 -57.156 1 72.44 49 ARG B O 1
ATOM 5729 N N . ARG B 1 50 ? -26.281 50.094 -59.281 1 75.88 50 ARG B N 1
ATOM 5730 C CA . ARG B 1 50 ? -27.578 50.094 -59.969 1 75.88 50 ARG B CA 1
ATOM 5731 C C . ARG B 1 50 ? -27.875 48.719 -60.562 1 75.88 50 ARG B C 1
ATOM 5733 O O . ARG B 1 50 ? -26.953 47.969 -60.875 1 75.88 50 ARG B O 1
ATOM 5740 N N . LYS B 1 51 ? -29.109 48.344 -60.625 1 72.75 51 LYS B N 1
ATOM 5741 C CA . LYS B 1 51 ? -29.547 47.094 -61.188 1 72.75 51 LYS B CA 1
ATOM 5742 C C . LYS B 1 51 ? -29.25 47 -62.688 1 72.75 51 LYS B C 1
ATOM 5744 O O . LYS B 1 51 ? -29.859 47.75 -63.469 1 72.75 51 LYS B O 1
ATOM 5749 N N . CYS B 1 52 ? -28.094 46.25 -63.031 1 72.69 52 CYS B N 1
ATOM 5750 C CA . CYS B 1 52 ? -27.641 46.094 -64.375 1 72.69 52 CYS B CA 1
ATOM 5751 C C . CYS B 1 52 ? -28.406 45 -65.125 1 72.69 52 CYS B C 1
ATOM 5753 O O . CYS B 1 52 ? -28.672 43.938 -64.562 1 72.69 52 CYS B O 1
ATOM 5755 N N . SER B 1 53 ? -28.953 45.062 -66.188 1 75.5 53 SER B N 1
ATOM 5756 C CA . SER B 1 53 ? -29.719 44.094 -66.938 1 75.5 53 SER B CA 1
ATOM 5757 C C . SER B 1 53 ? -28.812 43.094 -67.625 1 75.5 53 SER B C 1
ATOM 5759 O O . SER B 1 53 ? -29.281 42.125 -68.25 1 75.5 53 SER B O 1
ATOM 5761 N N . GLY B 1 54 ? -27.359 43.125 -67.5 1 71.94 54 GLY B N 1
ATOM 5762 C CA . GLY B 1 54 ? -26.375 42.125 -67.875 1 71.94 54 GLY B CA 1
ATOM 5763 C C . GLY B 1 54 ? -25.906 42.281 -69.312 1 71.94 54 GLY B C 1
ATOM 5764 O O . GLY B 1 54 ? -26.438 43.156 -70.062 1 71.94 54 GLY B O 1
ATOM 5765 N N . PRO B 1 55 ? -24.766 41.594 -69.688 1 71.12 55 PRO B N 1
ATOM 5766 C CA . PRO B 1 55 ? -24.328 41.656 -71.062 1 71.12 55 PRO B CA 1
ATOM 5767 C C . PRO B 1 55 ? -25.328 41.031 -72 1 71.12 55 PRO B C 1
ATOM 5769 O O . PRO B 1 55 ? -26.141 40.219 -71.625 1 71.12 55 PRO B O 1
ATOM 5772 N N . PRO B 1 56 ? -25.125 41.656 -73.188 1 70 56 PRO B N 1
ATOM 5773 C CA . PRO B 1 56 ? -24.234 42.562 -73.938 1 70 56 PRO B CA 1
ATOM 5774 C C . PRO B 1 56 ? -24.641 44.031 -73.75 1 70 56 PRO B C 1
ATOM 5776 O O . PRO B 1 56 ? -25.812 44.344 -73.562 1 70 56 PRO B O 1
ATOM 5779 N N . GLY B 1 57 ? -23.562 44.875 -73.25 1 67.25 57 GLY B N 1
ATOM 5780 C CA . GLY B 1 57 ? -23.828 46.281 -73 1 67.25 57 GLY B CA 1
ATOM 5781 C C . GLY B 1 57 ? -24.453 46.969 -74.188 1 67.25 57 GLY B C 1
ATOM 5782 O O . GLY B 1 57 ? -24.531 46.375 -75.312 1 67.25 57 GLY B O 1
ATOM 5783 N N . PRO B 1 58 ? -25.234 48.094 -74.25 1 74.25 58 PRO B N 1
ATOM 5784 C CA . PRO B 1 58 ? -25.422 48.906 -73.062 1 74.25 58 PRO B CA 1
ATOM 5785 C C . PRO B 1 58 ? -26.594 48.438 -72.188 1 74.25 58 PRO B C 1
ATOM 5787 O O . PRO B 1 58 ? -27.625 48.031 -72.75 1 74.25 58 PRO B O 1
ATOM 5790 N N . CYS B 1 59 ? -26.453 48.188 -70.875 1 75.12 59 CYS B N 1
ATOM 5791 C CA . CYS B 1 59 ? -27.5 47.719 -69.938 1 75.12 59 CYS B CA 1
ATOM 5792 C C . CYS B 1 59 ? -28.609 48.75 -69.812 1 75.12 59 CYS B C 1
ATOM 5794 O O . CYS B 1 59 ? -28.391 49.938 -70.062 1 75.12 59 CYS B O 1
ATOM 5796 N N . ASN B 1 60 ? -29.875 48.25 -69.5 1 80.31 60 ASN B N 1
ATOM 5797 C CA . ASN B 1 60 ? -31.047 49.125 -69.5 1 80.31 60 ASN B CA 1
ATOM 5798 C C . ASN B 1 60 ? -30.812 50.312 -68.562 1 80.31 60 ASN B C 1
ATOM 5800 O O . ASN B 1 60 ? -31.297 51.406 -68.875 1 80.31 60 ASN B O 1
ATOM 5804 N N . ALA B 1 61 ? -30.031 50.094 -67.562 1 80 61 ALA B N 1
ATOM 5805 C CA . ALA B 1 61 ? -29.734 51.188 -66.625 1 80 61 ALA B CA 1
ATOM 5806 C C . ALA B 1 61 ? -28.812 52.219 -67.25 1 80 61 ALA B C 1
ATOM 5808 O O . ALA B 1 61 ? -29.031 53.438 -67.125 1 80 61 ALA B O 1
ATOM 5809 N N . CYS B 1 62 ? -27.875 51.781 -67.938 1 79.56 62 CYS B N 1
ATOM 5810 C CA . CYS B 1 62 ? -26.922 52.688 -68.562 1 79.56 62 CYS B CA 1
ATOM 5811 C C . CYS B 1 62 ? -27.578 53.438 -69.688 1 79.56 62 CYS B C 1
ATOM 5813 O O . CYS B 1 62 ? -27.219 54.594 -69.938 1 79.56 62 CYS B O 1
ATOM 5815 N N . ILE B 1 63 ? -28.578 52.781 -70.375 1 82.62 63 ILE B N 1
ATOM 5816 C CA . ILE B 1 63 ? -29.359 53.5 -71.375 1 82.62 63 ILE B CA 1
ATOM 5817 C C . ILE B 1 63 ? -30.188 54.594 -70.75 1 82.62 63 ILE B C 1
ATOM 5819 O O . ILE B 1 63 ? -30.219 55.719 -71.25 1 82.62 63 ILE B O 1
ATOM 5823 N N . THR B 1 64 ? -30.891 54.281 -69.562 1 80.06 64 THR B N 1
ATOM 5824 C CA . THR B 1 64 ? -31.781 55.25 -68.938 1 80.06 64 THR B CA 1
ATOM 5825 C C . THR B 1 64 ? -31 56.438 -68.438 1 80.06 64 THR B C 1
ATOM 5827 O O . THR B 1 64 ? -31.469 57.562 -68.5 1 80.06 64 THR B O 1
ATOM 5830 N N . PHE B 1 65 ? -29.844 56.156 -68 1 79.44 65 PHE B N 1
ATOM 5831 C CA . PHE B 1 65 ? -29.109 57.219 -67.312 1 79.44 65 PHE B CA 1
ATOM 5832 C C . PHE B 1 65 ? -28.016 57.75 -68.25 1 79.44 65 PHE B C 1
ATOM 5834 O O . PHE B 1 65 ? -27.172 58.531 -67.812 1 79.44 65 PHE B O 1
ATOM 5841 N N . GLU B 1 66 ? -28.031 57.406 -69.562 1 79.06 66 GLU B N 1
ATOM 5842 C CA . GLU B 1 66 ? -27.156 57.844 -70.625 1 79.06 66 GLU B CA 1
ATOM 5843 C C . GLU B 1 66 ? -25.688 57.781 -70.188 1 79.06 66 GLU B C 1
ATOM 5845 O O . GLU B 1 66 ? -24.953 58.75 -70.375 1 79.06 66 GLU B O 1
ATOM 5850 N N . THR B 1 67 ? -25.391 56.812 -69.312 1 77.56 67 THR B N 1
ATOM 5851 C CA . THR B 1 67 ? -24.016 56.594 -68.938 1 77.56 67 THR B CA 1
ATOM 5852 C C . THR B 1 67 ? -23.344 55.562 -69.812 1 77.56 67 THR B C 1
ATOM 5854 O O . THR B 1 67 ? -24.031 54.75 -70.438 1 77.56 67 THR B O 1
ATOM 5857 N N . GLU B 1 68 ? -22.016 55.688 -70.062 1 79 68 GLU B N 1
ATOM 5858 C CA . GLU B 1 68 ? -21.297 54.781 -70.875 1 79 68 GLU B CA 1
ATOM 5859 C C . GLU B 1 68 ? -21.266 53.375 -70.312 1 79 68 GLU B C 1
ATOM 5861 O O . GLU B 1 68 ? -20.859 53.156 -69.188 1 79 68 GLU B O 1
ATOM 5866 N N . CYS B 1 69 ? -21.922 52.219 -71 1 71.44 69 CYS B N 1
ATOM 5867 C CA . CYS B 1 69 ? -22.062 50.844 -70.5 1 71.44 69 CYS B CA 1
ATOM 5868 C C . CYS B 1 69 ? -20.906 49.969 -71 1 71.44 69 CYS B C 1
ATOM 5870 O O . CYS B 1 69 ? -20.781 49.719 -72.25 1 71.44 69 CYS B O 1
ATOM 5872 N N . ILE B 1 70 ? -19.781 49.906 -70.312 1 76.31 70 ILE B N 1
ATOM 5873 C CA . ILE B 1 70 ? -18.641 49.062 -70.688 1 76.31 70 ILE B CA 1
ATOM 5874 C C . ILE B 1 70 ? -18.656 47.781 -69.938 1 76.31 70 ILE B C 1
ATOM 5876 O O . ILE B 1 70 ? -18.656 47.781 -68.688 1 76.31 70 ILE B O 1
ATOM 5880 N N . PHE B 1 71 ? -18.984 46.531 -70.562 1 65.88 71 PHE B N 1
ATOM 5881 C CA . PHE B 1 71 ? -18.859 45.219 -69.938 1 65.88 71 PHE B CA 1
ATOM 5882 C C . PHE B 1 71 ? -17.438 44.688 -70.062 1 65.88 71 PHE B C 1
ATOM 5884 O O . PHE B 1 71 ? -16.859 44.656 -71.125 1 65.88 71 PHE B O 1
ATOM 5891 N N . ARG B 1 72 ? -16.516 44.781 -69.062 1 57.47 72 ARG B N 1
ATOM 5892 C CA . ARG B 1 72 ? -15.188 44.156 -69.125 1 57.47 72 ARG B CA 1
ATOM 5893 C C . ARG B 1 72 ? -15.266 42.688 -68.688 1 57.47 72 ARG B C 1
ATOM 5895 O O . ARG B 1 72 ? -15.641 42.344 -67.562 1 57.47 72 ARG B O 1
ATOM 5902 N N . GLU B 1 73 ? -15.281 41.781 -69.625 1 49.28 73 GLU B N 1
ATOM 5903 C CA . GLU B 1 73 ? -15.305 40.344 -69.438 1 49.28 73 GLU B CA 1
ATOM 5904 C C . GLU B 1 73 ? -14.07 39.875 -68.688 1 49.28 73 GLU B C 1
ATOM 5906 O O . GLU B 1 73 ? -14.117 38.844 -68 1 49.28 73 GLU B O 1
ATOM 5911 N N . ASP B 1 74 ? -12.82 40.406 -68.938 1 45.69 74 ASP B N 1
ATOM 5912 C CA . ASP B 1 74 ? -11.555 39.938 -68.375 1 45.69 74 ASP B CA 1
ATOM 5913 C C . ASP B 1 74 ? -11.539 40.062 -66.875 1 45.69 74 ASP B C 1
ATOM 5915 O O . ASP B 1 74 ? -10.703 39.438 -66.188 1 45.69 74 ASP B O 1
ATOM 5919 N N . LEU B 1 75 ? -12.188 40.938 -66.375 1 39.06 75 LEU B N 1
ATOM 5920 C CA . LEU B 1 75 ? -12.156 41.188 -64.938 1 39.06 75 LEU B CA 1
ATOM 5921 C C . LEU B 1 75 ? -13.055 40.188 -64.188 1 39.06 75 LEU B C 1
ATOM 5923 O O . LEU B 1 75 ? -13.281 40.344 -63 1 39.06 75 LEU B O 1
ATOM 5927 N N . ASP B 1 76 ? -13.742 39.438 -65.062 1 35.25 76 ASP B N 1
ATOM 5928 C CA . ASP B 1 76 ? -14.602 38.5 -64.375 1 35.25 76 ASP B CA 1
ATOM 5929 C C . ASP B 1 76 ? -13.781 37.406 -63.688 1 35.25 76 ASP B C 1
ATOM 5931 O O . ASP B 1 76 ? -13.445 36.406 -64.312 1 35.25 76 ASP B O 1
ATOM 5935 N N . GLY B 1 77 ? -12.797 37.906 -63.125 1 36.22 77 GLY B N 1
ATOM 5936 C CA . GLY B 1 77 ? -11.953 37.094 -62.25 1 36.22 77 GLY B CA 1
ATOM 5937 C C . GLY B 1 77 ? -12.734 36.25 -61.281 1 36.22 77 GLY B C 1
ATOM 5938 O O . GLY B 1 77 ? -12.156 35.594 -60.406 1 36.22 77 GLY B O 1
ATOM 5939 N N . ARG B 1 78 ? -14.039 36.344 -61.531 1 40.75 78 ARG B N 1
ATOM 5940 C CA . ARG B 1 78 ? -14.859 35.594 -60.594 1 40.75 78 ARG B CA 1
ATOM 5941 C C . ARG B 1 78 ? -14.797 34.094 -60.844 1 40.75 78 ARG B C 1
ATOM 5943 O O . ARG B 1 78 ? -14.945 33.312 -59.906 1 40.75 78 ARG B O 1
ATOM 5950 N N . ARG B 1 79 ? -14.75 33.812 -62.156 1 35.97 79 ARG B N 1
ATOM 5951 C CA . ARG B 1 79 ? -14.648 32.375 -62.375 1 35.97 79 ARG B CA 1
ATOM 5952 C C . ARG B 1 79 ? -13.297 31.844 -61.906 1 35.97 79 ARG B C 1
ATOM 5954 O O . ARG B 1 79 ? -13.219 30.734 -61.375 1 35.97 79 ARG B O 1
ATOM 5961 N N . LYS B 1 80 ? -12.219 32.531 -62.312 1 35.97 80 LYS B N 1
ATOM 5962 C CA . LYS B 1 80 ? -10.938 32.156 -61.719 1 35.97 80 LYS B CA 1
ATOM 5963 C C . LYS B 1 80 ? -10.984 32.281 -60.188 1 35.97 80 LYS B C 1
ATOM 5965 O O . LYS B 1 80 ? -10.438 31.438 -59.469 1 35.97 80 LYS B O 1
ATOM 5970 N N . GLU B 1 81 ? -11.609 33.344 -59.75 1 38 81 GLU B N 1
ATOM 5971 C CA . GLU B 1 81 ? -11.828 33.469 -58.312 1 38 81 GLU B CA 1
ATOM 5972 C C . GLU B 1 81 ? -12.836 32.438 -57.812 1 38 81 GLU B C 1
ATOM 5974 O O . GLU B 1 81 ? -12.695 31.906 -56.719 1 38 81 GLU B O 1
ATOM 5979 N N . ALA B 1 82 ? -13.844 32.031 -58.625 1 40.53 82 ALA B N 1
ATOM 5980 C CA . ALA B 1 82 ? -14.766 30.953 -58.25 1 40.53 82 ALA B CA 1
ATOM 5981 C C . ALA B 1 82 ? -14.086 29.594 -58.344 1 40.53 82 ALA B C 1
ATOM 5983 O O . ALA B 1 82 ? -14.312 28.719 -57.531 1 40.53 82 ALA B O 1
ATOM 5984 N N . ILE B 1 83 ? -13.359 29.312 -59.438 1 37.81 83 ILE B N 1
ATOM 5985 C CA . ILE B 1 83 ? -12.523 28.109 -59.469 1 37.81 83 ILE B CA 1
ATOM 5986 C C . ILE B 1 83 ? -11.414 28.234 -58.406 1 37.81 83 ILE B C 1
ATOM 5988 O O . ILE B 1 83 ? -11.125 27.281 -57.688 1 37.81 83 ILE B O 1
ATOM 5992 N N . LYS B 1 84 ? -10.75 29.375 -58.344 1 39.22 84 LYS B N 1
ATOM 5993 C CA . LYS B 1 84 ? -9.875 29.625 -57.188 1 39.22 84 LYS B CA 1
ATOM 5994 C C . LYS B 1 84 ? -10.648 29.516 -55.875 1 39.22 84 LYS B C 1
ATOM 5996 O O . LYS B 1 84 ? -10.148 28.969 -54.906 1 39.22 84 LYS B O 1
ATOM 6001 N N . ARG B 1 85 ? -11.875 30.062 -55.812 1 41.41 85 ARG B N 1
ATOM 6002 C CA . ARG B 1 85 ? -12.734 29.938 -54.625 1 41.41 85 ARG B CA 1
ATOM 6003 C C . ARG B 1 85 ? -13.203 28.5 -54.438 1 41.41 85 ARG B C 1
ATOM 6005 O O . ARG B 1 85 ? -13.266 28.016 -53.312 1 41.41 85 ARG B O 1
ATOM 6012 N N . LYS B 1 86 ? -13.703 27.859 -55.5 1 40.31 86 LYS B N 1
ATOM 6013 C CA . LYS B 1 86 ? -14.062 26.453 -55.375 1 40.31 86 LYS B CA 1
ATOM 6014 C C . LYS B 1 86 ? -12.828 25.578 -55.125 1 40.31 86 LYS B C 1
ATOM 6016 O O . LYS B 1 86 ? -12.891 24.625 -54.344 1 40.31 86 LYS B O 1
ATOM 6021 N N . MET B 1 87 ? -11.82 25.797 -55.906 1 38.25 87 MET B N 1
ATOM 6022 C CA . MET B 1 87 ? -10.547 25.141 -55.625 1 38.25 87 MET B CA 1
ATOM 6023 C C . MET B 1 87 ? -9.93 25.672 -54.344 1 38.25 87 MET B C 1
ATOM 6025 O O . MET B 1 87 ? -9.32 24.922 -53.594 1 38.25 87 MET B O 1
ATOM 6029 N N . GLU B 1 88 ? -9.969 26.953 -54.156 1 40.66 88 GLU B N 1
ATOM 6030 C CA . GLU B 1 88 ? -9.68 27.578 -52.875 1 40.66 88 GLU B CA 1
ATOM 6031 C C . GLU B 1 88 ? -10.664 27.141 -51.812 1 40.66 88 GLU B C 1
ATOM 6033 O O . GLU B 1 88 ? -10.305 27 -50.625 1 40.66 88 GLU B O 1
ATOM 6038 N N . GLU B 1 89 ? -11.977 26.984 -52.156 1 41.34 89 GLU B N 1
ATOM 6039 C CA . GLU B 1 89 ? -12.93 26.406 -51.219 1 41.34 89 GLU B CA 1
ATOM 6040 C C . GLU B 1 89 ? -12.555 24.984 -50.875 1 41.34 89 GLU B C 1
ATOM 6042 O O . GLU B 1 89 ? -12.719 24.562 -49.719 1 41.34 89 GLU B O 1
ATOM 6047 N N . GLY B 1 90 ? -12.266 24.172 -51.906 1 41.94 90 GLY B N 1
ATOM 6048 C CA . GLY B 1 90 ? -11.703 22.859 -51.625 1 41.94 90 GLY B CA 1
ATOM 6049 C C . GLY B 1 90 ? -10.336 22.938 -50.969 1 41.94 90 GLY B C 1
ATOM 6050 O O . GLY B 1 90 ? -10.039 22.172 -50.031 1 41.94 90 GLY B O 1
ATOM 6051 N N . THR B 1 91 ? -9.438 23.688 -51.719 1 44.25 91 THR B N 1
ATOM 6052 C CA . THR B 1 91 ? -8.078 23.953 -51.25 1 44.25 91 THR B CA 1
ATOM 6053 C C . THR B 1 91 ? -8.102 24.766 -49.969 1 44.25 91 THR B C 1
ATOM 6055 O O . THR B 1 91 ? -7.297 24.547 -49.062 1 44.25 91 THR B O 1
ATOM 6058 N N . GLU B 1 92 ? -8.797 25.859 -50.031 1 47.25 92 GLU B N 1
ATOM 6059 C CA . GLU B 1 92 ? -9.047 26.641 -48.812 1 47.25 92 GLU B CA 1
ATOM 6060 C C . GLU B 1 92 ? -9.695 25.797 -47.719 1 47.25 92 GLU B C 1
ATOM 6062 O O . GLU B 1 92 ? -9.438 25.984 -46.531 1 47.25 92 GLU B O 1
ATOM 6067 N N . HIS B 1 93 ? -10.469 24.906 -48.219 1 50.59 93 HIS B N 1
ATOM 6068 C CA . HIS B 1 93 ? -11.062 24 -47.25 1 50.59 93 HIS B CA 1
ATOM 6069 C C . HIS B 1 93 ? -10 23.141 -46.594 1 50.59 93 HIS B C 1
ATOM 6071 O O . HIS B 1 93 ? -10.023 22.969 -45.375 1 50.59 93 HIS B O 1
ATOM 6077 N N . HIS B 1 94 ? -9.07 22.594 -47.438 1 56.22 94 HIS B N 1
ATOM 6078 C CA . HIS B 1 94 ? -7.996 21.828 -46.812 1 56.22 94 HIS B CA 1
ATOM 6079 C C . HIS B 1 94 ? -7.043 22.75 -46.031 1 56.22 94 HIS B C 1
ATOM 6081 O O . HIS B 1 94 ? -6.539 22.375 -44.969 1 56.22 94 HIS B O 1
ATOM 6087 N N . ARG B 1 95 ? -6.715 23.797 -46.594 1 59.25 95 ARG B N 1
ATOM 6088 C CA . ARG B 1 95 ? -5.957 24.797 -45.844 1 59.25 95 ARG B CA 1
ATOM 6089 C C . ARG B 1 95 ? -6.719 25.234 -44.594 1 59.25 95 ARG B C 1
ATOM 6091 O O . ARG B 1 95 ? -6.145 25.312 -43.5 1 59.25 95 ARG B O 1
ATOM 6098 N N . ASP B 1 96 ? -7.938 25.688 -44.719 1 60.03 96 ASP B N 1
ATOM 6099 C CA . ASP B 1 96 ? -8.758 26.078 -43.594 1 60.03 96 ASP B CA 1
ATOM 6100 C C . ASP B 1 96 ? -8.922 24.922 -42.594 1 60.03 96 ASP B C 1
ATOM 6102 O O . ASP B 1 96 ? -8.883 25.109 -41.406 1 60.03 96 ASP B O 1
ATOM 6106 N N . LEU B 1 97 ? -9.141 23.719 -43.156 1 62.94 97 LEU B N 1
ATOM 6107 C CA . LEU B 1 97 ? -9.18 22.547 -42.281 1 62.94 97 LEU B CA 1
ATOM 6108 C C . LEU B 1 97 ? -7.82 22.312 -41.625 1 62.94 97 LEU B C 1
ATOM 6110 O O . LEU B 1 97 ? -7.742 22 -40.438 1 62.94 97 LEU B O 1
ATOM 6114 N N . LEU B 1 98 ? -6.762 22.422 -42.469 1 66.31 98 LEU B N 1
ATOM 6115 C CA . LEU B 1 98 ? -5.438 22.297 -41.875 1 66.31 98 LEU B CA 1
ATOM 6116 C C . LEU B 1 98 ? -5.191 23.406 -40.875 1 66.31 98 LEU B C 1
ATOM 6118 O O . LEU B 1 98 ? -4.746 23.141 -39.75 1 66.31 98 LEU B O 1
ATOM 6122 N N . THR B 1 99 ? -5.371 24.609 -41.188 1 68.06 99 THR B N 1
ATOM 6123 C CA . THR B 1 99 ? -5.23 25.719 -40.25 1 68.06 99 THR B CA 1
ATOM 6124 C C . THR B 1 99 ? -6.215 25.562 -39.094 1 68.06 99 THR B C 1
ATOM 6126 O O . THR B 1 99 ? -5.867 25.812 -37.938 1 68.06 99 THR B O 1
ATOM 6129 N N . GLY B 1 100 ? -7.508 25.266 -39.25 1 64.62 100 GLY B N 1
ATOM 6130 C CA . GLY B 1 100 ? -8.453 24.938 -38.188 1 64.62 100 GLY B CA 1
ATOM 6131 C C . GLY B 1 100 ? -8 23.781 -37.312 1 64.62 100 GLY B C 1
ATOM 6132 O O . GLY B 1 100 ? -8.125 23.844 -36.094 1 64.62 100 GLY B O 1
ATOM 6133 N N . LEU B 1 101 ? -7.527 22.75 -38 1 68.44 101 LEU B N 1
ATOM 6134 C CA . LEU B 1 101 ? -6.996 21.609 -37.25 1 68.44 101 LEU B CA 1
ATOM 6135 C C . LEU B 1 101 ? -5.789 22.016 -36.438 1 68.44 101 LEU B C 1
ATOM 6137 O O . LEU B 1 101 ? -5.719 21.703 -35.25 1 68.44 101 LEU B O 1
ATOM 6141 N N . LEU B 1 102 ? -4.809 22.656 -37 1 69.31 102 LEU B N 1
ATOM 6142 C CA . LEU B 1 102 ? -3.637 23.109 -36.281 1 69.31 102 LEU B CA 1
ATOM 6143 C C . LEU B 1 102 ? -4.031 24.125 -35.188 1 69.31 102 LEU B C 1
ATOM 6145 O O . LEU B 1 102 ? -3.564 24.047 -34.062 1 69.31 102 LEU B O 1
ATOM 6149 N N . ARG B 1 103 ? -4.875 25.062 -35.469 1 69.12 103 ARG B N 1
ATOM 6150 C CA . ARG B 1 103 ? -5.379 26.016 -34.469 1 69.12 103 ARG B CA 1
ATOM 6151 C C . ARG B 1 103 ? -6.18 25.297 -33.375 1 69.12 103 ARG B C 1
ATOM 6153 O O . ARG B 1 103 ? -6.066 25.641 -32.219 1 69.12 103 ARG B O 1
ATOM 6160 N N . SER B 1 104 ? -7.09 24.328 -33.719 1 65.75 104 SER B N 1
ATOM 6161 C CA . SER B 1 104 ? -7.844 23.578 -32.719 1 65.75 104 SER B CA 1
ATOM 6162 C C . SER B 1 104 ? -6.914 22.766 -31.844 1 65.75 104 SER B C 1
ATOM 6164 O O . SER B 1 104 ? -7.113 22.703 -30.625 1 65.75 104 SER B O 1
ATOM 6166 N N . ILE B 1 105 ? -5.867 22.234 -32.406 1 67.62 105 ILE B N 1
ATOM 6167 C CA . ILE B 1 105 ? -4.926 21.469 -31.609 1 67.62 105 ILE B CA 1
ATOM 6168 C C . ILE B 1 105 ? -4.062 22.422 -30.781 1 67.62 105 ILE B C 1
ATOM 6170 O O . ILE B 1 105 ? -3.768 22.141 -29.609 1 67.62 105 ILE B O 1
ATOM 6174 N N . ARG B 1 106 ? -3.725 23.625 -31.266 1 67.81 106 ARG B N 1
ATOM 6175 C CA . ARG B 1 106 ? -2.873 24.594 -30.594 1 67.81 106 ARG B CA 1
ATOM 6176 C C . ARG B 1 106 ? -3.658 25.375 -29.547 1 67.81 106 ARG B C 1
ATOM 6178 O O . ARG B 1 106 ? -3.139 25.672 -28.469 1 67.81 106 ARG B O 1
ATOM 6185 N N . SER B 1 107 ? -4.852 25.797 -29.781 1 66.88 107 SER B N 1
ATOM 6186 C CA . SER B 1 107 ? -5.562 26.797 -28.969 1 66.88 107 SER B CA 1
ATOM 6187 C C . SER B 1 107 ? -6.719 26.156 -28.203 1 66.88 107 SER B C 1
ATOM 6189 O O . SER B 1 107 ? -7.289 26.781 -27.312 1 66.88 107 SER B O 1
ATOM 6191 N N . SER B 1 108 ? -7.199 24.969 -28.453 1 60.44 108 SER B N 1
ATOM 6192 C CA . SER B 1 108 ? -8.266 24.328 -27.703 1 60.44 108 SER B CA 1
ATOM 6193 C C . SER B 1 108 ? -7.742 23.766 -26.375 1 60.44 108 SER B C 1
ATOM 6195 O O . SER B 1 108 ? -6.535 23.562 -26.219 1 60.44 108 SER B O 1
ATOM 6197 N N . ASP B 1 109 ? -8.617 23.656 -25.328 1 65.69 109 ASP B N 1
ATOM 6198 C CA . ASP B 1 109 ? -8.227 22.969 -24.094 1 65.69 109 ASP B CA 1
ATOM 6199 C C . ASP B 1 109 ? -7.668 21.578 -24.391 1 65.69 109 ASP B C 1
ATOM 6201 O O . ASP B 1 109 ? -7.945 21 -25.438 1 65.69 109 ASP B O 1
ATOM 6205 N N . GLU B 1 110 ? -6.73 21.188 -23.625 1 70.44 110 GLU B N 1
ATOM 6206 C CA . GLU B 1 110 ? -6.027 19.938 -23.844 1 70.44 110 GLU B CA 1
ATOM 6207 C C . GLU B 1 110 ? -7.004 18.797 -24.094 1 70.44 110 GLU B C 1
ATOM 6209 O O . GLU B 1 110 ? -6.738 17.906 -24.922 1 70.44 110 GLU B O 1
ATOM 6214 N N . ASN B 1 111 ? -8.047 18.875 -23.594 1 72.25 111 ASN B N 1
ATOM 6215 C CA . ASN B 1 111 ? -9.023 17.812 -23.797 1 72.25 111 ASN B CA 1
ATOM 6216 C C . ASN B 1 111 ? -9.609 17.859 -25.203 1 72.25 111 ASN B C 1
ATOM 6218 O O . ASN B 1 111 ? -9.758 16.812 -25.859 1 72.25 111 ASN B O 1
ATOM 6222 N N . ASP B 1 112 ? -9.875 18.969 -25.469 1 71.88 112 ASP B N 1
ATOM 6223 C CA . ASP B 1 112 ? -10.453 19.094 -26.797 1 71.88 112 ASP B CA 1
ATOM 6224 C C . ASP B 1 112 ? -9.414 18.797 -27.875 1 71.88 112 ASP B C 1
ATOM 6226 O O . ASP B 1 112 ? -9.727 18.203 -28.906 1 71.88 112 ASP B O 1
ATOM 6230 N N . ALA B 1 113 ? -8.258 19.141 -27.516 1 73.94 113 ALA B N 1
ATOM 6231 C CA . ALA B 1 113 ? -7.176 18.875 -28.453 1 73.94 113 ALA B CA 1
ATOM 6232 C C . ALA B 1 113 ? -6.887 17.375 -28.547 1 73.94 113 ALA B C 1
ATOM 6234 O O . ALA B 1 113 ? -6.668 16.844 -29.625 1 73.94 113 ALA B O 1
ATOM 6235 N N . GLN B 1 114 ? -6.934 16.828 -27.422 1 73.5 114 GLN B N 1
ATOM 6236 C CA . GLN B 1 114 ? -6.711 15.383 -27.391 1 73.5 114 GLN B CA 1
ATOM 6237 C C . GLN B 1 114 ? -7.887 14.633 -28.016 1 73.5 114 GLN B C 1
ATOM 6239 O O . GLN B 1 114 ? -7.699 13.602 -28.672 1 73.5 114 GLN B O 1
ATOM 6244 N N . ARG B 1 115 ? -8.977 15.078 -27.844 1 74.81 115 ARG B N 1
ATOM 6245 C CA . ARG B 1 115 ? -10.133 14.477 -28.484 1 74.81 115 ARG B CA 1
ATOM 6246 C C . ARG B 1 115 ? -10.023 14.578 -30.016 1 74.81 115 ARG B C 1
ATOM 6248 O O . ARG B 1 115 ? -10.344 13.625 -30.719 1 74.81 115 ARG B O 1
ATOM 6255 N N . LEU B 1 116 ? -9.609 15.648 -30.469 1 76.5 116 LEU B N 1
ATOM 6256 C CA . LEU B 1 116 ? -9.383 15.82 -31.906 1 76.5 116 LEU B CA 1
ATOM 6257 C C . LEU B 1 116 ? -8.281 14.891 -32.406 1 76.5 116 LEU B C 1
ATOM 6259 O O . LEU B 1 116 ? -8.414 14.281 -33.469 1 76.5 116 LEU B O 1
ATOM 6263 N N . PHE B 1 117 ? -7.262 14.695 -31.531 1 74.38 117 PHE B N 1
ATOM 6264 C CA . PHE B 1 117 ? -6.16 13.789 -31.812 1 74.38 117 PHE B CA 1
ATOM 6265 C C . PHE B 1 117 ? -6.656 12.352 -31.906 1 74.38 117 PHE B C 1
ATOM 6267 O O . PHE B 1 117 ? -6.289 11.617 -32.844 1 74.38 117 PHE B O 1
ATOM 6274 N N . ARG B 1 118 ? -7.488 12.055 -31.125 1 73 118 ARG B N 1
ATOM 6275 C CA . ARG B 1 118 ? -8.039 10.711 -31.125 1 73 118 ARG B CA 1
ATOM 6276 C C . ARG B 1 118 ? -9 10.508 -32.312 1 73 118 ARG B C 1
ATOM 6278 O O . ARG B 1 118 ? -9.039 9.43 -32.906 1 73 118 ARG B O 1
ATOM 6285 N N . LEU B 1 119 ? -9.703 11.484 -32.656 1 75.31 119 LEU B N 1
ATOM 6286 C CA . LEU B 1 119 ? -10.617 11.406 -33.812 1 75.31 119 LEU B CA 1
ATOM 6287 C C . LEU B 1 119 ? -9.844 11.172 -35.094 1 75.31 119 LEU B C 1
ATOM 6289 O O . LEU B 1 119 ? -10.297 10.422 -35.969 1 75.31 119 LEU B O 1
ATOM 6293 N N . ILE B 1 120 ? -8.695 11.758 -35.031 1 75.06 120 ILE B N 1
ATOM 6294 C CA . ILE B 1 120 ? -7.855 11.609 -36.219 1 75.06 120 ILE B CA 1
ATOM 6295 C C . ILE B 1 120 ? -7.207 10.227 -36.219 1 75.06 120 ILE B C 1
ATOM 6297 O O . ILE B 1 120 ? -7.184 9.547 -37.25 1 75.06 120 ILE B O 1
ATOM 6301 N N . ARG B 1 121 ? -6.738 9.797 -35.031 1 71.62 121 ARG B N 1
ATOM 6302 C CA . ARG B 1 121 ? -6.078 8.5 -34.906 1 71.62 121 ARG B CA 1
ATOM 6303 C C . ARG B 1 121 ? -7.062 7.363 -35.156 1 71.62 121 ARG B C 1
ATOM 6305 O O . ARG B 1 121 ? -6.68 6.301 -35.656 1 71.62 121 ARG B O 1
ATOM 6312 N N . ASP B 1 122 ? -8.297 7.672 -34.969 1 67.44 122 ASP B N 1
ATOM 6313 C CA . ASP B 1 122 ? -9.359 6.684 -35.188 1 67.44 122 ASP B CA 1
ATOM 6314 C C . ASP B 1 122 ? -9.883 6.723 -36.594 1 67.44 122 ASP B C 1
ATOM 6316 O O . ASP B 1 122 ? -10.945 6.176 -36.906 1 67.44 122 ASP B O 1
ATOM 6320 N N . ASP B 1 123 ? -9.328 7.312 -37.5 1 69.38 123 ASP B N 1
ATOM 6321 C CA . ASP B 1 123 ? -9.586 7.453 -38.938 1 69.38 123 ASP B CA 1
ATOM 6322 C C . ASP B 1 123 ? -11 7.992 -39.188 1 69.38 123 ASP B C 1
ATOM 6324 O O . ASP B 1 123 ? -11.703 7.516 -40.062 1 69.38 123 ASP B O 1
ATOM 6328 N N . ALA B 1 124 ? -11.469 8.938 -38.312 1 68.25 124 ALA B N 1
ATOM 6329 C CA . ALA B 1 124 ? -12.75 9.602 -38.531 1 68.25 124 ALA B CA 1
ATOM 6330 C C . ALA B 1 124 ? -12.766 10.336 -39.875 1 68.25 124 ALA B C 1
ATOM 6332 O O . ALA B 1 124 ? -11.734 10.844 -40.312 1 68.25 124 ALA B O 1
ATOM 6333 N N . PRO B 1 125 ? -13.953 10.234 -40.562 1 67.44 125 PRO B N 1
ATOM 6334 C CA . PRO B 1 125 ? -14.039 10.953 -41.812 1 67.44 125 PRO B CA 1
ATOM 6335 C C . PRO B 1 125 ? -13.727 12.445 -41.688 1 67.44 125 PRO B C 1
ATOM 6337 O O . PRO B 1 125 ? -14.023 13.039 -40.656 1 67.44 125 PRO B O 1
ATOM 6340 N N . VAL B 1 126 ? -13.125 12.992 -42.656 1 65.75 126 VAL B N 1
ATOM 6341 C CA . VAL B 1 126 ? -12.703 14.391 -42.656 1 65.75 126 VAL B CA 1
ATOM 6342 C C . VAL B 1 126 ? -13.898 15.289 -42.375 1 65.75 126 VAL B C 1
ATOM 6344 O O . VAL B 1 126 ? -13.75 16.344 -41.75 1 65.75 126 VAL B O 1
ATOM 6347 N N . ALA B 1 127 ? -15.07 14.789 -42.688 1 67.81 127 ALA B N 1
ATOM 6348 C CA . ALA B 1 127 ? -16.281 15.539 -42.406 1 67.81 127 ALA B CA 1
ATOM 6349 C C . ALA B 1 127 ? -16.562 15.617 -40.906 1 67.81 127 ALA B C 1
ATOM 6351 O O . ALA B 1 127 ? -17 16.641 -40.406 1 67.81 127 ALA B O 1
ATOM 6352 N N . THR B 1 128 ? -16.281 14.625 -40.156 1 67.31 128 THR B N 1
ATOM 6353 C CA . THR B 1 128 ? -16.422 14.586 -38.688 1 67.31 128 THR B CA 1
ATOM 6354 C C . THR B 1 128 ? -15.344 15.422 -38 1 67.31 128 THR B C 1
ATOM 6356 O O . THR B 1 128 ? -15.617 16.125 -37.031 1 67.31 128 THR B O 1
ATOM 6359 N N . ILE B 1 129 ? -14.242 15.383 -38.469 1 65.62 129 ILE B N 1
ATOM 6360 C CA . ILE B 1 129 ? -13.148 16.203 -37.969 1 65.62 129 ILE B CA 1
ATOM 6361 C C . ILE B 1 129 ? -13.453 17.672 -38.219 1 65.62 129 ILE B C 1
ATOM 6363 O O . ILE B 1 129 ? -13.289 18.516 -37.312 1 65.62 129 ILE B O 1
ATOM 6367 N N . ASN B 1 130 ? -14 17.906 -39.281 1 68.06 130 ASN B N 1
ATOM 6368 C CA . ASN B 1 130 ? -14.406 19.266 -39.594 1 68.06 130 ASN B CA 1
ATOM 6369 C C . ASN B 1 130 ? -15.555 19.75 -38.719 1 68.06 130 ASN B C 1
ATOM 6371 O O . ASN B 1 130 ? -15.578 20.891 -38.281 1 68.06 130 ASN B O 1
ATOM 6375 N N . ALA B 1 131 ? -16.469 18.891 -38.406 1 69 131 ALA B N 1
ATOM 6376 C CA . ALA B 1 131 ? -17.578 19.234 -37.5 1 69 131 ALA B CA 1
ATOM 6377 C C . ALA B 1 131 ? -17.078 19.484 -36.094 1 69 131 ALA B C 1
ATOM 6379 O O . ALA B 1 131 ? -17.562 20.391 -35.406 1 69 131 ALA B O 1
ATOM 6380 N N . PHE B 1 132 ? -16.125 18.844 -35.656 1 66.25 132 PHE B N 1
ATOM 6381 C CA . PHE B 1 132 ? -15.516 19.031 -34.344 1 66.25 132 PHE B CA 1
ATOM 6382 C C . PHE B 1 132 ? -14.734 20.344 -34.312 1 66.25 132 PHE B C 1
ATOM 6384 O O . PHE B 1 132 ? -14.805 21.094 -33.344 1 66.25 132 PHE B O 1
ATOM 6391 N N . ILE B 1 133 ? -14.086 20.609 -35.281 1 63.72 133 ILE B N 1
ATOM 6392 C CA . ILE B 1 133 ? -13.336 21.859 -35.344 1 63.72 133 ILE B CA 1
ATOM 6393 C C . ILE B 1 133 ? -14.297 23.047 -35.406 1 63.72 133 ILE B C 1
ATOM 6395 O O . ILE B 1 133 ? -14.102 24.047 -34.688 1 63.72 133 ILE B O 1
ATOM 6399 N N . ASP B 1 134 ? -15.289 22.891 -36.125 1 66.25 134 ASP B N 1
ATOM 6400 C CA . ASP B 1 134 ? -16.297 23.938 -36.219 1 66.25 134 ASP B CA 1
ATOM 6401 C C . ASP B 1 134 ? -17 24.141 -34.875 1 66.25 134 ASP B C 1
ATOM 6403 O O . ASP B 1 134 ? -17.281 25.266 -34.5 1 66.25 134 ASP B O 1
ATOM 6407 N N . GLU B 1 135 ? -17.281 23.094 -34.125 1 65.19 135 GLU B N 1
ATOM 6408 C CA . GLU B 1 135 ? -17.859 23.188 -32.812 1 65.19 135 GLU B CA 1
ATOM 6409 C C . GLU B 1 135 ? -16.875 23.781 -31.797 1 65.19 135 GLU B C 1
ATOM 6411 O O . GLU B 1 135 ? -17.266 24.578 -30.938 1 65.19 135 GLU B O 1
ATOM 6416 N N . SER B 1 136 ? -15.703 23.453 -31.828 1 56.59 136 SER B N 1
ATOM 6417 C CA . SER B 1 136 ? -14.672 24 -30.953 1 56.59 136 SER B CA 1
ATOM 6418 C C . SER B 1 136 ? -14.43 25.469 -31.25 1 56.59 136 SER B C 1
ATOM 6420 O O . SER B 1 136 ? -14.211 26.266 -30.328 1 56.59 136 SER B O 1
ATOM 6422 N N . VAL B 1 137 ? -14.523 25.844 -32.406 1 54.75 137 VAL B N 1
ATOM 6423 C CA . VAL B 1 137 ? -14.391 27.25 -32.812 1 54.75 137 VAL B CA 1
ATOM 6424 C C . VAL B 1 137 ? -15.656 28.016 -32.438 1 54.75 137 VAL B C 1
ATOM 6426 O O . VAL B 1 137 ? -15.586 29.156 -31.953 1 54.75 137 VAL B O 1
ATOM 6429 N N . ARG B 1 138 ? -16.766 27.531 -32.531 1 57.31 138 ARG B N 1
ATOM 6430 C CA . ARG B 1 138 ? -18 28.156 -32.094 1 57.31 138 ARG B CA 1
ATOM 6431 C C . ARG B 1 138 ? -18.031 28.312 -30.578 1 57.31 138 ARG B C 1
ATOM 6433 O O . ARG B 1 138 ? -18.469 29.344 -30.062 1 57.31 138 ARG B O 1
ATOM 6440 N N . LYS B 1 139 ? -17.641 27.406 -29.75 1 51.62 139 LYS B N 1
ATOM 6441 C CA . LYS B 1 139 ? -17.547 27.484 -28.297 1 51.62 139 LYS B CA 1
ATOM 6442 C C . LYS B 1 139 ? -16.516 28.516 -27.859 1 51.62 139 LYS B C 1
ATOM 6444 O O . LYS B 1 139 ? -16.719 29.234 -26.891 1 51.62 139 LYS B O 1
ATOM 6449 N N . LEU B 1 140 ? -15.539 28.547 -28.484 1 45.88 140 LEU B N 1
ATOM 6450 C CA . LEU B 1 140 ? -14.547 29.594 -28.25 1 45.88 140 LEU B CA 1
ATOM 6451 C C . LEU B 1 140 ? -15.094 30.953 -28.641 1 45.88 140 LEU B C 1
ATOM 6453 O O . LEU B 1 140 ? -14.828 31.953 -27.969 1 45.88 140 LEU B O 1
ATOM 6457 N N . ARG B 1 141 ? -15.781 31.125 -29.656 1 46.28 141 ARG B N 1
ATOM 6458 C CA . ARG B 1 141 ? -16.406 32.375 -30.078 1 46.28 141 ARG B CA 1
ATOM 6459 C C . ARG B 1 141 ? -17.578 32.75 -29.156 1 46.28 141 ARG B C 1
ATOM 6461 O O . ARG B 1 141 ? -17.812 33.906 -28.875 1 46.28 141 ARG B O 1
ATOM 6468 N N . ASP B 1 142 ? -18.531 31.922 -28.812 1 46.81 142 ASP B N 1
ATOM 6469 C CA . ASP B 1 142 ? -19.656 32.188 -27.922 1 46.81 142 ASP B CA 1
ATOM 6470 C C . ASP B 1 142 ? -19.188 32.469 -26.5 1 46.81 142 ASP B C 1
ATOM 6472 O O . ASP B 1 142 ? -19.828 33.188 -25.75 1 46.81 142 ASP B O 1
ATOM 6476 N N . SER B 1 143 ? -18.25 31.797 -25.828 1 36.53 143 SER B N 1
ATOM 6477 C CA . SER B 1 143 ? -17.719 32 -24.484 1 36.53 143 SER B CA 1
ATOM 6478 C C . SER B 1 143 ? -16.734 33.156 -24.453 1 36.53 143 SER B C 1
ATOM 6480 O O . SER B 1 143 ? -16.391 33.656 -23.375 1 36.53 143 SER B O 1
ATOM 6482 N N . SER B 1 144 ? -16.094 33.469 -25.453 1 30.48 144 SER B N 1
ATOM 6483 C CA . SER B 1 144 ? -15.242 34.656 -25.5 1 30.48 144 SER B CA 1
ATOM 6484 C C . SER B 1 144 ? -15.742 35.656 -26.531 1 30.48 144 SER B C 1
ATOM 6486 O O . SER B 1 144 ? -15.242 35.656 -27.672 1 30.48 144 SER B O 1
ATOM 6488 N N . PRO B 1 145 ? -16.938 36.094 -26.391 1 33.31 145 PRO B N 1
ATOM 6489 C CA . PRO B 1 145 ? -17.125 37.219 -27.281 1 33.31 145 PRO B CA 1
ATOM 6490 C C . PRO B 1 145 ? -15.969 38.219 -27.203 1 33.31 145 PRO B C 1
ATOM 6492 O O . PRO B 1 145 ? -15.906 39.188 -27.984 1 33.31 145 PRO B O 1
ATOM 6495 N N . LYS B 1 146 ? -15.703 38.469 -25.672 1 30.66 146 LYS B N 1
ATOM 6496 C CA . LYS B 1 146 ? -14.852 39.625 -25.406 1 30.66 146 LYS B CA 1
ATOM 6497 C C . LYS B 1 146 ? -13.438 39.406 -25.922 1 30.66 146 LYS B C 1
ATOM 6499 O O . LYS B 1 146 ? -12.492 39.281 -25.141 1 30.66 146 LYS B O 1
ATOM 6504 N N . THR B 1 147 ? -13.109 38.812 -26.844 1 29.86 147 THR B N 1
ATOM 6505 C CA . THR B 1 147 ? -11.695 38.562 -27.109 1 29.86 147 THR B CA 1
ATOM 6506 C C . THR B 1 147 ? -10.906 39.875 -27.062 1 29.86 147 THR B C 1
ATOM 6508 O O . THR B 1 147 ? -9.758 39.906 -26.609 1 29.86 147 THR B O 1
ATOM 6511 N N . ASP B 1 148 ? -11.375 40.969 -27.641 1 29.45 148 ASP B N 1
ATOM 6512 C CA . ASP B 1 148 ? -10.664 42.219 -27.922 1 29.45 148 ASP B CA 1
ATOM 6513 C C . ASP B 1 148 ? -10.531 43.062 -26.656 1 29.45 148 ASP B C 1
ATOM 6515 O O . ASP B 1 148 ? -9.469 43.656 -26.406 1 29.45 148 ASP B O 1
ATOM 6519 N N . ALA B 1 149 ? -11.609 43.625 -26.016 1 28.61 149 ALA B N 1
ATOM 6520 C CA . ALA B 1 149 ? -11.648 44.656 -24.969 1 28.61 149 ALA B CA 1
ATOM 6521 C C . ALA B 1 149 ? -11.094 44.094 -23.656 1 28.61 149 ALA B C 1
ATOM 6523 O O . ALA B 1 149 ? -10.609 44.875 -22.812 1 28.61 149 ALA B O 1
ATOM 6524 N N . THR B 1 150 ? -11.273 42.906 -23.266 1 27.38 150 THR B N 1
ATOM 6525 C CA . THR B 1 150 ? -11.062 42.406 -21.922 1 27.38 150 THR B CA 1
ATOM 6526 C C . THR B 1 150 ? -9.578 42.156 -21.672 1 27.38 150 THR B C 1
ATOM 6528 O O . THR B 1 150 ? -9.203 41.594 -20.625 1 27.38 150 THR B O 1
ATOM 6531 N N . ILE B 1 151 ? -8.719 42.375 -22.516 1 27.06 151 ILE B N 1
ATOM 6532 C CA . ILE B 1 151 ? -7.277 42.531 -22.375 1 27.06 151 ILE B CA 1
ATOM 6533 C C . ILE B 1 151 ? -6.988 43.781 -21.531 1 27.06 151 ILE B C 1
ATOM 6535 O O . ILE B 1 151 ? -6.156 43.75 -20.625 1 27.06 151 ILE B O 1
ATOM 6539 N N . ASP B 1 152 ? -7.656 44.875 -21.844 1 26.77 152 ASP B N 1
ATOM 6540 C CA . ASP B 1 152 ? -7.375 46.219 -21.297 1 26.77 152 ASP B CA 1
ATOM 6541 C C . ASP B 1 152 ? -7.77 46.312 -19.828 1 26.77 152 ASP B C 1
ATOM 6543 O O . ASP B 1 152 ? -7.07 46.938 -19.031 1 26.77 152 ASP B O 1
ATOM 6547 N N . GLY B 1 153 ? -8.898 45.812 -19.531 1 26.42 153 GLY B N 1
ATOM 6548 C CA . GLY B 1 153 ? -9.43 46 -18.188 1 26.42 153 GLY B CA 1
ATOM 6549 C C . GLY B 1 153 ? -8.648 45.25 -17.141 1 26.42 153 GLY B C 1
ATOM 6550 O O . GLY B 1 153 ? -8.695 45.594 -15.953 1 26.42 153 GLY B O 1
ATOM 6551 N N . LEU B 1 154 ? -7.973 44.188 -17.469 1 28.38 154 LEU B N 1
ATOM 6552 C CA . LEU B 1 154 ? -7.168 43.406 -16.562 1 28.38 154 LEU B CA 1
ATOM 6553 C C . LEU B 1 154 ? -5.93 44.156 -16.109 1 28.38 154 LEU B C 1
ATOM 6555 O O . LEU B 1 154 ? -5.492 44 -14.969 1 28.38 154 LEU B O 1
ATOM 6559 N N . LEU B 1 155 ? -5.547 45.094 -16.875 1 26.77 155 LEU B N 1
ATOM 6560 C CA . LEU B 1 155 ? -4.422 45.969 -16.562 1 26.77 155 LEU B CA 1
ATOM 6561 C C . LEU B 1 155 ? -4.805 46.969 -15.477 1 26.77 155 LEU B C 1
ATOM 6563 O O . LEU B 1 155 ? -3.994 47.281 -14.602 1 26.77 155 LEU B O 1
ATOM 6567 N N . LYS B 1 156 ? -6.008 47.438 -15.633 1 27.2 156 LYS B N 1
ATOM 6568 C CA . LYS B 1 156 ? -6.359 48.562 -14.734 1 27.2 156 LYS B CA 1
ATOM 6569 C C . LYS B 1 156 ? -6.559 48.062 -13.312 1 27.2 156 LYS B C 1
ATOM 6571 O O . LYS B 1 156 ? -6.156 48.719 -12.352 1 27.2 156 LYS B O 1
ATOM 6576 N N . LEU B 1 157 ? -7.191 46.906 -13.141 1 27.91 157 LEU B N 1
ATOM 6577 C CA . LEU B 1 157 ? -7.578 46.562 -11.773 1 27.91 157 LEU B CA 1
ATOM 6578 C C . LEU B 1 157 ? -6.367 46.156 -10.961 1 27.91 157 LEU B C 1
ATOM 6580 O O . LEU B 1 157 ? -6.41 46.125 -9.727 1 27.91 157 LEU B O 1
ATOM 6584 N N . ARG B 1 158 ? -5.172 45.844 -11.469 1 27.2 158 ARG B N 1
ATOM 6585 C CA . ARG B 1 158 ? -3.865 45.719 -10.828 1 27.2 158 ARG B CA 1
ATOM 6586 C C . ARG B 1 158 ? -3.512 46.969 -10.039 1 27.2 158 ARG B C 1
ATOM 6588 O O . ARG B 1 158 ? -2.934 46.875 -8.953 1 27.2 158 ARG B O 1
ATOM 6595 N N . ALA B 1 159 ? -3.789 47.969 -10.625 1 26.75 159 ALA B N 1
ATOM 6596 C CA . ALA B 1 159 ? -3.361 49.25 -10.039 1 26.75 159 ALA B CA 1
ATOM 6597 C C . ALA B 1 159 ? -4.074 49.5 -8.719 1 26.75 159 ALA B C 1
ATOM 6599 O O . ALA B 1 159 ? -3.465 50 -7.758 1 26.75 159 ALA B O 1
ATOM 6600 N N . GLU B 1 160 ? -5.375 49.312 -8.711 1 27.55 160 GLU B N 1
ATOM 6601 C CA . GLU B 1 160 ? -6.109 49.844 -7.574 1 27.55 160 GLU B CA 1
ATOM 6602 C C . GLU B 1 160 ? -5.957 48.969 -6.34 1 27.55 160 GLU B C 1
ATOM 6604 O O . GLU B 1 160 ? -5.859 49.469 -5.219 1 27.55 160 GLU B O 1
ATOM 6609 N N . ALA B 1 161 ? -5.895 47.625 -6.34 1 27.47 161 ALA B N 1
ATOM 6610 C CA . ALA B 1 161 ? -5.934 46.875 -5.094 1 27.47 161 ALA B CA 1
ATOM 6611 C C . ALA B 1 161 ? -4.617 47 -4.336 1 27.47 161 ALA B C 1
ATOM 6613 O O . ALA B 1 161 ? -4.508 46.531 -3.191 1 27.47 161 ALA B O 1
ATOM 6614 N N . ALA B 1 162 ? -3.51 47.406 -4.746 1 26.72 162 ALA B N 1
ATOM 6615 C CA . ALA B 1 162 ? -2.367 47.938 -4 1 26.72 162 ALA B CA 1
ATOM 6616 C C . ALA B 1 162 ? -2.816 48.938 -2.938 1 26.72 162 ALA B C 1
ATOM 6618 O O . ALA B 1 162 ? -2.246 48.969 -1.846 1 26.72 162 ALA B O 1
ATOM 6619 N N . SER B 1 163 ? -3.77 49.688 -3.328 1 24.83 163 SER B N 1
ATOM 6620 C CA . SER B 1 163 ? -4.074 50.688 -2.311 1 24.83 163 SER B CA 1
ATOM 6621 C C . SER B 1 163 ? -4.938 50.094 -1.2 1 24.83 163 SER B C 1
ATOM 6623 O O . SER B 1 163 ? -4.93 50.594 -0.071 1 24.83 163 SER B O 1
ATOM 6625 N N . LEU B 1 164 ? -6.102 49.281 -1.447 1 26.67 164 LEU B N 1
ATOM 6626 C CA . LEU B 1 164 ? -6.98 49.062 -0.302 1 26.67 164 LEU B CA 1
ATOM 6627 C C . LEU B 1 164 ? -6.379 48.062 0.665 1 26.67 164 LEU B C 1
ATOM 6629 O O . LEU B 1 164 ? -6.359 46.844 0.377 1 26.67 164 LEU B O 1
ATOM 6633 N N . ALA B 1 165 ? -4.988 48.219 1.849 1 28.77 165 ALA B N 1
ATOM 6634 C CA . ALA B 1 165 ? -3.85 48.938 2.424 1 28.77 165 ALA B CA 1
ATOM 6635 C C . ALA B 1 165 ? -4.027 49.125 3.926 1 28.77 165 ALA B C 1
ATOM 6637 O O . ALA B 1 165 ? -5.156 49.25 4.414 1 28.77 165 ALA B O 1
ATOM 6638 N N . GLU B 1 166 ? -4.5 49.938 4.832 1 29.31 166 GLU B N 1
ATOM 6639 C CA . GLU B 1 166 ? -5.184 50.344 6.059 1 29.31 166 GLU B CA 1
ATOM 6640 C C . GLU B 1 166 ? -6.691 50.156 5.934 1 29.31 166 GLU B C 1
ATOM 6642 O O . GLU B 1 166 ? -7.43 50.344 6.902 1 29.31 166 GLU B O 1
ATOM 6647 N N . GLN B 1 167 ? -7.559 50.094 4.598 1 27.27 167 GLN B N 1
ATOM 6648 C CA . GLN B 1 167 ? -8.383 50.219 3.395 1 27.27 167 GLN B CA 1
ATOM 6649 C C . GLN B 1 167 ? -8.695 48.844 2.818 1 27.27 167 GLN B C 1
ATOM 6651 O O . GLN B 1 167 ? -7.793 48 2.641 1 27.27 167 GLN B O 1
ATOM 6656 N N . VAL B 1 168 ? -10.062 48.188 2.312 1 28.45 168 VAL B N 1
ATOM 6657 C CA . VAL B 1 168 ? -10.992 47.062 2.34 1 28.45 168 VAL B CA 1
ATOM 6658 C C . VAL B 1 168 ? -10.656 46.094 1.228 1 28.45 168 VAL B C 1
ATOM 6660 O O . VAL B 1 168 ? -10.914 46.344 0.051 1 28.45 168 VAL B O 1
ATOM 6663 N N . PRO B 1 169 ? -9.617 45.281 1.092 1 28.88 169 PRO B N 1
ATOM 6664 C CA . PRO B 1 169 ? -9.211 44.656 -0.159 1 28.88 169 PRO B CA 1
ATOM 6665 C C . PRO B 1 169 ? -10.172 43.562 -0.606 1 28.88 169 PRO B C 1
ATOM 6667 O O . PRO B 1 169 ? -10.516 42.656 0.182 1 28.88 169 PRO B O 1
ATOM 6670 N N . THR B 1 170 ? -11.094 43.594 -1.608 1 27.86 170 THR B N 1
ATOM 6671 C CA . THR B 1 170 ? -12.172 42.875 -2.293 1 27.86 170 THR B CA 1
ATOM 6672 C C . THR B 1 170 ? -11.711 41.5 -2.709 1 27.86 170 THR B C 1
ATOM 6674 O O . THR B 1 170 ? -12.297 40.5 -2.297 1 27.86 170 THR B O 1
ATOM 6677 N N . SER B 1 171 ? -11.891 41.125 -4.176 1 29.58 171 SER B N 1
ATOM 6678 C CA . SER B 1 171 ? -12.195 39.875 -4.887 1 29.58 171 SER B CA 1
ATOM 6679 C C . SER B 1 171 ? -10.992 38.938 -4.898 1 29.58 171 SER B C 1
ATOM 6681 O O . SER B 1 171 ? -9.844 39.375 -4.801 1 29.58 171 SER B O 1
ATOM 6683 N N . ARG B 1 172 ? -11 37.656 -4.707 1 31.42 172 ARG B N 1
ATOM 6684 C CA . ARG B 1 172 ? -10.055 36.531 -4.789 1 31.42 172 ARG B CA 1
ATOM 6685 C C . ARG B 1 172 ? -9.109 36.719 -5.977 1 31.42 172 ARG B C 1
ATOM 6687 O O . ARG B 1 172 ? -8.891 35.781 -6.742 1 31.42 172 ARG B O 1
ATOM 6694 N N . ALA B 1 173 ? -8.984 37.938 -6.664 1 31.75 173 ALA B N 1
ATOM 6695 C CA . ALA B 1 173 ? -8.172 38.219 -7.852 1 31.75 173 ALA B CA 1
ATOM 6696 C C . ALA B 1 173 ? -6.684 38.062 -7.543 1 31.75 173 ALA B C 1
ATOM 6698 O O . ALA B 1 173 ? -6.148 38.75 -6.688 1 31.75 173 ALA B O 1
ATOM 6699 N N . ARG B 1 174 ? -6.035 36.906 -7.957 1 34.75 174 ARG B N 1
ATOM 6700 C CA . ARG B 1 174 ? -4.598 36.656 -7.922 1 34.75 174 ARG B CA 1
ATOM 6701 C C . ARG B 1 174 ? -3.811 37.875 -8.367 1 34.75 174 ARG B C 1
ATOM 6703 O O . ARG B 1 174 ? -3.9 38.281 -9.523 1 34.75 174 ARG B O 1
ATOM 6710 N N . ARG B 1 175 ? -3.541 38.844 -7.641 1 34.53 175 ARG B N 1
ATOM 6711 C CA . ARG B 1 175 ? -2.674 40 -7.973 1 34.53 175 ARG B CA 1
ATOM 6712 C C . ARG B 1 175 ? -1.4 39.5 -8.664 1 34.53 175 ARG B C 1
ATOM 6714 O O . ARG B 1 175 ? -0.712 38.625 -8.164 1 34.53 175 ARG B O 1
ATOM 6721 N N . LYS B 1 176 ? -1.117 39.656 -9.938 1 37.41 176 LYS B N 1
ATOM 6722 C CA . LYS B 1 176 ? 0.094 39.656 -10.758 1 37.41 176 LYS B CA 1
ATOM 6723 C C . LYS B 1 176 ? 1.263 40.281 -10 1 37.41 176 LYS B C 1
ATOM 6725 O O . LYS B 1 176 ? 2.279 40.625 -10.602 1 37.41 176 LYS B O 1
ATOM 6730 N N . THR B 1 177 ? 1.071 41.188 -8.984 1 34.66 177 THR B N 1
ATOM 6731 C CA . THR B 1 177 ? 2.219 41.906 -8.406 1 34.66 177 THR B CA 1
ATOM 6732 C C . THR B 1 177 ? 3.215 40.906 -7.824 1 34.66 177 THR B C 1
ATOM 6734 O O . THR B 1 177 ? 2.818 39.906 -7.23 1 34.66 177 THR B O 1
ATOM 6737 N N . MET B 1 178 ? 4.484 40.906 -8.32 1 40.78 178 MET B N 1
ATOM 6738 C CA . MET B 1 178 ? 5.582 40.188 -7.699 1 40.78 178 MET B CA 1
ATOM 6739 C C . MET B 1 178 ? 5.414 40.125 -6.184 1 40.78 178 MET B C 1
ATOM 6741 O O . MET B 1 178 ? 5.387 41.156 -5.52 1 40.78 178 MET B O 1
ATOM 6745 N N . SER B 1 179 ? 4.621 39.5 -5.652 1 42.44 179 SER B N 1
ATOM 6746 C CA . SER B 1 179 ? 4.52 39.469 -4.195 1 42.44 179 SER B CA 1
ATOM 6747 C C . SER B 1 179 ? 5.852 39.812 -3.539 1 42.44 179 SER B C 1
ATOM 6749 O O . SER B 1 179 ? 6.91 39.688 -4.168 1 42.44 179 SER B O 1
ATOM 6751 N N . VAL B 1 180 ? 5.887 40.594 -2.447 1 43.12 180 VAL B N 1
ATOM 6752 C CA . VAL B 1 180 ? 7.066 40.844 -1.629 1 43.12 180 VAL B CA 1
ATOM 6753 C C . VAL B 1 180 ? 7.957 39.594 -1.603 1 43.12 180 VAL B C 1
ATOM 6755 O O . VAL B 1 180 ? 9.18 39.719 -1.482 1 43.12 180 VAL B O 1
ATOM 6758 N N . GLU B 1 181 ? 7.441 38.5 -1.692 1 48.06 181 GLU B N 1
ATOM 6759 C CA . GLU B 1 181 ? 8.203 37.25 -1.681 1 48.06 181 GLU B CA 1
ATOM 6760 C C . GLU B 1 181 ? 9.062 37.125 -2.934 1 48.06 181 GLU B C 1
ATOM 6762 O O . GLU B 1 181 ? 10.172 36.594 -2.881 1 48.06 181 GLU B O 1
ATOM 6767 N N . GLN B 1 182 ? 8.516 37.531 -4.148 1 51.44 182 GLN B N 1
ATOM 6768 C CA . GLN B 1 182 ? 9.242 37.469 -5.41 1 51.44 182 GLN B CA 1
ATOM 6769 C C . GLN B 1 182 ? 10.391 38.5 -5.414 1 51.44 182 GLN B C 1
ATOM 6771 O O . GLN B 1 182 ? 11.406 38.281 -6.09 1 51.44 182 GLN B O 1
ATOM 6776 N N . MET B 1 183 ? 10.023 39.656 -4.922 1 43.75 183 MET B N 1
ATOM 6777 C CA . MET B 1 183 ? 10.977 40.781 -5.078 1 43.75 183 MET B CA 1
ATOM 6778 C C . MET B 1 183 ? 12.242 40.531 -4.266 1 43.75 183 MET B C 1
ATOM 6780 O O . MET B 1 183 ? 13.32 40.969 -4.641 1 43.75 183 MET B O 1
ATOM 6784 N N . THR B 1 184 ? 12.117 40.25 -2.898 1 49.41 184 THR B N 1
ATOM 6785 C CA . THR B 1 184 ? 13.297 40.5 -2.08 1 49.41 184 THR B CA 1
ATOM 6786 C C . THR B 1 184 ? 14.062 39.219 -1.804 1 49.41 184 THR B C 1
ATOM 6788 O O . THR B 1 184 ? 15.273 39.25 -1.548 1 49.41 184 THR B O 1
ATOM 6791 N N . ASP B 1 185 ? 13.492 37.969 -1.386 1 61.88 185 ASP B N 1
ATOM 6792 C CA . ASP B 1 185 ? 14.398 37.094 -0.65 1 61.88 185 ASP B CA 1
ATOM 6793 C C . ASP B 1 185 ? 14.922 35.969 -1.539 1 61.88 185 ASP B C 1
ATOM 6795 O O . ASP B 1 185 ? 14.164 35.375 -2.303 1 61.88 185 ASP B O 1
ATOM 6799 N N . GLU B 1 186 ? 16.281 35.969 -1.709 1 80.88 186 GLU B N 1
ATOM 6800 C CA . GLU B 1 186 ? 17.078 34.938 -2.33 1 80.88 186 GLU B CA 1
ATOM 6801 C C . GLU B 1 186 ? 16.797 33.562 -1.688 1 80.88 186 GLU B C 1
ATOM 6803 O O . GLU B 1 186 ? 16.828 33.438 -0.462 1 80.88 186 GLU B O 1
ATOM 6808 N N . PRO B 1 187 ? 16.406 32.688 -2.525 1 90.12 187 PRO B N 1
ATOM 6809 C CA . PRO B 1 187 ? 16.219 31.359 -1.974 1 90.12 187 PRO B CA 1
ATOM 6810 C C . PRO B 1 187 ? 17.422 30.859 -1.177 1 90.12 187 PRO B C 1
ATOM 6812 O O . PRO B 1 187 ? 18.547 31.328 -1.399 1 90.12 187 PRO B O 1
ATOM 6815 N N . LEU B 1 188 ? 17.172 30.062 -0.253 1 89.94 188 LEU B N 1
ATOM 6816 C CA . LEU B 1 188 ? 18.219 29.516 0.603 1 89.94 188 LEU B CA 1
ATOM 6817 C C . LEU B 1 188 ? 19.203 28.688 -0.208 1 89.94 188 LEU B C 1
ATOM 6819 O O . LEU B 1 188 ? 20.391 28.641 0.125 1 89.94 188 LEU B O 1
ATOM 6823 N N . PHE B 1 189 ? 18.688 28 -1.239 1 93.62 189 PHE B N 1
ATOM 6824 C CA . PHE B 1 189 ? 19.484 27.125 -2.082 1 93.62 189 PHE B CA 1
ATOM 6825 C C . PHE B 1 189 ? 19.391 27.547 -3.545 1 93.62 189 PHE B C 1
ATOM 6827 O O . PHE B 1 189 ? 18.375 28.094 -3.975 1 93.62 189 PHE B O 1
ATOM 6834 N N . GLN B 1 190 ? 20.516 27.359 -4.223 1 93.94 190 GLN B N 1
ATOM 6835 C CA . GLN B 1 190 ? 20.531 27.547 -5.668 1 93.94 190 GLN B CA 1
ATOM 6836 C C . GLN B 1 190 ? 20.547 26.219 -6.402 1 93.94 190 GLN B C 1
ATOM 6838 O O . GLN B 1 190 ? 21.594 25.562 -6.48 1 93.94 190 GLN B O 1
ATOM 6843 N N . LEU B 1 191 ? 19.406 25.891 -6.949 1 96.94 191 LEU B N 1
ATOM 6844 C CA . LEU B 1 191 ? 19.219 24.578 -7.539 1 96.94 191 LEU B CA 1
ATOM 6845 C C . LEU B 1 191 ? 18.734 24.688 -8.984 1 96.94 191 LEU B C 1
ATOM 6847 O O . LEU B 1 191 ? 18.266 25.75 -9.398 1 96.94 191 LEU B O 1
ATOM 6851 N N . ARG B 1 192 ? 18.922 23.609 -9.68 1 94.81 192 ARG B N 1
ATOM 6852 C CA . ARG B 1 192 ? 18.469 23.516 -11.062 1 94.81 192 ARG B CA 1
ATOM 6853 C C . ARG B 1 192 ? 17.234 22.641 -11.18 1 94.81 192 ARG B C 1
ATOM 6855 O O . ARG B 1 192 ? 17.031 21.719 -10.383 1 94.81 192 ARG B O 1
ATOM 6862 N N . ALA B 1 193 ? 16.406 22.938 -12.18 1 96.44 193 ALA B N 1
ATOM 6863 C CA . ALA B 1 193 ? 15.203 22.141 -12.422 1 96.44 193 ALA B CA 1
ATOM 6864 C C . ALA B 1 193 ? 15.555 20.812 -13.07 1 96.44 193 ALA B C 1
ATOM 6866 O O . ALA B 1 193 ? 15.031 19.766 -12.672 1 96.44 193 ALA B O 1
ATOM 6867 N N . ARG B 1 194 ? 16.375 20.891 -14.07 1 92.81 194 ARG B N 1
ATOM 6868 C CA . ARG B 1 194 ? 16.828 19.656 -14.703 1 92.81 194 ARG B CA 1
ATOM 6869 C C . ARG B 1 194 ? 18.047 19.094 -13.984 1 92.81 194 ARG B C 1
ATOM 6871 O O . ARG B 1 194 ? 18.891 19.844 -13.492 1 92.81 194 ARG B O 1
ATOM 6878 N N . PRO B 1 195 ? 18.062 17.859 -13.836 1 94.62 195 PRO B N 1
ATOM 6879 C CA . PRO B 1 195 ? 17.266 16.781 -14.422 1 94.62 195 PRO B CA 1
ATOM 6880 C C . PRO B 1 195 ? 16.141 16.297 -13.5 1 94.62 195 PRO B C 1
ATOM 6882 O O . PRO B 1 195 ? 15.609 15.203 -13.688 1 94.62 195 PRO B O 1
ATOM 6885 N N . TRP B 1 196 ? 15.734 17.016 -12.617 1 96.44 196 TRP B N 1
ATOM 6886 C CA . TRP B 1 196 ? 14.914 16.516 -11.523 1 96.44 196 TRP B CA 1
ATOM 6887 C C . TRP B 1 196 ? 13.43 16.531 -11.898 1 96.44 196 TRP B C 1
ATOM 6889 O O . TRP B 1 196 ? 12.664 15.664 -11.469 1 96.44 196 TRP B O 1
ATOM 6899 N N . THR B 1 197 ? 13.039 17.469 -12.656 1 97.19 197 THR B N 1
ATOM 6900 C CA . THR B 1 197 ? 11.625 17.547 -13.008 1 97.19 197 THR B CA 1
ATOM 6901 C C . THR B 1 197 ? 11.453 17.938 -14.477 1 97.19 197 THR B C 1
ATOM 6903 O O . THR B 1 197 ? 12.328 18.578 -15.062 1 97.19 197 THR B O 1
ATOM 6906 N N . THR B 1 198 ? 10.406 17.469 -15 1 95.5 198 THR B N 1
ATOM 6907 C CA . THR B 1 198 ? 10.062 17.797 -16.375 1 95.5 198 THR B CA 1
ATOM 6908 C C . THR B 1 198 ? 8.914 18.797 -16.422 1 95.5 198 THR B C 1
ATOM 6910 O O . THR B 1 198 ? 8.492 19.234 -17.5 1 95.5 198 THR B O 1
ATOM 6913 N N . VAL B 1 199 ? 8.391 19.234 -15.312 1 97.12 199 VAL B N 1
ATOM 6914 C CA . VAL B 1 199 ? 7.211 20.094 -15.203 1 97.12 199 VAL B CA 1
ATOM 6915 C C . VAL B 1 199 ? 7.578 21.531 -15.562 1 97.12 199 VAL B C 1
ATOM 6917 O O . VAL B 1 199 ? 6.777 22.25 -16.156 1 97.12 199 VAL B O 1
ATOM 6920 N N . THR B 1 200 ? 8.773 21.922 -15.141 1 96.12 200 THR B N 1
ATOM 6921 C CA . THR B 1 200 ? 9.219 23.297 -15.352 1 96.12 200 THR B CA 1
ATOM 6922 C C . THR B 1 200 ? 10.719 23.344 -15.633 1 96.12 200 THR B C 1
ATOM 6924 O O . THR B 1 200 ? 11.43 22.375 -15.359 1 96.12 200 THR B O 1
ATOM 6927 N N . ASN B 1 201 ? 11.156 24.406 -16.297 1 94.38 201 ASN B N 1
ATOM 6928 C CA . ASN B 1 201 ? 12.578 24.672 -16.5 1 94.38 201 ASN B CA 1
ATOM 6929 C C . ASN B 1 201 ? 13.039 25.875 -15.695 1 94.38 201 ASN B C 1
ATOM 6931 O O . ASN B 1 201 ? 14.133 26.406 -15.93 1 94.38 201 ASN B O 1
ATOM 6935 N N . ASP B 1 202 ? 12.188 26.344 -14.773 1 94.19 202 ASP B N 1
ATOM 6936 C CA . ASP B 1 202 ? 12.469 27.531 -13.977 1 94.19 202 ASP B CA 1
ATOM 6937 C C . ASP B 1 202 ? 13.312 27.188 -12.75 1 94.19 202 ASP B C 1
ATOM 6939 O O . ASP B 1 202 ? 12.773 26.75 -11.727 1 94.19 202 ASP B O 1
ATOM 6943 N N . ASP B 1 203 ? 14.562 27.516 -12.766 1 95 203 ASP B N 1
ATOM 6944 C CA . ASP B 1 203 ? 15.477 27.203 -11.68 1 95 203 ASP B CA 1
ATOM 6945 C C . ASP B 1 203 ? 15.109 27.984 -10.414 1 95 203 ASP B C 1
ATOM 6947 O O . ASP B 1 203 ? 15.305 27.5 -9.297 1 95 203 ASP B O 1
ATOM 6951 N N . TYR B 1 204 ? 14.656 29.141 -10.609 1 93.06 204 TYR B N 1
ATOM 6952 C CA . TYR B 1 204 ? 14.273 29.953 -9.453 1 93.06 204 TYR B CA 1
ATOM 6953 C C . TYR B 1 204 ? 13.109 29.328 -8.711 1 93.06 204 TYR B C 1
ATOM 6955 O O . TYR B 1 204 ? 13.109 29.266 -7.477 1 93.06 204 TYR B O 1
ATOM 6963 N N . LEU B 1 205 ? 12.125 28.891 -9.469 1 95.31 205 LEU B N 1
ATOM 6964 C CA . LEU B 1 205 ? 10.961 28.266 -8.844 1 95.31 205 LEU B CA 1
ATOM 6965 C C . LEU B 1 205 ? 11.359 27.047 -8.023 1 95.31 205 LEU B C 1
ATOM 6967 O O . LEU B 1 205 ? 10.906 26.875 -6.895 1 95.31 205 LEU B O 1
ATOM 6971 N N . VAL B 1 206 ? 12.18 26.219 -8.602 1 97.44 206 VAL B N 1
ATOM 6972 C CA . VAL B 1 206 ? 12.625 25 -7.922 1 97.44 206 VAL B CA 1
ATOM 6973 C C . VAL B 1 206 ? 13.406 25.375 -6.664 1 97.44 206 VAL B C 1
ATOM 6975 O O . VAL B 1 206 ? 13.188 24.781 -5.598 1 97.44 206 VAL B O 1
ATOM 6978 N N . SER B 1 207 ? 14.289 26.328 -6.773 1 96.5 207 SER B N 1
ATOM 6979 C CA . SER B 1 207 ? 15.07 26.797 -5.629 1 96.5 207 SER B CA 1
ATOM 6980 C C . SER B 1 207 ? 14.164 27.359 -4.535 1 96.5 207 SER B C 1
ATOM 6982 O O . SER B 1 207 ? 14.375 27.078 -3.35 1 96.5 207 SER B O 1
ATOM 6984 N N . HIS B 1 208 ? 13.211 28.125 -4.969 1 95.06 208 HIS B N 1
ATOM 6985 C CA . HIS B 1 208 ? 12.242 28.734 -4.055 1 95.06 208 HIS B CA 1
ATOM 6986 C C . HIS B 1 208 ? 11.445 27.672 -3.312 1 95.06 208 HIS B C 1
ATOM 6988 O O . HIS B 1 208 ? 11.336 27.719 -2.084 1 95.06 208 HIS B O 1
ATOM 6994 N N . LEU B 1 209 ? 10.961 26.688 -4.02 1 97 209 LEU B N 1
ATOM 6995 C CA . LEU B 1 209 ? 10.102 25.656 -3.445 1 97 209 LEU B CA 1
ATOM 6996 C C . LEU B 1 209 ? 10.898 24.75 -2.506 1 97 209 LEU B C 1
ATOM 6998 O O . LEU B 1 209 ? 10.414 24.375 -1.437 1 97 209 LEU B O 1
ATOM 7002 N N . VAL B 1 210 ? 12.078 24.391 -2.898 1 97.5 210 VAL B N 1
ATOM 7003 C CA . VAL B 1 210 ? 12.906 23.562 -2.039 1 97.5 210 VAL B CA 1
ATOM 7004 C C . VAL B 1 210 ? 13.242 24.312 -0.752 1 97.5 210 VAL B C 1
ATOM 7006 O O . VAL B 1 210 ? 13.281 23.719 0.328 1 97.5 210 VAL B O 1
ATOM 7009 N N . SER B 1 211 ? 13.469 25.594 -0.843 1 94.88 211 SER B N 1
ATOM 7010 C CA . SER B 1 211 ? 13.734 26.406 0.335 1 94.88 211 SER B CA 1
ATOM 7011 C C . SER B 1 211 ? 12.531 26.438 1.271 1 94.88 211 SER B C 1
ATOM 7013 O O . SER B 1 211 ? 12.688 26.359 2.49 1 94.88 211 SER B O 1
ATOM 7015 N N . LEU B 1 212 ? 11.383 26.531 0.659 1 93.56 212 LEU B N 1
ATOM 7016 C CA . LEU B 1 212 ? 10.156 26.516 1.456 1 93.56 212 LEU B CA 1
ATOM 7017 C C . LEU B 1 212 ? 9.984 25.188 2.16 1 93.56 212 LEU B C 1
ATOM 7019 O O . LEU B 1 212 ? 9.547 25.141 3.314 1 93.56 212 LEU B O 1
ATOM 7023 N N . TYR B 1 213 ? 10.289 24.141 1.484 1 96.12 213 TYR B N 1
ATOM 7024 C CA . TYR B 1 213 ? 10.125 22.812 2.064 1 96.12 213 TYR B CA 1
ATOM 7025 C C . TYR B 1 213 ? 10.977 22.656 3.324 1 96.12 213 TYR B C 1
ATOM 7027 O O . TYR B 1 213 ? 10.469 22.25 4.371 1 96.12 213 TYR B O 1
ATOM 7035 N N . PHE B 1 214 ? 12.211 22.938 3.209 1 94.38 214 PHE B N 1
ATOM 7036 C CA . PHE B 1 214 ? 13.125 22.688 4.32 1 94.38 214 PHE B CA 1
ATOM 7037 C C . PHE B 1 214 ? 12.883 23.688 5.445 1 94.38 214 PHE B C 1
ATOM 7039 O O . PHE B 1 214 ? 13.258 23.438 6.594 1 94.38 214 PHE B O 1
ATOM 7046 N N . THR B 1 215 ? 12.18 24.766 5.16 1 90.62 215 THR B N 1
ATOM 7047 C CA . THR B 1 215 ? 11.875 25.75 6.199 1 90.62 215 THR B CA 1
ATOM 7048 C C . THR B 1 215 ? 10.625 25.344 6.977 1 90.62 215 THR B C 1
ATOM 7050 O O . THR B 1 215 ? 10.57 25.5 8.203 1 90.62 215 THR B O 1
ATOM 7053 N N . TRP B 1 216 ? 9.68 24.75 6.211 1 90.62 216 TRP B N 1
ATOM 7054 C CA . TRP B 1 216 ? 8.375 24.688 6.855 1 90.62 216 TRP B CA 1
ATOM 7055 C C . TRP B 1 216 ? 7.883 23.234 6.949 1 90.62 216 TRP B C 1
ATOM 7057 O O . TRP B 1 216 ? 7.035 22.922 7.785 1 90.62 216 TRP B O 1
ATOM 7067 N N . TRP B 1 217 ? 8.344 22.328 6.078 1 92.69 217 TRP B N 1
ATOM 7068 C CA . TRP B 1 217 ? 7.805 20.969 6.07 1 92.69 217 TRP B CA 1
ATOM 7069 C C . TRP B 1 217 ? 8.773 20 6.727 1 92.69 217 TRP B C 1
ATOM 7071 O O . TRP B 1 217 ? 8.375 19.188 7.57 1 92.69 217 TRP B O 1
ATOM 7081 N N . ASN B 1 218 ? 10.023 20.094 6.305 1 92.62 218 ASN B N 1
ATOM 7082 C CA . ASN B 1 218 ? 10.984 19.094 6.754 1 92.62 218 ASN B CA 1
ATOM 7083 C C . ASN B 1 218 ? 11.203 19.156 8.266 1 92.62 218 ASN B C 1
ATOM 7085 O O . ASN B 1 218 ? 11.727 18.219 8.867 1 92.62 218 ASN B O 1
ATOM 7089 N N . THR B 1 219 ? 10.75 20.234 8.789 1 80.5 219 THR B N 1
ATOM 7090 C CA . THR B 1 219 ? 10.891 20.422 10.227 1 80.5 219 THR B CA 1
ATOM 7091 C C . THR B 1 219 ? 9.961 19.484 11 1 80.5 219 THR B C 1
ATOM 7093 O O . THR B 1 219 ? 10.164 19.25 12.188 1 80.5 219 THR B O 1
ATOM 7096 N N . PHE B 1 220 ? 8.961 19.078 10.141 1 77.69 220 PHE B N 1
ATOM 7097 C CA . PHE B 1 220 ? 8.062 18.078 10.703 1 77.69 220 PHE B CA 1
ATOM 7098 C C . PHE B 1 220 ? 8.688 16.688 10.625 1 77.69 220 PHE B C 1
ATOM 7100 O O . PHE B 1 220 ? 8.688 16.062 9.562 1 77.69 220 PHE B O 1
ATOM 7107 N N . MET B 1 221 ? 9.344 16.141 11.516 1 77.06 221 MET B N 1
ATOM 7108 C CA . MET B 1 221 ? 9.852 14.789 11.734 1 77.06 221 MET B CA 1
ATOM 7109 C C . MET B 1 221 ? 11.117 14.539 10.914 1 77.06 221 MET B C 1
ATOM 7111 O O . MET B 1 221 ? 11.68 13.445 10.945 1 77.06 221 MET B O 1
ATOM 7115 N N . HIS B 1 222 ? 11.484 15.422 10.078 1 85.69 222 HIS B N 1
ATOM 7116 C CA . HIS B 1 222 ? 12.789 15.438 9.422 1 85.69 222 HIS B CA 1
ATOM 7117 C C . HIS B 1 222 ? 13 14.172 8.594 1 85.69 222 HIS B C 1
ATOM 7119 O O . HIS B 1 222 ? 14.031 13.5 8.742 1 85.69 222 HIS B O 1
ATOM 7125 N N . PRO B 1 223 ? 12.133 13.906 7.664 1 92.12 223 PRO B N 1
ATOM 7126 C CA . PRO B 1 223 ? 12.297 12.68 6.871 1 92.12 223 PRO B CA 1
ATOM 7127 C C . PRO B 1 223 ? 13.469 12.766 5.895 1 92.12 223 PRO B C 1
ATOM 7129 O O . PRO B 1 223 ? 13.992 11.734 5.465 1 92.12 223 PRO B O 1
ATOM 7132 N N . LEU B 1 224 ? 13.859 13.992 5.52 1 95.44 224 LEU B N 1
ATOM 7133 C CA . LEU B 1 224 ? 14.922 14.133 4.527 1 95.44 224 LEU B CA 1
ATOM 7134 C C . LEU B 1 224 ? 16.188 14.68 5.16 1 95.44 224 LEU B C 1
ATOM 7136 O O . LEU B 1 224 ? 16.125 15.562 6.02 1 95.44 224 LEU B O 1
ATOM 7140 N N . HIS B 1 225 ? 17.297 14.094 4.801 1 92.94 225 HIS B N 1
ATOM 7141 C CA . HIS B 1 225 ? 18.594 14.641 5.168 1 92.94 225 HIS B CA 1
ATOM 7142 C C . HIS B 1 225 ? 19 15.773 4.234 1 92.94 225 HIS B C 1
ATOM 7144 O O . HIS B 1 225 ? 19.547 15.531 3.156 1 92.94 225 HIS B O 1
ATOM 7150 N N . GLU B 1 226 ? 18.938 16.984 4.688 1 93.31 226 GLU B N 1
ATOM 7151 C CA . GLU B 1 226 ? 19.016 18.203 3.871 1 93.31 226 GLU B CA 1
ATOM 7152 C C . GLU B 1 226 ? 20.359 18.297 3.17 1 93.31 226 GLU B C 1
ATOM 7154 O O . GLU B 1 226 ? 20.422 18.453 1.949 1 93.31 226 GLU B O 1
ATOM 7159 N N . PRO B 1 227 ? 21.531 18.125 3.842 1 90.75 227 PRO B N 1
ATOM 7160 C CA . PRO B 1 227 ? 22.812 18.328 3.15 1 90.75 227 PRO B CA 1
ATOM 7161 C C . PRO B 1 227 ? 23.016 17.312 2.02 1 90.75 227 PRO B C 1
ATOM 7163 O O . PRO B 1 227 ? 23.5 17.688 0.942 1 90.75 227 PRO B O 1
ATOM 7166 N N . ALA B 1 228 ? 22.625 16.094 2.281 1 90.88 228 ALA B N 1
ATOM 7167 C CA . ALA B 1 228 ? 22.844 15.055 1.275 1 90.88 228 ALA B CA 1
ATOM 7168 C C . ALA B 1 228 ? 21.953 15.281 0.052 1 90.88 228 ALA B C 1
ATOM 7170 O O . ALA B 1 228 ? 22.406 15.094 -1.084 1 90.88 228 ALA B O 1
ATOM 7171 N N . LEU B 1 229 ? 20.734 15.625 0.261 1 94.88 229 LEU B N 1
ATOM 7172 C CA . LEU B 1 229 ? 19.812 15.852 -0.848 1 94.88 229 LEU B CA 1
ATOM 7173 C C . LEU B 1 229 ? 20.234 17.062 -1.672 1 94.88 229 LEU B C 1
ATOM 7175 O O . LEU B 1 229 ? 20.25 17 -2.902 1 94.88 229 LEU B O 1
ATOM 7179 N N . ILE B 1 230 ? 20.594 18.172 -1.011 1 95.81 230 ILE B N 1
ATOM 7180 C CA . ILE B 1 230 ? 20.969 19.406 -1.692 1 95.81 230 ILE B CA 1
ATOM 7181 C C . ILE B 1 230 ? 22.25 19.203 -2.49 1 95.81 230 ILE B C 1
ATOM 7183 O O . ILE B 1 230 ? 22.375 19.656 -3.629 1 95.81 230 ILE B O 1
ATOM 7187 N N . GLU B 1 231 ? 23.188 18.516 -1.872 1 93.69 231 GLU B N 1
ATOM 7188 C CA . GLU B 1 231 ? 24.438 18.234 -2.576 1 93.69 231 GLU B CA 1
ATOM 7189 C C . GLU B 1 231 ? 24.188 17.406 -3.838 1 93.69 231 GLU B C 1
ATOM 7191 O O . GLU B 1 231 ? 24.766 17.672 -4.891 1 93.69 231 GLU B O 1
ATOM 7196 N N . ALA B 1 232 ? 23.328 16.422 -3.701 1 93.44 232 ALA B N 1
ATOM 7197 C CA . ALA B 1 232 ? 23 15.586 -4.852 1 93.44 232 ALA B CA 1
ATOM 7198 C C . ALA B 1 232 ? 22.281 16.391 -5.926 1 93.44 232 ALA B C 1
ATOM 7200 O O . ALA B 1 232 ? 22.531 16.219 -7.121 1 93.44 232 ALA B O 1
ATOM 7201 N N . MET B 1 233 ? 21.375 17.281 -5.551 1 96.5 233 MET B N 1
ATOM 7202 C CA . MET B 1 233 ? 20.625 18.094 -6.504 1 96.5 233 MET B CA 1
ATOM 7203 C C . MET B 1 233 ? 21.531 19.078 -7.227 1 96.5 233 MET B C 1
ATOM 7205 O O . MET B 1 233 ? 21.406 19.281 -8.438 1 96.5 233 MET B O 1
ATOM 7209 N N . VAL B 1 234 ? 22.484 19.656 -6.473 1 96 234 VAL B N 1
ATOM 7210 C CA . VAL B 1 234 ? 23.406 20.609 -7.066 1 96 234 VAL B CA 1
ATOM 7211 C C . VAL B 1 234 ? 24.312 19.891 -8.062 1 96 234 VAL B C 1
ATOM 7213 O O . VAL B 1 234 ? 24.594 20.422 -9.148 1 96 234 VAL B O 1
ATOM 7216 N N . ALA B 1 235 ? 24.719 18.672 -7.688 1 93.69 235 ALA B N 1
ATOM 7217 C CA . ALA B 1 235 ? 25.609 17.891 -8.531 1 93.69 235 ALA B CA 1
ATOM 7218 C C . ALA B 1 235 ? 24.859 17.297 -9.719 1 93.69 235 ALA B C 1
ATOM 7220 O O . ALA B 1 235 ? 25.484 16.859 -10.695 1 93.69 235 ALA B O 1
ATOM 7221 N N . GLY B 1 236 ? 23.578 17.297 -9.656 1 92.81 236 GLY B N 1
ATOM 7222 C CA . GLY B 1 236 ? 22.812 16.625 -10.688 1 92.81 236 GLY B CA 1
ATOM 7223 C C . GLY B 1 236 ? 23 15.125 -10.688 1 92.81 236 GLY B C 1
ATOM 7224 O O . GLY B 1 236 ? 22.969 14.492 -11.75 1 92.81 236 GLY B O 1
ATOM 7225 N N . ASP B 1 237 ? 23.234 14.539 -9.531 1 90.75 237 ASP B N 1
ATOM 7226 C CA . ASP B 1 237 ? 23.5 13.117 -9.406 1 90.75 237 ASP B CA 1
ATOM 7227 C C . ASP B 1 237 ? 22.219 12.312 -9.289 1 90.75 237 ASP B C 1
ATOM 7229 O O . ASP B 1 237 ? 21.75 12.039 -8.18 1 90.75 237 ASP B O 1
ATOM 7233 N N . ALA B 1 238 ? 21.844 11.805 -10.414 1 85.88 238 ALA B N 1
ATOM 7234 C CA . ALA B 1 238 ? 20.578 11.07 -10.453 1 85.88 238 ALA B CA 1
ATOM 7235 C C . ALA B 1 238 ? 20.75 9.656 -9.906 1 85.88 238 ALA B C 1
ATOM 7237 O O . ALA B 1 238 ? 19.766 8.945 -9.688 1 85.88 238 ALA B O 1
ATOM 7238 N N . MET B 1 239 ? 21.922 9.258 -9.57 1 84.12 239 MET B N 1
ATOM 7239 C CA . MET B 1 239 ? 22.188 7.918 -9.062 1 84.12 239 MET B CA 1
ATOM 7240 C C . MET B 1 239 ? 22.359 7.934 -7.551 1 84.12 239 MET B C 1
ATOM 7242 O O . MET B 1 239 ? 22.578 6.887 -6.934 1 84.12 239 MET B O 1
ATOM 7246 N N . SER B 1 240 ? 22.188 9.086 -7 1 88.44 240 SER B N 1
ATOM 7247 C CA . SER B 1 240 ? 22.297 9.195 -5.551 1 88.44 240 SER B CA 1
ATOM 7248 C C . SER B 1 240 ? 21.234 8.344 -4.855 1 88.44 240 SER B C 1
ATOM 7250 O O . SER B 1 240 ? 20.094 8.273 -5.309 1 88.44 240 SER B O 1
ATOM 7252 N N . PRO B 1 241 ? 21.594 7.664 -3.807 1 89.38 241 PRO B N 1
ATOM 7253 C CA . PRO B 1 241 ? 20.609 6.895 -3.049 1 89.38 241 PRO B CA 1
ATOM 7254 C C . PRO B 1 241 ? 19.656 7.781 -2.242 1 89.38 241 PRO B C 1
ATOM 7256 O O . PRO B 1 241 ? 18.672 7.293 -1.684 1 89.38 241 PRO B O 1
ATOM 7259 N N . LEU B 1 242 ? 19.969 9.062 -2.23 1 92.69 242 LEU B N 1
ATOM 7260 C CA . LEU B 1 242 ? 19.172 9.93 -1.363 1 92.69 242 LEU B CA 1
ATOM 7261 C C . LEU B 1 242 ? 18.5 11.031 -2.168 1 92.69 242 LEU B C 1
ATOM 7263 O O . LEU B 1 242 ? 17.953 11.984 -1.598 1 92.69 242 LEU B O 1
ATOM 7267 N N . CYS B 1 243 ? 18.578 10.93 -3.453 1 95.38 243 CYS B N 1
ATOM 7268 C CA . CYS B 1 243 ? 17.922 11.906 -4.32 1 95.38 243 CYS B CA 1
ATOM 7269 C C . CYS B 1 243 ? 17.438 11.25 -5.613 1 95.38 243 CYS B C 1
ATOM 7271 O O . CYS B 1 243 ? 18.188 10.484 -6.234 1 95.38 243 CYS B O 1
ATOM 7273 N N . SER B 1 244 ? 16.266 11.422 -5.973 1 96.5 244 SER B N 1
ATOM 7274 C CA . SER B 1 244 ? 15.695 10.914 -7.215 1 96.5 244 SER B CA 1
ATOM 7275 C C . SER B 1 244 ? 14.672 11.891 -7.789 1 96.5 244 SER B C 1
ATOM 7277 O O . SER B 1 244 ? 14.117 12.711 -7.059 1 96.5 244 SER B O 1
ATOM 7279 N N . PRO B 1 245 ? 14.438 11.867 -9.062 1 97.38 245 PRO B N 1
ATOM 7280 C CA . PRO B 1 245 ? 13.398 12.727 -9.633 1 97.38 245 PRO B CA 1
ATOM 7281 C C . PRO B 1 245 ? 12.039 12.523 -8.984 1 97.38 245 PRO B C 1
ATOM 7283 O O . PRO B 1 245 ? 11.297 13.484 -8.781 1 97.38 245 PRO B O 1
ATOM 7286 N N . PHE B 1 246 ? 11.734 11.242 -8.703 1 97.88 246 PHE B N 1
ATOM 7287 C CA . PHE B 1 246 ? 10.477 10.977 -8.016 1 97.88 246 PHE B CA 1
ATOM 7288 C C . PHE B 1 246 ? 10.398 11.742 -6.703 1 97.88 246 PHE B C 1
ATOM 7290 O O . PHE B 1 246 ? 9.422 12.445 -6.441 1 97.88 246 PHE B O 1
ATOM 7297 N N . LEU B 1 247 ? 11.391 11.641 -5.867 1 98.31 247 LEU B N 1
ATOM 7298 C CA . LEU B 1 247 ? 11.422 12.297 -4.566 1 98.31 247 LEU B CA 1
ATOM 7299 C C . LEU B 1 247 ? 11.344 13.812 -4.719 1 98.31 247 LEU B C 1
ATOM 7301 O O . LEU B 1 247 ? 10.602 14.477 -3.988 1 98.31 247 LEU B O 1
ATOM 7305 N N . VAL B 1 248 ? 12.094 14.344 -5.66 1 98.5 248 VAL B N 1
ATOM 7306 C CA . VAL B 1 248 ? 12.141 15.789 -5.852 1 98.5 248 VAL B CA 1
ATOM 7307 C C . VAL B 1 248 ? 10.766 16.297 -6.273 1 98.5 248 VAL B C 1
ATOM 7309 O O . VAL B 1 248 ? 10.305 17.328 -5.781 1 98.5 248 VAL B O 1
ATOM 7312 N N . ASN B 1 249 ? 10.102 15.586 -7.125 1 98.69 249 ASN B N 1
ATOM 7313 C CA . ASN B 1 249 ? 8.789 16.047 -7.559 1 98.69 249 ASN B CA 1
ATOM 7314 C C . ASN B 1 249 ? 7.762 15.93 -6.438 1 98.69 249 ASN B C 1
ATOM 7316 O O . ASN B 1 249 ? 6.848 16.75 -6.344 1 98.69 249 ASN B O 1
ATOM 7320 N N . ALA B 1 250 ? 7.879 14.906 -5.645 1 98.69 250 ALA B N 1
ATOM 7321 C CA . ALA B 1 250 ? 7.016 14.82 -4.469 1 98.69 250 ALA B CA 1
ATOM 7322 C C . ALA B 1 250 ? 7.25 16 -3.527 1 98.69 250 ALA B C 1
ATOM 7324 O O . ALA B 1 250 ? 6.301 16.578 -2.998 1 98.69 250 ALA B O 1
ATOM 7325 N N . LEU B 1 251 ? 8.508 16.344 -3.346 1 98.62 251 LEU B N 1
ATOM 7326 C CA . LEU B 1 251 ? 8.898 17.469 -2.512 1 98.62 251 LEU B CA 1
ATOM 7327 C C . LEU B 1 251 ? 8.336 18.766 -3.072 1 98.62 251 LEU B C 1
ATOM 7329 O O . LEU B 1 251 ? 7.781 19.578 -2.33 1 98.62 251 LEU B O 1
ATOM 7333 N N . LEU B 1 252 ? 8.492 18.922 -4.348 1 98.69 252 LEU B N 1
ATOM 7334 C CA . LEU B 1 252 ? 8.008 20.141 -4.996 1 98.69 252 LEU B CA 1
ATOM 7335 C C . LEU B 1 252 ? 6.488 20.25 -4.891 1 98.69 252 LEU B C 1
ATOM 7337 O O . LEU B 1 252 ? 5.953 21.328 -4.664 1 98.69 252 LEU B O 1
ATOM 7341 N N . ALA B 1 253 ? 5.812 19.141 -5.059 1 98.62 253 ALA B N 1
ATOM 7342 C CA . ALA B 1 253 ? 4.355 19.141 -4.941 1 98.62 253 ALA B CA 1
ATOM 7343 C C . ALA B 1 253 ? 3.916 19.625 -3.564 1 98.62 253 ALA B C 1
ATOM 7345 O O . ALA B 1 253 ? 3.055 20.5 -3.455 1 98.62 253 ALA B O 1
ATOM 7346 N N . LEU B 1 254 ? 4.5 19.172 -2.557 1 97.56 254 LEU B N 1
ATOM 7347 C CA . LEU B 1 254 ? 4.137 19.516 -1.184 1 97.56 254 LEU B CA 1
ATOM 7348 C C . LEU B 1 254 ? 4.5 20.953 -0.862 1 97.56 254 LEU B C 1
ATOM 7350 O O . LEU B 1 254 ? 3.734 21.656 -0.199 1 97.56 254 LEU B O 1
ATOM 7354 N N . SER B 1 255 ? 5.613 21.391 -1.417 1 96.62 255 SER B N 1
ATOM 7355 C CA . SER B 1 255 ? 6.125 22.734 -1.107 1 96.62 255 SER B CA 1
ATOM 7356 C C . SER B 1 255 ? 5.246 23.812 -1.727 1 96.62 255 SER B C 1
ATOM 7358 O O . SER B 1 255 ? 5.223 24.953 -1.246 1 96.62 255 SER B O 1
ATOM 7360 N N . CYS B 1 256 ? 4.578 23.469 -2.717 1 96.44 256 CYS B N 1
ATOM 7361 C CA . CYS B 1 256 ? 3.713 24.438 -3.387 1 96.44 256 CYS B CA 1
ATOM 7362 C C . CYS B 1 256 ? 2.637 24.953 -2.441 1 96.44 256 CYS B C 1
ATOM 7364 O O . CYS B 1 256 ? 2.088 26.047 -2.65 1 96.44 256 CYS B O 1
ATOM 7366 N N . SER B 1 257 ? 2.371 24.25 -1.423 1 93.44 257 SER B N 1
ATOM 7367 C CA . SER B 1 257 ? 1.34 24.656 -0.469 1 93.44 257 SER B CA 1
ATOM 7368 C C . SER B 1 257 ? 1.705 25.953 0.226 1 93.44 257 SER B C 1
ATOM 7370 O O . SER B 1 257 ? 0.827 26.672 0.714 1 93.44 257 SER B O 1
ATOM 7372 N N . TYR B 1 258 ? 2.99 26.328 0.255 1 91.06 258 TYR B N 1
ATOM 7373 C CA . TYR B 1 258 ? 3.439 27.531 0.95 1 91.06 258 TYR B CA 1
ATOM 7374 C C . TYR B 1 258 ? 3.818 28.625 -0.042 1 91.06 258 TYR B C 1
ATOM 7376 O O . TYR B 1 258 ? 4.398 29.641 0.341 1 91.06 258 TYR B O 1
ATOM 7384 N N . SER B 1 259 ? 3.549 28.375 -1.273 1 91.94 259 SER B N 1
ATOM 7385 C CA . SER B 1 259 ? 3.973 29.344 -2.271 1 91.94 259 SER B CA 1
ATOM 7386 C C . SER B 1 259 ? 2.771 30 -2.949 1 91.94 259 SER B C 1
ATOM 7388 O O . SER B 1 259 ? 1.757 29.344 -3.193 1 91.94 259 SER B O 1
ATOM 7390 N N . ASP B 1 260 ? 2.959 31.281 -3.25 1 87.38 260 ASP B N 1
ATOM 7391 C CA . ASP B 1 260 ? 1.925 32 -3.977 1 87.38 260 ASP B CA 1
ATOM 7392 C C . ASP B 1 260 ? 2.377 32.344 -5.398 1 87.38 260 ASP B C 1
ATOM 7394 O O . ASP B 1 260 ? 1.69 33.062 -6.125 1 87.38 260 ASP B O 1
ATOM 7398 N N . LEU B 1 261 ? 3.512 31.766 -5.754 1 90.06 261 LEU B N 1
ATOM 7399 C CA . LEU B 1 261 ? 3.988 31.984 -7.117 1 90.06 261 LEU B CA 1
ATOM 7400 C C . LEU B 1 261 ? 3.109 31.25 -8.117 1 90.06 261 LEU B C 1
ATOM 7402 O O . LEU B 1 261 ? 2.648 30.141 -7.844 1 90.06 261 LEU B O 1
ATOM 7406 N N . PRO B 1 262 ? 2.912 31.844 -9.242 1 89.94 262 PRO B N 1
ATOM 7407 C CA . PRO B 1 262 ? 2.051 31.203 -10.242 1 89.94 262 PRO B CA 1
ATOM 7408 C C . PRO B 1 262 ? 2.527 29.797 -10.625 1 89.94 262 PRO B C 1
ATOM 7410 O O . PRO B 1 262 ? 1.709 28.922 -10.906 1 89.94 262 PRO B O 1
ATOM 7413 N N . GLY B 1 263 ? 3.797 29.625 -10.578 1 93.88 263 GLY B N 1
ATOM 7414 C CA . GLY B 1 263 ? 4.34 28.328 -10.945 1 93.88 263 GLY B CA 1
ATOM 7415 C C . GLY B 1 263 ? 4.016 27.234 -9.945 1 93.88 263 GLY B C 1
ATOM 7416 O O . GLY B 1 263 ? 4.184 26.047 -10.242 1 93.88 263 GLY B O 1
ATOM 7417 N N . ALA B 1 264 ? 3.533 27.641 -8.859 1 95.94 264 ALA B N 1
ATOM 7418 C CA . ALA B 1 264 ? 3.199 26.672 -7.816 1 95.94 264 ALA B CA 1
ATOM 7419 C C . ALA B 1 264 ? 1.82 26.062 -8.055 1 95.94 264 ALA B C 1
ATOM 7421 O O . ALA B 1 264 ? 1.436 25.094 -7.387 1 95.94 264 ALA B O 1
ATOM 7422 N N . PHE B 1 265 ? 1.126 26.578 -9.039 1 95.44 265 PHE B N 1
ATOM 7423 C CA . PHE B 1 265 ? -0.225 26.125 -9.352 1 95.44 265 PHE B CA 1
ATOM 7424 C C . PHE B 1 265 ? -0.288 25.531 -10.758 1 95.44 265 PHE B C 1
ATOM 7426 O O . PHE B 1 265 ? 0.361 26.031 -11.672 1 95.44 265 PHE B O 1
ATOM 7433 N N . SER B 1 266 ? -0.972 24.344 -10.844 1 95.38 266 SER B N 1
ATOM 7434 C CA . SER B 1 266 ? -1.189 23.812 -12.18 1 95.38 266 SER B CA 1
ATOM 7435 C C . SER B 1 266 ? -1.986 24.766 -13.047 1 95.38 266 SER B C 1
ATOM 7437 O O . SER B 1 266 ? -1.703 24.922 -14.234 1 95.38 266 SER B O 1
ATOM 7439 N N . ASP B 1 267 ? -3.049 25.328 -12.422 1 91.44 267 ASP B N 1
ATOM 7440 C CA . ASP B 1 267 ? -3.809 26.438 -12.961 1 91.44 267 ASP B CA 1
ATOM 7441 C C . ASP B 1 267 ? -3.662 27.688 -12.078 1 91.44 267 ASP B C 1
ATOM 7443 O O . ASP B 1 267 ? -4.273 27.766 -11.008 1 91.44 267 ASP B O 1
ATOM 7447 N N . PRO B 1 268 ? -2.895 28.656 -12.508 1 88.5 268 PRO B N 1
ATOM 7448 C CA . PRO B 1 268 ? -2.609 29.812 -11.664 1 88.5 268 PRO B CA 1
ATOM 7449 C C . PRO B 1 268 ? -3.873 30.562 -11.242 1 88.5 268 PRO B C 1
ATOM 7451 O O . PRO B 1 268 ? -3.85 31.328 -10.273 1 88.5 268 PRO B O 1
ATOM 7454 N N . ASP B 1 269 ? -4.977 30.297 -11.914 1 85.38 269 ASP B N 1
ATOM 7455 C CA . ASP B 1 269 ? -6.219 31 -11.602 1 85.38 269 ASP B CA 1
ATOM 7456 C C . ASP B 1 269 ? -7.074 30.203 -10.625 1 85.38 269 ASP B C 1
ATOM 7458 O O . ASP B 1 269 ? -8.125 30.672 -10.18 1 85.38 269 ASP B O 1
ATOM 7462 N N . ASP B 1 270 ? -6.652 29.094 -10.375 1 86.25 270 ASP B N 1
ATOM 7463 C CA . ASP B 1 270 ? -7.355 28.234 -9.43 1 86.25 270 ASP B CA 1
ATOM 7464 C C . ASP B 1 270 ? -6.453 27.844 -8.258 1 86.25 270 ASP B C 1
ATOM 7466 O O . ASP B 1 270 ? -5.609 26.953 -8.383 1 86.25 270 ASP B O 1
ATOM 7470 N N . LEU B 1 271 ? -6.73 28.391 -7.16 1 83.62 271 LEU B N 1
ATOM 7471 C CA . LEU B 1 271 ? -5.887 28.219 -5.984 1 83.62 271 LEU B CA 1
ATOM 7472 C C . LEU B 1 271 ? -5.965 26.781 -5.461 1 83.62 271 LEU B C 1
ATOM 7474 O O . LEU B 1 271 ? -5.109 26.359 -4.684 1 83.62 271 LEU B O 1
ATOM 7478 N N . ASP B 1 272 ? -6.898 26.047 -5.918 1 85.88 272 ASP B N 1
ATOM 7479 C CA . ASP B 1 272 ? -7.074 24.688 -5.441 1 85.88 272 ASP B CA 1
ATOM 7480 C C . ASP B 1 272 ? -6.176 23.719 -6.207 1 85.88 272 ASP B C 1
ATOM 7482 O O . ASP B 1 272 ? -6.059 22.547 -5.84 1 85.88 272 ASP B O 1
ATOM 7486 N N . THR B 1 273 ? -5.43 24.219 -7.086 1 92.38 273 THR B N 1
ATOM 7487 C CA . THR B 1 273 ? -4.637 23.328 -7.926 1 92.38 273 THR B CA 1
ATOM 7488 C C . THR B 1 273 ? -3.162 23.375 -7.535 1 92.38 273 THR B C 1
ATOM 7490 O O . THR B 1 273 ? -2.291 23 -8.32 1 92.38 273 THR B O 1
ATOM 7493 N N . TRP B 1 274 ? -2.922 23.875 -6.352 1 95.31 274 TRP B N 1
ATOM 7494 C CA . TRP B 1 274 ? -1.523 23.984 -5.949 1 95.31 274 TRP B CA 1
ATOM 7495 C C . TRP B 1 274 ? -0.846 22.625 -5.965 1 95.31 274 TRP B C 1
ATOM 7497 O O . TRP B 1 274 ? -1.439 21.625 -5.555 1 95.31 274 TRP B O 1
ATOM 7507 N N . GLY B 1 275 ? 0.332 22.516 -6.59 1 97.75 275 GLY B N 1
ATOM 7508 C CA . GLY B 1 275 ? 1.206 21.359 -6.566 1 97.75 275 GLY B CA 1
ATOM 7509 C C . GLY B 1 275 ? 0.705 20.219 -7.43 1 97.75 275 GLY B C 1
ATOM 7510 O O . GLY B 1 275 ? 1.385 19.203 -7.582 1 97.75 275 GLY B O 1
ATOM 7511 N N . GLU B 1 276 ? -0.434 20.328 -8.039 1 97 276 GLU B N 1
ATOM 7512 C CA . GLU B 1 276 ? -1.068 19.219 -8.766 1 97 276 GLU B CA 1
ATOM 7513 C C . GLU B 1 276 ? -0.19 18.75 -9.914 1 97 276 GLU B C 1
ATOM 7515 O O . GLU B 1 276 ? -0.104 17.547 -10.18 1 97 276 GLU B O 1
ATOM 7520 N N . HIS B 1 277 ? 0.393 19.641 -10.594 1 97.56 277 HIS B N 1
ATOM 7521 C CA . HIS B 1 277 ? 1.229 19.266 -11.727 1 97.56 277 HIS B CA 1
ATOM 7522 C C . HIS B 1 277 ? 2.463 18.484 -11.273 1 97.56 277 HIS B C 1
ATOM 7524 O O . HIS B 1 277 ? 2.854 17.5 -11.906 1 97.56 277 HIS B O 1
ATOM 7530 N N . PHE B 1 278 ? 3.08 18.922 -10.211 1 98.62 278 PHE B N 1
ATOM 7531 C CA . PHE B 1 278 ? 4.215 18.188 -9.656 1 98.62 278 PHE B CA 1
ATOM 7532 C C . PHE B 1 278 ? 3.764 16.844 -9.094 1 98.62 278 PHE B C 1
ATOM 7534 O O . PHE B 1 278 ? 4.496 15.859 -9.164 1 98.62 278 PHE B O 1
ATOM 7541 N N . TYR B 1 279 ? 2.602 16.844 -8.523 1 98.19 279 TYR B N 1
ATOM 7542 C CA . TYR B 1 279 ? 2.033 15.602 -8 1 98.19 279 TYR B CA 1
ATOM 7543 C C . TYR B 1 279 ? 1.829 14.586 -9.117 1 98.19 279 TYR B C 1
ATOM 7545 O O . TYR B 1 279 ? 2.164 13.406 -8.961 1 98.19 279 TYR B O 1
ATOM 7553 N N . ASP B 1 280 ? 1.28 14.992 -10.18 1 97 280 ASP B N 1
ATOM 7554 C CA . ASP B 1 280 ? 1.047 14.117 -11.32 1 97 280 ASP B CA 1
ATOM 7555 C C . ASP B 1 280 ? 2.363 13.57 -11.875 1 97 280 ASP B C 1
ATOM 7557 O O . ASP B 1 280 ? 2.453 12.398 -12.242 1 97 280 ASP B O 1
ATOM 7561 N N . GLU B 1 281 ? 3.332 14.438 -11.914 1 97.88 281 GLU B N 1
ATOM 7562 C CA . GLU B 1 281 ? 4.652 14 -12.359 1 97.88 281 GLU B CA 1
ATOM 7563 C C . GLU B 1 281 ? 5.254 12.992 -11.383 1 97.88 281 GLU B C 1
ATOM 7565 O O . GLU B 1 281 ? 5.871 12.008 -11.797 1 97.88 281 GLU B O 1
ATOM 7570 N N . ALA B 1 282 ? 5.117 13.25 -10.133 1 98.38 282 ALA B N 1
ATOM 7571 C CA . ALA B 1 282 ? 5.609 12.312 -9.125 1 98.38 282 ALA B CA 1
ATOM 7572 C C . ALA B 1 282 ? 4.926 10.961 -9.258 1 98.38 282 ALA B C 1
ATOM 7574 O O . ALA B 1 282 ? 5.574 9.914 -9.156 1 98.38 282 ALA B O 1
ATOM 7575 N N . ARG B 1 283 ? 3.654 10.961 -9.469 1 96.12 283 ARG B N 1
ATOM 7576 C CA . ARG B 1 283 ? 2.902 9.727 -9.625 1 96.12 283 ARG B CA 1
ATOM 7577 C C . ARG B 1 283 ? 3.367 8.953 -10.859 1 96.12 283 ARG B C 1
ATOM 7579 O O . ARG B 1 283 ? 3.49 7.73 -10.82 1 96.12 283 ARG B O 1
ATOM 7586 N N . ARG B 1 284 ? 3.539 9.656 -11.883 1 95.25 284 ARG B N 1
ATOM 7587 C CA . ARG B 1 284 ? 4.039 9.039 -13.102 1 95.25 284 ARG B CA 1
ATOM 7588 C C . ARG B 1 284 ? 5.387 8.367 -12.867 1 95.25 284 ARG B C 1
ATOM 7590 O O . ARG B 1 284 ? 5.602 7.23 -13.289 1 95.25 284 ARG B O 1
ATOM 7597 N N . LEU B 1 285 ? 6.27 9.086 -12.234 1 96.38 285 LEU B N 1
ATOM 7598 C CA . LEU B 1 285 ? 7.598 8.555 -11.945 1 96.38 285 LEU B CA 1
ATOM 7599 C C . LEU B 1 285 ? 7.512 7.375 -10.977 1 96.38 285 LEU B C 1
ATOM 7601 O O . LEU B 1 285 ? 8.258 6.402 -11.109 1 96.38 285 LEU B O 1
ATOM 7605 N N . TRP B 1 286 ? 6.586 7.438 -10.055 1 95.25 286 TRP B N 1
ATOM 7606 C CA . TRP B 1 286 ? 6.391 6.352 -9.102 1 95.25 286 TRP B CA 1
ATOM 7607 C C . TRP B 1 286 ? 5.934 5.078 -9.812 1 95.25 286 TRP B C 1
ATOM 7609 O O . TRP B 1 286 ? 6.371 3.979 -9.469 1 95.25 286 TRP B O 1
ATOM 7619 N N . ASP B 1 287 ? 5.086 5.234 -10.727 1 89.38 287 ASP B N 1
ATOM 7620 C CA . ASP B 1 287 ? 4.59 4.094 -11.492 1 89.38 287 ASP B CA 1
ATOM 7621 C C . ASP B 1 287 ? 5.73 3.385 -12.219 1 89.38 287 ASP B C 1
ATOM 7623 O O . ASP B 1 287 ? 5.727 2.16 -12.344 1 89.38 287 ASP B O 1
ATOM 7627 N N . ARG B 1 288 ? 6.672 4.137 -12.555 1 89.31 288 ARG B N 1
ATOM 7628 C CA . ARG B 1 288 ? 7.801 3.566 -13.281 1 89.31 288 ARG B CA 1
ATOM 7629 C C . ARG B 1 288 ? 8.703 2.764 -12.352 1 89.31 288 ARG B C 1
ATOM 7631 O O . ARG B 1 288 ? 9.422 1.864 -12.797 1 89.31 288 ARG B O 1
ATOM 7638 N N . GLU B 1 289 ? 8.672 3.096 -11.086 1 90.5 289 GLU B N 1
ATOM 7639 C CA . GLU B 1 289 ? 9.484 2.385 -10.102 1 90.5 289 GLU B CA 1
ATOM 7640 C C . GLU B 1 289 ? 8.945 0.979 -9.852 1 90.5 289 GLU B C 1
ATOM 7642 O O . GLU B 1 289 ? 9.672 0.112 -9.359 1 90.5 289 GLU B O 1
ATOM 7647 N N . GLU B 1 290 ? 7.676 0.73 -10.156 1 88 290 GLU B N 1
ATOM 7648 C CA . GLU B 1 290 ? 7.023 -0.574 -10.078 1 88 290 GLU B CA 1
ATOM 7649 C C . GLU B 1 290 ? 7.219 -1.205 -8.703 1 88 290 GLU B C 1
ATOM 7651 O O . GLU B 1 290 ? 7.613 -2.367 -8.594 1 88 290 GLU B O 1
ATOM 7656 N N . GLY B 1 291 ? 7.203 -0.43 -7.672 1 86.88 291 GLY B N 1
ATOM 7657 C CA . GLY B 1 291 ? 7.141 -0.938 -6.312 1 86.88 291 GLY B CA 1
ATOM 7658 C C . GLY B 1 291 ? 8.508 -1.198 -5.707 1 86.88 291 GLY B C 1
ATOM 7659 O O . GLY B 1 291 ? 8.617 -1.773 -4.625 1 86.88 291 GLY B O 1
ATOM 7660 N N . ARG B 1 292 ? 9.531 -0.716 -6.301 1 89.25 292 ARG B N 1
ATOM 7661 C CA . ARG B 1 292 ? 10.883 -0.953 -5.805 1 89.25 292 ARG B CA 1
ATOM 7662 C C . ARG B 1 292 ? 11.094 -0.295 -4.445 1 89.25 292 ARG B C 1
ATOM 7664 O O . ARG B 1 292 ? 10.773 0.883 -4.262 1 89.25 292 ARG B O 1
ATOM 7671 N N . SER B 1 293 ? 11.617 -1.102 -3.512 1 89.94 293 SER B N 1
ATOM 7672 C CA . SER B 1 293 ? 11.914 -0.556 -2.189 1 89.94 293 SER B CA 1
ATOM 7673 C C . SER B 1 293 ? 13.258 0.158 -2.168 1 89.94 293 SER B C 1
ATOM 7675 O O . SER B 1 293 ? 14.281 -0.429 -2.525 1 89.94 293 SER B O 1
ATOM 7677 N N . SER B 1 294 ? 13.242 1.397 -1.921 1 92.31 294 SER B N 1
ATOM 7678 C CA . SER B 1 294 ? 14.438 2.219 -1.788 1 92.31 294 SER B CA 1
ATOM 7679 C C . SER B 1 294 ? 14.195 3.406 -0.862 1 92.31 294 SER B C 1
ATOM 7681 O O . SER B 1 294 ? 13.047 3.736 -0.556 1 92.31 294 SER B O 1
ATOM 7683 N N . MET B 1 295 ? 15.289 4.02 -0.417 1 93.62 295 MET B N 1
ATOM 7684 C CA . MET B 1 295 ? 15.188 5.172 0.473 1 93.62 295 MET B CA 1
ATOM 7685 C C . MET B 1 295 ? 14.422 6.309 -0.196 1 93.62 295 MET B C 1
ATOM 7687 O O . MET B 1 295 ? 13.555 6.926 0.42 1 93.62 295 MET B O 1
ATOM 7691 N N . THR B 1 296 ? 14.688 6.574 -1.407 1 96.25 296 THR B N 1
ATOM 7692 C CA . THR B 1 296 ? 14.086 7.695 -2.111 1 96.25 296 THR B CA 1
ATOM 7693 C C . THR B 1 296 ? 12.609 7.426 -2.389 1 96.25 296 THR B C 1
ATOM 7695 O O . THR B 1 296 ? 11.781 8.344 -2.328 1 96.25 296 THR B O 1
ATOM 7698 N N . ASN B 1 297 ? 12.281 6.172 -2.719 1 96.88 297 ASN B N 1
ATOM 7699 C CA . ASN B 1 297 ? 10.883 5.84 -2.949 1 96.88 297 ASN B CA 1
ATOM 7700 C C . ASN B 1 297 ? 10.062 5.914 -1.66 1 96.88 297 ASN B C 1
ATOM 7702 O O . ASN B 1 297 ? 8.93 6.391 -1.666 1 96.88 297 ASN B O 1
ATOM 7706 N N . LEU B 1 298 ? 10.672 5.422 -0.594 1 97.38 298 LEU B N 1
ATOM 7707 C CA . LEU B 1 298 ? 10.008 5.52 0.702 1 97.38 298 LEU B CA 1
ATOM 7708 C C . LEU B 1 298 ? 9.758 6.977 1.08 1 97.38 298 LEU B C 1
ATOM 7710 O O . LEU B 1 298 ? 8.648 7.344 1.457 1 97.38 298 LEU B O 1
ATOM 7714 N N . GLN B 1 299 ? 10.75 7.781 0.963 1 97.81 299 GLN B N 1
ATOM 7715 C CA . GLN B 1 299 ? 10.648 9.195 1.295 1 97.81 299 GLN B CA 1
ATOM 7716 C C . GLN B 1 299 ? 9.672 9.914 0.361 1 97.81 299 GLN B C 1
ATOM 7718 O O . GLN B 1 299 ? 8.93 10.797 0.789 1 97.81 299 GLN B O 1
ATOM 7723 N N . GLY B 1 300 ? 9.742 9.57 -0.899 1 98.25 300 GLY B N 1
ATOM 7724 C CA . GLY B 1 300 ? 8.805 10.156 -1.844 1 98.25 300 GLY B CA 1
ATOM 7725 C C . GLY B 1 300 ? 7.352 9.859 -1.507 1 98.25 300 GLY B C 1
ATOM 7726 O O . GLY B 1 300 ? 6.508 10.758 -1.54 1 98.25 300 GLY B O 1
ATOM 7727 N N . LEU B 1 301 ? 7.062 8.586 -1.207 1 97.88 301 LEU B N 1
ATOM 7728 C CA . LEU B 1 301 ? 5.711 8.211 -0.812 1 97.88 301 LEU B CA 1
ATOM 7729 C C . LEU B 1 301 ? 5.301 8.922 0.476 1 97.88 301 LEU B C 1
ATOM 7731 O O . LEU B 1 301 ? 4.141 9.312 0.632 1 97.88 301 LEU B O 1
ATOM 7735 N N . TYR B 1 302 ? 6.242 9.055 1.359 1 97.62 302 TYR B N 1
ATOM 7736 C CA . TYR B 1 302 ? 6.016 9.797 2.598 1 97.62 302 TYR B CA 1
ATOM 7737 C C . TYR B 1 302 ? 5.531 11.211 2.311 1 97.62 302 TYR B C 1
ATOM 7739 O O . TYR B 1 302 ? 4.547 11.664 2.895 1 97.62 302 TYR B O 1
ATOM 7747 N N . LEU B 1 303 ? 6.168 11.852 1.439 1 98.12 303 LEU B N 1
ATOM 7748 C CA . LEU B 1 303 ? 5.809 13.219 1.094 1 98.12 303 LEU B CA 1
ATOM 7749 C C . LEU B 1 303 ? 4.492 13.258 0.323 1 98.12 303 LEU B C 1
ATOM 7751 O O . LEU B 1 303 ? 3.691 14.18 0.499 1 98.12 303 LEU B O 1
ATOM 7755 N N . LEU B 1 304 ? 4.258 12.289 -0.546 1 97.81 304 LEU B N 1
ATOM 7756 C CA . LEU B 1 304 ? 2.984 12.219 -1.258 1 97.81 304 LEU B CA 1
ATOM 7757 C C . LEU B 1 304 ? 1.827 12.031 -0.283 1 97.81 304 LEU B C 1
ATOM 7759 O O . LEU B 1 304 ? 0.742 12.578 -0.486 1 97.81 304 LEU B O 1
ATOM 7763 N N . MET B 1 305 ? 2.074 11.25 0.709 1 96.88 305 MET B N 1
ATOM 7764 C CA . MET B 1 305 ? 1.059 11.031 1.736 1 96.88 305 MET B CA 1
ATOM 7765 C C . MET B 1 305 ? 0.683 12.344 2.414 1 96.88 305 MET B C 1
ATOM 7767 O O . MET B 1 305 ? -0.499 12.625 2.619 1 96.88 305 MET B O 1
ATOM 7771 N N . LEU B 1 306 ? 1.66 13.141 2.717 1 96.62 306 LEU B N 1
ATOM 7772 C CA . LEU B 1 306 ? 1.396 14.445 3.324 1 96.62 306 LEU B CA 1
ATOM 7773 C C . LEU B 1 306 ? 0.609 15.336 2.371 1 96.62 306 LEU B C 1
ATOM 7775 O O . LEU B 1 306 ? -0.35 15.992 2.779 1 96.62 306 LEU B O 1
ATOM 7779 N N . TYR B 1 307 ? 1.058 15.367 1.119 1 97.25 307 TYR B N 1
ATOM 7780 C CA . TYR B 1 307 ? 0.35 16.141 0.102 1 97.25 307 TYR B CA 1
ATOM 7781 C C . TYR B 1 307 ? -1.115 15.727 0.028 1 97.25 307 TYR B C 1
ATOM 7783 O O . TYR B 1 307 ? -2.006 16.578 -0.001 1 97.25 307 TYR B O 1
ATOM 7791 N N . GLN B 1 308 ? -1.38 14.422 0.028 1 97 308 GLN B N 1
ATOM 7792 C CA . GLN B 1 308 ? -2.73 13.883 -0.084 1 97 308 GLN B CA 1
ATOM 7793 C C . GLN B 1 308 ? -3.58 14.266 1.122 1 97 308 GLN B C 1
ATOM 7795 O O . GLN B 1 308 ? -4.738 14.664 0.97 1 97 308 GLN B O 1
ATOM 7800 N N . ASN B 1 309 ? -3.043 14.219 2.264 1 95.44 309 ASN B N 1
ATOM 7801 C CA . ASN B 1 309 ? -3.768 14.594 3.475 1 95.44 309 ASN B CA 1
ATOM 7802 C C . ASN B 1 309 ? -4.164 16.062 3.457 1 95.44 309 ASN B C 1
ATOM 7804 O O . ASN B 1 309 ? -5.293 16.406 3.811 1 95.44 309 ASN B O 1
ATOM 7808 N N . MET B 1 310 ? -3.236 16.891 2.992 1 95.5 310 MET B N 1
ATOM 7809 C CA . MET B 1 310 ? -3.5 18.328 3 1 95.5 310 MET B CA 1
ATOM 7810 C C . MET B 1 310 ? -4.555 18.688 1.961 1 95.5 310 MET B C 1
ATOM 7812 O O . MET B 1 310 ? -5.25 19.688 2.104 1 95.5 310 MET B O 1
ATOM 7816 N N . ARG B 1 311 ? -4.711 17.828 1.022 1 94.38 311 ARG B N 1
ATOM 7817 C CA . ARG B 1 311 ? -5.695 18.078 -0.028 1 94.38 311 ARG B CA 1
ATOM 7818 C C . ARG B 1 311 ? -7.059 17.5 0.356 1 94.38 311 ARG B C 1
ATOM 7820 O O . ARG B 1 311 ? -7.988 17.516 -0.45 1 94.38 311 ARG B O 1
ATOM 7827 N N . GLY B 1 312 ? -7.176 17.016 1.508 1 93.31 312 GLY B N 1
ATOM 7828 C CA . GLY B 1 312 ? -8.438 16.484 1.996 1 93.31 312 GLY B CA 1
ATOM 7829 C C . GLY B 1 312 ? -8.664 15.039 1.597 1 93.31 312 GLY B C 1
ATOM 7830 O O . GLY B 1 312 ? -9.797 14.547 1.657 1 93.31 312 GLY B O 1
ATOM 7831 N N . LYS B 1 313 ? -7.664 14.414 1.136 1 94.5 313 LYS B N 1
ATOM 7832 C CA . LYS B 1 313 ? -7.742 13.008 0.742 1 94.5 313 LYS B CA 1
ATOM 7833 C C . LYS B 1 313 ? -6.965 12.125 1.709 1 94.5 313 LYS B C 1
ATOM 7835 O O . LYS B 1 313 ? -6.105 11.344 1.291 1 94.5 313 LYS B O 1
ATOM 7840 N N . ASP B 1 314 ? -7.379 12.172 2.947 1 92.69 314 ASP B N 1
ATOM 7841 C CA . ASP B 1 314 ? -6.633 11.469 3.988 1 92.69 314 ASP B CA 1
ATOM 7842 C C . ASP B 1 314 ? -6.871 9.961 3.916 1 92.69 314 ASP B C 1
ATOM 7844 O O . ASP B 1 314 ? -6.07 9.18 4.422 1 92.69 314 ASP B O 1
ATOM 7848 N N . GLN B 1 315 ? -7.992 9.555 3.32 1 91.06 315 GLN B N 1
ATOM 7849 C CA . GLN B 1 315 ? -8.148 8.125 3.082 1 91.06 315 GLN B CA 1
ATOM 7850 C C . GLN B 1 315 ? -7.047 7.594 2.17 1 91.06 315 GLN B C 1
ATOM 7852 O O . GLN B 1 315 ? -6.465 6.535 2.436 1 91.06 315 GLN B O 1
ATOM 7857 N N . LEU B 1 316 ? -6.898 8.273 1.104 1 93.69 316 LEU B N 1
ATOM 7858 C CA . LEU B 1 316 ? -5.797 7.934 0.207 1 93.69 316 LEU B CA 1
ATOM 7859 C C . LEU B 1 316 ? -4.453 8.062 0.919 1 93.69 316 LEU B C 1
ATOM 7861 O O . LEU B 1 316 ? -3.553 7.25 0.706 1 93.69 316 LEU B O 1
ATOM 7865 N N . GLY B 1 317 ? -4.344 9.133 1.717 1 95.06 317 GLY B N 1
ATOM 7866 C CA . GLY B 1 317 ? -3.129 9.312 2.496 1 95.06 317 GLY B CA 1
ATOM 7867 C C . GLY B 1 317 ? -2.826 8.141 3.41 1 95.06 317 GLY B C 1
ATOM 7868 O O . GLY B 1 317 ? -1.682 7.691 3.492 1 95.06 317 GLY B O 1
ATOM 7869 N N . TRP B 1 318 ? -3.852 7.676 4.055 1 92.62 318 TRP B N 1
ATOM 7870 C CA . TRP B 1 318 ? -3.678 6.547 4.965 1 92.62 318 TRP B CA 1
ATOM 7871 C C . TRP B 1 318 ? -3.295 5.285 4.195 1 92.62 318 TRP B C 1
ATOM 7873 O O . TRP B 1 318 ? -2.5 4.473 4.676 1 92.62 318 TRP B O 1
ATOM 7883 N N . SER B 1 319 ? -3.842 5.094 3.016 1 92.56 319 SER B N 1
ATOM 7884 C CA . SER B 1 319 ? -3.451 3.992 2.141 1 92.56 319 SER B CA 1
ATOM 7885 C C . SER B 1 319 ? -1.999 4.125 1.697 1 92.56 319 SER B C 1
ATOM 7887 O O . SER B 1 319 ? -1.262 3.137 1.664 1 92.56 319 SER B O 1
ATOM 7889 N N . THR B 1 320 ? -1.587 5.312 1.32 1 95.75 320 THR B N 1
ATOM 7890 C CA . THR B 1 320 ? -0.203 5.562 0.932 1 95.75 320 THR B CA 1
ATOM 7891 C C . THR B 1 320 ? 0.741 5.312 2.104 1 95.75 320 THR B C 1
ATOM 7893 O O . THR B 1 320 ? 1.849 4.805 1.919 1 95.75 320 THR B O 1
ATOM 7896 N N . MET B 1 321 ? 0.293 5.688 3.326 1 95.19 321 MET B N 1
ATOM 7897 C CA . MET B 1 321 ? 1.078 5.398 4.523 1 95.19 321 MET B CA 1
ATOM 7898 C C . MET B 1 321 ? 1.329 3.898 4.656 1 95.19 321 MET B C 1
ATOM 7900 O O . MET B 1 321 ? 2.406 3.48 5.086 1 95.19 321 MET B O 1
ATOM 7904 N N . SER B 1 322 ? 0.405 3.111 4.332 1 93.25 322 SER B N 1
ATOM 7905 C CA . SER B 1 322 ? 0.58 1.666 4.41 1 93.25 322 SER B CA 1
ATOM 7906 C C . SER B 1 322 ? 1.672 1.188 3.461 1 93.25 322 SER B C 1
ATOM 7908 O O . SER B 1 322 ? 2.383 0.225 3.758 1 93.25 322 SER B O 1
ATOM 7910 N N . GLN B 1 323 ? 1.756 1.824 2.312 1 94.19 323 GLN B N 1
ATOM 7911 C CA . GLN B 1 323 ? 2.84 1.503 1.391 1 94.19 323 GLN B CA 1
ATOM 7912 C C . GLN B 1 323 ? 4.191 1.903 1.973 1 94.19 323 GLN B C 1
ATOM 7914 O O . GLN B 1 323 ? 5.188 1.196 1.791 1 94.19 323 GLN B O 1
ATOM 7919 N N . VAL B 1 324 ? 4.195 3.057 2.617 1 96.69 324 VAL B N 1
ATOM 7920 C CA . VAL B 1 324 ? 5.414 3.494 3.293 1 96.69 324 VAL B CA 1
ATOM 7921 C C . VAL B 1 324 ? 5.816 2.467 4.348 1 96.69 324 VAL B C 1
ATOM 7923 O O . VAL B 1 324 ? 6.988 2.09 4.441 1 96.69 324 VAL B O 1
ATOM 7926 N N . VAL B 1 325 ? 4.883 2.018 5.121 1 95.44 325 VAL B N 1
ATOM 7927 C CA . VAL B 1 325 ? 5.125 1.04 6.176 1 95.44 325 VAL B CA 1
ATOM 7928 C C . VAL B 1 325 ? 5.629 -0.265 5.566 1 95.44 325 VAL B C 1
ATOM 7930 O O . VAL B 1 325 ? 6.531 -0.906 6.113 1 95.44 325 VAL B O 1
ATOM 7933 N N . HIS B 1 326 ? 5.039 -0.604 4.43 1 93.31 326 HIS B N 1
ATOM 7934 C CA . HIS B 1 326 ? 5.48 -1.802 3.723 1 93.31 326 HIS B CA 1
ATOM 7935 C C . HIS B 1 326 ? 6.953 -1.709 3.346 1 93.31 326 HIS B C 1
ATOM 7937 O O . HIS B 1 326 ? 7.723 -2.637 3.602 1 93.31 326 HIS B O 1
ATOM 7943 N N . MET B 1 327 ? 7.352 -0.65 2.748 1 94.38 327 MET B N 1
ATOM 7944 C CA . MET B 1 327 ? 8.742 -0.469 2.348 1 94.38 327 MET B CA 1
ATOM 7945 C C . MET B 1 327 ? 9.656 -0.4 3.568 1 94.38 327 MET B C 1
ATOM 7947 O O . MET B 1 327 ? 10.781 -0.907 3.541 1 94.38 327 MET B O 1
ATOM 7951 N N . TYR B 1 328 ? 9.164 0.27 4.617 1 95.56 328 TYR B N 1
ATOM 7952 C CA . TYR B 1 328 ? 9.883 0.361 5.883 1 95.56 328 TYR B CA 1
ATOM 7953 C C . TYR B 1 328 ? 10.219 -1.024 6.422 1 95.56 328 TYR B C 1
ATOM 7955 O O . TYR B 1 328 ? 11.336 -1.268 6.871 1 95.56 328 TYR B O 1
ATOM 7963 N N . ARG B 1 329 ? 9.305 -1.951 6.312 1 90.62 329 ARG B N 1
ATOM 7964 C CA . ARG B 1 329 ? 9.484 -3.316 6.793 1 90.62 329 ARG B CA 1
ATOM 7965 C C . ARG B 1 329 ? 10.352 -4.125 5.836 1 90.62 329 ARG B C 1
ATOM 7967 O O . ARG B 1 329 ? 11.203 -4.91 6.266 1 90.62 329 ARG B O 1
ATOM 7974 N N . ASP B 1 330 ? 10.055 -3.896 4.551 1 87.94 330 ASP B N 1
ATOM 7975 C CA . ASP B 1 330 ? 10.805 -4.617 3.533 1 87.94 330 ASP B CA 1
ATOM 7976 C C . ASP B 1 330 ? 12.297 -4.312 3.633 1 87.94 330 ASP B C 1
ATOM 7978 O O . ASP B 1 330 ? 13.133 -5.18 3.379 1 87.94 330 ASP B O 1
ATOM 7982 N N . MET B 1 331 ? 12.633 -3.123 3.973 1 90.06 331 MET B N 1
ATOM 7983 C CA . MET B 1 331 ? 14.031 -2.709 4.094 1 90.06 331 MET B CA 1
ATOM 7984 C C . MET B 1 331 ? 14.547 -2.947 5.508 1 90.06 331 MET B C 1
ATOM 7986 O O . MET B 1 331 ? 15.711 -2.656 5.805 1 90.06 331 MET B O 1
ATOM 7990 N N . ASP B 1 332 ? 13.711 -3.352 6.441 1 91.25 332 ASP B N 1
ATOM 7991 C CA . ASP B 1 332 ? 14.016 -3.668 7.832 1 91.25 332 ASP B CA 1
ATOM 7992 C C . ASP B 1 332 ? 14.633 -2.465 8.547 1 91.25 332 ASP B C 1
ATOM 7994 O O . ASP B 1 332 ? 15.594 -2.607 9.305 1 91.25 332 ASP B O 1
ATOM 7998 N N . LEU B 1 333 ? 14.086 -1.298 8.312 1 94.69 333 LEU B N 1
ATOM 7999 C CA . LEU B 1 333 ? 14.633 -0.044 8.82 1 94.69 333 LEU B CA 1
ATOM 8000 C C . LEU B 1 333 ? 14.422 0.069 10.328 1 94.69 333 LEU B C 1
ATOM 8002 O O . LEU B 1 333 ? 15.117 0.826 11 1 94.69 333 LEU B O 1
ATOM 8006 N N . GLY B 1 334 ? 13.477 -0.58 10.852 1 94.31 334 GLY B N 1
ATOM 8007 C CA . GLY B 1 334 ? 13.195 -0.499 12.273 1 94.31 334 GLY B CA 1
ATOM 8008 C C . GLY B 1 334 ? 14.188 -1.267 13.125 1 94.31 334 GLY B C 1
ATOM 8009 O O . GLY B 1 334 ? 14.344 -0.985 14.32 1 94.31 334 GLY B O 1
ATOM 8010 N N . ASN B 1 335 ? 14.867 -2.205 12.508 1 91.5 335 ASN B N 1
ATOM 8011 C CA . ASN B 1 335 ? 15.68 -3.111 13.297 1 91.5 335 ASN B CA 1
ATOM 8012 C C . ASN B 1 335 ? 17.156 -2.984 12.953 1 91.5 335 ASN B C 1
ATOM 8014 O O . ASN B 1 335 ? 18.031 -3.326 13.758 1 91.5 335 ASN B O 1
ATOM 8018 N N . GLN B 1 336 ? 17.375 -2.557 11.695 1 90.5 336 GLN B N 1
ATOM 8019 C CA . GLN B 1 336 ? 18.781 -2.475 11.312 1 90.5 336 GLN B CA 1
ATOM 8020 C C . GLN B 1 336 ? 19 -1.391 10.266 1 90.5 336 GLN B C 1
ATOM 8022 O O . GLN B 1 336 ? 18.062 -0.979 9.578 1 90.5 336 GLN B O 1
ATOM 8027 N N . VAL B 1 337 ? 20.25 -0.946 10.32 1 89.44 337 VAL B N 1
ATOM 8028 C CA . VAL B 1 337 ? 20.719 -0.023 9.289 1 89.44 337 VAL B CA 1
ATOM 8029 C C . VAL B 1 337 ? 21.703 -0.73 8.375 1 89.44 337 VAL B C 1
ATOM 8031 O O . VAL B 1 337 ? 22.875 -0.883 8.727 1 89.44 337 VAL B O 1
ATOM 8034 N N . LYS B 1 338 ? 21.203 -1.139 7.227 1 86 338 LYS B N 1
ATOM 8035 C CA . LYS B 1 338 ? 22.078 -1.812 6.266 1 86 338 LYS B CA 1
ATOM 8036 C C . LYS B 1 338 ? 22.562 -0.84 5.195 1 86 338 LYS B C 1
ATOM 8038 O O . LYS B 1 338 ? 21.828 -0.514 4.262 1 86 338 LYS B O 1
ATOM 8043 N N . ILE B 1 339 ? 23.797 -0.518 5.316 1 87.44 339 ILE B N 1
ATOM 8044 C CA . ILE B 1 339 ? 24.391 0.39 4.34 1 87.44 339 ILE B CA 1
ATOM 8045 C C . ILE B 1 339 ? 24.688 -0.365 3.049 1 87.44 339 ILE B C 1
ATOM 8047 O O . ILE B 1 339 ? 25.266 -1.459 3.078 1 87.44 339 ILE B O 1
ATOM 8051 N N . PRO B 1 340 ? 24.219 0.161 1.968 1 76.38 340 PRO B N 1
ATOM 8052 C CA . PRO B 1 340 ? 24.531 -0.513 0.706 1 76.38 340 PRO B CA 1
ATOM 8053 C C . PRO B 1 340 ? 26.031 -0.688 0.487 1 76.38 340 PRO B C 1
ATOM 8055 O O . PRO B 1 340 ? 26.812 0.199 0.833 1 76.38 340 PRO B O 1
ATOM 8058 N N . ARG B 1 341 ? 26.438 -1.727 -0.19 1 75.44 341 ARG B N 1
ATOM 8059 C CA . ARG B 1 341 ? 27.844 -2.086 -0.391 1 75.44 341 ARG B CA 1
ATOM 8060 C C . ARG B 1 341 ? 28.547 -1.073 -1.291 1 75.44 341 ARG B C 1
ATOM 8062 O O . ARG B 1 341 ? 29.734 -0.792 -1.111 1 75.44 341 ARG B O 1
ATOM 8069 N N . ASP B 1 342 ? 27.75 -0.487 -2.17 1 75.38 342 ASP B N 1
ATOM 8070 C CA . ASP B 1 342 ? 28.359 0.418 -3.145 1 75.38 342 ASP B CA 1
ATOM 8071 C C . ASP B 1 342 ? 28.422 1.844 -2.604 1 75.38 342 ASP B C 1
ATOM 8073 O O . ASP B 1 342 ? 28.797 2.77 -3.322 1 75.38 342 ASP B O 1
ATOM 8077 N N . CYS B 1 343 ? 28.172 1.954 -1.327 1 80.19 343 CYS B N 1
ATOM 8078 C CA . CYS B 1 343 ? 28.234 3.275 -0.714 1 80.19 343 CYS B CA 1
ATOM 8079 C C . CYS B 1 343 ? 29.672 3.684 -0.447 1 80.19 343 CYS B C 1
ATOM 8081 O O . CYS B 1 343 ? 30.422 2.965 0.228 1 80.19 343 CYS B O 1
ATOM 8083 N N . PRO B 1 344 ? 30.062 4.789 -1.025 1 80.81 344 PRO B N 1
ATOM 8084 C CA . PRO B 1 344 ? 31.438 5.25 -0.762 1 80.81 344 PRO B CA 1
ATOM 8085 C C . PRO B 1 344 ? 31.719 5.438 0.727 1 80.81 344 PRO B C 1
ATOM 8087 O O . PRO B 1 344 ? 30.844 5.875 1.476 1 80.81 344 PRO B O 1
ATOM 8090 N N . ALA B 1 345 ? 32.906 5.156 1.132 1 83.44 345 ALA B N 1
ATOM 8091 C CA . ALA B 1 345 ? 33.312 5.195 2.533 1 83.44 345 ALA B CA 1
ATOM 8092 C C . ALA B 1 345 ? 33.062 6.566 3.145 1 83.44 345 ALA B C 1
ATOM 8094 O O . ALA B 1 345 ? 32.656 6.676 4.312 1 83.44 345 ALA B O 1
ATOM 8095 N N . GLU B 1 346 ? 33.219 7.605 2.334 1 82.56 346 GLU B N 1
ATOM 8096 C CA . GLU B 1 346 ? 33.062 8.969 2.83 1 82.56 346 GLU B CA 1
ATOM 8097 C C . GLU B 1 346 ? 31.609 9.297 3.105 1 82.56 346 GLU B C 1
ATOM 8099 O O . GLU B 1 346 ? 31.312 10.203 3.891 1 82.56 346 GLU B O 1
ATOM 8104 N N . SER B 1 347 ? 30.766 8.516 2.545 1 85.44 347 SER B N 1
ATOM 8105 C CA . SER B 1 347 ? 29.344 8.828 2.619 1 85.44 347 SER B CA 1
ATOM 8106 C C . SER B 1 347 ? 28.609 7.898 3.584 1 85.44 347 SER B C 1
ATOM 8108 O O . SER B 1 347 ? 27.406 8.047 3.818 1 85.44 347 SER B O 1
ATOM 8110 N N . VAL B 1 348 ? 29.359 6.988 4.176 1 87.62 348 VAL B N 1
ATOM 8111 C CA . VAL B 1 348 ? 28.766 5.977 5.039 1 87.62 348 VAL B CA 1
ATOM 8112 C C . VAL B 1 348 ? 28.109 6.652 6.242 1 87.62 348 VAL B C 1
ATOM 8114 O O . VAL B 1 348 ? 26.984 6.301 6.625 1 87.62 348 VAL B O 1
ATOM 8117 N N . GLY B 1 349 ? 28.844 7.613 6.848 1 86.5 349 GLY B N 1
ATOM 8118 C CA . GLY B 1 349 ? 28.281 8.312 7.992 1 86.5 349 GLY B CA 1
ATOM 8119 C C . GLY B 1 349 ? 27 9.062 7.672 1 86.5 349 GLY B C 1
ATOM 8120 O O . GLY B 1 349 ? 26.031 9.008 8.438 1 86.5 349 GLY B O 1
ATOM 8121 N N . ARG B 1 350 ? 26.969 9.711 6.609 1 86.94 350 ARG B N 1
ATOM 8122 C CA . ARG B 1 350 ? 25.797 10.469 6.18 1 86.94 350 ARG B CA 1
ATOM 8123 C C . ARG B 1 350 ? 24.625 9.539 5.852 1 86.94 350 ARG B C 1
ATOM 8125 O O . ARG B 1 350 ? 23.484 9.836 6.184 1 86.94 350 ARG B O 1
ATOM 8132 N N . MET B 1 351 ? 25.016 8.445 5.211 1 91 351 MET B N 1
ATOM 8133 C CA . MET B 1 351 ? 24 7.457 4.867 1 91 351 MET B CA 1
ATOM 8134 C C . MET B 1 351 ? 23.375 6.855 6.121 1 91 351 MET B C 1
ATOM 8136 O O . MET B 1 351 ? 22.156 6.668 6.188 1 91 351 MET B O 1
ATOM 8140 N N . ARG B 1 352 ? 24.172 6.605 7.023 1 92.25 352 ARG B N 1
ATOM 8141 C CA . ARG B 1 352 ? 23.688 6.062 8.289 1 92.25 352 ARG B CA 1
ATOM 8142 C C . ARG B 1 352 ? 22.75 7.035 8.977 1 92.25 352 ARG B C 1
ATOM 8144 O O . ARG B 1 352 ? 21.672 6.645 9.43 1 92.25 352 ARG B O 1
ATOM 8151 N N . THR B 1 353 ? 23.109 8.266 9.047 1 90.62 353 THR B N 1
ATOM 8152 C CA . THR B 1 353 ? 22.281 9.281 9.672 1 90.62 353 THR B CA 1
ATOM 8153 C C . THR B 1 353 ? 20.953 9.438 8.93 1 90.62 353 THR B C 1
ATOM 8155 O O . THR B 1 353 ? 19.891 9.555 9.547 1 90.62 353 THR B O 1
ATOM 8158 N N . ALA B 1 354 ? 21.062 9.469 7.652 1 92.75 354 ALA B N 1
ATOM 8159 C CA . ALA B 1 354 ? 19.859 9.602 6.836 1 92.75 354 ALA B CA 1
ATOM 8160 C C . ALA B 1 354 ? 18.906 8.445 7.086 1 92.75 354 ALA B C 1
ATOM 8162 O O . ALA B 1 354 ? 17.688 8.641 7.195 1 92.75 354 ALA B O 1
ATOM 8163 N N . MET B 1 355 ? 19.406 7.238 7.176 1 94.88 355 MET B N 1
ATOM 8164 C CA . MET B 1 355 ? 18.578 6.051 7.383 1 94.88 355 MET B CA 1
ATOM 8165 C C . MET B 1 355 ? 17.953 6.062 8.773 1 94.88 355 MET B C 1
ATOM 8167 O O . MET B 1 355 ? 16.781 5.715 8.93 1 94.88 355 MET B O 1
ATOM 8171 N N . LEU B 1 356 ? 18.734 6.473 9.734 1 95.06 356 LEU B N 1
ATOM 8172 C CA . LEU B 1 356 ? 18.203 6.562 11.094 1 95.06 356 LEU B CA 1
ATOM 8173 C C . LEU B 1 356 ? 17.109 7.629 11.18 1 95.06 356 LEU B C 1
ATOM 8175 O O . LEU B 1 356 ? 16.094 7.422 11.828 1 95.06 356 LEU B O 1
ATOM 8179 N N . ASN B 1 357 ? 17.344 8.727 10.508 1 93.5 357 ASN B N 1
ATOM 8180 C CA . ASN B 1 357 ? 16.344 9.797 10.461 1 93.5 357 ASN B CA 1
ATOM 8181 C C . ASN B 1 357 ? 15.031 9.305 9.875 1 93.5 357 ASN B C 1
ATOM 8183 O O . ASN B 1 357 ? 13.953 9.594 10.398 1 93.5 357 ASN B O 1
ATOM 8187 N N . VAL B 1 358 ? 15.172 8.586 8.828 1 95.94 358 VAL B N 1
ATOM 8188 C CA . VAL B 1 358 ? 13.969 8.094 8.156 1 95.94 358 VAL B CA 1
ATOM 8189 C C . VAL B 1 358 ? 13.266 7.074 9.047 1 95.94 358 VAL B C 1
ATOM 8191 O O . VAL B 1 358 ? 12.031 7.074 9.141 1 95.94 358 VAL B O 1
ATOM 8194 N N . SER B 1 359 ? 14.008 6.184 9.656 1 96.81 359 SER B N 1
ATOM 8195 C CA . SER B 1 359 ? 13.43 5.168 10.531 1 96.81 359 SER B CA 1
ATOM 8196 C C . SER B 1 359 ? 12.562 5.797 11.617 1 96.81 359 SER B C 1
ATOM 8198 O O . SER B 1 359 ? 11.383 5.473 11.742 1 96.81 359 SER B O 1
ATOM 8200 N N . TRP B 1 360 ? 13.07 6.738 12.266 1 96.5 360 TRP B N 1
ATOM 8201 C CA . TRP B 1 360 ? 12.359 7.355 13.375 1 96.5 360 TRP B CA 1
ATOM 8202 C C . TRP B 1 360 ? 11.266 8.297 12.867 1 96.5 360 TRP B C 1
ATOM 8204 O O . TRP B 1 360 ? 10.211 8.414 13.492 1 96.5 360 TRP B O 1
ATOM 8214 N N . SER B 1 361 ? 11.539 8.977 11.781 1 96.5 361 SER B N 1
ATOM 8215 C CA . SER B 1 361 ? 10.555 9.891 11.219 1 96.5 361 SER B CA 1
ATOM 8216 C C . SER B 1 361 ? 9.297 9.156 10.789 1 96.5 361 SER B C 1
ATOM 8218 O O . SER B 1 361 ? 8.18 9.602 11.062 1 96.5 361 SER B O 1
ATOM 822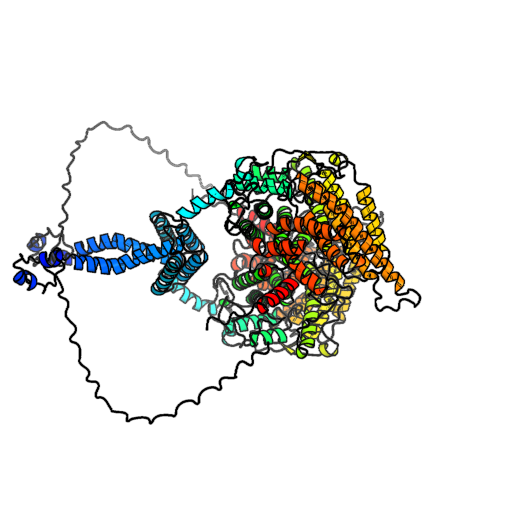0 N N . VAL B 1 362 ? 9.477 8.031 10.102 1 97.06 362 VAL B N 1
ATOM 8221 C CA . VAL B 1 362 ? 8.336 7.258 9.625 1 97.06 362 VAL B CA 1
ATOM 8222 C C . VAL B 1 362 ? 7.551 6.715 10.82 1 97.06 362 VAL B C 1
ATOM 8224 O O . VAL B 1 362 ? 6.316 6.738 10.812 1 97.06 362 VAL B O 1
ATOM 8227 N N . PHE B 1 363 ? 8.242 6.246 11.844 1 97.12 363 PHE B N 1
ATOM 8228 C CA . PHE B 1 363 ? 7.594 5.77 13.055 1 97.12 363 PHE B CA 1
ATOM 8229 C C . PHE B 1 363 ? 6.797 6.887 13.719 1 97.12 363 PHE B C 1
ATOM 8231 O O . PHE B 1 363 ? 5.633 6.699 14.078 1 97.12 363 PHE B O 1
ATOM 8238 N N . ALA B 1 364 ? 7.418 8.023 13.852 1 95.75 364 ALA B N 1
ATOM 8239 C CA . ALA B 1 364 ? 6.762 9.164 14.484 1 95.75 364 ALA B CA 1
ATOM 8240 C C . ALA B 1 364 ? 5.523 9.594 13.695 1 95.75 364 ALA B C 1
ATOM 8242 O O . ALA B 1 364 ? 4.461 9.828 14.281 1 95.75 364 ALA B O 1
ATOM 8243 N N . CYS B 1 365 ? 5.703 9.688 12.469 1 95.12 365 CYS B N 1
ATOM 8244 C CA . CYS B 1 365 ? 4.598 10.102 11.609 1 95.12 365 CYS B CA 1
ATOM 8245 C C . CYS B 1 365 ? 3.434 9.125 11.711 1 95.12 365 CYS B C 1
ATOM 8247 O O . CYS B 1 365 ? 2.279 9.539 11.812 1 95.12 365 CYS B O 1
ATOM 8249 N N . ASN B 1 366 ? 3.748 7.844 11.664 1 95.12 366 ASN B N 1
ATOM 8250 C CA . ASN B 1 366 ? 2.709 6.824 11.766 1 95.12 366 ASN B CA 1
ATOM 8251 C C . ASN B 1 366 ? 1.956 6.922 13.094 1 95.12 366 ASN B C 1
ATOM 8253 O O . ASN B 1 366 ? 0.728 6.832 13.117 1 95.12 366 ASN B O 1
ATOM 8257 N N . ALA B 1 367 ? 2.631 7.102 14.164 1 94.12 367 ALA B N 1
ATOM 8258 C CA . ALA B 1 367 ? 2.02 7.188 15.484 1 94.12 367 ALA B CA 1
ATOM 8259 C C . ALA B 1 367 ? 1.138 8.43 15.602 1 94.12 367 ALA B C 1
ATOM 8261 O O . ALA B 1 367 ? 0.011 8.352 16.094 1 94.12 367 ALA B O 1
ATOM 8262 N N . ILE B 1 368 ? 1.628 9.508 15.141 1 91.56 368 ILE B N 1
ATOM 8263 C CA . ILE B 1 368 ? 0.92 10.773 15.281 1 91.56 368 ILE B CA 1
ATOM 8264 C C . ILE B 1 368 ? -0.326 10.773 14.398 1 91.56 368 ILE B C 1
ATOM 8266 O O . ILE B 1 368 ? -1.402 11.188 14.828 1 91.56 368 ILE B O 1
ATOM 8270 N N . PHE B 1 369 ? -0.193 10.281 13.188 1 92.38 369 PHE B N 1
ATOM 8271 C CA . PHE B 1 369 ? -1.345 10.242 12.297 1 92.38 369 PHE B CA 1
ATOM 8272 C C . PHE B 1 369 ? -2.381 9.242 12.797 1 92.38 369 PHE B C 1
ATOM 8274 O O . PHE B 1 369 ? -3.582 9.438 12.602 1 92.38 369 PHE B O 1
ATOM 8281 N N . ALA B 1 370 ? -1.896 8.188 13.43 1 90.88 370 ALA B N 1
ATOM 8282 C CA . ALA B 1 370 ? -2.836 7.242 14.031 1 90.88 370 ALA B CA 1
ATOM 8283 C C . ALA B 1 370 ? -3.703 7.934 15.086 1 90.88 370 ALA B C 1
ATOM 8285 O O . ALA B 1 370 ? -4.902 7.672 15.172 1 90.88 370 ALA B O 1
ATOM 8286 N N . ILE B 1 371 ? -3.146 8.836 15.789 1 88.75 371 ILE B N 1
ATOM 8287 C CA . ILE B 1 371 ? -3.885 9.602 16.797 1 88.75 371 ILE B CA 1
ATOM 8288 C C . ILE B 1 371 ? -4.871 10.539 16.094 1 88.75 371 ILE B C 1
ATOM 8290 O O . ILE B 1 371 ? -6.035 10.633 16.5 1 88.75 371 ILE B O 1
ATOM 8294 N N . PHE B 1 372 ? -4.383 11.18 15.031 1 87.81 372 PHE B N 1
ATOM 8295 C CA . PHE B 1 372 ? -5.203 12.156 14.328 1 87.81 372 PHE B CA 1
ATOM 8296 C C . PHE B 1 372 ? -6.438 11.492 13.727 1 87.81 372 PHE B C 1
ATOM 8298 O O . PHE B 1 372 ? -7.516 12.086 13.695 1 87.81 372 PHE B O 1
ATOM 8305 N N . LEU B 1 373 ? -6.281 10.305 13.258 1 87 373 LEU B N 1
ATOM 8306 C CA . LEU B 1 373 ? -7.359 9.625 12.547 1 87 373 LEU B CA 1
ATOM 8307 C C . LEU B 1 373 ? -8.047 8.602 13.453 1 87 373 LEU B C 1
ATOM 8309 O O . LEU B 1 373 ? -8.984 7.918 13.023 1 87 373 LEU B O 1
ATOM 8313 N N . LEU B 1 374 ? -7.578 8.508 14.719 1 84 374 LEU B N 1
ATOM 8314 C CA . LEU B 1 374 ? -8.094 7.555 15.695 1 84 374 LEU B CA 1
ATOM 8315 C C . LEU B 1 374 ? -8.008 6.129 15.164 1 84 374 LEU B C 1
ATOM 8317 O O . LEU B 1 374 ? -9.008 5.398 15.172 1 84 374 LEU B O 1
ATOM 8321 N N . LYS B 1 375 ? -6.879 5.801 14.625 1 85.12 375 LYS B N 1
ATOM 8322 C CA . LYS B 1 375 ? -6.582 4.465 14.117 1 85.12 375 LYS B CA 1
ATOM 8323 C C . LYS B 1 375 ? -5.43 3.826 14.891 1 85.12 375 LYS B C 1
ATOM 8325 O O . LYS B 1 375 ? -4.762 4.492 15.688 1 85.12 375 LYS B O 1
ATOM 8330 N N . SER B 1 376 ? -5.254 2.562 14.695 1 85.25 376 SER B N 1
ATOM 8331 C CA . SER B 1 376 ? -4.133 1.877 15.328 1 85.25 376 SER B CA 1
ATOM 8332 C C . SER B 1 376 ? -2.844 2.074 14.539 1 85.25 376 SER B C 1
ATOM 8334 O O . SER B 1 376 ? -2.855 2.057 13.305 1 85.25 376 SER B O 1
ATOM 8336 N N . PRO B 1 377 ? -1.825 2.322 15.312 1 90.5 377 PRO B N 1
ATOM 8337 C CA . PRO B 1 377 ? -0.553 2.447 14.594 1 90.5 377 PRO B CA 1
ATOM 8338 C C . PRO B 1 377 ? -0.117 1.144 13.938 1 90.5 377 PRO B C 1
ATOM 8340 O O . PRO B 1 377 ? -0.421 0.059 14.438 1 90.5 377 PRO B O 1
ATOM 8343 N N . ALA B 1 378 ? 0.582 1.242 12.883 1 89.69 378 ALA B N 1
ATOM 8344 C CA . ALA B 1 378 ? 0.983 0.072 12.109 1 89.69 378 ALA B CA 1
ATOM 8345 C C . ALA B 1 378 ? 2.42 -0.33 12.43 1 89.69 378 ALA B C 1
ATOM 8347 O O . ALA B 1 378 ? 2.855 -1.432 12.078 1 89.69 378 ALA B O 1
ATOM 8348 N N . LEU B 1 379 ? 3.16 0.541 13.117 1 94.12 379 LEU B N 1
ATOM 8349 C CA . LEU B 1 379 ? 4.574 0.276 13.359 1 94.12 379 LEU B CA 1
ATOM 8350 C C . LEU B 1 379 ? 4.867 0.208 14.852 1 94.12 379 LEU B C 1
ATOM 8352 O O . LEU B 1 379 ? 4.273 0.951 15.641 1 94.12 379 LEU B O 1
ATOM 8356 N N . LEU B 1 380 ? 5.785 -0.623 15.203 1 93.56 380 LEU B N 1
ATOM 8357 C CA . LEU B 1 380 ? 6.348 -0.662 16.547 1 93.56 380 LEU B CA 1
ATOM 8358 C C . LEU B 1 380 ? 7.523 0.303 16.672 1 93.56 380 LEU B C 1
ATOM 8360 O O . LEU B 1 380 ? 8.117 0.698 15.664 1 93.56 380 LEU B O 1
ATOM 8364 N N . PRO B 1 381 ? 7.746 0.728 17.906 1 96 381 PRO B N 1
ATOM 8365 C CA . PRO B 1 381 ? 8.922 1.585 18.062 1 96 381 PRO B CA 1
ATOM 8366 C C . PRO B 1 381 ? 10.203 0.947 17.516 1 96 381 PRO B C 1
ATOM 8368 O O . PRO B 1 381 ? 10.438 -0.245 17.734 1 96 381 PRO B O 1
ATOM 8371 N N . PRO B 1 382 ? 10.961 1.758 16.781 1 96.56 382 PRO B N 1
ATOM 8372 C CA . PRO B 1 382 ? 12.203 1.209 16.234 1 96.56 382 PRO B CA 1
ATOM 8373 C C . PRO B 1 382 ? 13.18 0.763 17.328 1 96.56 382 PRO B C 1
ATOM 8375 O O . PRO B 1 382 ? 13.203 1.342 18.406 1 96.56 382 PRO B O 1
ATOM 8378 N N . THR B 1 383 ? 13.992 -0.209 17 1 95.81 383 THR B N 1
ATOM 8379 C CA . THR B 1 383 ? 15.008 -0.69 17.938 1 95.81 383 THR B CA 1
ATOM 8380 C C . THR B 1 383 ? 16.375 -0.129 17.578 1 95.81 383 THR B C 1
ATOM 8382 O O . THR B 1 383 ? 17.344 -0.319 18.328 1 95.81 383 THR B O 1
ATOM 8385 N N . VAL B 1 384 ? 16.469 0.521 16.484 1 95.88 384 VAL B N 1
ATOM 8386 C CA . VAL B 1 384 ? 17.719 1.131 16.062 1 95.88 384 VAL B CA 1
ATOM 8387 C C . VAL B 1 384 ? 18.016 2.35 16.938 1 95.88 384 VAL B C 1
ATOM 8389 O O . VAL B 1 384 ? 17.109 2.916 17.562 1 95.88 384 VAL B O 1
ATOM 8392 N N . PRO B 1 385 ? 19.234 2.74 16.938 1 94.44 385 PRO B N 1
ATOM 8393 C CA . PRO B 1 385 ? 19.594 3.904 17.766 1 94.44 385 PRO B CA 1
ATOM 8394 C C . PRO B 1 385 ? 19 5.203 17.219 1 94.44 385 PRO B C 1
ATOM 8396 O O . PRO B 1 385 ? 18.547 5.258 16.078 1 94.44 385 PRO B O 1
ATOM 8399 N N . ARG B 1 386 ? 19.094 6.18 18.109 1 93.38 386 ARG B N 1
ATOM 8400 C CA . ARG B 1 386 ? 18.672 7.523 17.719 1 93.38 386 ARG B CA 1
ATOM 8401 C C . ARG B 1 386 ? 19.609 8.109 16.672 1 93.38 386 ARG B C 1
ATOM 8403 O O . ARG B 1 386 ? 20.797 7.75 16.609 1 93.38 386 ARG B O 1
ATOM 8410 N N . PRO B 1 387 ? 19.031 8.922 15.828 1 89.44 387 PRO B N 1
ATOM 8411 C CA . PRO B 1 387 ? 19.859 9.461 14.75 1 89.44 387 PRO B CA 1
ATOM 8412 C C . PRO B 1 387 ? 21 10.328 15.266 1 89.44 387 PRO B C 1
ATOM 8414 O O . PRO B 1 387 ? 22.047 10.43 14.609 1 89.44 387 PRO B O 1
ATOM 8417 N N . PHE B 1 388 ? 20.828 10.961 16.453 1 91.25 388 PHE B N 1
ATOM 8418 C CA . PHE B 1 388 ? 21.828 11.922 16.922 1 91.25 388 PHE B CA 1
ATOM 8419 C C . PHE B 1 388 ? 22.328 11.562 18.312 1 91.25 388 PHE B C 1
ATOM 8421 O O . PHE B 1 388 ? 21.562 11.07 19.141 1 91.25 388 PHE B O 1
ATOM 8428 N N . ASN B 1 389 ? 23.625 11.844 18.438 1 91.19 389 ASN B N 1
ATOM 8429 C CA . ASN B 1 389 ? 24.219 11.609 19.75 1 91.19 389 ASN B CA 1
ATOM 8430 C C . ASN B 1 389 ? 24.109 12.836 20.656 1 91.19 389 ASN B C 1
ATOM 8432 O O . ASN B 1 389 ? 23.609 13.875 20.234 1 91.19 389 ASN B O 1
ATOM 8436 N N . ASP B 1 390 ? 24.594 12.773 21.875 1 91.75 390 ASP B N 1
ATOM 8437 C CA . ASP B 1 390 ? 24.453 13.828 22.875 1 91.75 390 ASP B CA 1
ATOM 8438 C C . ASP B 1 390 ? 25.172 15.109 22.453 1 91.75 390 ASP B C 1
ATOM 8440 O O . ASP B 1 390 ? 24.672 16.203 22.688 1 91.75 390 ASP B O 1
ATOM 8444 N N . GLU B 1 391 ? 26.234 14.969 21.812 1 92.31 391 GLU B N 1
ATOM 8445 C CA . GLU B 1 391 ? 26.984 16.125 21.344 1 92.31 391 GLU B CA 1
ATOM 8446 C C . GLU B 1 391 ? 26.234 16.875 20.234 1 92.31 391 GLU B C 1
ATOM 8448 O O . GLU B 1 391 ? 26.266 18.094 20.172 1 92.31 391 GLU B O 1
ATOM 8453 N N . ASP B 1 392 ? 25.547 16.094 19.469 1 90.81 392 ASP B N 1
ATOM 8454 C CA . ASP B 1 392 ? 24.812 16.656 18.344 1 90.81 392 ASP B CA 1
ATOM 8455 C C . ASP B 1 392 ? 23.656 17.531 18.828 1 90.81 392 ASP B C 1
ATOM 8457 O O . ASP B 1 392 ? 23.266 18.484 18.156 1 90.81 392 ASP B O 1
ATOM 8461 N N . LEU B 1 393 ? 23.156 17.266 19.953 1 92.25 393 LEU B N 1
ATOM 8462 C CA . LEU B 1 393 ? 21.953 17.922 20.469 1 92.25 393 LEU B CA 1
ATOM 8463 C C . LEU B 1 393 ? 22.234 19.359 20.844 1 92.25 393 LEU B C 1
ATOM 8465 O O . LEU B 1 393 ? 21.297 20.156 21.031 1 92.25 393 LEU B O 1
ATOM 8469 N N . HIS B 1 394 ? 23.469 19.688 20.859 1 92.31 394 HIS B N 1
ATOM 8470 C CA . HIS B 1 394 ? 23.844 21.047 21.234 1 92.31 394 HIS B CA 1
ATOM 8471 C C . HIS B 1 394 ? 24.141 21.906 20.016 1 92.31 394 HIS B C 1
ATOM 8473 O O . HIS B 1 394 ? 24.359 23.125 20.141 1 92.31 394 HIS B O 1
ATOM 8479 N N . ASN B 1 395 ? 24.047 21.266 18.922 1 90.62 395 ASN B N 1
ATOM 8480 C CA . ASN B 1 395 ? 24.266 22.031 17.688 1 90.62 395 ASN B CA 1
ATOM 8481 C C . ASN B 1 395 ? 23.062 22.891 17.328 1 90.62 395 ASN B C 1
ATOM 8483 O O . ASN B 1 395 ? 21.922 22.453 17.438 1 90.62 395 ASN B O 1
ATOM 8487 N N . SER B 1 396 ? 23.344 24.234 17.109 1 89.5 396 SER B N 1
ATOM 8488 C CA . SER B 1 396 ? 22.281 25.156 16.703 1 89.5 396 SER B CA 1
ATOM 8489 C C . SER B 1 396 ? 22.578 25.781 15.344 1 89.5 396 SER B C 1
ATOM 8491 O O . SER B 1 396 ? 23.734 25.812 14.906 1 89.5 396 SER B O 1
ATOM 8493 N N . VAL B 1 397 ? 21.531 26.047 14.656 1 86.56 397 VAL B N 1
ATOM 8494 C CA . VAL B 1 397 ? 21.641 26.75 13.383 1 86.56 397 VAL B CA 1
ATOM 8495 C C . VAL B 1 397 ? 20.766 28.016 13.414 1 86.56 397 VAL B C 1
ATOM 8497 O O . VAL B 1 397 ? 19.828 28.109 14.211 1 86.56 397 VAL B O 1
ATOM 8500 N N . GLU B 1 398 ? 21.188 28.938 12.617 1 87.62 398 GLU B N 1
ATOM 8501 C CA . GLU B 1 398 ? 20.344 30.125 12.438 1 87.62 398 GLU B CA 1
ATOM 8502 C C . GLU B 1 398 ? 19.172 29.828 11.508 1 87.62 398 GLU B C 1
ATOM 8504 O O . GLU B 1 398 ? 19.375 29.562 10.32 1 87.62 398 GLU B O 1
ATOM 8509 N N . TRP B 1 399 ? 18.031 29.812 12.062 1 89 399 TRP B N 1
ATOM 8510 C CA . TRP B 1 399 ? 16.812 29.547 11.305 1 89 399 TRP B CA 1
ATOM 8511 C C . TRP B 1 399 ? 16.141 30.844 10.859 1 89 399 TRP B C 1
ATOM 8513 O O . TRP B 1 399 ? 15.977 31.766 11.664 1 89 399 TRP B O 1
ATOM 8523 N N . LYS B 1 400 ? 15.828 30.922 9.602 1 84.5 400 LYS B N 1
ATOM 8524 C CA . LYS B 1 400 ? 15.117 32.062 9.016 1 84.5 400 LYS B CA 1
ATOM 8525 C C . LYS B 1 400 ? 13.75 31.641 8.477 1 84.5 400 LYS B C 1
ATOM 8527 O O . LYS B 1 400 ? 13.633 30.609 7.809 1 84.5 400 LYS B O 1
ATOM 8532 N N . PRO B 1 401 ? 12.727 32.344 8.859 1 87.38 401 PRO B N 1
ATOM 8533 C CA . PRO B 1 401 ? 11.406 32.062 8.281 1 87.38 401 PRO B CA 1
ATOM 8534 C C . PRO B 1 401 ? 11.297 32.5 6.82 1 87.38 401 PRO B C 1
ATOM 8536 O O . PRO B 1 401 ? 10.688 33.5 6.52 1 87.38 401 PRO B O 1
ATOM 8539 N N . TYR B 1 402 ? 11.953 31.641 6.023 1 86.62 402 TYR B N 1
ATOM 8540 C CA . TYR B 1 402 ? 11.914 31.922 4.594 1 86.62 402 TYR B CA 1
ATOM 8541 C C . TYR B 1 402 ? 10.477 32 4.09 1 86.62 402 TYR B C 1
ATOM 8543 O O . TYR B 1 402 ? 9.656 31.141 4.41 1 86.62 402 TYR B O 1
ATOM 8551 N N . PRO B 1 403 ? 10.07 32.969 3.229 1 82.25 403 PRO B N 1
ATOM 8552 C CA . PRO B 1 403 ? 10.906 33.906 2.49 1 82.25 403 PRO B CA 1
ATOM 8553 C C . PRO B 1 403 ? 11.172 35.188 3.266 1 82.25 403 PRO B C 1
ATOM 8555 O O . PRO B 1 403 ? 11.945 36.031 2.814 1 82.25 403 PRO B O 1
ATOM 8558 N N . ARG B 1 404 ? 10.719 35.469 4.484 1 66.44 404 ARG B N 1
ATOM 8559 C CA . ARG B 1 404 ? 10.883 36.75 5.203 1 66.44 404 ARG B CA 1
ATOM 8560 C C . ARG B 1 404 ? 12.234 36.812 5.898 1 66.44 404 ARG B C 1
ATOM 8562 O O . ARG B 1 404 ? 12.578 35.938 6.691 1 66.44 404 ARG B O 1
ATOM 8569 N N . ALA B 1 405 ? 13.195 37.719 5.348 1 61.09 405 ALA B N 1
ATOM 8570 C CA . ALA B 1 405 ? 14.625 37.625 5.645 1 61.09 405 ALA B CA 1
ATOM 8571 C C . ALA B 1 405 ? 14.977 38.438 6.895 1 61.09 405 ALA B C 1
ATOM 8573 O O . ALA B 1 405 ? 16.078 38.312 7.426 1 61.09 405 ALA B O 1
ATOM 8574 N N . ASP B 1 406 ? 14.109 38.969 7.586 1 66.5 406 ASP B N 1
ATOM 8575 C CA . ASP B 1 406 ? 14.773 39.906 8.477 1 66.5 406 ASP B CA 1
ATOM 8576 C C . ASP B 1 406 ? 14.938 39.312 9.875 1 66.5 406 ASP B C 1
ATOM 8578 O O . ASP B 1 406 ? 15.758 39.812 10.664 1 66.5 406 ASP B O 1
ATOM 8582 N N . ARG B 1 407 ? 14.273 38.219 10.141 1 74.94 407 ARG B N 1
ATOM 8583 C CA . ARG B 1 407 ? 14.391 37.688 11.484 1 74.94 407 ARG B CA 1
ATOM 8584 C C . ARG B 1 407 ? 15.125 36.344 11.477 1 74.94 407 ARG B C 1
ATOM 8586 O O . ARG B 1 407 ? 14.93 35.531 10.57 1 74.94 407 ARG B O 1
ATOM 8593 N N . THR B 1 408 ? 16.156 36.281 12.359 1 84 408 THR B N 1
ATOM 8594 C CA . THR B 1 408 ? 16.891 35.031 12.523 1 84 408 THR B CA 1
ATOM 8595 C C . THR B 1 408 ? 16.781 34.531 13.961 1 84 408 THR B C 1
ATOM 8597 O O . THR B 1 408 ? 16.875 35.312 14.906 1 84 408 THR B O 1
ATOM 8600 N N . GLU B 1 409 ? 16.375 33.344 14.094 1 87 409 GLU B N 1
ATOM 8601 C CA . GLU B 1 409 ? 16.281 32.719 15.414 1 87 409 GLU B CA 1
ATOM 8602 C C . GLU B 1 409 ? 17.156 31.484 15.5 1 87 409 GLU B C 1
ATOM 8604 O O . GLU B 1 409 ? 17.438 30.828 14.492 1 87 409 GLU B O 1
ATOM 8609 N N . LEU B 1 410 ? 17.609 31.203 16.688 1 88.88 410 LEU B N 1
ATOM 8610 C CA . LEU B 1 410 ? 18.406 30.016 16.891 1 88.88 410 LEU B CA 1
ATOM 8611 C C . LEU B 1 410 ? 17.516 28.766 16.984 1 88.88 410 LEU B C 1
ATOM 8613 O O . LEU B 1 410 ? 16.5 28.781 17.672 1 88.88 410 LEU B O 1
ATOM 8617 N N . LEU B 1 411 ? 17.844 27.781 16.219 1 91.31 411 LEU B N 1
ATOM 8618 C CA . LEU B 1 411 ? 17.109 26.516 16.234 1 91.31 411 LEU B CA 1
ATOM 8619 C C . LEU B 1 411 ? 18.031 25.344 16.5 1 91.31 411 LEU B C 1
ATOM 8621 O O . LEU B 1 411 ? 19.062 25.188 15.82 1 91.31 411 LEU B O 1
ATOM 8625 N N . TYR B 1 412 ? 17.703 24.594 17.484 1 92.25 412 TYR B N 1
ATOM 8626 C CA . TYR B 1 412 ? 18.406 23.344 17.766 1 92.25 412 TYR B CA 1
ATOM 8627 C C . TYR B 1 412 ? 17.719 22.156 17.109 1 92.25 412 TYR B C 1
ATOM 8629 O O . TYR B 1 412 ? 17.031 21.375 17.781 1 92.25 412 TYR B O 1
ATOM 8637 N N . GLY B 1 413 ? 17.969 22.016 15.812 1 90.5 413 GLY B N 1
ATOM 8638 C CA . GLY B 1 413 ? 17.219 21.078 14.977 1 90.5 413 GLY B CA 1
ATOM 8639 C C . GLY B 1 413 ? 17.375 19.641 15.43 1 90.5 413 GLY B C 1
ATOM 8640 O O . GLY B 1 413 ? 16.406 18.891 15.469 1 90.5 413 GLY B O 1
ATOM 8641 N N . GLU B 1 414 ? 18.547 19.188 15.742 1 92 414 GLU B N 1
ATOM 8642 C CA . GLU B 1 414 ? 18.812 17.812 16.141 1 92 414 GLU B CA 1
ATOM 8643 C C . GLU B 1 414 ? 18.141 17.5 17.484 1 92 414 GLU B C 1
ATOM 8645 O O . GLU B 1 414 ? 17.656 16.391 17.703 1 92 414 GLU B O 1
ATOM 8650 N N . ALA B 1 415 ? 18.141 18.5 18.344 1 93.75 415 ALA B N 1
ATOM 8651 C CA . ALA B 1 415 ? 17.469 18.328 19.625 1 93.75 415 ALA B CA 1
ATOM 8652 C C . ALA B 1 415 ? 15.961 18.203 19.438 1 93.75 415 ALA B C 1
ATOM 8654 O O . ALA B 1 415 ? 15.297 17.453 20.156 1 93.75 415 ALA B O 1
ATOM 8655 N N . VAL B 1 416 ? 15.453 19.031 18.531 1 93.81 416 VAL B N 1
ATOM 8656 C CA . VAL B 1 416 ? 14.023 18.969 18.25 1 93.81 416 VAL B CA 1
ATOM 8657 C C . VAL B 1 416 ? 13.664 17.578 17.734 1 93.81 416 VAL B C 1
ATOM 8659 O O . VAL B 1 416 ? 12.656 17 18.172 1 93.81 416 VAL B O 1
ATOM 8662 N N . VAL B 1 417 ? 14.492 16.984 16.859 1 93.12 417 VAL B N 1
ATOM 8663 C CA . VAL B 1 417 ? 14.242 15.648 16.312 1 93.12 417 VAL B CA 1
ATOM 8664 C C . VAL B 1 417 ? 14.273 14.617 17.438 1 93.12 417 VAL B C 1
ATOM 8666 O O . VAL B 1 417 ? 13.43 13.719 17.469 1 93.12 417 VAL B O 1
ATOM 8669 N N . ASP B 1 418 ? 15.188 14.75 18.25 1 94.31 418 ASP B N 1
ATOM 8670 C CA . ASP B 1 418 ? 15.297 13.82 19.375 1 94.31 418 ASP B CA 1
ATOM 8671 C C . ASP B 1 418 ? 14.07 13.906 20.281 1 94.31 418 ASP B C 1
ATOM 8673 O O . ASP B 1 418 ? 13.586 12.883 20.766 1 94.31 418 ASP B O 1
ATOM 8677 N N . ALA B 1 419 ? 13.648 15.102 20.531 1 94.88 419 ALA B N 1
ATOM 8678 C CA . ALA B 1 419 ? 12.445 15.297 21.344 1 94.88 419 ALA B CA 1
ATOM 8679 C C . ALA B 1 419 ? 11.227 14.68 20.672 1 94.88 419 ALA B C 1
ATOM 8681 O O . ALA B 1 419 ? 10.344 14.133 21.344 1 94.88 419 ALA B O 1
ATOM 8682 N N . TYR B 1 420 ? 11.164 14.781 19.344 1 94.5 420 TYR B N 1
ATOM 8683 C CA . TYR B 1 420 ? 10.086 14.141 18.594 1 94.5 420 TYR B CA 1
ATOM 8684 C C . TYR B 1 420 ? 10.117 12.625 18.781 1 94.5 420 TYR B C 1
ATOM 8686 O O . TYR B 1 420 ? 9.07 11.977 18.875 1 94.5 420 TYR B O 1
ATOM 8694 N N . CYS B 1 421 ? 11.258 12.07 18.734 1 94.25 421 CYS B N 1
ATOM 8695 C CA . CYS B 1 421 ? 11.391 10.625 18.906 1 94.25 421 CYS B CA 1
ATOM 8696 C C . CYS B 1 421 ? 10.836 10.188 20.266 1 94.25 421 CYS B C 1
ATOM 8698 O O . CYS B 1 421 ? 10.109 9.195 20.344 1 94.25 421 CYS B O 1
ATOM 8700 N N . ASP B 1 422 ? 11.133 10.961 21.297 1 95.19 422 ASP B N 1
ATOM 8701 C CA . ASP B 1 422 ? 10.602 10.664 22.625 1 95.19 422 ASP B CA 1
ATOM 8702 C C . ASP B 1 422 ? 9.078 10.758 22.625 1 95.19 422 ASP B C 1
ATOM 8704 O O . ASP B 1 422 ? 8.398 9.875 23.172 1 95.19 422 ASP B O 1
ATOM 8708 N N . LEU B 1 423 ? 8.672 11.828 22.094 1 95.62 423 LEU B N 1
ATOM 8709 C CA . LEU B 1 423 ? 7.227 12.055 22.062 1 95.62 423 LEU B CA 1
ATOM 8710 C C . LEU B 1 423 ? 6.52 10.961 21.266 1 95.62 423 LEU B C 1
ATOM 8712 O O . LEU B 1 423 ? 5.41 10.555 21.625 1 95.62 423 LEU B O 1
ATOM 8716 N N . ALA B 1 424 ? 7.133 10.531 20.203 1 94.94 424 ALA B N 1
ATOM 8717 C CA . ALA B 1 424 ? 6.551 9.523 19.344 1 94.94 424 ALA B CA 1
ATOM 8718 C C . ALA B 1 424 ? 6.344 8.203 20.094 1 94.94 424 ALA B C 1
ATOM 8720 O O . ALA B 1 424 ? 5.363 7.496 19.844 1 94.94 424 ALA B O 1
ATOM 8721 N N . GLU B 1 425 ? 7.207 7.824 20.938 1 95.31 425 GLU B N 1
ATOM 8722 C CA . GLU B 1 425 ? 7.062 6.605 21.719 1 95.31 425 GLU B CA 1
ATOM 8723 C C . GLU B 1 425 ? 5.852 6.684 22.641 1 95.31 425 GLU B C 1
ATOM 8725 O O . GLU B 1 425 ? 5.133 5.699 22.828 1 95.31 425 GLU B O 1
ATOM 8730 N N . ILE B 1 426 ? 5.656 7.844 23.219 1 94.62 426 ILE B N 1
ATOM 8731 C CA . ILE B 1 426 ? 4.484 8.031 24.062 1 94.62 426 ILE B CA 1
ATOM 8732 C C . ILE B 1 426 ? 3.225 8.055 23.203 1 94.62 426 ILE B C 1
ATOM 8734 O O . ILE B 1 426 ? 2.213 7.445 23.562 1 94.62 426 ILE B O 1
ATOM 8738 N N . ALA B 1 427 ? 3.363 8.797 22.109 1 93.38 427 ALA B N 1
ATOM 8739 C CA . ALA B 1 427 ? 2.234 8.898 21.203 1 93.38 427 ALA B CA 1
ATOM 8740 C C . ALA B 1 427 ? 1.799 7.516 20.719 1 93.38 427 ALA B C 1
ATOM 8742 O O . ALA B 1 427 ? 0.608 7.27 20.5 1 93.38 427 ALA B O 1
ATOM 8743 N N . TYR B 1 428 ? 2.771 6.684 20.5 1 93.94 428 TYR B N 1
ATOM 8744 C CA . TYR B 1 428 ? 2.479 5.312 20.094 1 93.94 428 TYR B CA 1
ATOM 8745 C C . TYR B 1 428 ? 1.577 4.625 21.109 1 93.94 428 TYR B C 1
ATOM 8747 O O . TYR B 1 428 ? 0.583 3.994 20.75 1 93.94 428 TYR B O 1
ATOM 8755 N N . GLU B 1 429 ? 1.858 4.766 22.266 1 89.56 429 GLU B N 1
ATOM 8756 C CA . GLU B 1 429 ? 1.059 4.152 23.328 1 89.56 429 GLU B CA 1
ATOM 8757 C C . GLU B 1 429 ? -0.308 4.824 23.453 1 89.56 429 GLU B C 1
ATOM 8759 O O . GLU B 1 429 ? -1.304 4.164 23.75 1 89.56 429 GLU B O 1
ATOM 8764 N N . VAL B 1 430 ? -0.307 6.09 23.266 1 87.81 430 VAL B N 1
ATOM 8765 C CA . VAL B 1 430 ? -1.577 6.809 23.25 1 87.81 430 VAL B CA 1
ATOM 8766 C C . VAL B 1 430 ? -2.469 6.273 22.141 1 87.81 430 VAL B C 1
ATOM 8768 O O . VAL B 1 430 ? -3.662 6.035 22.344 1 87.81 430 VAL B O 1
ATOM 8771 N N . ALA B 1 431 ? -1.896 6.094 21.016 1 87.94 431 ALA B N 1
ATOM 8772 C CA . ALA B 1 431 ? -2.637 5.613 19.859 1 87.94 431 ALA B CA 1
ATOM 8773 C C . ALA B 1 431 ? -3.201 4.219 20.109 1 87.94 431 ALA B C 1
ATOM 8775 O O . ALA B 1 431 ? -4.281 3.883 19.609 1 87.94 431 ALA B O 1
ATOM 8776 N N . LEU B 1 432 ? -2.473 3.438 20.781 1 82.94 432 LEU B N 1
ATOM 8777 C CA . LEU B 1 432 ? -2.928 2.086 21.094 1 82.94 432 LEU B CA 1
ATOM 8778 C C . LEU B 1 432 ? -4.109 2.117 22.062 1 82.94 432 LEU B C 1
ATOM 8780 O O . LEU B 1 432 ? -4.918 1.187 22.094 1 82.94 432 LEU B O 1
ATOM 8784 N N . SER B 1 433 ? -4.195 3.109 22.938 1 72 433 SER B N 1
ATOM 8785 C CA . SER B 1 433 ? -5.227 3.207 23.969 1 72 433 SER B CA 1
ATOM 8786 C C . SER B 1 433 ? -6.527 3.764 23.391 1 72 433 SER B C 1
ATOM 8788 O O . SER B 1 433 ? -7.59 3.627 24.016 1 72 433 SER B O 1
ATOM 8790 N N . VAL B 1 434 ? -6.473 4.602 22.531 1 58.94 434 VAL B N 1
ATOM 8791 C CA . VAL B 1 434 ? -7.609 5.375 22.031 1 58.94 434 VAL B CA 1
ATOM 8792 C C . VAL B 1 434 ? -8.688 4.43 21.516 1 58.94 434 VAL B C 1
ATOM 8794 O O . VAL B 1 434 ? -9.852 4.512 21.938 1 58.94 434 VAL B O 1
ATOM 8797 N N . PRO B 1 435 ? -8.75 4.371 20.25 1 54.09 435 PRO B N 1
ATOM 8798 C CA . PRO B 1 435 ? -10.078 4.102 19.688 1 54.09 435 PRO B CA 1
ATOM 8799 C C . PRO B 1 435 ? -10.789 2.941 20.375 1 54.09 435 PRO B C 1
ATOM 8801 O O . PRO B 1 435 ? -12.008 2.984 20.578 1 54.09 435 PRO B O 1
ATOM 8804 N N . PHE B 1 436 ? -10.703 1.556 19.938 1 48.09 436 PHE B N 1
ATOM 8805 C CA . PHE B 1 436 ? -11.773 0.573 19.766 1 48.09 436 PHE B CA 1
ATOM 8806 C C . PHE B 1 436 ? -11.516 -0.648 20.641 1 48.09 436 PHE B C 1
ATOM 8808 O O . PHE B 1 436 ? -12.281 -1.613 20.609 1 48.09 436 PHE B O 1
ATOM 8815 N N . THR B 1 437 ? -10.289 -0.617 21.203 1 46.56 437 THR B N 1
ATOM 8816 C CA . THR B 1 437 ? -10.203 -1.903 21.891 1 46.56 437 THR B CA 1
ATOM 8817 C C . THR B 1 437 ? -10.508 -1.745 23.375 1 46.56 437 THR B C 1
ATOM 8819 O O . THR B 1 437 ? -10.266 -0.682 23.953 1 46.56 437 THR B O 1
ATOM 8822 N N . GLU B 1 438 ? -11.414 -2.447 23.844 1 47.03 438 GLU B N 1
ATOM 8823 C CA . GLU B 1 438 ? -11.789 -2.582 25.25 1 47.03 438 GLU B CA 1
ATOM 8824 C C . GLU B 1 438 ? -10.578 -2.396 26.156 1 47.03 438 GLU B C 1
ATOM 8826 O O . GLU B 1 438 ? -9.617 -3.16 26.078 1 47.03 438 GLU B O 1
ATOM 8831 N N . GLN B 1 439 ? -10.344 -1.204 26.391 1 49.97 439 GLN B N 1
ATOM 8832 C CA . GLN B 1 439 ? -9.219 -0.979 27.281 1 49.97 439 GLN B CA 1
ATOM 8833 C C . GLN B 1 439 ? -9.375 -1.774 28.578 1 49.97 439 GLN B C 1
ATOM 8835 O O . GLN B 1 439 ? -10.32 -1.554 29.344 1 49.97 439 GLN B O 1
ATOM 8840 N N . ARG B 1 440 ? -8.742 -2.814 28.734 1 51.81 440 ARG B N 1
ATOM 8841 C CA . ARG B 1 440 ? -8.812 -3.707 29.891 1 51.81 440 ARG B CA 1
ATOM 8842 C C . ARG B 1 440 ? -8.406 -2.984 31.172 1 51.81 440 ARG B C 1
ATOM 8844 O O . ARG B 1 440 ? -8.984 -3.221 32.25 1 51.81 440 ARG B O 1
ATOM 8851 N N . ASP B 1 441 ? -7.32 -1.933 31.047 1 59.84 441 ASP B N 1
ATOM 8852 C CA . ASP B 1 441 ? -6.828 -1.362 32.281 1 59.84 441 ASP B CA 1
ATOM 8853 C C . ASP B 1 441 ? -7.168 0.124 32.375 1 59.84 441 ASP B C 1
ATOM 8855 O O . ASP B 1 441 ? -6.672 0.932 31.594 1 59.84 441 ASP B O 1
ATOM 8859 N N . ARG B 1 442 ? -8.031 0.571 33.219 1 60.81 442 ARG B N 1
ATOM 8860 C CA . ARG B 1 442 ? -8.617 1.882 33.469 1 60.81 442 ARG B CA 1
ATOM 8861 C C . ARG B 1 442 ? -7.547 2.91 33.812 1 60.81 442 ARG B C 1
ATOM 8863 O O . ARG B 1 442 ? -7.746 4.109 33.625 1 60.81 442 ARG B O 1
ATOM 8870 N N . ASN B 1 443 ? -6.391 2.475 34.219 1 73.38 443 ASN B N 1
ATOM 8871 C CA . ASN B 1 443 ? -5.371 3.404 34.688 1 73.38 443 ASN B CA 1
ATOM 8872 C C . ASN B 1 443 ? -4.406 3.797 33.562 1 73.38 443 ASN B C 1
ATOM 8874 O O . ASN B 1 443 ? -3.619 4.73 33.719 1 73.38 443 ASN B O 1
ATOM 8878 N N . THR B 1 444 ? -4.531 3.262 32.469 1 80.25 444 THR B N 1
ATOM 8879 C CA . THR B 1 444 ? -3.557 3.447 31.406 1 80.25 444 THR B CA 1
ATOM 8880 C C . THR B 1 444 ? -3.617 4.871 30.859 1 80.25 444 THR B C 1
ATOM 8882 O O . THR B 1 444 ? -2.582 5.516 30.672 1 80.25 444 THR B O 1
ATOM 8885 N N . PRO B 1 445 ? -4.77 5.465 30.703 1 80.06 445 PRO B N 1
ATOM 8886 C CA . PRO B 1 445 ? -4.809 6.836 30.188 1 80.06 445 PRO B CA 1
ATOM 8887 C C . PRO B 1 445 ? -4.23 7.855 31.172 1 80.06 445 PRO B C 1
ATOM 8889 O O . PRO B 1 445 ? -3.6 8.828 30.75 1 80.06 445 PRO B O 1
ATOM 8892 N N . LEU B 1 446 ? -4.438 7.66 32.406 1 80.62 446 LEU B N 1
ATOM 8893 C CA . LEU B 1 446 ? -3.916 8.57 33.406 1 80.62 446 LEU B CA 1
ATOM 8894 C C . LEU B 1 446 ? -2.393 8.516 33.469 1 80.62 446 LEU B C 1
ATOM 8896 O O . LEU B 1 446 ? -1.73 9.539 33.625 1 80.62 446 LEU B O 1
ATOM 8900 N N . LEU B 1 447 ? -1.924 7.277 33.375 1 86.56 447 LEU B N 1
ATOM 8901 C CA . LEU B 1 447 ? -0.475 7.109 33.375 1 86.56 447 LEU B CA 1
ATOM 8902 C C . LEU B 1 447 ? 0.155 7.758 32.156 1 86.56 447 LEU B C 1
ATOM 8904 O O . LEU B 1 447 ? 1.24 8.336 32.219 1 86.56 447 LEU B O 1
ATOM 8908 N N . LEU B 1 448 ? -0.518 7.645 31.078 1 90.12 448 LEU B N 1
ATOM 8909 C CA . LEU B 1 448 ? -0.003 8.234 29.844 1 90.12 448 LEU B CA 1
ATOM 8910 C C . LEU B 1 448 ? -0.039 9.758 29.922 1 90.12 448 LEU B C 1
ATOM 8912 O O . LEU B 1 448 ? 0.854 10.43 29.391 1 90.12 448 LEU B O 1
ATOM 8916 N N . MET B 1 449 ? -1.067 10.305 30.547 1 89.12 449 MET B N 1
ATOM 8917 C CA . MET B 1 449 ? -1.154 11.75 30.719 1 89.12 449 MET B CA 1
ATOM 8918 C C . MET B 1 449 ? -0.002 12.266 31.578 1 89.12 449 MET B C 1
ATOM 8920 O O . MET B 1 449 ? 0.567 13.32 31.297 1 89.12 449 MET B O 1
ATOM 8924 N N . GLU B 1 450 ? 0.269 11.469 32.5 1 91.69 450 GLU B N 1
ATOM 8925 C CA . GLU B 1 450 ? 1.383 11.844 33.375 1 91.69 450 GLU B CA 1
ATOM 8926 C C . GLU B 1 450 ? 2.711 11.773 32.625 1 91.69 450 GLU B C 1
ATOM 8928 O O . GLU B 1 450 ? 3.592 12.609 32.844 1 91.69 450 GLU B O 1
ATOM 8933 N N . ARG B 1 451 ? 2.855 10.812 31.859 1 94.19 451 ARG B N 1
ATOM 8934 C CA . ARG B 1 451 ? 4.074 10.68 31.078 1 94.19 451 ARG B CA 1
ATOM 8935 C C . ARG B 1 451 ? 4.223 11.836 30.094 1 94.19 451 ARG B C 1
ATOM 8937 O O . ARG B 1 451 ? 5.324 12.344 29.875 1 94.19 451 ARG B O 1
ATOM 8944 N N . LEU B 1 452 ? 3.148 12.227 29.484 1 94.75 452 LEU B N 1
ATOM 8945 C CA . LEU B 1 452 ? 3.166 13.367 28.578 1 94.75 452 LEU B CA 1
ATOM 8946 C C . LEU B 1 452 ? 3.549 14.648 29.312 1 94.75 452 LEU B C 1
ATOM 8948 O O . LEU B 1 452 ? 4.379 15.422 28.828 1 94.75 452 LEU B O 1
ATOM 8952 N N . ARG B 1 453 ? 2.965 14.789 30.438 1 93.38 453 ARG B N 1
ATOM 8953 C CA . ARG B 1 453 ? 3.27 15.969 31.234 1 93.38 453 ARG B CA 1
ATOM 8954 C C . ARG B 1 453 ? 4.73 15.977 31.672 1 93.38 453 ARG B C 1
ATOM 8956 O O . ARG B 1 453 ? 5.398 17.016 31.609 1 93.38 453 ARG B O 1
ATOM 8963 N N . SER B 1 454 ? 5.141 14.812 32.094 1 94.94 454 SER B N 1
ATOM 8964 C CA . SER B 1 454 ? 6.535 14.695 32.531 1 94.94 454 SER B CA 1
ATOM 8965 C C . SER B 1 454 ? 7.488 14.992 31.375 1 94.94 454 SER B C 1
ATOM 8967 O O . SER B 1 454 ? 8.516 15.656 31.562 1 94.94 454 SER B O 1
ATOM 8969 N N . TRP B 1 455 ? 7.18 14.492 30.25 1 96.56 455 TRP B N 1
ATOM 8970 C CA . TRP B 1 455 ? 7.984 14.766 29.062 1 96.56 455 TRP B CA 1
ATOM 8971 C C . TRP B 1 455 ? 8.039 16.266 28.781 1 96.56 455 TRP B C 1
ATOM 8973 O O . TRP B 1 455 ? 9.102 16.812 28.5 1 96.56 455 TRP B O 1
ATOM 8983 N N . TYR B 1 456 ? 6.938 16.938 28.844 1 95.75 456 TYR B N 1
ATOM 8984 C CA . TYR B 1 456 ? 6.844 18.375 28.547 1 95.75 456 TYR B CA 1
ATOM 8985 C C . TYR B 1 456 ? 7.621 19.188 29.562 1 95.75 456 TYR B C 1
ATOM 8987 O O . TYR B 1 456 ? 8.328 20.141 29.203 1 95.75 456 TYR B O 1
ATOM 8995 N N . ASP B 1 457 ? 7.562 18.75 30.812 1 93.5 457 ASP B N 1
ATOM 8996 C CA . ASP B 1 457 ? 8.188 19.5 31.891 1 93.5 457 ASP B CA 1
ATOM 8997 C C . ASP B 1 457 ? 9.703 19.297 31.906 1 93.5 457 ASP B C 1
ATOM 8999 O O . ASP B 1 457 ? 10.445 20.125 32.406 1 93.5 457 ASP B O 1
ATOM 9003 N N . THR B 1 458 ? 10.148 18.188 31.328 1 93.56 458 THR B N 1
ATOM 9004 C CA . THR B 1 458 ? 11.57 17.859 31.406 1 93.56 458 THR B CA 1
ATOM 9005 C C . THR B 1 458 ? 12.273 18.297 30.125 1 93.56 458 THR B C 1
ATOM 9007 O O . THR B 1 458 ? 13.453 17.984 29.922 1 93.56 458 THR B O 1
ATOM 9010 N N . LEU B 1 459 ? 11.539 18.953 29.25 1 94.81 459 LEU B N 1
ATOM 9011 C CA . LEU B 1 459 ? 12.188 19.469 28.031 1 94.81 459 LEU B CA 1
ATOM 9012 C C . LEU B 1 459 ? 13.344 20.391 28.391 1 94.81 459 LEU B C 1
ATOM 9014 O O . LEU B 1 459 ? 13.234 21.203 29.312 1 94.81 459 LEU B O 1
ATOM 9018 N N . SER B 1 460 ? 14.438 20.281 27.688 1 92.25 460 SER B N 1
ATOM 9019 C CA . SER B 1 460 ? 15.602 21.141 27.922 1 92.25 460 SER B CA 1
ATOM 9020 C C . SER B 1 460 ? 15.266 22.609 27.734 1 92.25 460 SER B C 1
ATOM 9022 O O . SER B 1 460 ? 14.297 22.953 27.047 1 92.25 460 SER B O 1
ATOM 9024 N N . ALA B 1 461 ? 16.062 23.484 28.172 1 89.5 461 ALA B N 1
ATOM 9025 C CA . ALA B 1 461 ? 15.844 24.938 28.109 1 89.5 461 ALA B CA 1
ATOM 9026 C C . ALA B 1 461 ? 15.844 25.422 26.672 1 89.5 461 ALA B C 1
ATOM 9028 O O . ALA B 1 461 ? 15.109 26.359 26.328 1 89.5 461 ALA B O 1
ATOM 9029 N N . THR B 1 462 ? 16.562 24.703 25.891 1 89.88 462 THR B N 1
ATOM 9030 C CA . THR B 1 462 ? 16.688 25.109 24.5 1 89.88 462 THR B CA 1
ATOM 9031 C C . THR B 1 462 ? 15.414 24.781 23.719 1 89.88 462 THR B C 1
ATOM 9033 O O . THR B 1 462 ? 15.172 25.344 22.656 1 89.88 462 THR B O 1
ATOM 9036 N N . LEU B 1 463 ? 14.602 23.906 24.328 1 93.5 463 LEU B N 1
ATOM 9037 C CA . LEU B 1 463 ? 13.391 23.469 23.625 1 93.5 463 LEU B CA 1
ATOM 9038 C C . LEU B 1 463 ? 12.148 24.078 24.266 1 93.5 463 LEU B C 1
ATOM 9040 O O . LEU B 1 463 ? 11.023 23.719 23.906 1 93.5 463 LEU B O 1
ATOM 9044 N N . GLN B 1 464 ? 12.344 24.938 25.141 1 90.19 464 GLN B N 1
ATOM 9045 C CA . GLN B 1 464 ? 11.211 25.641 25.75 1 90.19 464 GLN B CA 1
ATOM 9046 C C . GLN B 1 464 ? 10.766 26.812 24.891 1 90.19 464 GLN B C 1
ATOM 9048 O O . GLN B 1 464 ? 11.547 27.359 24.109 1 90.19 464 GLN B O 1
ATOM 9053 N N . THR B 1 465 ? 9.516 27.141 25.031 1 87.25 465 THR B N 1
ATOM 9054 C CA . THR B 1 465 ? 8.961 28.219 24.219 1 87.25 465 THR B CA 1
ATOM 9055 C C . THR B 1 465 ? 9.234 29.578 24.844 1 87.25 465 THR B C 1
ATOM 9057 O O . THR B 1 465 ? 9.305 29.688 26.078 1 87.25 465 THR B O 1
ATOM 9060 N N . ASP B 1 466 ? 9.516 30.484 23.938 1 79.06 466 ASP B N 1
ATOM 9061 C CA . ASP B 1 466 ? 9.695 31.875 24.344 1 79.06 466 ASP B CA 1
ATOM 9062 C C . ASP B 1 466 ? 8.961 32.812 23.391 1 79.06 466 ASP B C 1
ATOM 9064 O O . ASP B 1 466 ? 8.102 32.375 22.609 1 79.06 466 ASP B O 1
ATOM 9068 N N . THR B 1 467 ? 9.227 34.125 23.516 1 74.69 467 THR B N 1
ATOM 9069 C CA . THR B 1 467 ? 8.539 35.125 22.719 1 74.69 467 THR B CA 1
ATOM 9070 C C . THR B 1 467 ? 8.891 35 21.25 1 74.69 467 THR B C 1
ATOM 9072 O O . THR B 1 467 ? 8.133 35.438 20.375 1 74.69 467 THR B O 1
ATOM 9075 N N . ALA B 1 468 ? 9.945 34.375 20.953 1 80.81 468 ALA B N 1
ATOM 9076 C CA . ALA B 1 468 ? 10.359 34.25 19.562 1 80.81 468 ALA B CA 1
ATOM 9077 C C . ALA B 1 468 ? 10.602 32.781 19.203 1 80.81 468 ALA B C 1
ATOM 9079 O O . ALA B 1 468 ? 11.609 32.438 18.578 1 80.81 468 ALA B O 1
ATOM 9080 N N . THR B 1 469 ? 9.672 32.062 19.484 1 86.5 469 THR B N 1
ATOM 9081 C CA . THR B 1 469 ? 9.828 30.625 19.25 1 86.5 469 THR B CA 1
ATOM 9082 C C . THR B 1 469 ? 9.773 30.312 17.75 1 86.5 469 THR B C 1
ATOM 9084 O O . THR B 1 469 ? 8.805 30.656 17.078 1 86.5 469 THR B O 1
ATOM 9087 N N . PRO B 1 470 ? 10.852 29.672 17.25 1 88.62 470 PRO B N 1
ATOM 9088 C CA . PRO B 1 470 ? 10.859 29.312 15.828 1 88.62 470 PRO B CA 1
ATOM 9089 C C . PRO B 1 470 ? 9.742 28.344 15.461 1 88.62 470 PRO B C 1
ATOM 9091 O O . PRO B 1 470 ? 9.258 27.594 16.312 1 88.62 470 PRO B O 1
ATOM 9094 N N . GLY B 1 471 ? 9.344 28.328 14.203 1 87.94 471 GLY B N 1
ATOM 9095 C CA . GLY B 1 471 ? 8.242 27.531 13.695 1 87.94 471 GLY B CA 1
ATOM 9096 C C . GLY B 1 471 ? 8.375 26.047 14.031 1 87.94 471 GLY B C 1
ATOM 9097 O O . GLY B 1 471 ? 7.453 25.453 14.602 1 87.94 471 GLY B O 1
ATOM 9098 N N . PRO B 1 472 ? 9.5 25.453 13.781 1 90.19 472 PRO B N 1
ATOM 9099 C CA . PRO B 1 472 ? 9.664 24.016 14.047 1 90.19 472 PRO B CA 1
ATOM 9100 C C . PRO B 1 472 ? 9.508 23.672 15.523 1 90.19 472 PRO B C 1
ATOM 9102 O O . PRO B 1 472 ? 8.969 22.609 15.859 1 90.19 472 PRO B O 1
ATOM 9105 N N . LEU B 1 473 ? 10.008 24.562 16.375 1 92.38 473 LEU B N 1
ATOM 9106 C CA . LEU B 1 473 ? 9.859 24.328 17.812 1 92.38 473 LEU B CA 1
ATOM 9107 C C . LEU B 1 473 ? 8.406 24.516 18.234 1 92.38 473 LEU B C 1
ATOM 9109 O O . LEU B 1 473 ? 7.902 23.75 19.062 1 92.38 473 LEU B O 1
ATOM 9113 N N . PHE B 1 474 ? 7.789 25.562 17.703 1 92.81 474 PHE B N 1
ATOM 9114 C CA . PHE B 1 474 ? 6.367 25.766 17.953 1 92.81 474 PHE B CA 1
ATOM 9115 C C . PHE B 1 474 ? 5.562 24.531 17.594 1 92.81 474 PHE B C 1
ATOM 9117 O O . PHE B 1 474 ? 4.668 24.125 18.344 1 92.81 474 PHE B O 1
ATOM 9124 N N . GLU B 1 475 ? 5.902 23.906 16.484 1 93 475 GLU B N 1
ATOM 9125 C CA . GLU B 1 475 ? 5.195 22.719 16 1 93 475 GLU B CA 1
ATOM 9126 C C . GLU B 1 475 ? 5.344 21.547 16.969 1 93 475 GLU B C 1
ATOM 9128 O O . GLU B 1 475 ? 4.414 20.766 17.141 1 93 475 GLU B O 1
ATOM 9133 N N . LEU B 1 476 ? 6.484 21.328 17.5 1 94.19 476 LEU B N 1
ATOM 9134 C CA . LEU B 1 476 ? 6.711 20.281 18.484 1 94.19 476 LEU B CA 1
ATOM 9135 C C . LEU B 1 476 ? 5.75 20.422 19.672 1 94.19 476 LEU B C 1
ATOM 9137 O O . LEU B 1 476 ? 5.133 19.438 20.094 1 94.19 476 LEU B O 1
ATOM 9141 N N . HIS B 1 477 ? 5.602 21.656 20.156 1 95.12 477 HIS B N 1
ATOM 9142 C CA . HIS B 1 477 ? 4.703 21.922 21.281 1 95.12 477 HIS B CA 1
ATOM 9143 C C . HIS B 1 477 ? 3.248 21.703 20.875 1 95.12 477 HIS B C 1
ATOM 9145 O O . HIS B 1 477 ? 2.459 21.172 21.656 1 95.12 477 HIS B O 1
ATOM 9151 N N . ALA B 1 478 ? 2.961 22.156 19.688 1 94.5 478 ALA B N 1
ATOM 9152 C CA . ALA B 1 478 ? 1.598 21.953 19.203 1 94.5 478 ALA B CA 1
ATOM 9153 C C . ALA B 1 478 ? 1.237 20.484 19.141 1 94.5 478 ALA B C 1
ATOM 9155 O O . ALA B 1 478 ? 0.122 20.094 19.5 1 94.5 478 ALA B O 1
ATOM 9156 N N . ILE B 1 479 ? 2.166 19.625 18.719 1 94 479 ILE B N 1
ATOM 9157 C CA . ILE B 1 479 ? 1.914 18.203 18.594 1 94 479 ILE B CA 1
ATOM 9158 C C . ILE B 1 479 ? 1.76 17.578 19.984 1 94 479 ILE B C 1
ATOM 9160 O O . ILE B 1 479 ? 0.954 16.656 20.188 1 94 479 ILE B O 1
ATOM 9164 N N . TYR B 1 480 ? 2.559 18.078 20.906 1 95.88 480 TYR B N 1
ATOM 9165 C CA . TYR B 1 480 ? 2.369 17.656 22.297 1 95.88 480 TYR B CA 1
ATOM 9166 C C . TYR B 1 480 ? 0.937 17.891 22.75 1 95.88 480 TYR B C 1
ATOM 9168 O O . TYR B 1 480 ? 0.302 17 23.328 1 95.88 480 TYR B O 1
ATOM 9176 N N . TYR B 1 481 ? 0.406 19.062 22.547 1 95.31 481 TYR B N 1
ATOM 9177 C CA . TYR B 1 481 ? -0.948 19.406 22.984 1 95.31 481 TYR B CA 1
ATOM 9178 C C . TYR B 1 481 ? -1.979 18.578 22.219 1 95.31 481 TYR B C 1
ATOM 9180 O O . TYR B 1 481 ? -3.012 18.188 22.781 1 95.31 481 TYR B O 1
ATOM 9188 N N . ALA B 1 482 ? -1.674 18.328 20.938 1 93.75 482 ALA B N 1
ATOM 9189 C CA . ALA B 1 482 ? -2.582 17.484 20.172 1 93.75 482 ALA B CA 1
ATOM 9190 C C . ALA B 1 482 ? -2.705 16.109 20.812 1 93.75 482 ALA B C 1
ATOM 9192 O O . ALA B 1 482 ? -3.811 15.578 20.953 1 93.75 482 ALA B O 1
ATOM 9193 N N . CYS B 1 483 ? -1.607 15.539 21.156 1 92.38 483 CYS B N 1
ATOM 9194 C CA . CYS B 1 483 ? -1.592 14.219 21.781 1 92.38 483 CYS B CA 1
ATOM 9195 C C . CYS B 1 483 ? -2.307 14.242 23.125 1 92.38 483 CYS B C 1
ATOM 9197 O O . CYS B 1 483 ? -3.133 13.367 23.406 1 92.38 483 CYS B O 1
ATOM 9199 N N . SER B 1 484 ? -2.031 15.242 23.938 1 92.94 484 SER B N 1
ATOM 9200 C CA . SER B 1 484 ? -2.598 15.352 25.266 1 92.94 484 SER B CA 1
ATOM 9201 C C . SER B 1 484 ? -4.105 15.562 25.219 1 92.94 484 SER B C 1
ATOM 9203 O O . SER B 1 484 ? -4.852 14.953 25.984 1 92.94 484 SER B O 1
ATOM 9205 N N . LEU B 1 485 ? -4.5 16.391 24.328 1 92.31 485 LEU B N 1
ATOM 9206 C CA . LEU B 1 485 ? -5.926 16.688 24.188 1 92.31 485 LEU B CA 1
ATOM 9207 C C . LEU B 1 485 ? -6.684 15.461 23.688 1 92.31 485 LEU B C 1
ATOM 9209 O O . LEU B 1 485 ? -7.77 15.156 24.188 1 92.31 485 LEU B O 1
ATOM 9213 N N . THR B 1 486 ? -6.137 14.805 22.719 1 88.06 486 THR B N 1
ATOM 9214 C CA . THR B 1 486 ? -6.785 13.609 22.203 1 88.06 486 THR B CA 1
ATOM 9215 C C . THR B 1 486 ? -6.91 12.547 23.281 1 88.06 486 THR B C 1
ATOM 9217 O O . THR B 1 486 ? -7.957 11.906 23.422 1 88.06 486 THR B O 1
ATOM 9220 N N . LEU B 1 487 ? -5.84 12.375 24 1 87.19 487 LEU B N 1
ATOM 9221 C CA . LEU B 1 487 ? -5.855 11.391 25.078 1 87.19 487 LEU B CA 1
ATOM 9222 C C . LEU B 1 487 ? -6.898 11.758 26.125 1 87.19 487 LEU B C 1
ATOM 9224 O O . LEU B 1 487 ? -7.625 10.883 26.609 1 87.19 487 LEU B O 1
ATOM 9228 N N . SER B 1 488 ? -6.984 12.977 26.484 1 85.19 488 SER B N 1
ATOM 9229 C CA . SER B 1 488 ? -7.949 13.43 27.484 1 85.19 488 SER B CA 1
ATOM 9230 C C . SER B 1 488 ? -9.383 13.195 27.016 1 85.19 488 SER B C 1
ATOM 9232 O O . SER B 1 488 ? -10.242 12.797 27.797 1 85.19 488 SER B O 1
ATOM 9234 N N . GLU B 1 489 ? -9.633 13.422 25.797 1 80.62 489 GLU B N 1
ATOM 9235 C CA . GLU B 1 489 ? -10.969 13.273 25.234 1 80.62 489 GLU B CA 1
ATOM 9236 C C . GLU B 1 489 ? -11.375 11.805 25.156 1 80.62 489 GLU B C 1
ATOM 9238 O O . GLU B 1 489 ? -12.539 11.461 25.391 1 80.62 489 GLU B O 1
ATOM 9243 N N . VAL B 1 490 ? -10.516 11.016 24.797 1 75.44 490 VAL B N 1
ATOM 9244 C CA . VAL B 1 490 ? -10.82 9.602 24.609 1 75.44 490 VAL B CA 1
ATOM 9245 C C . VAL B 1 490 ? -10.969 8.938 25.984 1 75.44 490 VAL B C 1
ATOM 9247 O O . VAL B 1 490 ? -11.773 8.016 26.141 1 75.44 490 VAL B O 1
ATOM 9250 N N . SER B 1 491 ? -10.227 9.359 26.969 1 71.75 491 SER B N 1
ATOM 9251 C CA . SER B 1 491 ? -10.32 8.812 28.328 1 71.75 491 SER B CA 1
ATOM 9252 C C . SER B 1 491 ? -11.641 9.203 28.984 1 71.75 491 SER B C 1
ATOM 9254 O O . SER B 1 491 ? -12.125 8.508 29.875 1 71.75 491 SER B O 1
ATOM 9256 N N . ALA B 1 492 ? -12.109 10.344 28.734 1 63.75 492 ALA B N 1
ATOM 9257 C CA . ALA B 1 492 ? -13.383 10.812 29.297 1 63.75 492 ALA B CA 1
ATOM 9258 C C . ALA B 1 492 ? -14.539 9.938 28.812 1 63.75 492 ALA B C 1
ATOM 9260 O O . ALA B 1 492 ? -15.531 9.766 29.531 1 63.75 492 ALA B O 1
ATOM 9261 N N . ARG B 1 493 ? -14.445 9.258 27.797 1 56.41 493 ARG B N 1
ATOM 9262 C CA . ARG B 1 493 ? -15.492 8.445 27.172 1 56.41 493 ARG B CA 1
ATOM 9263 C C . ARG B 1 493 ? -15.711 7.152 27.953 1 56.41 493 ARG B C 1
ATOM 9265 O O . ARG B 1 493 ? -16.828 6.625 27.984 1 56.41 493 ARG B O 1
ATOM 9272 N N . ASP B 1 494 ? -14.703 6.426 28.547 1 48.31 494 ASP B N 1
ATOM 9273 C CA . ASP B 1 494 ? -14.836 5.164 29.266 1 48.31 494 ASP B CA 1
ATOM 9274 C C . ASP B 1 494 ? -15.703 5.336 30.516 1 48.31 494 ASP B C 1
ATOM 9276 O O . ASP B 1 494 ? -16.141 4.348 31.109 1 48.31 494 ASP B O 1
ATOM 9280 N N . GLY B 1 495 ? -16.031 6.383 31.031 1 42.34 495 GLY B N 1
ATOM 9281 C CA . GLY B 1 495 ? -16.875 6.477 32.219 1 42.34 495 GLY B CA 1
ATOM 9282 C C . GLY B 1 495 ? -18.344 6.266 31.906 1 42.34 495 GLY B C 1
ATOM 9283 O O . GLY B 1 495 ? -19.203 6.398 32.781 1 42.34 495 GLY B O 1
ATOM 9284 N N . SER B 1 496 ? -18.719 6.211 30.672 1 37.53 496 SER B N 1
ATOM 9285 C CA . SER B 1 496 ? -20.141 5.883 30.547 1 37.53 496 SER B CA 1
ATOM 9286 C C . SER B 1 496 ? -20.391 4.402 30.812 1 37.53 496 SER B C 1
ATOM 9288 O O . SER B 1 496 ? -19.562 3.557 30.453 1 37.53 496 SER B O 1
ATOM 9290 N N . PRO B 1 497 ? -21.438 3.98 31.688 1 33.84 497 PRO B N 1
ATOM 9291 C CA . PRO B 1 497 ? -21.766 2.631 32.156 1 33.84 497 PRO B CA 1
ATOM 9292 C C . PRO B 1 497 ? -21.875 1.622 31 1 33.84 497 PRO B C 1
ATOM 9294 O O . PRO B 1 497 ? -22.734 1.757 30.125 1 33.84 497 PRO B O 1
ATOM 9297 N N . GLY B 1 498 ? -21 1.239 30.422 1 33.09 498 GLY B N 1
ATOM 9298 C CA . GLY B 1 498 ? -21.234 0.075 29.578 1 33.09 498 GLY B CA 1
ATOM 9299 C C . GLY B 1 498 ? -21.812 -1.101 30.344 1 33.09 498 GLY B C 1
ATOM 9300 O O . GLY B 1 498 ? -21.812 -1.108 31.578 1 33.09 498 GLY B O 1
ATOM 9301 N N . ARG B 1 499 ? -22.562 -1.978 29.562 1 35.81 499 ARG B N 1
ATOM 9302 C CA . ARG B 1 499 ? -23.438 -3.059 30.016 1 35.81 499 ARG B CA 1
ATOM 9303 C C . ARG B 1 499 ? -22.703 -3.967 31 1 35.81 499 ARG B C 1
ATOM 9305 O O . ARG B 1 499 ? -23.25 -4.996 31.406 1 35.81 499 ARG B O 1
ATOM 9312 N N . THR B 1 500 ? -21.438 -4.148 30.938 1 33 500 THR B N 1
ATOM 9313 C CA . THR B 1 500 ? -21.156 -5.191 31.922 1 33 500 THR B CA 1
ATOM 9314 C C . THR B 1 500 ? -21.531 -4.73 33.312 1 33 500 THR B C 1
ATOM 9316 O O . THR B 1 500 ? -21.234 -3.594 33.688 1 33 500 THR B O 1
ATOM 9319 N N . PRO B 1 501 ? -22.391 -5.594 34 1 32 501 PRO B N 1
ATOM 9320 C CA . PRO B 1 501 ? -22.781 -5.375 35.406 1 32 501 PRO B CA 1
ATOM 9321 C C . PRO B 1 501 ? -21.594 -4.969 36.281 1 32 501 PRO B C 1
ATOM 9323 O O . PRO B 1 501 ? -20.688 -5.762 36.5 1 32 501 PRO B O 1
ATOM 9326 N N . VAL B 1 502 ? -21.094 -3.916 36 1 33.78 502 VAL B N 1
ATOM 9327 C CA . VAL B 1 502 ? -20.219 -3.521 37.094 1 33.78 502 VAL B CA 1
ATOM 9328 C C . VAL B 1 502 ? -20.984 -3.674 38.438 1 33.78 502 VAL B C 1
ATOM 9330 O O . VAL B 1 502 ? -22.188 -3.455 38.469 1 33.78 502 VAL B O 1
ATOM 9333 N N . PRO B 1 503 ? -20.391 -4.387 39.406 1 32.25 503 PRO B N 1
ATOM 9334 C CA . PRO B 1 503 ? -21.156 -4.438 40.656 1 32.25 503 PRO B CA 1
ATOM 9335 C C . PRO B 1 503 ? -21.844 -3.111 40.969 1 32.25 503 PRO B C 1
ATOM 9337 O O . PRO B 1 503 ? -21.391 -2.053 40.531 1 32.25 503 PRO B O 1
ATOM 9340 N N . ALA B 1 504 ? -22.984 -3.127 41.719 1 31.61 504 ALA B N 1
ATOM 9341 C CA . ALA B 1 504 ? -23.938 -2.15 42.219 1 31.61 504 ALA B CA 1
ATOM 9342 C C . ALA B 1 504 ? -23.234 -0.885 42.688 1 31.61 504 ALA B C 1
ATOM 9344 O O . ALA B 1 504 ? -23.844 0.187 42.75 1 31.61 504 ALA B O 1
ATOM 9345 N N . SER B 1 505 ? -22.125 -1.122 43.344 1 29.86 505 SER B N 1
ATOM 9346 C CA . SER B 1 505 ? -21.703 -0.004 44.188 1 29.86 505 SER B CA 1
ATOM 9347 C C . SER B 1 505 ? -21.094 1.112 43.344 1 29.86 505 SER B C 1
ATOM 9349 O O . SER B 1 505 ? -20.609 2.109 43.906 1 29.86 505 SER B O 1
ATOM 9351 N N . PHE B 1 506 ? -20.641 0.826 42.156 1 33.53 506 PHE B N 1
ATOM 9352 C CA . PHE B 1 506 ? -20.016 1.948 41.469 1 33.53 506 PHE B CA 1
ATOM 9353 C C . PHE B 1 506 ? -21.078 2.805 40.781 1 33.53 506 PHE B C 1
ATOM 9355 O O . PHE B 1 506 ? -21.688 2.379 39.781 1 33.53 506 PHE B O 1
ATOM 9362 N N . THR B 1 507 ? -21.719 3.705 41.469 1 36.25 507 THR B N 1
ATOM 9363 C CA . THR B 1 507 ? -22.828 4.613 41.25 1 36.25 507 THR B CA 1
ATOM 9364 C C . THR B 1 507 ? -22.578 5.496 40.031 1 36.25 507 THR B C 1
ATOM 9366 O O . THR B 1 507 ? -21.422 5.742 39.688 1 36.25 507 THR B O 1
ATOM 9369 N N . ALA B 1 508 ? -23.547 5.895 39.25 1 41.5 508 ALA B N 1
ATOM 9370 C CA . ALA B 1 508 ? -23.734 6.953 38.25 1 41.5 508 ALA B CA 1
ATOM 9371 C C . ALA B 1 508 ? -22.828 8.148 38.562 1 41.5 508 ALA B C 1
ATOM 9373 O O . ALA B 1 508 ? -22.484 8.914 37.656 1 41.5 508 ALA B O 1
ATOM 9374 N N . GLN B 1 509 ? -22.484 8.352 39.75 1 36.72 509 GLN B N 1
ATOM 9375 C CA . GLN B 1 509 ? -21.766 9.516 40.281 1 36.72 509 GLN B CA 1
ATOM 9376 C C . GLN B 1 509 ? -20.281 9.453 39.906 1 36.72 509 GLN B C 1
ATOM 9378 O O . GLN B 1 509 ? -19.672 10.477 39.625 1 36.72 509 GLN B O 1
ATOM 9383 N N . SER B 1 510 ? -19.547 8.289 39.719 1 39.78 510 SER B N 1
ATOM 9384 C CA . SER B 1 510 ? -18.125 8.133 39.438 1 39.78 510 SER B CA 1
ATOM 9385 C C . SER B 1 510 ? -17.797 8.367 37.969 1 39.78 510 SER B C 1
ATOM 9387 O O . SER B 1 510 ? -16.797 8.992 37.656 1 39.78 510 SER B O 1
ATOM 9389 N N . LYS B 1 511 ? -18.672 8.031 37.125 1 49.38 511 LYS B N 1
ATOM 9390 C CA . LYS B 1 511 ? -18.531 8.258 35.688 1 49.38 511 LYS B CA 1
ATOM 9391 C C . LYS B 1 511 ? -18.625 9.75 35.375 1 49.38 511 LYS B C 1
ATOM 9393 O O . LYS B 1 511 ? -17.859 10.25 34.531 1 49.38 511 LYS B O 1
ATOM 9398 N N . SER B 1 512 ? -19.484 10.367 36.031 1 44.28 512 SER B N 1
ATOM 9399 C CA . SER B 1 512 ? -19.688 11.797 35.875 1 44.28 512 SER B CA 1
ATOM 9400 C C . SER B 1 512 ? -18.469 12.586 36.344 1 44.28 512 SER B C 1
ATOM 9402 O O . SER B 1 512 ? -18.047 13.555 35.719 1 44.28 512 SER B O 1
ATOM 9404 N N . THR B 1 513 ? -17.719 12.102 37.312 1 41.62 513 THR B N 1
ATOM 9405 C CA . THR B 1 513 ? -16.562 12.805 37.875 1 41.62 513 THR B CA 1
ATOM 9406 C C . THR B 1 513 ? -15.344 12.648 36.969 1 41.62 513 THR B C 1
ATOM 9408 O O . THR B 1 513 ? -14.594 13.602 36.75 1 41.62 513 THR B O 1
ATOM 9411 N N . ALA B 1 514 ? -15.281 11.453 36.375 1 51.03 514 ALA B N 1
ATOM 9412 C CA . ALA B 1 514 ? -14.141 11.203 35.469 1 51.03 514 ALA B CA 1
ATOM 9413 C C . ALA B 1 514 ? -14.258 12.016 34.188 1 51.03 514 ALA B C 1
ATOM 9415 O O . ALA B 1 514 ? -13.258 12.555 33.688 1 51.03 514 ALA B O 1
ATOM 9416 N N . ALA B 1 515 ? -15.406 12.141 33.781 1 53.78 515 ALA B N 1
ATOM 9417 C CA . ALA B 1 515 ? -15.656 12.945 32.594 1 53.78 515 ALA B CA 1
ATOM 9418 C C . ALA B 1 515 ? -15.453 14.43 32.875 1 53.78 515 ALA B C 1
ATOM 9420 O O . ALA B 1 515 ? -14.906 15.156 32.031 1 53.78 515 ALA B O 1
ATOM 9421 N N . ILE B 1 516 ? -15.875 14.805 34 1 49.44 516 ILE B N 1
ATOM 9422 C CA . ILE B 1 516 ? -15.711 16.203 34.406 1 49.44 516 ILE B CA 1
ATOM 9423 C C . ILE B 1 516 ? -14.219 16.516 34.531 1 49.44 516 ILE B C 1
ATOM 9425 O O . ILE B 1 516 ? -13.766 17.578 34.094 1 49.44 516 ILE B O 1
ATOM 9429 N N . THR B 1 517 ? -13.547 15.555 34.938 1 64.44 517 THR B N 1
ATOM 9430 C CA . THR B 1 517 ? -12.117 15.766 35.125 1 64.44 517 THR B CA 1
ATOM 9431 C C . THR B 1 517 ? -11.391 15.797 33.781 1 64.44 517 THR B C 1
ATOM 9433 O O . THR B 1 517 ? -10.492 16.609 33.562 1 64.44 517 THR B O 1
ATOM 9436 N N . ALA B 1 518 ? -11.961 15.062 32.938 1 75.69 518 ALA B N 1
ATOM 9437 C CA . ALA B 1 518 ? -11.336 15.047 31.609 1 75.69 518 ALA B CA 1
ATOM 9438 C C . ALA B 1 518 ? -11.602 16.344 30.859 1 75.69 518 ALA B C 1
ATOM 9440 O O . ALA B 1 518 ? -10.695 16.906 30.234 1 75.69 518 ALA B O 1
ATOM 9441 N N . ARG B 1 519 ? -12.766 16.812 31.078 1 79.88 519 ARG B N 1
ATOM 9442 C CA . ARG B 1 519 ? -13.133 18.062 30.422 1 79.88 519 ARG B CA 1
ATOM 9443 C C . ARG B 1 519 ? -12.367 19.234 31.016 1 79.88 519 ARG B C 1
ATOM 9445 O O . ARG B 1 519 ? -11.914 20.125 30.281 1 79.88 519 ARG B O 1
ATOM 9452 N N . SER B 1 520 ? -12.305 19.141 32.25 1 83.19 520 SER B N 1
ATOM 9453 C CA . SER B 1 520 ? -11.562 20.203 32.906 1 83.19 520 SER B CA 1
ATOM 9454 C C . SER B 1 520 ? -10.094 20.203 32.5 1 83.19 520 SER B C 1
ATOM 9456 O O . SER B 1 520 ? -9.492 21.25 32.312 1 83.19 520 SER B O 1
ATOM 9458 N N . THR B 1 521 ? -9.594 19.031 32.375 1 87.06 521 THR B N 1
ATOM 9459 C CA . THR B 1 521 ? -8.211 18.891 31.938 1 87.06 521 THR B CA 1
ATOM 9460 C C . THR B 1 521 ? -8.031 19.422 30.516 1 87.06 521 THR B C 1
ATOM 9462 O O . THR B 1 521 ? -7.059 20.109 30.219 1 87.06 521 THR B O 1
ATOM 9465 N N . SER B 1 522 ? -8.945 19.078 29.688 1 91.06 522 SER B N 1
ATOM 9466 C CA . SER B 1 522 ? -8.875 19.516 28.312 1 91.06 522 SER B CA 1
ATOM 9467 C C . SER B 1 522 ? -8.938 21.047 28.219 1 91.06 522 SER B C 1
ATOM 9469 O O . SER B 1 522 ? -8.195 21.656 27.438 1 91.06 522 SER B O 1
ATOM 9471 N N . LEU B 1 523 ? -9.805 21.625 28.953 1 91.44 523 LEU B N 1
ATOM 9472 C CA . LEU B 1 523 ? -9.945 23.078 28.938 1 91.44 523 LEU B CA 1
ATOM 9473 C C . LEU B 1 523 ? -8.695 23.75 29.484 1 91.44 523 LEU B C 1
ATOM 9475 O O . LEU B 1 523 ? -8.281 24.797 28.984 1 91.44 523 LEU B O 1
ATOM 9479 N N . LEU B 1 524 ? -8.133 23.109 30.484 1 91 524 LEU B N 1
ATOM 9480 C CA . LEU B 1 524 ? -6.879 23.625 31.016 1 91 524 LEU B CA 1
ATOM 9481 C C . LEU B 1 524 ? -5.773 23.578 29.969 1 91 524 LEU B C 1
ATOM 9483 O O . LEU B 1 524 ? -4.988 24.516 29.844 1 91 524 LEU B O 1
ATOM 9487 N N . LEU B 1 525 ? -5.699 22.5 29.281 1 94 525 LEU B N 1
ATOM 9488 C CA . LEU B 1 525 ? -4.688 22.328 28.25 1 94 525 LEU B CA 1
ATOM 9489 C C . LEU B 1 525 ? -4.895 23.344 27.125 1 94 525 LEU B C 1
ATOM 9491 O O . LEU B 1 525 ? -3.928 23.906 26.609 1 94 525 LEU B O 1
ATOM 9495 N N . ILE B 1 526 ? -6.133 23.562 26.75 1 95.56 526 ILE B N 1
ATOM 9496 C CA . ILE B 1 526 ? -6.438 24.531 25.703 1 95.56 526 ILE B CA 1
ATOM 9497 C C . ILE B 1 526 ? -6.035 25.938 26.172 1 95.56 526 ILE B C 1
ATOM 9499 O O . ILE B 1 526 ? -5.484 26.719 25.391 1 95.56 526 ILE B O 1
ATOM 9503 N N . GLY B 1 527 ? -6.27 26.172 27.422 1 92.94 527 GLY B N 1
ATOM 9504 C CA . GLY B 1 527 ? -5.867 27.453 27.984 1 92.94 527 GLY B CA 1
ATOM 9505 C C . GLY B 1 527 ? -4.367 27.688 27.922 1 92.94 527 GLY B C 1
ATOM 9506 O O . GLY B 1 527 ? -3.914 28.812 27.75 1 92.94 527 GLY B O 1
ATOM 9507 N N . ARG B 1 528 ? -3.658 26.656 28.078 1 92 528 ARG B N 1
ATOM 9508 C CA . ARG B 1 528 ? -2.201 26.75 28.047 1 92 528 ARG B CA 1
ATOM 9509 C C . ARG B 1 528 ? -1.684 26.797 26.609 1 92 528 ARG B C 1
ATOM 9511 O O . ARG B 1 528 ? -0.64 27.406 26.344 1 92 528 ARG B O 1
ATOM 9518 N N . MET B 1 529 ? -2.324 26.234 25.734 1 94.62 529 MET B N 1
ATOM 9519 C CA . MET B 1 529 ? -1.945 26.125 24.328 1 94.62 529 MET B CA 1
ATOM 9520 C C . MET B 1 529 ? -2.15 27.469 23.609 1 94.62 529 MET B C 1
ATOM 9522 O O . MET B 1 529 ? -1.313 27.875 22.797 1 94.62 529 MET B O 1
ATOM 9526 N N . LEU B 1 530 ? -3.184 28.234 23.891 1 94.19 530 LEU B N 1
ATOM 9527 C CA . LEU B 1 530 ? -3.646 29.391 23.125 1 94.19 530 LEU B CA 1
ATOM 9528 C C . LEU B 1 530 ? -2.625 30.516 23.172 1 94.19 530 LEU B C 1
ATOM 9530 O O . LEU B 1 530 ? -2.385 31.188 22.172 1 94.19 530 LEU B O 1
ATOM 9534 N N . PRO B 1 531 ? -2.006 30.719 24.344 1 91.94 531 PRO B N 1
ATOM 9535 C CA . PRO B 1 531 ? -0.991 31.766 24.344 1 91.94 531 PRO B CA 1
ATOM 9536 C C . PRO B 1 531 ? 0.145 31.5 23.359 1 91.94 531 PRO B C 1
ATOM 9538 O O . PRO B 1 531 ? 0.697 32.438 22.781 1 91.94 531 PRO B O 1
ATOM 9541 N N . LEU B 1 532 ? 0.512 30.266 23.156 1 92.5 532 LEU B N 1
ATOM 9542 C CA . LEU B 1 532 ? 1.562 29.922 22.203 1 92.5 532 LEU B CA 1
ATOM 9543 C C . LEU B 1 532 ? 1.138 30.266 20.781 1 92.5 532 LEU B C 1
ATOM 9545 O O . LEU B 1 532 ? 1.942 30.766 20 1 92.5 532 LEU B O 1
ATOM 9549 N N . TYR B 1 533 ? -0.068 30.031 20.453 1 92.5 533 TYR B N 1
ATOM 9550 C CA . TYR B 1 533 ? -0.612 30.328 19.141 1 92.5 533 TYR B CA 1
ATOM 9551 C C . TYR B 1 533 ? -0.676 31.828 18.906 1 92.5 533 TYR B C 1
ATOM 9553 O O . TYR B 1 533 ? -0.345 32.312 17.812 1 92.5 533 TYR B O 1
ATOM 9561 N N . ARG B 1 534 ? -1.077 32.562 19.938 1 89.31 534 ARG B N 1
ATOM 9562 C CA . ARG B 1 534 ? -1.13 34.031 19.828 1 89.31 534 ARG B CA 1
ATOM 9563 C C . ARG B 1 534 ? 0.264 34.625 19.625 1 89.31 534 ARG B C 1
ATOM 9565 O O . ARG B 1 534 ? 0.452 35.531 18.828 1 89.31 534 ARG B O 1
ATOM 9572 N N . GLN B 1 535 ? 1.114 34.062 20.375 1 88.25 535 GLN B N 1
ATOM 9573 C CA . GLN B 1 535 ? 2.492 34.531 20.266 1 88.25 535 GLN B CA 1
ATOM 9574 C C . GLN B 1 535 ? 3.061 34.219 18.875 1 88.25 535 GLN B C 1
ATOM 9576 O O . GLN B 1 535 ? 3.74 35.094 18.297 1 88.25 535 GLN B O 1
ATOM 9581 N N . PHE B 1 536 ? 2.879 33.062 18.391 1 89 536 PHE B N 1
ATOM 9582 C CA . PHE B 1 536 ? 3.377 32.688 17.078 1 89 536 PHE B CA 1
ATOM 9583 C C . PHE B 1 536 ? 2.777 33.594 16 1 89 536 PHE B C 1
ATOM 9585 O O . PHE B 1 536 ? 3.482 34.062 15.102 1 89 536 PHE B O 1
ATOM 9592 N N . ARG B 1 537 ? 1.524 33.875 16.094 1 84.38 537 ARG B N 1
ATOM 9593 C CA . ARG B 1 537 ? 0.833 34.75 15.148 1 84.38 537 ARG B CA 1
ATOM 9594 C C . ARG B 1 537 ? 1.388 36.156 15.203 1 84.38 537 ARG B C 1
ATOM 9596 O O . ARG B 1 537 ? 1.531 36.812 14.172 1 84.38 537 ARG B O 1
ATOM 9603 N N . SER B 1 538 ? 1.617 36.531 16.328 1 82.62 538 SER B N 1
ATOM 9604 C CA . SER B 1 538 ? 2.148 37.906 16.5 1 82.62 538 SER B CA 1
ATOM 9605 C C . SER B 1 538 ? 3.557 38 15.93 1 82.62 538 SER B C 1
ATOM 9607 O O . SER B 1 538 ? 3.926 39.062 15.391 1 82.62 538 SER B O 1
ATOM 9609 N N . THR B 1 539 ? 4.297 36.938 16.047 1 80.19 539 THR B N 1
ATOM 9610 C CA . THR B 1 539 ? 5.695 36.969 15.633 1 80.19 539 THR B CA 1
ATOM 9611 C C . THR B 1 539 ? 5.82 36.75 14.125 1 80.19 539 THR B C 1
ATOM 9613 O O . THR B 1 539 ? 6.613 37.438 13.461 1 80.19 539 THR B O 1
ATOM 9616 N N . TYR B 1 540 ? 5.137 35.781 13.594 1 78.12 540 TYR B N 1
ATOM 9617 C CA . TYR B 1 540 ? 5.367 35.406 12.211 1 78.12 540 TYR B CA 1
ATOM 9618 C C . TYR B 1 540 ? 4.172 35.75 11.336 1 78.12 540 TYR B C 1
ATOM 9620 O O . TYR B 1 540 ? 4.238 35.625 10.109 1 78.12 540 TYR B O 1
ATOM 9628 N N . GLY B 1 541 ? 3.188 36.188 11.875 1 72.69 541 GLY B N 1
ATOM 9629 C CA . GLY B 1 541 ? 2.018 36.594 11.117 1 72.69 541 GLY B CA 1
ATOM 9630 C C . GLY B 1 541 ? 1.06 35.438 10.844 1 72.69 541 GLY B C 1
ATOM 9631 O O . GLY B 1 541 ? 1.31 34.312 11.25 1 72.69 541 GLY B O 1
ATOM 9632 N N . LEU B 1 542 ? 0.052 35.812 10.141 1 66 542 LEU B N 1
ATOM 9633 C CA . LEU B 1 542 ? -1.044 34.875 9.93 1 66 542 LEU B CA 1
ATOM 9634 C C . LEU B 1 542 ? -0.798 34.031 8.688 1 66 542 LEU B C 1
ATOM 9636 O O . LEU B 1 542 ? -1.499 33.031 8.461 1 66 542 LEU B O 1
ATOM 9640 N N . VAL B 1 543 ? 0.248 34.344 8.039 1 67.69 543 VAL B N 1
ATOM 9641 C CA . VAL B 1 543 ? 0.402 33.719 6.746 1 67.69 543 VAL B CA 1
ATOM 9642 C C . VAL B 1 543 ? 1.191 32.406 6.91 1 67.69 543 VAL B C 1
ATOM 9644 O O . VAL B 1 543 ? 1.047 31.484 6.113 1 67.69 543 VAL B O 1
ATOM 9647 N N . ARG B 1 544 ? 1.85 32.406 7.938 1 77.25 544 ARG B N 1
ATOM 9648 C CA . ARG B 1 544 ? 2.717 31.25 8.086 1 77.25 544 ARG B CA 1
ATOM 9649 C C . ARG B 1 544 ? 2.182 30.312 9.156 1 77.25 544 ARG B C 1
ATOM 9651 O O . ARG B 1 544 ? 2.121 30.672 10.336 1 77.25 544 ARG B O 1
ATOM 9658 N N . VAL B 1 545 ? 1.431 29.375 8.766 1 83.88 545 VAL B N 1
ATOM 9659 C CA . VAL B 1 545 ? 0.934 28.359 9.688 1 83.88 545 VAL B CA 1
ATOM 9660 C C . VAL B 1 545 ? 1.505 27 9.305 1 83.88 545 VAL B C 1
ATOM 9662 O O . VAL B 1 545 ? 1.929 26.781 8.164 1 83.88 545 VAL B O 1
ATOM 9665 N N . MET B 1 546 ? 1.618 26.203 10.242 1 88.81 546 MET B N 1
ATOM 9666 C CA . MET B 1 546 ? 2.15 24.875 10.008 1 88.81 546 MET B CA 1
ATOM 9667 C C . MET B 1 546 ? 1.051 23.828 10.125 1 88.81 546 MET B C 1
ATOM 9669 O O . MET B 1 546 ? 0.102 24 10.891 1 88.81 546 MET B O 1
ATOM 9673 N N . ALA B 1 547 ? 1.174 22.828 9.398 1 89.25 547 ALA B N 1
ATOM 9674 C CA . ALA B 1 547 ? 0.121 21.812 9.281 1 89.25 547 ALA B CA 1
ATOM 9675 C C . ALA B 1 547 ? -0.125 21.125 10.625 1 89.25 547 ALA B C 1
ATOM 9677 O O . ALA B 1 547 ? -1.273 20.891 11.008 1 89.25 547 ALA B O 1
ATOM 9678 N N . GLY B 1 548 ? 0.916 20.828 11.312 1 89.62 548 GLY B N 1
ATOM 9679 C CA . GLY B 1 548 ? 0.774 20.156 12.594 1 89.62 548 GLY B CA 1
ATOM 9680 C C . GLY B 1 548 ? 0.055 21 13.625 1 89.62 548 GLY B C 1
ATOM 9681 O O . GLY B 1 548 ? -0.775 20.5 14.383 1 89.62 548 GLY B O 1
ATOM 9682 N N . SER B 1 549 ? 0.359 22.281 13.688 1 92.88 549 SER B N 1
ATOM 9683 C CA . SER B 1 549 ? -0.302 23.188 14.625 1 92.88 549 SER B CA 1
ATOM 9684 C C . SER B 1 549 ? -1.768 23.391 14.25 1 92.88 549 SER B C 1
ATOM 9686 O O . SER B 1 549 ? -2.615 23.562 15.133 1 92.88 549 SER B O 1
ATOM 9688 N N . CYS B 1 550 ? -2.021 23.375 12.977 1 93.06 550 CYS B N 1
ATOM 9689 C CA . CYS B 1 550 ? -3.414 23.453 12.547 1 93.06 550 CYS B CA 1
ATOM 9690 C C . CYS B 1 550 ? -4.207 22.25 13.008 1 93.06 550 CYS B C 1
ATOM 9692 O O . CYS B 1 550 ? -5.355 22.375 13.445 1 93.06 550 CYS B O 1
ATOM 9694 N N . GLN B 1 551 ? -3.576 21.141 12.938 1 92.69 551 GLN B N 1
ATOM 9695 C CA . GLN B 1 551 ? -4.234 19.922 13.406 1 92.69 551 GLN B CA 1
ATOM 9696 C C . GLN B 1 551 ? -4.512 19.984 14.906 1 92.69 551 GLN B C 1
ATOM 9698 O O . GLN B 1 551 ? -5.59 19.594 15.359 1 92.69 551 GLN B O 1
ATOM 9703 N N . ALA B 1 552 ? -3.588 20.438 15.625 1 94.06 552 ALA B N 1
ATOM 9704 C CA . ALA B 1 552 ? -3.779 20.594 17.062 1 94.06 552 ALA B CA 1
ATOM 9705 C C . ALA B 1 552 ? -4.906 21.578 17.359 1 94.06 552 ALA B C 1
ATOM 9707 O O . ALA B 1 552 ? -5.719 21.359 18.266 1 94.06 552 ALA B O 1
ATOM 9708 N N . ALA B 1 553 ? -4.906 22.625 16.609 1 94.56 553 ALA B N 1
ATOM 9709 C CA . ALA B 1 553 ? -5.961 23.625 16.766 1 94.56 553 ALA B CA 1
ATOM 9710 C C . ALA B 1 553 ? -7.328 23.016 16.453 1 94.56 553 ALA B C 1
ATOM 9712 O O . ALA B 1 553 ? -8.32 23.344 17.109 1 94.56 553 ALA B O 1
ATOM 9713 N N . ALA B 1 554 ? -7.344 22.188 15.477 1 93.62 554 ALA B N 1
ATOM 9714 C CA . ALA B 1 554 ? -8.602 21.547 15.109 1 93.62 554 ALA B CA 1
ATOM 9715 C C . ALA B 1 554 ? -9.109 20.656 16.234 1 93.62 554 ALA B C 1
ATOM 9717 O O . ALA B 1 554 ? -10.305 20.625 16.516 1 93.62 554 ALA B O 1
ATOM 9718 N N . ILE B 1 555 ? -8.242 19.938 16.828 1 92 555 ILE B N 1
ATOM 9719 C CA . ILE B 1 555 ? -8.609 19.078 17.953 1 92 555 ILE B CA 1
ATOM 9720 C C . ILE B 1 555 ? -9.164 19.906 19.094 1 92 555 ILE B C 1
ATOM 9722 O O . ILE B 1 555 ? -10.234 19.609 19.641 1 92 555 ILE B O 1
ATOM 9726 N N . ALA B 1 556 ? -8.469 20.938 19.422 1 94.25 556 ALA B N 1
ATOM 9727 C CA . ALA B 1 556 ? -8.914 21.844 20.484 1 94.25 556 ALA B CA 1
ATOM 9728 C C . ALA B 1 556 ? -10.258 22.469 20.125 1 94.25 556 ALA B C 1
ATOM 9730 O O . ALA B 1 556 ? -11.117 22.641 21 1 94.25 556 ALA B O 1
ATOM 9731 N N . TYR B 1 557 ? -10.328 22.766 18.891 1 91.75 557 TYR B N 1
ATOM 9732 C CA . TYR B 1 557 ? -11.516 23.406 18.344 1 91.75 557 TYR B CA 1
ATOM 9733 C C . TYR B 1 557 ? -12.758 22.547 18.578 1 91.75 557 TYR B C 1
ATOM 9735 O O . TYR B 1 557 ? -13.758 23.031 19.109 1 91.75 557 TYR B O 1
ATOM 9743 N N . PHE B 1 558 ? -12.797 21.312 18.328 1 90.44 558 PHE B N 1
ATOM 9744 C CA . PHE B 1 558 ? -13.953 20.438 18.469 1 90.44 558 PHE B CA 1
ATOM 9745 C C . PHE B 1 558 ? -14.188 20.062 19.922 1 90.44 558 PHE B C 1
ATOM 9747 O O . PHE B 1 558 ? -15.328 19.875 20.344 1 90.44 558 PHE B O 1
ATOM 9754 N N . ILE B 1 559 ? -13.102 19.984 20.672 1 89.06 559 ILE B N 1
ATOM 9755 C CA . ILE B 1 559 ? -13.258 19.734 22.094 1 89.06 559 ILE B CA 1
ATOM 9756 C C . ILE B 1 559 ? -13.961 20.922 22.766 1 89.06 559 ILE B C 1
ATOM 9758 O O . ILE B 1 559 ? -14.844 20.75 23.594 1 89.06 559 ILE B O 1
ATOM 9762 N N . LEU B 1 560 ? -13.57 22.078 22.391 1 90.75 560 LEU B N 1
ATOM 9763 C CA . LEU B 1 560 ? -14.188 23.297 22.922 1 90.75 560 LEU B CA 1
ATOM 9764 C C . LEU B 1 560 ? -15.648 23.375 22.516 1 90.75 560 LEU B C 1
ATOM 9766 O O . LEU B 1 560 ? -16.5 23.812 23.312 1 90.75 560 LEU B O 1
ATOM 9770 N N . LEU B 1 561 ? -15.914 23 21.312 1 89.94 561 LEU B N 1
ATOM 9771 C CA . LEU B 1 561 ? -17.297 22.984 20.844 1 89.94 561 LEU B CA 1
ATOM 9772 C C . LEU B 1 561 ? -18.141 22.031 21.688 1 89.94 561 LEU B C 1
ATOM 9774 O O . LEU B 1 561 ? -19.266 22.359 22.062 1 89.94 561 LEU B O 1
ATOM 9778 N N . LYS B 1 562 ? -17.594 20.953 21.922 1 85.88 562 LYS B N 1
ATOM 9779 C CA . LYS B 1 562 ? -18.266 19.984 22.766 1 85.88 562 LYS B CA 1
ATOM 9780 C C . LYS B 1 562 ? -18.5 20.531 24.172 1 85.88 562 LYS B C 1
ATOM 9782 O O . LYS B 1 562 ? -19.547 20.297 24.781 1 85.88 562 LYS B O 1
ATOM 9787 N N . ALA B 1 563 ? -17.547 21.219 24.656 1 85.94 563 ALA B N 1
ATOM 9788 C CA . ALA B 1 563 ? -17.641 21.781 26 1 85.94 563 ALA B CA 1
ATOM 9789 C C . ALA B 1 563 ? -18.734 22.844 26.078 1 85.94 563 ALA B C 1
ATOM 9791 O O . ALA B 1 563 ? -19.391 23 27.109 1 85.94 563 ALA B O 1
ATOM 9792 N N . LEU B 1 564 ? -19.031 23.5 25.031 1 87.31 564 LEU B N 1
ATOM 9793 C CA . LEU B 1 564 ? -20.016 24.578 25.016 1 87.31 564 LEU B CA 1
ATOM 9794 C C . LEU B 1 564 ? -21.438 24.031 25.031 1 87.31 564 LEU B C 1
ATOM 9796 O O . LEU B 1 564 ? -22.406 24.781 25.203 1 87.31 564 LEU B O 1
ATOM 9800 N N . ARG B 1 565 ? -21.531 22.75 24.891 1 85.56 565 ARG B N 1
ATOM 9801 C CA . ARG B 1 565 ? -22.844 22.141 25.031 1 85.56 565 ARG B CA 1
ATOM 9802 C C . ARG B 1 565 ? -23.375 22.312 26.453 1 85.56 565 ARG B C 1
ATOM 9804 O O . ARG B 1 565 ? -24.594 22.406 26.656 1 85.56 565 ARG B O 1
ATOM 9811 N N . ASP B 1 566 ? -22.438 22.297 27.344 1 83.25 566 ASP B N 1
ATOM 9812 C CA . ASP B 1 566 ? -22.766 22.547 28.75 1 83.25 566 ASP B CA 1
ATOM 9813 C C . ASP B 1 566 ? -22.938 24.031 29.016 1 83.25 566 ASP B C 1
ATOM 9815 O O . ASP B 1 566 ? -21.984 24.812 28.891 1 83.25 566 ASP B O 1
ATOM 9819 N N . PRO B 1 567 ? -24.078 24.406 29.422 1 84.12 567 PRO B N 1
ATOM 9820 C CA . PRO B 1 567 ? -24.328 25.828 29.672 1 84.12 567 PRO B CA 1
ATOM 9821 C C . PRO B 1 567 ? -23.391 26.422 30.719 1 84.12 567 PRO B C 1
ATOM 9823 O O . PRO B 1 567 ? -23.062 27.609 30.656 1 84.12 567 PRO B O 1
ATOM 9826 N N . SER B 1 568 ? -22.844 25.594 31.625 1 82.19 568 SER B N 1
ATOM 9827 C CA . SER B 1 568 ? -21.938 26.078 32.656 1 82.19 568 SER B CA 1
ATOM 9828 C C . SER B 1 568 ? -20.578 26.453 32.094 1 82.19 568 SER B C 1
ATOM 9830 O O . SER B 1 568 ? -19.812 27.203 32.688 1 82.19 568 SER B O 1
ATOM 9832 N N . LEU B 1 569 ? -20.391 25.969 30.953 1 85.5 569 LEU B N 1
ATOM 9833 C CA . LEU B 1 569 ? -19.078 26.203 30.328 1 85.5 569 LEU B CA 1
ATOM 9834 C C . LEU B 1 569 ? -19.188 27.203 29.188 1 85.5 569 LEU B C 1
ATOM 9836 O O . LEU B 1 569 ? -18.203 27.469 28.5 1 85.5 569 LEU B O 1
ATOM 9840 N N . GLN B 1 570 ? -20.344 27.75 29.031 1 86.38 570 GLN B N 1
ATOM 9841 C CA . GLN B 1 570 ? -20.531 28.828 28.062 1 86.38 570 GLN B CA 1
ATOM 9842 C C . GLN B 1 570 ? -20.047 30.156 28.641 1 86.38 570 GLN B C 1
ATOM 9844 O O . GLN B 1 570 ? -20.844 31.062 28.859 1 86.38 570 GLN B O 1
ATOM 9849 N N . SER B 1 571 ? -18.781 30.25 28.828 1 86.19 571 SER B N 1
ATOM 9850 C CA . SER B 1 571 ? -18.125 31.438 29.375 1 86.19 571 SER B CA 1
ATOM 9851 C C . SER B 1 571 ? -17.5 32.281 28.266 1 86.19 571 SER B C 1
ATOM 9853 O O . SER B 1 571 ? -17.234 31.797 27.172 1 86.19 571 SER B O 1
ATOM 9855 N N . GLY B 1 572 ? -17.328 33.562 28.562 1 86.94 572 GLY B N 1
ATOM 9856 C CA . GLY B 1 572 ? -16.672 34.469 27.625 1 86.94 572 GLY B CA 1
ATOM 9857 C C . GLY B 1 572 ? -15.289 34 27.234 1 86.94 572 GLY B C 1
ATOM 9858 O O . GLY B 1 572 ? -14.875 34.188 26.078 1 86.94 572 GLY B O 1
ATOM 9859 N N . GLU B 1 573 ? -14.672 33.375 28.141 1 88.38 573 GLU B N 1
ATOM 9860 C CA . GLU B 1 573 ? -13.32 32.875 27.891 1 88.38 573 GLU B CA 1
ATOM 9861 C C . GLU B 1 573 ? -13.312 31.734 26.875 1 88.38 573 GLU B C 1
ATOM 9863 O O . GLU B 1 573 ? -12.477 31.719 25.969 1 88.38 573 GLU B O 1
ATOM 9868 N N . ASN B 1 574 ? -14.211 30.812 27.047 1 91.44 574 ASN B N 1
ATOM 9869 C CA . ASN B 1 574 ? -14.289 29.688 26.141 1 91.44 574 ASN B CA 1
ATOM 9870 C C . ASN B 1 574 ? -14.766 30.109 24.75 1 91.44 574 ASN B C 1
ATOM 9872 O O . ASN B 1 574 ? -14.32 29.562 23.734 1 91.44 574 ASN B O 1
ATOM 9876 N N . GLU B 1 575 ? -15.594 31.062 24.672 1 90.5 575 GLU B N 1
ATOM 9877 C CA . GLU B 1 575 ? -16.062 31.578 23.406 1 90.5 575 GLU B CA 1
ATOM 9878 C C . GLU B 1 575 ? -14.945 32.312 22.656 1 90.5 575 GLU B C 1
ATOM 9880 O O . GLU B 1 575 ? -14.812 32.156 21.438 1 90.5 575 GLU B O 1
ATOM 9885 N N . GLU B 1 576 ? -14.211 33.062 23.438 1 90.88 576 GLU B N 1
ATOM 9886 C CA . GLU B 1 576 ? -13.078 33.75 22.828 1 90.88 576 GLU B CA 1
ATOM 9887 C C . GLU B 1 576 ? -12.039 32.781 22.312 1 90.88 576 GLU B C 1
ATOM 9889 O O . GLU B 1 576 ? -11.414 33 21.281 1 90.88 576 GLU B O 1
ATOM 9894 N N . ALA B 1 577 ? -11.844 31.734 23.109 1 93.31 577 ALA B N 1
ATOM 9895 C CA . ALA B 1 577 ? -10.914 30.688 22.688 1 93.31 577 ALA B CA 1
ATOM 9896 C C . ALA B 1 577 ? -11.367 30.047 21.391 1 93.31 577 ALA B C 1
ATOM 9898 O O . ALA B 1 577 ? -10.547 29.75 20.516 1 93.31 577 ALA B O 1
ATOM 9899 N N . LEU B 1 578 ? -12.602 29.781 21.281 1 92.94 578 LEU B N 1
ATOM 9900 C CA . LEU B 1 578 ? -13.156 29.188 20.078 1 92.94 578 LEU B CA 1
ATOM 9901 C C . LEU B 1 578 ? -12.961 30.109 18.875 1 92.94 578 LEU B C 1
ATOM 9903 O O . LEU B 1 578 ? -12.641 29.641 17.781 1 92.94 578 LEU B O 1
ATOM 9907 N N . VAL B 1 579 ? -13.133 31.375 19.078 1 90.81 579 VAL B N 1
ATOM 9908 C CA . VAL B 1 579 ? -12.945 32.344 18.016 1 90.81 579 VAL B CA 1
ATOM 9909 C C . VAL B 1 579 ? -11.477 32.375 17.594 1 90.81 579 VAL B C 1
ATOM 9911 O O . VAL B 1 579 ? -11.156 32.406 16.406 1 90.81 579 VAL B O 1
ATOM 9914 N N . ASP B 1 580 ? -10.57 32.344 18.578 1 90.06 580 ASP B N 1
ATOM 9915 C CA . ASP B 1 580 ? -9.133 32.375 18.312 1 90.06 580 ASP B CA 1
ATOM 9916 C C . ASP B 1 580 ? -8.727 31.156 17.469 1 90.06 580 ASP B C 1
ATOM 9918 O O . ASP B 1 580 ? -7.961 31.297 16.516 1 90.06 580 ASP B O 1
ATOM 9922 N N . LEU B 1 581 ? -9.211 30.094 17.859 1 93.12 581 LEU B N 1
ATOM 9923 C CA . LEU B 1 581 ? -8.875 28.859 17.156 1 93.12 581 LEU B CA 1
ATOM 9924 C C . LEU B 1 581 ? -9.445 28.875 15.734 1 93.12 581 LEU B C 1
ATOM 9926 O O . LEU B 1 581 ? -8.797 28.406 14.797 1 93.12 581 LEU B O 1
ATOM 9930 N N . THR B 1 582 ? -10.602 29.406 15.578 1 92.44 582 THR B N 1
ATOM 9931 C CA . THR B 1 582 ? -11.211 29.516 14.258 1 92.44 582 THR B CA 1
ATOM 9932 C C . THR B 1 582 ? -10.375 30.406 13.344 1 92.44 582 THR B C 1
ATOM 9934 O O . THR B 1 582 ? -10.172 30.078 12.172 1 92.44 582 THR B O 1
ATOM 9937 N N . MET B 1 583 ? -9.891 31.469 13.875 1 88.19 583 MET B N 1
ATOM 9938 C CA . MET B 1 583 ? -9.078 32.406 13.086 1 88.19 583 MET B CA 1
ATOM 9939 C C . MET B 1 583 ? -7.777 31.734 12.648 1 88.19 583 MET B C 1
ATOM 9941 O O . MET B 1 583 ? -7.336 31.922 11.508 1 88.19 583 MET B O 1
ATOM 9945 N N . TYR B 1 584 ? -7.223 31 13.516 1 90 584 TYR B N 1
ATOM 9946 C CA . TYR B 1 584 ? -6 30.281 13.164 1 90 584 TYR B CA 1
ATOM 9947 C C . TYR B 1 584 ? -6.27 29.25 12.078 1 90 584 TYR B C 1
ATOM 9949 O O . TYR B 1 584 ? -5.508 29.141 11.109 1 90 584 TYR B O 1
ATOM 9957 N N . LEU B 1 585 ? -7.352 28.5 12.227 1 92.12 585 LEU B N 1
ATOM 9958 C CA . LEU B 1 585 ? -7.707 27.453 11.266 1 92.12 585 LEU B CA 1
ATOM 9959 C C . LEU B 1 585 ? -8.109 28.062 9.93 1 92.12 585 LEU B C 1
ATOM 9961 O O . LEU B 1 585 ? -7.926 27.453 8.875 1 92.12 585 LEU B O 1
ATOM 9965 N N . MET B 1 586 ? -8.609 29.281 9.992 1 90.25 586 MET B N 1
ATOM 9966 C CA . MET B 1 586 ? -9 29.984 8.773 1 90.25 586 MET B CA 1
ATOM 9967 C C . MET B 1 586 ? -7.789 30.234 7.875 1 90.25 586 MET B C 1
ATOM 9969 O O . MET B 1 586 ? -7.887 30.109 6.652 1 90.25 586 MET B O 1
ATOM 9973 N N . VAL B 1 587 ? -6.711 30.484 8.516 1 87.81 587 VAL B N 1
ATOM 9974 C CA . VAL B 1 587 ? -5.488 30.688 7.742 1 87.81 587 VAL B CA 1
ATOM 9975 C C . VAL B 1 587 ? -5.066 29.375 7.09 1 87.81 587 VAL B C 1
ATOM 9977 O O . VAL B 1 587 ? -4.691 29.359 5.914 1 87.81 587 VAL B O 1
ATOM 9980 N N . GLY B 1 588 ? -5.109 28.344 7.824 1 90.19 588 GLY B N 1
ATOM 9981 C CA . GLY B 1 588 ? -4.828 27.031 7.262 1 90.19 588 GLY B CA 1
ATOM 9982 C C . GLY B 1 588 ? -5.805 26.625 6.172 1 90.19 588 GLY B C 1
ATOM 9983 O O . GLY B 1 588 ? -5.406 26.031 5.168 1 90.19 588 GLY B O 1
ATOM 9984 N N . ALA B 1 589 ? -7.027 27 6.375 1 91.94 589 ALA B N 1
ATOM 9985 C CA . ALA B 1 589 ? -8.086 26.641 5.441 1 91.94 589 ALA B CA 1
ATOM 9986 C C . ALA B 1 589 ? -7.891 27.312 4.09 1 91.94 589 ALA B C 1
ATOM 9988 O O . ALA B 1 589 ? -8.305 26.797 3.055 1 91.94 589 ALA B O 1
ATOM 9989 N N . ARG B 1 590 ? -7.281 28.406 4.098 1 87.06 590 ARG B N 1
ATOM 9990 C CA . ARG B 1 590 ? -7.023 29.125 2.85 1 87.06 590 ARG B CA 1
ATOM 9991 C C . ARG B 1 590 ? -5.961 28.406 2.02 1 87.06 590 ARG B C 1
ATOM 9993 O O . ARG B 1 590 ? -5.941 28.516 0.793 1 87.06 590 ARG B O 1
ATOM 10000 N N . ARG B 1 591 ? -5.219 27.641 2.732 1 87.38 591 ARG B N 1
ATOM 10001 C CA . ARG B 1 591 ? -4.117 26.969 2.053 1 87.38 591 ARG B CA 1
ATOM 10002 C C . ARG B 1 591 ? -4.438 25.5 1.811 1 87.38 591 ARG B C 1
ATOM 10004 O O . ARG B 1 591 ? -4.094 24.938 0.764 1 87.38 591 ARG B O 1
ATOM 10011 N N . TRP B 1 592 ? -5.016 24.891 2.736 1 93.81 592 TRP B N 1
ATOM 10012 C CA . TRP B 1 592 ? -5.188 23.453 2.693 1 93.81 592 TRP B CA 1
ATOM 10013 C C . TRP B 1 592 ? -6.664 23.078 2.814 1 93.81 592 TRP B C 1
ATOM 10015 O O . TRP B 1 592 ? -7.336 23.469 3.768 1 93.81 592 TRP B O 1
ATOM 10025 N N . LEU B 1 593 ? -7.113 22.266 1.904 1 94.06 593 LEU B N 1
ATOM 10026 C CA . LEU B 1 593 ? -8.516 21.891 1.804 1 94.06 593 LEU B CA 1
ATOM 10027 C C . LEU B 1 593 ? -8.961 21.094 3.031 1 94.06 593 LEU B C 1
ATOM 10029 O O . LEU B 1 593 ? -10.117 21.188 3.449 1 94.06 593 LEU B O 1
ATOM 10033 N N . VAL B 1 594 ? -8.102 20.359 3.643 1 94.5 594 VAL B N 1
ATOM 10034 C CA . VAL B 1 594 ? -8.445 19.531 4.793 1 94.5 594 VAL B CA 1
ATOM 10035 C C . VAL B 1 594 ? -8.938 20.422 5.938 1 94.5 594 VAL B C 1
ATOM 10037 O O . VAL B 1 594 ? -9.922 20.094 6.605 1 94.5 594 VAL B O 1
ATOM 10040 N N . PHE B 1 595 ? -8.297 21.5 6.156 1 94.5 595 PHE B N 1
ATOM 10041 C CA . PHE B 1 595 ? -8.695 22.375 7.25 1 94.5 595 PHE B CA 1
ATOM 10042 C C . PHE B 1 595 ? -9.93 23.172 6.875 1 94.5 595 PHE B C 1
ATOM 10044 O O . PHE B 1 595 ? -10.742 23.516 7.738 1 94.5 595 PHE B O 1
ATOM 10051 N N . ALA B 1 596 ? -10.07 23.453 5.559 1 94.38 596 ALA B N 1
ATOM 10052 C CA . ALA B 1 596 ? -11.336 24.031 5.109 1 94.38 596 ALA B CA 1
ATOM 10053 C C . ALA B 1 596 ? -12.5 23.078 5.387 1 94.38 596 ALA B C 1
ATOM 10055 O O . ALA B 1 596 ? -13.578 23.516 5.793 1 94.38 596 ALA B O 1
ATOM 10056 N N . GLY B 1 597 ? -12.234 21.859 5.145 1 94.5 597 GLY B N 1
ATOM 10057 C CA . GLY B 1 597 ? -13.25 20.875 5.457 1 94.5 597 GLY B CA 1
ATOM 10058 C C . GLY B 1 597 ? -13.586 20.812 6.934 1 94.5 597 GLY B C 1
ATOM 10059 O O . GLY B 1 597 ? -14.758 20.656 7.305 1 94.5 597 GLY B O 1
ATOM 10060 N N . MET B 1 598 ? -12.641 20.938 7.777 1 93.31 598 MET B N 1
ATOM 10061 C CA . MET B 1 598 ? -12.852 20.891 9.219 1 93.31 598 MET B CA 1
ATOM 10062 C C . MET B 1 598 ? -13.688 22.078 9.688 1 93.31 598 MET B C 1
ATOM 10064 O O . MET B 1 598 ? -14.57 21.922 10.539 1 93.31 598 MET B O 1
ATOM 10068 N N . LEU B 1 599 ? -13.383 23.203 9.117 1 93.38 599 LEU B N 1
ATOM 10069 C CA . LEU B 1 599 ? -14.164 24.391 9.469 1 93.38 599 LEU B CA 1
ATOM 10070 C C . LEU B 1 599 ? -15.594 24.25 8.961 1 93.38 599 LEU B C 1
ATOM 10072 O O . LEU B 1 599 ? -16.531 24.688 9.641 1 93.38 599 LEU B O 1
ATOM 10076 N N . ARG B 1 600 ? -15.688 23.688 7.816 1 92.69 600 ARG B N 1
ATOM 10077 C CA . ARG B 1 600 ? -17 23.531 7.215 1 92.69 600 ARG B CA 1
ATOM 10078 C C . ARG B 1 600 ? -17.875 22.594 8.039 1 92.69 600 ARG B C 1
ATOM 10080 O O . ARG B 1 600 ? -19.109 22.75 8.062 1 92.69 600 ARG B O 1
ATOM 10087 N N . MET B 1 601 ? -17.297 21.75 8.766 1 91.56 601 MET B N 1
ATOM 10088 C CA . MET B 1 601 ? -18.031 20.766 9.562 1 91.56 601 MET B CA 1
ATOM 10089 C C . MET B 1 601 ? -18.562 21.406 10.836 1 91.56 601 MET B C 1
ATOM 10091 O O . MET B 1 601 ? -19.453 20.844 11.484 1 91.56 601 MET B O 1
ATOM 10095 N N . LEU B 1 602 ? -18.203 22.531 11.156 1 90.56 602 LEU B N 1
ATOM 10096 C CA . LEU B 1 602 ? -18.531 23.109 12.453 1 90.56 602 LEU B CA 1
ATOM 10097 C C . LEU B 1 602 ? -20.047 23.344 12.578 1 90.56 602 LEU B C 1
ATOM 10099 O O . LEU B 1 602 ? -20.656 22.984 13.578 1 90.56 602 LEU B O 1
ATOM 10103 N N . ARG B 1 603 ? -20.609 23.891 11.547 1 89.06 603 ARG B N 1
ATOM 10104 C CA . ARG B 1 603 ? -22.016 24.266 11.609 1 89.06 603 ARG B CA 1
ATOM 10105 C C . ARG B 1 603 ? -22.906 23.016 11.742 1 89.06 603 ARG B C 1
ATOM 10107 O O . ARG B 1 603 ? -23.734 22.938 12.641 1 89.06 603 ARG B O 1
ATOM 10114 N N . PRO B 1 604 ? -22.656 22.109 10.828 1 88.94 604 PRO B N 1
ATOM 10115 C CA . PRO B 1 604 ? -23.469 20.906 10.984 1 88.94 604 PRO B CA 1
ATOM 10116 C C . PRO B 1 604 ? -23.234 20.188 12.312 1 88.94 604 PRO B C 1
ATOM 10118 O O . PRO B 1 604 ? -24.156 19.594 12.883 1 88.94 604 PRO B O 1
ATOM 10121 N N . THR B 1 605 ? -22.094 20.266 12.82 1 89.94 605 THR B N 1
ATOM 10122 C CA . THR B 1 605 ? -21.781 19.641 14.102 1 89.94 605 THR B CA 1
ATOM 10123 C C . THR B 1 605 ? -22.484 20.359 15.242 1 89.94 605 THR B C 1
ATOM 10125 O O . THR B 1 605 ? -23.078 19.734 16.125 1 89.94 605 THR B O 1
ATOM 10128 N N . ALA B 1 606 ? -22.406 21.625 15.258 1 90.25 606 ALA B N 1
ATOM 10129 C CA . ALA B 1 606 ? -23.078 22.422 16.281 1 90.25 606 ALA B CA 1
ATOM 10130 C C . ALA B 1 606 ? -24.594 22.188 16.266 1 90.25 606 ALA B C 1
ATOM 10132 O O . ALA B 1 606 ? -25.219 22.078 17.328 1 90.25 606 ALA B O 1
ATOM 10133 N N . GLN B 1 607 ? -25.078 22.078 15.055 1 87.94 607 GLN B N 1
ATOM 10134 C CA . GLN B 1 607 ? -26.516 21.828 14.906 1 87.94 607 GLN B CA 1
ATOM 10135 C C . GLN B 1 607 ? -26.891 20.453 15.445 1 87.94 607 GLN B C 1
ATOM 10137 O O . GLN B 1 607 ? -27.906 20.328 16.141 1 87.94 607 GLN B O 1
ATOM 10142 N N . SER B 1 608 ? -26.125 19.562 15.133 1 85.12 608 SER B N 1
ATOM 10143 C CA . SER B 1 608 ? -26.391 18.203 15.586 1 85.12 608 SER B CA 1
ATOM 10144 C C . SER B 1 608 ? -26.297 18.094 17.094 1 85.12 608 SER B C 1
ATOM 10146 O O . SER B 1 608 ? -27 17.281 17.719 1 85.12 608 SER B O 1
ATOM 10148 N N . MET B 1 609 ? -25.484 18.953 17.719 1 88 609 MET B N 1
ATOM 10149 C CA . MET B 1 609 ? -25.266 18.906 19.156 1 88 609 MET B CA 1
ATOM 10150 C C . MET B 1 609 ? -26.188 19.875 19.891 1 88 609 MET B C 1
ATOM 10152 O O . MET B 1 609 ? -26.266 19.844 21.125 1 88 609 MET B O 1
ATOM 10156 N N . GLY B 1 610 ? -26.828 20.609 19.141 1 86.88 610 GLY B N 1
ATOM 10157 C CA . GLY B 1 610 ? -27.719 21.594 19.734 1 86.88 610 GLY B CA 1
ATOM 10158 C C . GLY B 1 610 ? -26.969 22.734 20.422 1 86.88 610 GLY B C 1
ATOM 10159 O O . GLY B 1 610 ? -27.422 23.234 21.453 1 86.88 610 GLY B O 1
ATOM 10160 N N . VAL B 1 611 ? -25.797 23.062 19.953 1 89.44 611 VAL B N 1
ATOM 10161 C CA . VAL B 1 611 ? -25 24.141 20.516 1 89.44 611 VAL B CA 1
ATOM 10162 C C . VAL B 1 611 ? -25.219 25.422 19.734 1 89.44 611 VAL B C 1
ATOM 10164 O O . VAL B 1 611 ? -25.203 25.406 18.5 1 89.44 611 VAL B O 1
ATOM 10167 N N . GLN B 1 612 ? -25.5 26.438 20.422 1 87.81 612 GLN B N 1
ATOM 10168 C CA . GLN B 1 612 ? -25.609 27.734 19.781 1 87.81 612 GLN B CA 1
ATOM 10169 C C . GLN B 1 612 ? -24.25 28.422 19.641 1 87.81 612 GLN B C 1
ATOM 10171 O O . GLN B 1 612 ? -23.562 28.625 20.641 1 87.81 612 GLN B O 1
ATOM 10176 N N . LEU B 1 613 ? -23.906 28.797 18.516 1 91.25 613 LEU B N 1
ATOM 10177 C CA . LEU B 1 613 ? -22.609 29.391 18.25 1 91.25 613 LEU B CA 1
ATOM 10178 C C . LEU B 1 613 ? -22.609 30.875 18.578 1 91.25 613 LEU B C 1
ATOM 10180 O O . LEU B 1 613 ? -23.609 31.562 18.344 1 91.25 613 LEU B O 1
ATOM 10184 N N . PRO B 1 614 ? -21.594 31.344 19.156 1 88.62 614 PRO B N 1
ATOM 10185 C CA . PRO B 1 614 ? -21.5 32.781 19.422 1 88.62 614 PRO B CA 1
ATOM 10186 C C . PRO B 1 614 ? -21.625 33.625 18.141 1 88.62 614 PRO B C 1
ATOM 10188 O O . PRO B 1 614 ? -21.125 33.219 17.094 1 88.62 614 PRO B O 1
ATOM 10191 N N . PRO B 1 615 ? -22.234 34.75 18.203 1 89.56 615 PRO B N 1
ATOM 10192 C CA . PRO B 1 615 ? -22.5 35.594 17.031 1 89.56 615 PRO B CA 1
ATOM 10193 C C . PRO B 1 615 ? -21.219 35.938 16.266 1 89.56 615 PRO B C 1
ATOM 10195 O O . PRO B 1 615 ? -21.219 35.969 15.039 1 89.56 615 PRO B O 1
ATOM 10198 N N . ARG B 1 616 ? -20.203 36.25 16.969 1 90.06 616 ARG B N 1
ATOM 10199 C CA . ARG B 1 616 ? -18.938 36.594 16.312 1 90.06 616 ARG B CA 1
ATOM 10200 C C . ARG B 1 616 ? -18.438 35.438 15.461 1 90.06 616 ARG B C 1
ATOM 10202 O O . ARG B 1 616 ? -17.891 35.625 14.375 1 90.06 616 ARG B O 1
ATOM 10209 N N . LEU B 1 617 ? -18.609 34.25 15.977 1 92.69 617 LEU B N 1
ATOM 10210 C CA . LEU B 1 617 ? -18.172 33.062 15.25 1 92.69 617 LEU B CA 1
ATOM 10211 C C . LEU B 1 617 ? -19.031 32.875 13.992 1 92.69 617 LEU B C 1
ATOM 10213 O O . LEU B 1 617 ? -18.516 32.469 12.945 1 92.69 617 LEU B O 1
ATOM 10217 N N . VAL B 1 618 ? -20.266 33.125 14.109 1 92.12 618 VAL B N 1
ATOM 10218 C CA . VAL B 1 618 ? -21.172 32.969 12.977 1 92.12 618 VAL B CA 1
ATOM 10219 C C . VAL B 1 618 ? -20.75 33.938 11.859 1 92.12 618 VAL B C 1
ATOM 10221 O O . VAL B 1 618 ? -20.781 33.562 10.68 1 92.12 618 VAL B O 1
ATOM 10224 N N . GLU B 1 619 ? -20.328 35.094 12.234 1 91.62 619 GLU B N 1
ATOM 10225 C CA . GLU B 1 619 ? -19.875 36.062 11.258 1 91.62 619 GLU B CA 1
ATOM 10226 C C . GLU B 1 619 ? -18.625 35.594 10.531 1 91.62 619 GLU B C 1
ATOM 10228 O O . GLU B 1 619 ? -18.516 35.75 9.312 1 91.62 619 GLU B O 1
ATOM 10233 N N . ILE B 1 620 ? -17.734 35.062 11.273 1 90.81 620 ILE B N 1
ATOM 10234 C CA . ILE B 1 620 ? -16.5 34.531 10.703 1 90.81 620 ILE B CA 1
ATOM 10235 C C . ILE B 1 620 ? -16.797 33.375 9.758 1 90.81 620 ILE B C 1
ATOM 10237 O O . ILE B 1 620 ? -16.234 33.312 8.664 1 90.81 620 ILE B O 1
ATOM 10241 N N . LEU B 1 621 ? -17.672 32.531 10.164 1 92.75 621 LEU B N 1
ATOM 10242 C CA . LEU B 1 621 ? -18.031 31.391 9.344 1 92.75 621 LEU B CA 1
ATOM 10243 C C . LEU B 1 621 ? -18.766 31.812 8.078 1 92.75 621 LEU B C 1
ATOM 10245 O O . LEU B 1 621 ? -18.625 31.188 7.027 1 92.75 621 LEU B O 1
ATOM 10249 N N . ASP B 1 622 ? -19.531 32.875 8.172 1 91.19 622 ASP B N 1
ATOM 10250 C CA . ASP B 1 622 ? -20.188 33.406 6.984 1 91.19 622 ASP B CA 1
ATOM 10251 C C . ASP B 1 622 ? -19.156 33.938 5.977 1 91.19 622 ASP B C 1
ATOM 10253 O O . ASP B 1 622 ? -19.312 33.719 4.77 1 91.19 622 ASP B O 1
ATOM 10257 N N . ASP B 1 623 ? -18.25 34.594 6.504 1 89.31 623 ASP B N 1
ATOM 10258 C CA . ASP B 1 623 ? -17.156 35.031 5.652 1 89.31 623 ASP B CA 1
ATOM 10259 C C . ASP B 1 623 ? -16.422 33.875 5.02 1 89.31 623 ASP B C 1
ATOM 10261 O O . ASP B 1 623 ? -16.062 33.906 3.842 1 89.31 623 ASP B O 1
ATOM 10265 N N . PHE B 1 624 ? -16.203 32.875 5.781 1 91.69 624 PHE B N 1
ATOM 10266 C CA . PHE B 1 624 ? -15.57 31.6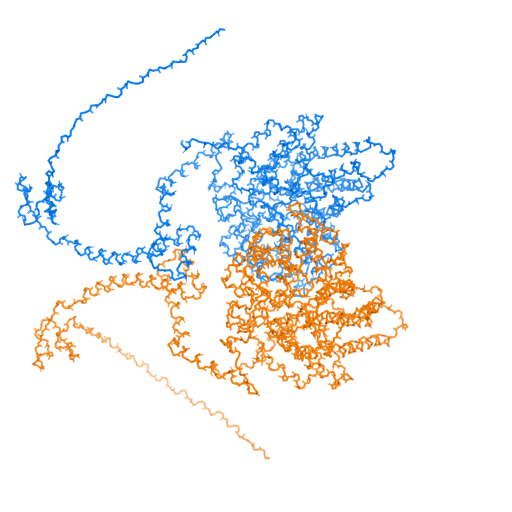41 5.305 1 91.69 624 PHE B CA 1
ATOM 10267 C C . PHE B 1 624 ? -16.375 31.031 4.156 1 91.69 624 PHE B C 1
ATOM 10269 O O . PHE B 1 624 ? -15.805 30.641 3.135 1 91.69 624 PHE B O 1
ATOM 10276 N N . ASP B 1 625 ? -17.594 30.953 4.273 1 88.69 625 ASP B N 1
ATOM 10277 C CA . ASP B 1 625 ? -18.453 30.344 3.268 1 88.69 625 ASP B CA 1
ATOM 10278 C C . ASP B 1 625 ? -18.438 31.141 1.966 1 88.69 625 ASP B C 1
ATOM 10280 O O . ASP B 1 625 ? -18.578 30.562 0.881 1 88.69 625 ASP B O 1
ATOM 10284 N N . LYS B 1 626 ? -18.125 32.406 2.107 1 85.62 626 LYS B N 1
ATOM 10285 C CA . LYS B 1 626 ? -18.188 33.281 0.941 1 85.62 626 LYS B CA 1
ATOM 10286 C C . LYS B 1 626 ? -16.812 33.344 0.259 1 85.62 626 LYS B C 1
ATOM 10288 O O . LYS B 1 626 ? -16.734 33.438 -0.969 1 85.62 626 LYS B O 1
ATOM 10293 N N . THR B 1 627 ? -15.805 33.312 1.056 1 85.12 627 THR B N 1
ATOM 10294 C CA . THR B 1 627 ? -14.508 33.688 0.507 1 85.12 627 THR B CA 1
ATOM 10295 C C . THR B 1 627 ? -13.594 32.469 0.367 1 85.12 627 THR B C 1
ATOM 10297 O O . THR B 1 627 ? -12.711 32.438 -0.491 1 85.12 627 THR B O 1
ATOM 10300 N N . VAL B 1 628 ? -13.758 31.484 1.196 1 87.38 628 VAL B N 1
ATOM 10301 C CA . VAL B 1 628 ? -12.781 30.406 1.258 1 87.38 628 VAL B CA 1
ATOM 10302 C C . VAL B 1 628 ? -13.391 29.109 0.717 1 87.38 628 VAL B C 1
ATOM 10304 O O . VAL B 1 628 ? -12.781 28.422 -0.098 1 87.38 628 VAL B O 1
ATOM 10307 N N . TRP B 1 629 ? -14.617 28.812 1.143 1 89.56 629 TRP B N 1
ATOM 10308 C CA . TRP B 1 629 ? -15.258 27.562 0.729 1 89.56 629 TRP B CA 1
ATOM 10309 C C . TRP B 1 629 ? -15.75 27.656 -0.708 1 89.56 629 TRP B C 1
ATOM 10311 O O . TRP B 1 629 ? -16.531 28.547 -1.043 1 89.56 629 TRP B O 1
ATOM 10321 N N . THR B 1 630 ? -15.211 26.859 -1.536 1 83 630 THR B N 1
ATOM 10322 C CA . THR B 1 630 ? -15.617 26.859 -2.938 1 83 630 THR B CA 1
ATOM 10323 C C . THR B 1 630 ? -16.75 25.859 -3.172 1 83 630 THR B C 1
ATOM 10325 O O . THR B 1 630 ? -16.812 24.828 -2.514 1 83 630 THR B O 1
ATOM 10328 N N . THR B 1 631 ? -17.578 26.203 -4.207 1 80.69 631 THR B N 1
ATOM 10329 C CA . THR B 1 631 ? -18.688 25.312 -4.551 1 80.69 631 THR B CA 1
ATOM 10330 C C . THR B 1 631 ? -18.156 23.984 -5.074 1 80.69 631 THR B C 1
ATOM 10332 O O . THR B 1 631 ? -17.312 23.953 -5.965 1 80.69 631 THR B O 1
ATOM 10335 N N . GLY B 1 632 ? -18.625 22.969 -4.488 1 83.12 632 GLY B N 1
ATOM 10336 C CA . GLY B 1 632 ? -18.25 21.641 -4.93 1 83.12 632 GLY B CA 1
ATOM 10337 C C . GLY B 1 632 ? -17 21.109 -4.242 1 83.12 632 GLY B C 1
ATOM 10338 O O . GLY B 1 632 ? -16.547 20 -4.539 1 83.12 632 GLY B O 1
ATOM 10339 N N . ALA B 1 633 ? -16.453 21.922 -3.314 1 87.88 633 ALA B N 1
ATOM 10340 C CA . ALA B 1 633 ? -15.234 21.516 -2.621 1 87.88 633 ALA B CA 1
ATOM 10341 C C . ALA B 1 633 ? -15.445 20.203 -1.872 1 87.88 633 ALA B C 1
ATOM 10343 O O . ALA B 1 633 ? -14.516 19.406 -1.744 1 87.88 633 ALA B O 1
ATOM 10344 N N . HIS B 1 634 ? -16.688 19.938 -1.4 1 89.19 634 HIS B N 1
ATOM 10345 C CA . HIS B 1 634 ? -16.969 18.719 -0.644 1 89.19 634 HIS B CA 1
ATOM 10346 C C . HIS B 1 634 ? -16.797 17.484 -1.51 1 89.19 634 HIS B C 1
ATOM 10348 O O . HIS B 1 634 ? -16.484 16.406 -0.999 1 89.19 634 HIS B O 1
ATOM 10354 N N . LYS B 1 635 ? -16.938 17.672 -2.824 1 87.38 635 LYS B N 1
ATOM 10355 C CA . LYS B 1 635 ? -16.797 16.531 -3.736 1 87.38 635 LYS B CA 1
ATOM 10356 C C . LYS B 1 635 ? -15.336 16.125 -3.877 1 87.38 635 LYS B C 1
ATOM 10358 O O . LYS B 1 635 ? -15.039 14.984 -4.23 1 87.38 635 LYS B O 1
ATOM 10363 N N . ARG B 1 636 ? -14.453 17.016 -3.574 1 88.81 636 ARG B N 1
ATOM 10364 C CA . ARG B 1 636 ? -13.023 16.75 -3.699 1 88.81 636 ARG B CA 1
ATOM 10365 C C . ARG B 1 636 ? -12.461 16.172 -2.404 1 88.81 636 ARG B C 1
ATOM 10367 O O . ARG B 1 636 ? -11.352 15.633 -2.391 1 88.81 636 ARG B O 1
ATOM 10374 N N . ILE B 1 637 ? -13.266 16.266 -1.354 1 91.5 637 ILE B N 1
ATOM 10375 C CA . ILE B 1 637 ? -12.812 15.805 -0.046 1 91.5 637 ILE B CA 1
ATOM 10376 C C . ILE B 1 637 ? -13.195 14.336 0.148 1 91.5 637 ILE B C 1
ATOM 10378 O O . ILE B 1 637 ? -14.359 13.969 0.008 1 91.5 637 ILE B O 1
ATOM 10382 N N . ARG B 1 638 ? -12.258 13.523 0.3 1 90.31 638 ARG B N 1
ATOM 10383 C CA . ARG B 1 638 ? -12.422 12.125 0.698 1 90.31 638 ARG B CA 1
ATOM 10384 C C . ARG B 1 638 ? -11.68 11.844 2.002 1 90.31 638 ARG B C 1
ATOM 10386 O O . ARG B 1 638 ? -10.594 11.266 1.992 1 90.31 638 ARG B O 1
ATOM 10393 N N . SER B 1 639 ? -12.383 12.195 3.066 1 91.5 639 SER B N 1
ATOM 10394 C CA . SER B 1 639 ? -11.695 12.211 4.355 1 91.5 639 SER B CA 1
ATOM 10395 C C . SER B 1 639 ? -12.375 11.281 5.355 1 91.5 639 SER B C 1
ATOM 10397 O O . SER B 1 639 ? -13.609 11.242 5.434 1 91.5 639 SER B O 1
ATOM 10399 N N . VAL B 1 640 ? -11.578 10.547 6.059 1 87.94 640 VAL B N 1
ATOM 10400 C CA . VAL B 1 640 ? -12.047 9.695 7.145 1 87.94 640 VAL B CA 1
ATOM 10401 C C . VAL B 1 640 ? -11.734 10.352 8.484 1 87.94 640 VAL B C 1
ATOM 10403 O O . VAL B 1 640 ? -11.742 9.688 9.523 1 87.94 640 VAL B O 1
ATOM 10406 N N . TYR B 1 641 ? -11.398 11.641 8.422 1 89.25 641 TYR B N 1
ATOM 10407 C CA . TYR B 1 641 ? -11.133 12.383 9.656 1 89.25 641 TYR B CA 1
ATOM 10408 C C . TYR B 1 641 ? -12.336 12.328 10.586 1 89.25 641 TYR B C 1
ATOM 10410 O O . TYR B 1 641 ? -13.453 12.695 10.203 1 89.25 641 TYR B O 1
ATOM 10418 N N . PRO B 1 642 ? -12.055 11.914 11.797 1 85.75 642 PRO B N 1
ATOM 10419 C CA . PRO B 1 642 ? -13.172 11.789 12.734 1 85.75 642 PRO B CA 1
ATOM 10420 C C . PRO B 1 642 ? -13.555 13.117 13.375 1 85.75 642 PRO B C 1
ATOM 10422 O O . PRO B 1 642 ? -12.68 13.906 13.742 1 85.75 642 PRO B O 1
ATOM 10425 N N . ASN B 1 643 ? -14.836 13.352 13.344 1 84.44 643 ASN B N 1
ATOM 10426 C CA . ASN B 1 643 ? -15.336 14.477 14.125 1 84.44 643 ASN B CA 1
ATOM 10427 C C . ASN B 1 643 ? -15.352 14.156 15.617 1 84.44 643 ASN B C 1
ATOM 10429 O O . ASN B 1 643 ? -16.281 13.508 16.109 1 84.44 643 ASN B O 1
ATOM 10433 N N . LEU B 1 644 ? -14.43 14.664 16.328 1 78.81 644 LEU B N 1
ATOM 10434 C CA . LEU B 1 644 ? -14.219 14.32 17.734 1 78.81 644 LEU B CA 1
ATOM 10435 C C . LEU B 1 644 ? -15.398 14.766 18.594 1 78.81 644 LEU B C 1
ATOM 10437 O O . LEU B 1 644 ? -15.609 14.227 19.688 1 78.81 644 LEU B O 1
ATOM 10441 N N . ALA B 1 645 ? -16.141 15.656 18.109 1 81.06 645 ALA B N 1
ATOM 10442 C CA . ALA B 1 645 ? -17.297 16.125 18.875 1 81.06 645 ALA B CA 1
ATOM 10443 C C . ALA B 1 645 ? -18.438 15.109 18.797 1 81.06 645 ALA B C 1
ATOM 10445 O O . ALA B 1 645 ? -19.281 15.055 19.688 1 81.06 645 ALA B O 1
ATOM 10446 N N . LEU B 1 646 ? -18.438 14.289 17.734 1 78 646 LEU B N 1
ATOM 10447 C CA . LEU B 1 646 ? -19.547 13.391 17.5 1 78 646 LEU B CA 1
ATOM 10448 C C . LEU B 1 646 ? -19.156 11.945 17.781 1 78 646 LEU B C 1
ATOM 10450 O O . LEU B 1 646 ? -20.016 11.055 17.828 1 78 646 LEU B O 1
ATOM 10454 N N . VAL B 1 647 ? -17.984 11.688 17.891 1 70.5 647 VAL B N 1
ATOM 10455 C CA . VAL B 1 647 ? -17.516 10.32 18.094 1 70.5 647 VAL B CA 1
ATOM 10456 C C . VAL B 1 647 ? -18.078 9.773 19.406 1 70.5 647 VAL B C 1
ATOM 10458 O O . VAL B 1 647 ? -17.984 10.414 20.453 1 70.5 647 VAL B O 1
ATOM 10461 N N . LYS B 1 648 ? -19.203 8.883 19.266 1 58.38 648 LYS B N 1
ATOM 10462 C CA . LYS B 1 648 ? -19.766 8.234 20.438 1 58.38 648 LYS B CA 1
ATOM 10463 C C . LYS B 1 648 ? -19.078 6.898 20.703 1 58.38 648 LYS B C 1
ATOM 10465 O O . LYS B 1 648 ? -18.484 6.301 19.812 1 58.38 648 LYS B O 1
ATOM 10470 N N . ARG B 1 649 ? -18.969 6.449 22.062 1 48.62 649 ARG B N 1
ATOM 10471 C CA . ARG B 1 649 ? -18.359 5.215 22.547 1 48.62 649 ARG B CA 1
ATOM 10472 C C . ARG B 1 649 ? -18.766 4.027 21.672 1 48.62 649 ARG B C 1
ATOM 10474 O O . ARG B 1 649 ? -17.953 3.162 21.375 1 48.62 649 ARG B O 1
ATOM 10481 N N . ASP B 1 650 ? -20.109 3.654 22 1 41.03 650 ASP B N 1
ATOM 10482 C CA . ASP B 1 650 ? -20.625 2.396 21.469 1 41.03 650 ASP B CA 1
ATOM 10483 C C . ASP B 1 650 ? -20.625 2.396 19.938 1 41.03 650 ASP B C 1
ATOM 10485 O O . ASP B 1 650 ? -21.484 1.777 19.312 1 41.03 650 ASP B O 1
ATOM 10489 N N . ALA B 1 651 ? -20.047 3.307 19.516 1 40.44 651 ALA B N 1
ATOM 10490 C CA . ALA B 1 651 ? -20.234 3.439 18.062 1 40.44 651 ALA B CA 1
ATOM 10491 C C . ALA B 1 651 ? -19.609 2.27 17.312 1 40.44 651 ALA B C 1
ATOM 10493 O O . ALA B 1 651 ? -18.406 2.254 17.078 1 40.44 651 ALA B O 1
ATOM 10494 N N . GLY B 1 652 ? -19.797 1.237 17.594 1 38.22 652 GLY B N 1
ATOM 10495 C CA . GLY B 1 652 ? -19.656 0.251 16.531 1 38.22 652 GLY B CA 1
ATOM 10496 C C . GLY B 1 652 ? -19.531 0.871 15.156 1 38.22 652 GLY B C 1
ATOM 10497 O O . GLY B 1 652 ? -18.469 0.854 14.547 1 38.22 652 GLY B O 1
ATOM 10498 N N . ASP B 1 653 ? -20.672 0.702 14.242 1 41.75 653 ASP B N 1
ATOM 10499 C CA . ASP B 1 653 ? -21 0.662 12.82 1 41.75 653 ASP B CA 1
ATOM 10500 C C . ASP B 1 653 ? -20.844 2.041 12.18 1 41.75 653 ASP B C 1
ATOM 10502 O O . ASP B 1 653 ? -21.141 2.223 11 1 41.75 653 ASP B O 1
ATOM 10506 N N . SER B 1 654 ? -21.234 3.416 12.828 1 44.34 654 SER B N 1
ATOM 10507 C CA . SER B 1 654 ? -21.844 4.391 11.93 1 44.34 654 SER B CA 1
ATOM 10508 C C . SER B 1 654 ? -20.797 5.258 11.25 1 44.34 654 SER B C 1
ATOM 10510 O O . SER B 1 654 ? -20 5.934 11.922 1 44.34 654 SER B O 1
ATOM 10512 N N . GLU B 1 655 ? -20.125 4.859 10.227 1 52.94 655 GLU B N 1
ATOM 10513 C CA . GLU B 1 655 ? -19.484 5.641 9.172 1 52.94 655 GLU B CA 1
ATOM 10514 C C . GLU B 1 655 ? -20.016 7.07 9.141 1 52.94 655 GLU B C 1
ATOM 10516 O O . GLU B 1 655 ? -19.484 7.922 8.422 1 52.94 655 GLU B O 1
ATOM 10521 N N . ASP B 1 656 ? -20.875 7.492 10.188 1 60.59 656 ASP B N 1
ATOM 10522 C CA . ASP B 1 656 ? -21.625 8.727 9.984 1 60.59 656 ASP B CA 1
ATOM 10523 C C . ASP B 1 656 ? -20.891 9.93 10.57 1 60.59 656 ASP B C 1
ATOM 10525 O O . ASP B 1 656 ? -21.375 11.055 10.5 1 60.59 656 ASP B O 1
ATOM 10529 N N . TYR B 1 657 ? -19.562 9.633 11.008 1 75.19 657 TYR B N 1
ATOM 10530 C CA . TYR B 1 657 ? -19 10.805 11.68 1 75.19 657 TYR B CA 1
ATOM 10531 C C . TYR B 1 657 ? -17.719 11.266 10.992 1 75.19 657 TYR B C 1
ATOM 10533 O O . TYR B 1 657 ? -17.031 12.164 11.492 1 75.19 657 TYR B O 1
ATOM 10541 N N . THR B 1 658 ? -17.5 10.68 9.859 1 86 658 THR B N 1
ATOM 10542 C CA . THR B 1 658 ? -16.281 11.133 9.18 1 86 658 THR B CA 1
ATOM 10543 C C . THR B 1 658 ? -16.547 12.414 8.406 1 86 658 THR B C 1
ATOM 10545 O O . THR B 1 658 ? -17.688 12.695 8.016 1 86 658 THR B O 1
ATOM 10548 N N . MET B 1 659 ? -15.586 13.156 8.289 1 90 659 MET B N 1
ATOM 10549 C CA . MET B 1 659 ? -15.695 14.453 7.633 1 90 659 MET B CA 1
ATOM 10550 C C . MET B 1 659 ? -16.281 14.312 6.23 1 90 659 MET B C 1
ATOM 10552 O O . MET B 1 659 ? -17.188 15.062 5.848 1 90 659 MET B O 1
ATOM 10556 N N . GLY B 1 660 ? -15.812 13.352 5.477 1 87.88 660 GLY B N 1
ATOM 10557 C CA . GLY B 1 660 ? -16.328 13.164 4.129 1 87.88 660 GLY B CA 1
ATOM 10558 C C . GLY B 1 660 ? -17.828 12.883 4.098 1 87.88 660 GLY B C 1
ATOM 10559 O O . GLY B 1 660 ? -18.562 13.5 3.324 1 87.88 660 GLY B O 1
ATOM 10560 N N . GLU B 1 661 ? -18.25 12.07 4.941 1 84.31 661 GLU B N 1
ATOM 10561 C CA . GLU B 1 661 ? -19.656 11.688 4.988 1 84.31 661 GLU B CA 1
ATOM 10562 C C . GLU B 1 661 ? -20.531 12.82 5.523 1 84.31 661 GLU B C 1
ATOM 10564 O O . GLU B 1 661 ? -21.625 13.062 5.016 1 84.31 661 GLU B O 1
ATOM 10569 N N . LEU B 1 662 ? -20.062 13.445 6.516 1 86.94 662 LEU B N 1
ATOM 10570 C CA . LEU B 1 662 ? -20.812 14.547 7.121 1 86.94 662 LEU B CA 1
ATOM 10571 C C . LEU B 1 662 ? -21 15.688 6.129 1 86.94 662 LEU B C 1
ATOM 10573 O O . LEU B 1 662 ? -22.094 16.25 6.027 1 86.94 662 LEU B O 1
ATOM 10577 N N . LEU B 1 663 ? -19.938 15.992 5.449 1 90.5 663 LEU B N 1
ATOM 10578 C CA . LEU B 1 663 ? -20.016 17.078 4.488 1 90.5 663 LEU B CA 1
ATOM 10579 C C . LEU B 1 663 ? -20.906 16.719 3.314 1 90.5 663 LEU B C 1
ATOM 10581 O O . LEU B 1 663 ? -21.656 17.547 2.805 1 90.5 663 LEU B O 1
ATOM 10585 N N . ALA B 1 664 ? -20.828 15.461 2.883 1 86.81 664 ALA B N 1
ATOM 10586 C CA . ALA B 1 664 ? -21.672 15.016 1.789 1 86.81 664 ALA B CA 1
ATOM 10587 C C . ALA B 1 664 ? -23.156 15.102 2.174 1 86.81 664 ALA B C 1
ATOM 10589 O O . ALA B 1 664 ? -23.984 15.547 1.375 1 86.81 664 ALA B O 1
ATOM 10590 N N . ARG B 1 665 ? -23.5 14.789 3.34 1 84.88 665 ARG B N 1
ATOM 10591 C CA . ARG B 1 665 ? -24.875 14.836 3.832 1 84.88 665 ARG B CA 1
ATOM 10592 C C . ARG B 1 665 ? -25.344 16.281 4.012 1 84.88 665 ARG B C 1
ATOM 10594 O O . ARG B 1 665 ? -26.469 16.609 3.67 1 84.88 665 ARG B O 1
ATOM 10601 N N . TRP B 1 666 ? -24.5 17.016 4.547 1 84.88 666 TRP B N 1
ATOM 10602 C CA . TRP B 1 666 ? -24.828 18.406 4.852 1 84.88 666 TRP B CA 1
ATOM 10603 C C . TRP B 1 666 ? -25.062 19.203 3.572 1 84.88 666 TRP B C 1
ATOM 10605 O O . TRP B 1 666 ? -25.984 20.031 3.506 1 84.88 666 TRP B O 1
ATOM 10615 N N . GLU B 1 667 ? -24.234 18.969 2.594 1 86.81 667 GLU B N 1
ATOM 10616 C CA . GLU B 1 667 ? -24.359 19.719 1.348 1 86.81 667 GLU B CA 1
ATOM 10617 C C . GLU B 1 667 ? -25.641 19.359 0.599 1 86.81 667 GLU B C 1
ATOM 10619 O O . GLU B 1 667 ? -26.203 20.188 -0.106 1 86.81 667 GLU B O 1
ATOM 10624 N N . VAL B 1 668 ? -26.094 18.141 0.77 1 80.44 668 VAL B N 1
ATOM 10625 C CA . VAL B 1 668 ? -27.359 17.719 0.171 1 80.44 668 VAL B CA 1
ATOM 10626 C C . VAL B 1 668 ? -28.516 18.438 0.846 1 80.44 668 VAL B C 1
ATOM 10628 O O . VAL B 1 668 ? -29.438 18.891 0.175 1 80.44 668 VAL B O 1
ATOM 10631 N N . VAL B 1 669 ? -28.469 18.625 2.133 1 77.81 669 VAL B N 1
ATOM 10632 C CA . VAL B 1 669 ? -29.516 19.281 2.908 1 77.81 669 VAL B CA 1
ATOM 10633 C C . VAL B 1 669 ? -29.562 20.781 2.568 1 77.81 669 VAL B C 1
ATOM 10635 O O . VAL B 1 669 ? -30.641 21.359 2.455 1 77.81 669 VAL B O 1
ATOM 10638 N N . LEU B 1 670 ? -28.469 21.375 2.4 1 76.44 670 LEU B N 1
ATOM 10639 C CA . LEU B 1 670 ? -28.406 22.797 2.098 1 76.44 670 LEU B CA 1
ATOM 10640 C C . LEU B 1 670 ? -28.938 23.078 0.697 1 76.44 670 LEU B C 1
ATOM 10642 O O . LEU B 1 670 ? -29.516 24.141 0.452 1 76.44 670 LEU B O 1
ATOM 10646 N N . THR B 1 671 ? -28.688 22.172 -0.261 1 71.62 671 THR B N 1
ATOM 10647 C CA . THR B 1 671 ? -29.172 22.359 -1.623 1 71.62 671 THR B CA 1
ATOM 10648 C C . THR B 1 671 ? -30.688 22.156 -1.683 1 71.62 671 THR B C 1
ATOM 10650 O O . THR B 1 671 ? -31.375 22.812 -2.471 1 71.62 671 THR B O 1
ATOM 10653 N N . ASP B 1 672 ? -31.266 21.297 -0.885 1 63.66 672 ASP B N 1
ATOM 10654 C CA . ASP B 1 672 ? -32.719 21.062 -0.841 1 63.66 672 ASP B CA 1
ATOM 10655 C C . ASP B 1 672 ? -33.438 22.234 -0.2 1 63.66 672 ASP B C 1
ATOM 10657 O O . ASP B 1 672 ? -34.562 22.531 -0.562 1 63.66 672 ASP B O 1
ATOM 10661 N N . ASP B 1 673 ? -32.875 22.922 0.764 1 55.5 673 ASP B N 1
ATOM 10662 C CA . ASP B 1 673 ? -33.5 24.047 1.451 1 55.5 673 ASP B CA 1
ATOM 10663 C C . ASP B 1 673 ? -33.406 25.328 0.61 1 55.5 673 ASP B C 1
ATOM 10665 O O . ASP B 1 673 ? -33.969 26.359 0.984 1 55.5 673 ASP B O 1
ATOM 10669 N N . GLN B 1 674 ? -32.656 25.391 -0.42 1 49.12 674 GLN B N 1
ATOM 10670 C CA . GLN B 1 674 ? -32.781 26.562 -1.293 1 49.12 674 GLN B CA 1
ATOM 10671 C C . GLN B 1 674 ? -34.062 26.531 -2.088 1 49.12 674 GLN B C 1
ATOM 10673 O O . GLN B 1 674 ? -34.375 25.562 -2.771 1 49.12 674 GLN B O 1
ATOM 10678 N N . PRO B 1 675 ? -35.062 27.375 -1.749 1 39.06 675 PRO B N 1
ATOM 10679 C CA . PRO B 1 675 ? -36.344 27.469 -2.498 1 39.06 675 PRO B CA 1
ATOM 10680 C C . PRO B 1 675 ? -36.125 27.516 -4.008 1 39.06 675 PRO B C 1
ATOM 10682 O O . PRO B 1 675 ? -35.156 28.094 -4.484 1 39.06 675 PRO B O 1
ATOM 10685 N N . GLU B 1 676 ? -36.656 26.547 -4.703 1 39.75 676 GLU B N 1
ATOM 10686 C CA . GLU B 1 676 ? -36.875 26.688 -6.141 1 39.75 676 GLU B CA 1
ATOM 10687 C C . GLU B 1 676 ? -37.406 28.078 -6.48 1 39.75 676 GLU B C 1
ATOM 10689 O O . GLU B 1 676 ? -38.438 28.484 -5.98 1 39.75 676 GLU B O 1
ATOM 10694 N N . ASN B 1 677 ? -36.719 29.094 -6.672 1 35.06 677 ASN B N 1
ATOM 10695 C CA . ASN B 1 677 ? -37.312 30.172 -7.441 1 35.06 677 ASN B CA 1
ATOM 10696 C C . ASN B 1 677 ? -38.062 29.656 -8.648 1 35.06 677 ASN B C 1
ATOM 10698 O O . ASN B 1 677 ? -37.469 29.078 -9.57 1 35.06 677 ASN B O 1
ATOM 10702 N N . LEU B 1 678 ? -39.375 29.328 -8.492 1 32.84 678 LEU B N 1
ATOM 10703 C CA . LEU B 1 678 ? -40.438 29.172 -9.453 1 32.84 678 LEU B CA 1
ATOM 10704 C C . LEU B 1 678 ? -40.5 30.344 -10.43 1 32.84 678 LEU B C 1
ATOM 10706 O O . LEU B 1 678 ? -41.438 30.484 -11.195 1 32.84 678 LEU B O 1
ATOM 10710 N N . GLU B 1 679 ? -39.844 31.484 -10.414 1 31.28 679 GLU B N 1
ATOM 10711 C CA . GLU B 1 679 ? -40.344 32.438 -11.406 1 31.28 679 GLU B CA 1
ATOM 10712 C C . GLU B 1 679 ? -40.125 31.906 -12.828 1 31.28 679 GLU B C 1
ATOM 10714 O O . GLU B 1 679 ? -40.688 32.438 -13.781 1 31.28 679 GLU B O 1
ATOM 10719 N N . ASP B 1 680 ? -39.062 31.25 -13.203 1 26 680 ASP B N 1
ATOM 10720 C CA . ASP B 1 680 ? -39 31.328 -14.656 1 26 680 ASP B CA 1
ATOM 10721 C C . ASP B 1 680 ? -39.969 30.297 -15.289 1 26 680 ASP B C 1
ATOM 10723 O O . ASP B 1 680 ? -39.812 29.953 -16.469 1 26 680 ASP B O 1
ATOM 10727 N N . ASN B 1 681 ? -41.188 29.969 -14.531 1 21.97 681 ASN B N 1
ATOM 10728 C CA . ASN B 1 681 ? -42.219 29.969 -15.57 1 21.97 681 ASN B CA 1
ATOM 10729 C C . ASN B 1 681 ? -42.75 31.391 -15.844 1 21.97 681 ASN B C 1
ATOM 10731 O O . ASN B 1 681 ? -43.031 32.125 -14.914 1 21.97 681 ASN B O 1
#

pLDDT: mean 75.17, std 23.93, range [17.33, 98.69]